Protein AF-0000000084512140 (afdb_homodimer)

Secondary structure (DSSP, 8-state):
---------------HHHHHTS--PPPEEEEETTTEEEEE-HHHHHHHTSHHHHGGGGSBTTGGGGGTSTT---BHHHHHHHHHHHHHHHHHHHHHHHHHH---TT-THHHH--HHHHHHHHHHHHHHHHHTTTT--TTTHHHHHHHHHT--TT-HHHHT--HHHHHHHHHHHHHHHTHHHHHHTT--HHHHHHHHHHHH---TTSPPPTTSSS-GGGGGGHHHHS-TTT---HHHHHHHHHHHHHHHSS-S-S-HHHHHHH-EEEE-TTS-EEEEEEGGGHHHHHHHHHHHHHHIIIIIT-HHHHHHHHHHHHHHHHHTTT-EEE-TTS-EEEGGGGGG-HHHHTT-STHHHHHHHT---GGGHHHHHHHHHHHTT-PPEEEEEEEE-HHHHHHHHHHTT--S-HHHHHHHHHHHHHHHHHHHH-HHHHHHHHHHHHHTTT--SEEEEEEEE--STTTTTSS--TTTTSEEE-TTS-TTSPPP----S------SSSS--EEEEEEEESS---HHHHHHHHHHHHHHHHHHT---------S--------------------------------------------------------------------------------/---------------HHHHHTS--PPPEEEEETTTEEEEE-HHHHHHHTSHHHHGGGGSBTTGGGGGTSTT---BHHHHHHHHHHHHHHHHHHHHHHHHHH---TT-THHHH--HHHHHHHHHHHHHHHHHTTTT--TTTHHHHHHHHHT--TT-HHHHT--HHHHHHHHHHHHHHHTHHHHHHTT--HHHHHHHHHHHH---TTSPPPTTSSS-GGGGGGHHHHS-TTT---HHHHHHHHHHHHHHHSS-S-S-HHHHHHH-EEEE-TTS-EEEEEEGGGHHHHHHHHHHHHHHIIIIIT-HHHHHHHHHHHHHHHHHTTT-EEE-TTS-EEEGGGGGG-HHHHTT-STHHHHHHHT---GGGHHHHHHHHHHHTT-PPEEEEEEEE-HHHHHHHHHHTT--S-HHHHHHHHHHHHHHHHHHHH-HHHHHHHHHHHHHTTT--SEEEEEEEE--STTTTTSSS-TTTTSEEE-TTS-TTS-------S------SSSS--EEEEEEEESS---HHHHHHHHHHHHHHHHHH-B--------S--------------------------------------------------------------------------------

Sequence (1246 aa):
MPPLLHTKAGSVERTEEDMNLLEPKRSVSIQDMIYGQVEFPPVIRLLTDSPIVQRLRDLKQLGTSVYVYPSATHSRFEHSLGVCYLAMELYRCIIDSHREDGRDFGVPEILTVSREAVQKDMYCIGIAGLCHDLGHGPLSHMFESFVRSSAGEEDDFLRLWSHEQSSILLLRQLWTDNTVALAEFGFNETDRRYVELLINGLKPGKPWPNDVGRESWARFTTEIIANKRNGLDVDKIDYIQRDSVSCFGTRTFTSMRRLFQGARVVMDAEKETSIGFPDKLDGIIEEIFLARAHLHRIVYQHRVSKIINLMTLDALRAAGNAFMVTNSNGEQLPLRACPSRTDFYVHVSDWIIQAILHSHNEELAEARSILQRIQSRQLYTTLGTYRYNEATLIEAAHTRSVFGSSQQKKRKVMLDDLEDEIQVTERQLADKLRKWSEAHDNLRGIEFLQAEITQSAADMDKMMNPVEATYFFNARQSAKYRVEPHFTCNTTTSLASQQGPVSSIVLVCRMPLTPGEKEALRRSFNVVADRLGTTDMNTFSSSPPATQGRDAKLSQHDSATQDAQAPPQAVISDWPSSPAAKRLRFEPEGCLPGATLNDVADRSGLLVDESAAAEKNEEGEIVMPPLLHTKAGSVERTEEDMNLLEPKRSVSIQDMIYGQVEFPPVIRLLTDSPIVQRLRDLKQLGTSVYVYPSATHSRFEHSLGVCYLAMELYRCIIDSHREDGRDFGVPEILTVSREAVQKDMYCIGIAGLCHDLGHGPLSHMFESFVRSSAGEEDDFLRLWSHEQSSILLLRQLWTDNTVALAEFGFNETDRRYVELLINGLKPGKPWPNDVGRESWARFTTEIIANKRNGLDVDKIDYIQRDSVSCFGTRTFTSMRRLFQGARVVMDAEKETSIGFPDKLDGIIEEIFLARAHLHRIVYQHRVSKIINLMTLDALRAAGNAFMVTNSNGEQLPLRACPSRTDFYVHVSDWIIQAILHSHNEELAEARSILQRIQSRQLYTTLGTYRYNEATLIEAAHTRSVFGSSQQKKRKVMLDDLEDEIQVTERQLADKLRKWSEAHDNLRGIEFLQAEITQSAADMDKMMNPVEATYFFNARQSAKYRVEPHFTCNTTTSLASQQGPVSSIVLVCRMPLTPGEKEALRRSFNVVADRLGTTDMNTFSSSPPATQGRDAKLSQHDSATQDAQAPPQAVISDWPSSPAAKRLRFEPEGCLPGATLNDVADRSGLLVDESAAAEKNEEGEIV

Organism: Leptomonas pyrrhocoris (NCBI:txid157538)

InterPro domains:
  IPR003607 HD/PDEase domain [SM00471] (72-249)
  IPR003607 HD/PDEase domain [cd00077] (74-260)
  IPR050135 Deoxyguanosinetriphosphate triphosphohydrolase-like [PTHR11373] (30-478)

Foldseek 3Di:
DDPPLPQPLDLVLCPPVNVVVDPQFQWDWDQAPQPGIAIDGSVLVVLCPDLLLVLQQQAQPQFLLCLVFVLSRGTVSSLLQQQLRQLLLLLVLQLVLCCVVVFAQANVCSNVPDPVVSVLVSVLSSLLSSQLQSQAFASGPLVLVLQLVLDDPPRVCSVPPDSRVSSLVSLVVSCVSCVPVVVVVVDDPLSSVLSNCLSVADAPPDDDDPSNPDDQQCNQSSCADANNQQRDHSSLVRCLQVVCCSRPVDGQDDCVVVQSNQWYWHQAPVRGTHIAGALVCLVVVQSSLQSVLVCLQPRNLDPLSLQVSVLLSLLCNLQQQPDWFAFSSGDIDGNNCQSVPSRRRSRGYNVVLVVLLPDDDPSSVVSNVSSVCVVVVVTFDWLDKFWADLVLQVVQLVVVVPDDDSVRSSFVSLVVQLLVLCVVQPVPLNVVQQVVCVVSVNDGQKGKDKRFNQQHSQQPPVHGNSSQSHFHDHPPDDSNHGTDRDPSPCPPPVVRPDPHGRIMMIMTGNDDDDPVSSVSSSVSSVVSCVVSPTDDRPCPVVPDPDPPPPPPDPDDDDDDPPDPDDDDDDDDDDDDDDDDDDPDDDDDDDDDDDDDDDDDDDDDDDDDDDDDDDDDDDDDDDD/DDPPLPQPLDLVLCPPVNVVVDPQFQWDWDQAPQPGIAIDGSVLVVLCPDLLLVLQQQAQPQFLLCLVFVLSRGTVSSLLQQQLRQLLLLLVLQLVLCCVVVFAQANCCSNVPDPVVSVLVSVLSSVLSSQLQSQAFASGPLVLVLQLVLDDPPRVCSVPDDSRVSSLVSLVVSCVSCVVVVVVVVDDPLSSVLSNCLSVADAPPDDDDPSNPDDQQCNQSSCADANNQQRDHSSLVRCLQVVCCSRPVDGQDDCVVVQSNQWYWHQAPVRGTHIAGALVCLVVVQSSLQSVLVCLQPRNLDPLSLQVSVLLSLLCNLQQQPDWFAFSSGDIDGNNCQSVPSRRRSRGYNVVLVVLLPDDDPSSVVSNVSSVCVVVVVTFDWLDKFWADLVLQVVQLVVVVPDDDSVRSSFVSLVVQLLVLCVVQPVPLNVVQQVVCVVSVNDGQKGKDKRFNQQHSQQPVVHGNSSQSHFHDHPPDDSHHGTDRDPNPCPPPPVRPDPHGRIMMIMTGNDDDDPVSSVSSSVSSVVSCVVSPTDDRPCPVVPDPDPDDDPDDPDDPDDDDDDPPPDDDDPPDDPDDDDDPDPDDDPDDDDDDDDDPPDDDDDDDDPVPPPDDDDDYDDDDDD

Solvent-accessible surface area (backbone atoms only — not comparable to full-atom values): 70293 Å² total; per-residue (Å²): 131,78,83,79,78,77,58,57,52,60,64,78,63,67,42,74,65,52,50,68,64,49,68,82,66,59,65,45,76,38,43,34,37,86,76,34,79,40,77,38,55,33,68,56,48,59,53,53,34,29,52,72,50,43,43,26,63,47,18,36,60,56,29,57,37,29,80,67,22,59,44,30,42,48,25,40,36,45,50,20,52,48,17,14,49,46,33,31,48,40,53,50,31,27,50,50,42,32,58,72,68,67,45,36,18,68,38,65,61,72,70,67,59,51,70,66,57,50,51,50,50,36,49,38,45,22,50,21,26,49,39,44,65,57,25,50,39,36,41,31,73,54,36,45,56,46,44,34,69,56,31,53,98,82,33,60,64,37,57,65,52,45,42,59,60,41,7,51,54,50,47,52,50,53,46,60,77,37,43,68,64,38,43,75,73,70,49,54,69,36,50,51,47,35,26,51,42,27,46,68,26,59,51,81,89,59,80,74,65,86,68,34,82,58,62,64,76,58,46,31,59,21,32,41,53,25,22,62,70,38,58,73,19,32,49,53,56,40,51,48,35,52,51,32,27,29,40,57,44,38,72,75,72,87,56,58,65,60,54,32,58,46,31,35,63,30,24,39,94,84,72,41,37,34,69,23,31,37,54,85,49,50,64,58,58,50,50,51,37,47,49,44,30,48,42,37,44,64,55,75,36,24,64,69,35,52,49,51,44,50,48,51,42,54,20,47,61,51,22,20,76,60,40,70,43,41,29,76,39,62,49,72,42,33,50,62,58,23,83,82,32,68,73,40,34,68,70,52,36,39,50,54,58,53,51,46,51,50,51,74,56,72,70,32,44,68,19,21,52,46,48,48,26,56,44,43,63,56,63,68,45,76,60,46,76,42,49,55,48,68,66,49,38,50,50,50,14,58,76,65,67,51,74,72,52,73,68,50,19,38,48,48,49,53,51,51,49,37,53,51,42,28,51,71,76,34,50,68,56,39,51,50,42,50,55,52,11,62,74,48,83,63,39,72,36,60,47,76,41,81,25,65,32,34,71,21,57,36,52,66,67,88,37,74,42,35,70,66,51,36,38,25,37,62,83,84,49,77,41,70,50,64,49,56,66,40,74,71,76,81,74,65,85,61,75,31,62,75,64,61,67,53,33,33,35,35,36,34,29,67,56,90,64,53,75,68,53,45,52,50,50,34,51,40,43,49,54,45,42,55,71,57,46,43,58,86,72,75,76,76,66,77,65,76,76,82,80,73,81,73,79,72,74,79,78,76,80,83,81,79,86,73,84,77,89,78,87,87,87,83,78,93,85,76,89,89,81,90,91,76,88,76,88,78,77,89,77,94,88,89,79,84,90,79,90,77,92,86,79,92,92,76,98,82,84,93,98,82,98,90,94,97,98,99,87,87,90,94,81,95,78,91,133,130,79,83,81,78,74,63,57,56,61,63,77,62,67,42,72,65,53,49,69,63,49,70,82,66,59,64,44,75,38,44,32,37,87,78,33,78,42,78,39,55,32,71,54,49,58,52,53,33,30,51,70,48,43,42,27,63,49,18,36,59,54,29,58,37,28,80,65,23,58,44,31,42,47,26,40,36,46,49,20,52,47,16,15,51,45,32,30,48,40,52,49,31,26,50,51,42,33,60,71,69,68,44,37,19,68,40,63,62,72,70,66,58,52,70,66,58,51,52,53,50,38,49,38,44,22,49,20,26,49,38,46,65,58,25,52,39,35,41,30,72,55,35,49,55,48,43,33,69,56,32,53,98,83,34,61,63,37,55,65,52,44,41,60,59,40,6,51,54,50,48,53,50,52,47,62,77,37,43,68,66,38,41,74,74,69,48,52,71,35,50,51,47,35,25,50,42,26,46,68,25,60,50,80,89,59,80,74,66,86,68,34,82,58,62,63,75,57,46,32,59,22,32,41,54,25,22,61,70,39,58,72,19,32,49,54,55,39,50,49,36,53,51,32,28,30,41,59,44,38,72,75,74,88,59,58,64,60,54,31,58,44,30,35,62,30,22,39,95,85,72,44,37,34,69,24,31,37,53,85,50,51,65,58,56,51,50,53,38,47,50,45,30,48,44,37,43,65,55,75,36,25,64,68,36,52,50,50,44,51,49,50,41,53,20,47,62,52,21,21,76,62,42,70,43,40,29,78,42,61,49,73,43,32,50,60,57,23,84,83,32,67,74,40,34,68,69,51,37,38,52,54,59,54,50,47,52,50,52,76,57,72,69,33,44,68,19,21,51,46,47,49,26,56,44,43,63,56,64,67,44,77,61,47,75,44,50,55,48,68,66,51,39,50,51,50,14,57,76,65,68,50,76,72,53,75,68,50,20,39,48,49,48,52,50,50,49,38,51,52,42,28,50,72,77,34,52,68,57,38,50,52,41,50,54,51,12,60,74,49,85,62,40,71,35,60,46,78,42,81,26,65,32,34,69,21,57,34,51,66,67,86,37,73,41,35,70,66,50,35,37,25,37,62,85,83,50,77,41,70,51,66,50,56,63,40,73,71,78,82,72,65,87,62,76,32,61,77,63,61,66,52,33,34,34,34,36,33,29,68,56,90,65,52,75,67,54,45,51,52,51,36,51,39,43,49,53,44,41,56,71,58,45,44,58,86,75,74,78,76,68,78,66,74,79,79,81,77,80,75,75,76,78,79,84,80,85,80,85,90,85,88,78,84,73,80,83,88,76,92,75,87,81,80,87,83,80,86,84,81,86,77,84,76,77,87,72,86,85,85,75,86,80,90,81,74,87,74,72,90,84,75,93,81,74,94,64,91,70,95,76,75,91,88,76,87,88,97,84,93,86,90,131

Radius of gyration: 37.86 Å; Cα contacts (8 Å, |Δi|>4): 1821; chains: 2; bounding box: 99×150×139 Å

pLDDT: mean 73.3, std 28.34, range [14.55, 98.81]

Nearest PDB structures (foldseek):
  8gb1-assembly2_D  TM=8.460E-01  e=2.345E-30  Homo sapiens
  6txa-assembly4_O  TM=8.769E-01  e=3.478E-28  Homo sapiens
  8tdw-assembly1_A  TM=8.714E-01  e=5.974E-27  Homo sapiens
  8gb1-assembly1_B  TM=8.431E-01  e=6.254E-27  Homo sapiens
  8gb1-assembly2_C  TM=8.287E-01  e=3.002E-27  Homo sapiens

Structure (mmCIF, N/CA/C/O backbone):
data_AF-0000000084512140-model_v1
#
loop_
_entity.id
_entity.type
_entity.pdbx_description
1 polymer 'HD/PDEase domain-containing protein'
#
loop_
_atom_site.group_PDB
_atom_site.id
_atom_site.type_symbol
_atom_site.label_atom_id
_atom_site.label_alt_id
_atom_site.label_comp_id
_atom_site.label_asym_id
_atom_site.label_entity_id
_atom_site.label_seq_id
_atom_site.pdbx_PDB_ins_code
_atom_site.Cartn_x
_atom_site.Cartn_y
_atom_site.Cartn_z
_atom_site.occupancy
_atom_site.B_iso_or_equiv
_atom_site.auth_seq_id
_atom_site.auth_comp_id
_atom_site.auth_asym_id
_atom_site.auth_atom_id
_atom_site.pdbx_PDB_model_num
ATOM 1 N N . MET A 1 1 ? 14.484 6.68 -48.281 1 19.42 1 MET A N 1
ATOM 2 C CA . MET A 1 1 ? 13.984 5.441 -47.688 1 19.42 1 MET A CA 1
ATOM 3 C C . MET A 1 1 ? 14.203 5.43 -46.156 1 19.42 1 MET A C 1
ATOM 5 O O . MET A 1 1 ? 15.328 5.617 -45.688 1 19.42 1 MET A O 1
ATOM 9 N N . PRO A 1 2 ? 13.336 5.668 -45.312 1 20.02 2 PRO A N 1
ATOM 10 C CA . PRO A 1 2 ? 13.695 6.293 -44.031 1 20.02 2 PRO A CA 1
ATOM 11 C C . PRO A 1 2 ? 14.297 5.297 -43.062 1 20.02 2 PRO A C 1
ATOM 13 O O . PRO A 1 2 ? 14.016 4.098 -43.125 1 20.02 2 PRO A O 1
ATOM 16 N N . PRO A 1 3 ? 15.359 5.562 -42.375 1 21.56 3 PRO A N 1
ATOM 17 C CA . PRO A 1 3 ? 16.172 4.488 -41.781 1 21.56 3 PRO A CA 1
ATOM 18 C C . PRO A 1 3 ? 15.406 3.652 -40.781 1 21.56 3 PRO A C 1
ATOM 20 O O . PRO A 1 3 ? 14.445 4.137 -40.156 1 21.56 3 PRO A O 1
ATOM 23 N N . LEU A 1 4 ? 15.18 2.389 -40.875 1 19.38 4 LEU A N 1
ATOM 24 C CA . LEU A 1 4 ? 14.516 1.223 -40.312 1 19.38 4 LEU A CA 1
ATOM 25 C C . LEU A 1 4 ? 14.805 1.115 -38.812 1 19.38 4 LEU A C 1
ATOM 27 O O . LEU A 1 4 ? 15.953 0.886 -38.406 1 19.38 4 LEU A O 1
ATOM 31 N N . LEU A 1 5 ? 14.273 2 -38.062 1 19.62 5 LEU A N 1
ATOM 32 C CA . LEU A 1 5 ? 14.602 2.195 -36.656 1 19.62 5 LEU A CA 1
ATOM 33 C C . LEU A 1 5 ? 14.227 0.968 -35.844 1 19.62 5 LEU A C 1
ATOM 35 O O . LEU A 1 5 ? 13.039 0.684 -35.656 1 19.62 5 LEU A O 1
ATOM 39 N N . HIS A 1 6 ? 14.742 -0.173 -35.938 1 21.17 6 HIS A N 1
ATOM 40 C CA . HIS A 1 6 ? 14.664 -1.5 -35.344 1 21.17 6 HIS A CA 1
ATOM 41 C C . HIS A 1 6 ? 14.789 -1.429 -33.844 1 21.17 6 HIS A C 1
ATOM 43 O O . HIS A 1 6 ? 15.406 -2.305 -33.219 1 21.17 6 HIS A O 1
ATOM 49 N N . THR A 1 7 ? 14.391 -0.37 -33.219 1 21.5 7 THR A N 1
ATOM 50 C CA . THR A 1 7 ? 14.852 -0.205 -31.828 1 21.5 7 THR A CA 1
ATOM 51 C C . THR A 1 7 ? 14.047 -1.089 -30.891 1 21.5 7 THR A C 1
ATOM 53 O O . THR A 1 7 ? 12.828 -0.942 -30.781 1 21.5 7 THR A O 1
ATOM 56 N N . LYS A 1 8 ? 14.281 -2.391 -30.656 1 23.5 8 LYS A N 1
ATOM 57 C CA . LYS A 1 8 ? 13.852 -3.51 -29.812 1 23.5 8 LYS A CA 1
ATOM 58 C C . LYS A 1 8 ? 13.523 -3.045 -28.406 1 23.5 8 LYS A C 1
ATOM 60 O O . LYS A 1 8 ? 14.125 -2.094 -27.906 1 23.5 8 LYS A O 1
ATOM 65 N N . ALA A 1 9 ? 12.516 -3.07 -27.969 1 26.91 9 ALA A N 1
ATOM 66 C CA . ALA A 1 9 ? 12.125 -3.051 -26.562 1 26.91 9 ALA A CA 1
ATOM 67 C C . ALA A 1 9 ? 13.242 -3.576 -25.672 1 26.91 9 ALA A C 1
ATOM 69 O O . ALA A 1 9 ? 13.445 -4.789 -25.562 1 26.91 9 ALA A O 1
ATOM 70 N N . GLY A 1 10 ? 14.555 -3.246 -25.703 1 26.67 10 GLY A N 1
ATOM 71 C CA . GLY A 1 10 ? 15.852 -3.848 -25.453 1 26.67 10 GLY A CA 1
ATOM 72 C C . GLY A 1 10 ? 16.047 -4.27 -24.016 1 26.67 10 GLY A C 1
ATOM 73 O O . GLY A 1 10 ? 15.602 -3.58 -23.094 1 26.67 10 GLY A O 1
ATOM 74 N N . SER A 1 11 ? 15.898 -5.551 -23.703 1 27.61 11 SER A N 1
ATOM 75 C CA . SER A 1 11 ? 16.625 -6.148 -22.594 1 27.61 11 SER A CA 1
ATOM 76 C C . SER A 1 11 ? 17.828 -5.293 -22.203 1 27.61 11 SER A C 1
ATOM 78 O O . SER A 1 11 ? 18.578 -4.828 -23.062 1 27.61 11 SER A O 1
ATOM 80 N N . VAL A 1 12 ? 17.578 -4.344 -21.453 1 32.16 12 VAL A N 1
ATOM 81 C CA . VAL A 1 12 ? 18.922 -3.877 -21.125 1 32.16 12 VAL A CA 1
ATOM 82 C C . VAL A 1 12 ? 19.906 -5.051 -21.141 1 32.16 12 VAL A C 1
ATOM 84 O O . VAL A 1 12 ? 19.875 -5.906 -20.25 1 32.16 12 VAL A O 1
ATOM 87 N N . GLU A 1 13 ? 20.047 -5.645 -22.234 1 32.16 13 GLU A N 1
ATOM 88 C CA . GLU A 1 13 ? 21.141 -6.598 -22.344 1 32.16 13 GLU A CA 1
ATOM 89 C C . GLU A 1 13 ? 22.328 -6.168 -21.484 1 32.16 13 GLU A C 1
ATOM 91 O O . GLU A 1 13 ? 22.875 -5.074 -21.672 1 32.16 13 GLU A O 1
ATOM 96 N N . ARG A 1 14 ? 22.156 -6.598 -20.266 1 37.78 14 ARG A N 1
ATOM 97 C CA . ARG A 1 14 ? 23.406 -6.344 -19.547 1 37.78 14 ARG A CA 1
ATOM 98 C C . ARG A 1 14 ? 24.625 -6.699 -20.391 1 37.78 14 ARG A C 1
ATOM 100 O O . ARG A 1 14 ? 24.766 -7.844 -20.828 1 37.78 14 ARG A O 1
ATOM 107 N N . THR A 1 15 ? 25.078 -5.781 -21.125 1 37.03 15 THR A N 1
ATOM 108 C CA . THR A 1 15 ? 26.312 -6.07 -21.844 1 37.03 15 THR A CA 1
ATOM 109 C C . THR A 1 15 ? 27.344 -6.715 -20.922 1 37.03 15 THR A C 1
ATOM 111 O O . THR A 1 15 ? 27.219 -6.645 -19.703 1 37.03 15 THR A O 1
ATOM 114 N N . GLU A 1 16 ? 28.172 -7.523 -21.469 1 36.53 16 GLU A N 1
ATOM 115 C CA . GLU A 1 16 ? 29.328 -8.047 -20.75 1 36.53 16 GLU A CA 1
ATOM 116 C C . GLU A 1 16 ? 29.953 -6.984 -19.859 1 36.53 16 GLU A C 1
ATOM 118 O O . GLU A 1 16 ? 30.422 -7.289 -18.766 1 36.53 16 GLU A O 1
ATOM 123 N N . GLU A 1 17 ? 29.906 -5.848 -20.344 1 41.06 17 GLU A N 1
ATOM 124 C CA . GLU A 1 17 ? 30.5 -4.738 -19.609 1 41.06 17 GLU A CA 1
ATOM 125 C C . GLU A 1 17 ? 29.656 -4.363 -18.406 1 41.06 17 GLU A C 1
ATOM 127 O O . GLU A 1 17 ? 30.188 -4.059 -17.328 1 41.06 17 GLU A O 1
ATOM 132 N N . ASP A 1 18 ? 28.406 -4.402 -18.609 1 43.38 18 ASP A N 1
ATOM 133 C CA . ASP A 1 18 ? 27.516 -4.078 -17.484 1 43.38 18 ASP A CA 1
ATOM 134 C C . ASP A 1 18 ? 27.625 -5.133 -16.391 1 43.38 18 ASP A C 1
ATOM 136 O O . ASP A 1 18 ? 27.594 -4.809 -15.195 1 43.38 18 ASP A O 1
ATOM 140 N N . MET A 1 19 ? 27.703 -6.309 -16.891 1 42.72 19 MET A N 1
ATOM 141 C CA . MET A 1 19 ? 27.859 -7.445 -15.984 1 42.72 19 MET A CA 1
ATOM 142 C C . MET A 1 19 ? 29.172 -7.355 -15.227 1 42.72 19 MET A C 1
ATOM 144 O O . MET A 1 19 ? 29.281 -7.84 -14.094 1 42.72 19 MET A O 1
ATOM 148 N N . ASN A 1 20 ? 30.156 -6.949 -15.977 1 41.91 20 ASN A N 1
ATOM 149 C CA . ASN A 1 20 ? 31.453 -6.797 -15.328 1 41.91 20 ASN A CA 1
ATOM 150 C C . ASN A 1 20 ? 31.406 -5.758 -14.211 1 41.91 20 ASN A C 1
ATOM 152 O O . ASN A 1 20 ? 32.344 -5.648 -13.414 1 41.91 20 ASN A O 1
ATOM 156 N N . LEU A 1 21 ? 30.484 -5.016 -14.344 1 43.09 21 LEU A N 1
ATOM 157 C CA . LEU A 1 21 ? 30.406 -3.975 -13.32 1 43.09 21 LEU A CA 1
ATOM 158 C C . LEU A 1 21 ? 29.625 -4.469 -12.109 1 43.09 21 LEU A C 1
ATOM 160 O O . LEU A 1 21 ? 29.609 -3.803 -11.07 1 43.09 21 LEU A O 1
ATOM 164 N N . LEU A 1 22 ? 28.891 -5.574 -12.367 1 46.78 22 LEU A N 1
ATOM 165 C CA . LEU A 1 22 ? 28.031 -5.922 -11.242 1 46.78 22 LEU A CA 1
ATOM 166 C C . LEU A 1 22 ? 28.719 -6.922 -10.32 1 46.78 22 LEU A C 1
ATOM 168 O O . LEU A 1 22 ? 29.281 -7.91 -10.789 1 46.78 22 LEU A O 1
ATOM 172 N N . GLU A 1 23 ? 29.141 -6.613 -9.234 1 49.03 23 GLU A N 1
ATOM 173 C CA . GLU A 1 23 ? 29.609 -7.484 -8.164 1 49.03 23 GLU A CA 1
ATOM 174 C C . GLU A 1 23 ? 28.641 -8.633 -7.91 1 49.03 23 GLU A C 1
ATOM 176 O O . GLU A 1 23 ? 27.438 -8.484 -8.102 1 49.03 23 GLU A O 1
ATOM 181 N N . PRO A 1 24 ? 29.266 -9.797 -7.898 1 51.81 24 PRO A N 1
ATOM 182 C CA . PRO A 1 24 ? 28.422 -10.938 -7.523 1 51.81 24 PRO A CA 1
ATOM 183 C C . PRO A 1 24 ? 27.453 -10.609 -6.383 1 51.81 24 PRO A C 1
ATOM 185 O O . PRO A 1 24 ? 27.859 -9.984 -5.395 1 51.81 24 PRO A O 1
ATOM 188 N N . LYS A 1 25 ? 26.25 -10.883 -6.723 1 63.69 25 LYS A N 1
ATOM 189 C CA . LYS A 1 25 ? 25.25 -10.492 -5.734 1 63.69 25 LYS A CA 1
ATOM 190 C C . LYS A 1 25 ? 25.312 -11.398 -4.508 1 63.69 25 LYS A C 1
ATOM 192 O O . LYS A 1 25 ? 25.484 -12.609 -4.637 1 63.69 25 LYS A O 1
ATOM 197 N N . ARG A 1 26 ? 25.375 -10.828 -3.389 1 73.56 26 ARG A N 1
ATOM 198 C CA . ARG A 1 26 ? 25.312 -11.469 -2.08 1 73.56 26 ARG A CA 1
ATOM 199 C C . ARG A 1 26 ? 23.875 -11.688 -1.639 1 73.56 26 ARG A C 1
ATOM 201 O O . ARG A 1 26 ? 22.938 -11.25 -2.314 1 73.56 26 ARG A O 1
ATOM 208 N N . SER A 1 27 ? 23.703 -12.562 -0.715 1 80.62 27 SER A N 1
ATOM 209 C CA . SER A 1 27 ? 22.391 -12.758 -0.096 1 80.62 27 SER A CA 1
ATOM 210 C C . SER A 1 27 ? 21.812 -11.438 0.382 1 80.62 27 SER A C 1
ATOM 212 O O . SER A 1 27 ? 22.531 -10.453 0.564 1 80.62 27 SER A O 1
ATOM 214 N N . VAL A 1 28 ? 20.547 -11.375 0.33 1 85.12 28 VAL A N 1
ATOM 215 C CA . VAL A 1 28 ? 19.875 -10.141 0.732 1 85.12 28 VAL A CA 1
ATOM 216 C C . VAL A 1 28 ? 18.906 -10.438 1.871 1 85.12 28 VAL A C 1
ATOM 218 O O . VAL A 1 28 ? 18.25 -11.477 1.884 1 85.12 28 VAL A O 1
ATOM 221 N N . SER A 1 29 ? 18.922 -9.547 2.75 1 89.19 29 SER A N 1
ATOM 222 C CA . SER A 1 29 ? 17.984 -9.609 3.873 1 89.19 29 SER A CA 1
ATOM 223 C C . SER A 1 29 ? 16.875 -8.578 3.734 1 89.19 29 SER A C 1
ATOM 225 O O . SER A 1 29 ? 17.141 -7.422 3.391 1 89.19 29 SER A O 1
ATOM 227 N N . ILE A 1 30 ? 15.672 -9.016 3.891 1 91.81 30 ILE A N 1
ATOM 228 C CA . ILE A 1 30 ? 14.516 -8.133 3.779 1 91.81 30 ILE A CA 1
ATOM 229 C C . ILE A 1 30 ? 13.648 -8.258 5.031 1 91.81 30 ILE A C 1
ATOM 231 O O . ILE A 1 30 ? 13.453 -9.359 5.551 1 91.81 30 ILE A O 1
ATOM 235 N N . GLN A 1 31 ? 13.195 -7.133 5.477 1 91.12 31 GLN A N 1
ATOM 236 C CA . GLN A 1 31 ? 12.258 -7.141 6.59 1 91.12 31 GLN A CA 1
ATOM 237 C C . GLN A 1 31 ? 10.82 -7.289 6.098 1 91.12 31 GLN A C 1
ATOM 239 O O . GLN A 1 31 ? 10.297 -6.402 5.426 1 91.12 31 GLN A O 1
ATOM 244 N N . ASP A 1 32 ? 10.211 -8.391 6.445 1 91.94 32 ASP A N 1
ATOM 245 C CA . ASP A 1 32 ? 8.828 -8.664 6.078 1 91.94 32 ASP A CA 1
ATOM 246 C C . ASP A 1 32 ? 7.883 -8.414 7.254 1 91.94 32 ASP A C 1
ATOM 248 O O . ASP A 1 32 ? 8.203 -8.758 8.391 1 91.94 32 ASP A O 1
ATOM 252 N N . MET A 1 33 ? 6.777 -7.84 6.977 1 91.56 33 MET A N 1
ATOM 253 C CA . MET A 1 33 ? 5.82 -7.453 8.008 1 91.56 33 MET A CA 1
ATOM 254 C C . MET A 1 33 ? 5.297 -8.672 8.758 1 91.56 33 MET A C 1
ATOM 256 O O . MET A 1 33 ? 4.977 -8.586 9.938 1 91.56 33 MET A O 1
ATOM 260 N N . ILE A 1 34 ? 5.199 -9.789 8.141 1 91.75 34 ILE A N 1
ATOM 261 C CA . ILE A 1 34 ? 4.59 -10.977 8.719 1 91.75 34 ILE A CA 1
ATOM 262 C C . ILE A 1 34 ? 5.676 -11.898 9.266 1 91.75 34 ILE A C 1
ATOM 264 O O . ILE A 1 34 ? 5.547 -12.438 10.367 1 91.75 34 ILE A O 1
ATOM 268 N N . TYR A 1 35 ? 6.801 -12.062 8.523 1 92.19 35 TYR A N 1
ATOM 269 C CA . TYR A 1 35 ? 7.742 -13.141 8.82 1 92.19 35 TYR A CA 1
ATOM 270 C C . TYR A 1 35 ? 9.031 -12.594 9.414 1 92.19 35 TYR A C 1
ATOM 272 O O . TYR A 1 35 ? 9.938 -13.352 9.75 1 92.19 35 TYR A O 1
ATOM 280 N N . GLY A 1 36 ? 9.133 -11.305 9.531 1 90.44 36 GLY A N 1
ATOM 281 C CA . GLY A 1 36 ? 10.336 -10.727 10.094 1 90.44 36 GLY A CA 1
ATOM 282 C C . GLY A 1 36 ? 11.477 -10.633 9.102 1 90.44 36 GLY A C 1
ATOM 283 O O . GLY A 1 36 ? 11.258 -10.352 7.922 1 90.44 36 GLY A O 1
ATOM 284 N N . GLN A 1 37 ? 12.664 -10.797 9.617 1 89.94 37 GLN A N 1
ATOM 285 C CA . GLN A 1 37 ? 13.82 -10.734 8.734 1 89.94 37 GLN A CA 1
ATOM 286 C C . GLN A 1 37 ? 13.977 -12.023 7.93 1 89.94 37 GLN A C 1
ATOM 288 O O . GLN A 1 37 ? 14.148 -13.102 8.508 1 89.94 37 GLN A O 1
ATOM 293 N N . VAL A 1 38 ? 13.891 -11.859 6.703 1 93.19 38 VAL A N 1
ATOM 294 C CA . VAL A 1 38 ? 13.992 -13.008 5.801 1 93.19 38 VAL A CA 1
ATOM 295 C C . VAL A 1 38 ? 15.234 -12.867 4.926 1 93.19 38 VAL A C 1
ATOM 297 O O . VAL A 1 38 ? 15.555 -11.773 4.457 1 93.19 38 VAL A O 1
ATOM 300 N N . GLU A 1 39 ? 15.883 -14.008 4.734 1 91.19 39 GLU A N 1
ATOM 301 C CA . GLU A 1 39 ? 17.094 -14.023 3.91 1 91.19 39 GLU A CA 1
ATOM 302 C C . GLU A 1 39 ? 16.844 -14.742 2.586 1 91.19 39 GLU A C 1
ATOM 304 O O . GLU A 1 39 ? 16.234 -15.82 2.561 1 91.19 39 GLU A O 1
ATOM 309 N N . PHE A 1 40 ? 17.281 -14.125 1.528 1 95.38 40 PHE A N 1
ATOM 310 C CA . PHE A 1 40 ? 17.141 -14.719 0.202 1 95.38 40 PHE A CA 1
ATOM 311 C C . PHE A 1 40 ? 18.5 -14.953 -0.432 1 95.38 40 PHE A C 1
ATOM 313 O O . PHE A 1 40 ? 19.406 -14.117 -0.308 1 95.38 40 PHE A O 1
ATOM 320 N N . PRO A 1 41 ? 18.688 -16.109 -1.082 1 94.5 41 PRO A N 1
ATOM 321 C CA . PRO A 1 41 ? 19.953 -16.391 -1.77 1 94.5 41 PRO A CA 1
ATOM 322 C C . PRO A 1 41 ? 20.188 -15.484 -2.973 1 94.5 41 PRO A C 1
ATOM 324 O O . PRO A 1 41 ? 19.25 -14.828 -3.447 1 94.5 41 PRO A O 1
ATOM 327 N N . PRO A 1 42 ? 21.359 -15.461 -3.5 1 93.56 42 PRO A N 1
ATOM 328 C CA . PRO A 1 42 ? 21.734 -14.531 -4.566 1 93.56 42 PRO A CA 1
ATOM 329 C C . PRO A 1 42 ? 20.906 -14.711 -5.832 1 93.56 42 PRO A C 1
ATOM 331 O O . PRO A 1 42 ? 20.578 -13.734 -6.508 1 93.56 42 PRO A O 1
ATOM 334 N N . VAL A 1 43 ? 20.562 -15.93 -6.129 1 95.38 43 VAL A N 1
ATOM 335 C CA . VAL A 1 43 ? 19.812 -16.172 -7.359 1 95.38 43 VAL A CA 1
ATOM 336 C C . VAL A 1 43 ? 18.438 -15.516 -7.25 1 95.38 43 VAL A C 1
ATOM 338 O O . VAL A 1 43 ? 17.922 -14.961 -8.227 1 95.38 43 VAL A O 1
ATOM 341 N N . ILE A 1 44 ? 17.812 -15.586 -6.031 1 96.88 44 ILE A N 1
ATOM 342 C CA . ILE A 1 44 ? 16.516 -14.953 -5.816 1 96.88 44 ILE A CA 1
ATOM 343 C C . ILE A 1 44 ? 16.656 -13.438 -5.898 1 96.88 44 ILE A C 1
ATOM 345 O O . ILE A 1 44 ? 15.805 -12.75 -6.465 1 96.88 44 ILE A O 1
ATOM 349 N N . ARG A 1 45 ? 17.703 -12.891 -5.355 1 94.31 45 ARG A N 1
ATOM 350 C CA . ARG A 1 45 ? 17.984 -11.461 -5.438 1 94.31 45 ARG A CA 1
ATOM 351 C C . ARG A 1 45 ? 18.094 -11.008 -6.891 1 94.31 45 ARG A C 1
ATOM 353 O O . ARG A 1 45 ? 17.547 -9.977 -7.27 1 94.31 45 ARG A O 1
ATOM 360 N N . LEU A 1 46 ? 18.828 -11.781 -7.645 1 94.5 46 LEU A N 1
ATOM 361 C CA . LEU A 1 46 ? 19.016 -11.477 -9.062 1 94.5 46 LEU A CA 1
ATOM 362 C C . LEU A 1 46 ? 17.672 -11.312 -9.758 1 94.5 46 LEU A C 1
ATOM 364 O O . LEU A 1 46 ? 17.453 -10.336 -10.477 1 94.5 46 LEU A O 1
ATOM 368 N N . LEU A 1 47 ? 16.797 -12.219 -9.539 1 96.75 47 LEU A N 1
ATOM 369 C CA . LEU A 1 47 ? 15.516 -12.227 -10.227 1 96.75 47 LEU A CA 1
ATOM 370 C C . LEU A 1 47 ? 14.586 -11.156 -9.656 1 96.75 47 LEU A C 1
ATOM 372 O O . LEU A 1 47 ? 13.82 -10.531 -10.391 1 96.75 47 LEU A O 1
ATOM 376 N N . THR A 1 48 ? 14.656 -10.914 -8.344 1 96.12 48 THR A N 1
ATOM 377 C CA . THR A 1 48 ? 13.836 -9.906 -7.688 1 96.12 48 THR A CA 1
ATOM 378 C C . THR A 1 48 ? 14.156 -8.516 -8.234 1 96.12 48 THR A C 1
ATOM 380 O O . THR A 1 48 ? 13.273 -7.656 -8.312 1 96.12 48 THR A O 1
ATOM 383 N N . ASP A 1 49 ? 15.375 -8.305 -8.656 1 93.81 49 ASP A N 1
ATOM 384 C CA . ASP A 1 49 ? 15.836 -6.992 -9.102 1 93.81 49 ASP A CA 1
ATOM 385 C C . ASP A 1 49 ? 15.453 -6.746 -10.562 1 93.81 49 ASP A C 1
ATOM 387 O O . ASP A 1 49 ? 15.711 -5.664 -11.102 1 93.81 49 ASP A O 1
ATOM 391 N N . SER A 1 50 ? 14.758 -7.691 -11.18 1 95 50 SER A N 1
ATOM 392 C CA . SER A 1 50 ? 14.312 -7.52 -12.555 1 95 50 SER A CA 1
ATOM 393 C C . SER A 1 50 ? 13.055 -6.656 -12.625 1 95 50 SER A C 1
ATOM 395 O O . SER A 1 50 ? 12.195 -6.73 -11.742 1 95 50 SER A O 1
ATOM 397 N N . PRO A 1 51 ? 12.938 -5.848 -13.711 1 94 51 PRO A N 1
ATOM 398 C CA . PRO A 1 51 ? 11.734 -5.027 -13.883 1 94 51 PRO A CA 1
ATOM 399 C C . PRO A 1 51 ? 10.453 -5.859 -13.922 1 94 51 PRO A C 1
ATOM 401 O O . PRO A 1 51 ? 9.398 -5.395 -13.484 1 94 51 PRO A O 1
ATOM 404 N N . ILE A 1 52 ? 10.586 -7.117 -14.414 1 96.5 52 ILE A N 1
ATOM 405 C CA . ILE A 1 52 ? 9.414 -7.984 -14.516 1 96.5 52 ILE A CA 1
ATOM 406 C C . ILE A 1 52 ? 8.867 -8.273 -13.117 1 96.5 52 ILE A C 1
ATOM 408 O O . ILE A 1 52 ? 7.668 -8.164 -12.875 1 96.5 52 ILE A O 1
ATOM 412 N N . VAL A 1 53 ? 9.781 -8.586 -12.18 1 97.69 53 VAL A N 1
ATOM 413 C CA . VAL A 1 53 ? 9.359 -8.891 -10.812 1 97.69 53 VAL A CA 1
ATOM 414 C C . VAL A 1 53 ? 9.016 -7.598 -10.078 1 97.69 53 VAL A C 1
ATOM 416 O O . VAL A 1 53 ? 8.031 -7.543 -9.328 1 97.69 53 VAL A O 1
ATOM 419 N N . GLN A 1 54 ? 9.766 -6.496 -10.344 1 96.62 54 GLN A N 1
ATOM 420 C CA . GLN A 1 54 ? 9.547 -5.219 -9.672 1 96.62 54 GLN A CA 1
ATOM 421 C C . GLN A 1 54 ? 8.195 -4.621 -10.055 1 96.62 54 GLN A C 1
ATOM 423 O O . GLN A 1 54 ? 7.613 -3.852 -9.289 1 96.62 54 GLN A O 1
ATOM 428 N N . ARG A 1 55 ? 7.637 -5.008 -11.188 1 96.19 55 ARG A N 1
ATOM 429 C CA . ARG A 1 55 ? 6.312 -4.574 -11.625 1 96.19 55 ARG A CA 1
ATOM 430 C C . ARG A 1 55 ? 5.25 -4.934 -10.594 1 96.19 55 ARG A C 1
ATOM 432 O O . ARG A 1 55 ? 4.262 -4.211 -10.438 1 96.19 55 ARG A O 1
ATOM 439 N N . LEU A 1 56 ? 5.488 -5.984 -9.859 1 97.12 56 LEU A N 1
ATOM 440 C CA . LEU A 1 56 ? 4.52 -6.492 -8.898 1 97.12 56 LEU A CA 1
ATOM 441 C C . LEU A 1 56 ? 4.312 -5.492 -7.762 1 97.12 56 LEU A C 1
ATOM 443 O O . LEU A 1 56 ? 3.316 -5.566 -7.039 1 97.12 56 LEU A O 1
ATOM 447 N N . ARG A 1 57 ? 5.223 -4.508 -7.594 1 96.38 57 ARG A N 1
ATOM 448 C CA . ARG A 1 57 ? 5.09 -3.48 -6.562 1 96.38 57 ARG A CA 1
ATOM 449 C C . ARG A 1 57 ? 3.887 -2.584 -6.84 1 96.38 57 ARG A C 1
ATOM 451 O O . ARG A 1 57 ? 3.311 -2.008 -5.914 1 96.38 57 ARG A O 1
ATOM 458 N N . ASP A 1 58 ? 3.562 -2.51 -8.086 1 95.94 58 ASP A N 1
ATOM 459 C CA . ASP A 1 58 ? 2.488 -1.607 -8.492 1 95.94 58 ASP A CA 1
ATOM 460 C C . ASP A 1 58 ? 1.184 -2.369 -8.711 1 95.94 58 ASP A C 1
ATOM 462 O O . ASP A 1 58 ? 0.252 -1.849 -9.328 1 95.94 58 ASP A O 1
ATOM 466 N N . LEU A 1 59 ? 1.151 -3.588 -8.281 1 96.38 59 LEU A N 1
ATOM 467 C CA . LEU A 1 59 ? -0.068 -4.391 -8.336 1 96.38 59 LEU A CA 1
ATOM 468 C C . LEU A 1 59 ? -0.589 -4.676 -6.93 1 96.38 59 LEU A C 1
ATOM 470 O O . LEU A 1 59 ? 0.029 -5.43 -6.176 1 96.38 59 LEU A O 1
ATOM 474 N N . LYS A 1 60 ? -1.724 -4.047 -6.637 1 95.75 60 LYS A N 1
ATOM 475 C CA . LYS A 1 60 ? -2.332 -4.309 -5.336 1 95.75 60 LYS A CA 1
ATOM 476 C C . LYS A 1 60 ? -2.838 -5.742 -5.242 1 95.75 60 LYS A C 1
ATOM 478 O O . LYS A 1 60 ? -3.459 -6.25 -6.18 1 95.75 60 LYS A O 1
ATOM 483 N N . GLN A 1 61 ? -2.615 -6.395 -4.082 1 95.62 61 GLN A N 1
ATOM 484 C CA . GLN A 1 61 ? -2.99 -7.789 -3.877 1 95.62 61 GLN A CA 1
ATOM 485 C C . GLN A 1 61 ? -4.508 -7.957 -3.865 1 95.62 61 GLN A C 1
ATOM 487 O O . GLN A 1 61 ? -5.035 -8.922 -4.422 1 95.62 61 GLN A O 1
ATOM 492 N N . LEU A 1 62 ? -5.172 -6.992 -3.285 1 94.44 62 LEU A N 1
ATOM 493 C CA . LEU A 1 62 ? -6.613 -7.137 -3.104 1 94.44 62 LEU A CA 1
ATOM 494 C C . LEU A 1 62 ? -7.375 -6.164 -3.998 1 94.44 62 LEU A C 1
ATOM 496 O O . LEU A 1 62 ? -8.547 -5.871 -3.75 1 94.44 62 LEU A O 1
ATOM 500 N N . GLY A 1 63 ? -6.699 -5.613 -4.902 1 92.69 63 GLY A N 1
ATOM 501 C CA . GLY A 1 63 ? -7.324 -4.781 -5.918 1 92.69 63 GLY A CA 1
ATOM 502 C C . GLY A 1 63 ? -8.156 -3.654 -5.336 1 92.69 63 GLY A C 1
ATOM 503 O O . GLY A 1 63 ? -7.652 -2.836 -4.562 1 92.69 63 GLY A O 1
ATOM 504 N N . THR A 1 64 ? -9.5 -3.717 -5.57 1 93.06 64 THR A N 1
ATOM 505 C CA . THR A 1 64 ? -10.383 -2.604 -5.242 1 93.06 64 THR A CA 1
ATOM 506 C C . THR A 1 64 ? -10.852 -2.691 -3.793 1 93.06 64 THR A C 1
ATOM 508 O O . THR A 1 64 ? -11.516 -1.781 -3.295 1 93.06 64 THR A O 1
ATOM 511 N N . SER A 1 65 ? -10.461 -3.732 -3.084 1 93.62 65 SER A N 1
ATOM 512 C CA . SER A 1 65 ? -10.852 -3.865 -1.687 1 93.62 65 SER A CA 1
ATOM 513 C C . SER A 1 65 ? -10.281 -2.73 -0.841 1 93.62 65 SER A C 1
ATOM 515 O O . SER A 1 65 ? -10.742 -2.494 0.279 1 93.62 65 SER A O 1
ATOM 517 N N . VAL A 1 66 ? -9.32 -2.01 -1.405 1 93.81 66 VAL A N 1
ATOM 518 C CA . VAL A 1 66 ? -8.695 -0.894 -0.708 1 93.81 66 VAL A CA 1
ATOM 519 C C . VAL A 1 66 ? -9.719 0.209 -0.462 1 93.81 66 VAL A C 1
ATOM 521 O O . VAL A 1 66 ? -9.578 1.001 0.472 1 93.81 66 VAL A O 1
ATOM 524 N N . TYR A 1 67 ? -10.781 0.248 -1.232 1 94 67 TYR A N 1
ATOM 525 C CA . TYR A 1 67 ? -11.805 1.271 -1.081 1 94 67 TYR A CA 1
ATOM 526 C C . TYR A 1 67 ? -12.727 0.952 0.094 1 94 67 TYR A C 1
ATOM 528 O O . TYR A 1 67 ? -13.469 1.817 0.56 1 94 67 TYR A O 1
ATOM 536 N N . VAL A 1 68 ? -12.734 -0.312 0.559 1 93.38 68 VAL A N 1
ATOM 537 C CA . VAL A 1 68 ? -13.523 -0.742 1.71 1 93.38 68 VAL A CA 1
ATOM 538 C C . VAL A 1 68 ? -12.625 -0.852 2.939 1 93.38 68 VAL A C 1
ATOM 540 O O . VAL A 1 68 ? -13 -0.424 4.031 1 93.38 68 VAL A O 1
ATOM 543 N N . TYR A 1 69 ? -11.508 -1.479 2.721 1 94.44 69 TYR A N 1
ATOM 544 C CA . TYR A 1 69 ? -10.461 -1.585 3.734 1 94.44 69 TYR A CA 1
ATOM 545 C C . TYR A 1 69 ? -9.273 -0.701 3.385 1 94.44 69 TYR A C 1
ATOM 547 O O . TYR A 1 69 ? -8.344 -1.142 2.703 1 94.44 69 TYR A O 1
ATOM 555 N N . PRO A 1 70 ? -9.18 0.44 3.902 1 94.69 70 PRO A N 1
ATOM 556 C CA . PRO A 1 70 ? -8.164 1.411 3.477 1 94.69 70 PRO A CA 1
ATOM 557 C C . PRO A 1 70 ? -6.742 0.896 3.658 1 94.69 70 PRO A C 1
ATOM 559 O O . PRO A 1 70 ? -5.832 1.32 2.939 1 94.69 70 PRO A O 1
ATOM 562 N N . SER A 1 71 ? -6.527 -0.039 4.551 1 94.12 71 SER A N 1
ATOM 563 C CA . SER A 1 71 ? -5.184 -0.526 4.836 1 94.12 71 SER A CA 1
ATOM 564 C C . SER A 1 71 ? -4.816 -1.698 3.934 1 94.12 71 SER A C 1
ATOM 566 O O . SER A 1 71 ? -3.691 -2.197 3.982 1 94.12 71 SER A O 1
ATOM 568 N N . ALA A 1 72 ? -5.715 -2.199 3.123 1 94.75 72 ALA A N 1
ATOM 569 C CA . ALA A 1 72 ? -5.438 -3.301 2.205 1 94.75 72 ALA A CA 1
ATOM 570 C C . ALA A 1 72 ? -4.625 -2.826 1.006 1 94.75 72 ALA A C 1
ATOM 572 O O . ALA A 1 72 ? -5.004 -3.064 -0.144 1 94.75 72 ALA A O 1
ATOM 573 N N . THR A 1 73 ? -3.482 -2.217 1.269 1 95.62 73 THR A N 1
ATOM 574 C CA . THR A 1 73 ? -2.668 -1.574 0.243 1 95.62 73 THR A CA 1
ATOM 575 C C . THR A 1 73 ? -1.485 -2.459 -0.142 1 95.62 73 THR A C 1
ATOM 577 O O . THR A 1 73 ? -0.712 -2.113 -1.038 1 95.62 73 THR A O 1
ATOM 580 N N . HIS A 1 74 ? -1.345 -3.617 0.519 1 95.75 74 HIS A N 1
ATOM 581 C CA . HIS A 1 74 ? -0.2 -4.48 0.251 1 95.75 74 HIS A CA 1
ATOM 582 C C . HIS A 1 74 ? -0.191 -4.953 -1.199 1 95.75 74 HIS A C 1
ATOM 584 O O . HIS A 1 74 ? -1.24 -5.008 -1.845 1 95.75 74 HIS A O 1
ATOM 590 N N . SER A 1 75 ? 0.986 -5.285 -1.697 1 96.5 75 SER A N 1
ATOM 591 C CA . SER A 1 75 ? 1.176 -5.543 -3.121 1 96.5 75 SER A CA 1
ATOM 592 C C . SER A 1 75 ? 1.455 -7.02 -3.383 1 96.5 75 SER A C 1
ATOM 594 O O . SER A 1 75 ? 1.725 -7.781 -2.449 1 96.5 75 SER A O 1
ATOM 596 N N . ARG A 1 76 ? 1.408 -7.348 -4.664 1 97 76 ARG A N 1
ATOM 597 C CA . ARG A 1 76 ? 1.751 -8.711 -5.07 1 97 76 ARG A CA 1
ATOM 598 C C . ARG A 1 76 ? 3.248 -8.961 -4.918 1 97 76 ARG A C 1
ATOM 600 O O . ARG A 1 76 ? 3.68 -10.117 -4.828 1 97 76 ARG A O 1
ATOM 607 N N . PHE A 1 77 ? 4.062 -7.938 -4.852 1 97.88 77 PHE A N 1
ATOM 608 C CA . PHE A 1 77 ? 5.496 -8.094 -4.617 1 97.88 77 PHE A CA 1
ATOM 609 C C . PHE A 1 77 ? 5.758 -8.672 -3.234 1 97.88 77 PHE A C 1
ATOM 611 O O . PHE A 1 77 ? 6.512 -9.633 -3.09 1 97.88 77 PHE A O 1
ATOM 618 N N . GLU A 1 78 ? 5.062 -8.117 -2.252 1 96.12 78 GLU A N 1
ATOM 619 C CA . GLU A 1 78 ? 5.164 -8.625 -0.887 1 96.12 78 GLU A CA 1
ATOM 620 C C . GLU A 1 78 ? 4.715 -10.078 -0.805 1 96.12 78 GLU A C 1
ATOM 622 O O . GLU A 1 78 ? 5.371 -10.898 -0.161 1 96.12 78 GLU A O 1
ATOM 627 N N . HIS A 1 79 ? 3.641 -10.25 -1.396 1 97.75 79 HIS A N 1
ATOM 628 C CA . HIS A 1 79 ? 3.074 -11.594 -1.395 1 97.75 79 HIS A CA 1
ATOM 629 C C . HIS A 1 79 ? 4.035 -12.602 -2.021 1 97.75 79 HIS A C 1
ATOM 631 O O . HIS A 1 79 ? 4.277 -13.672 -1.455 1 97.75 79 HIS A O 1
ATOM 637 N N . SER A 1 80 ? 4.555 -12.242 -3.174 1 98.31 80 SER A N 1
ATOM 638 C CA . SER A 1 80 ? 5.465 -13.141 -3.881 1 98.31 80 SER A CA 1
ATOM 639 C C . SER A 1 80 ? 6.719 -13.414 -3.061 1 98.31 80 SER A C 1
ATOM 641 O O . SER A 1 80 ? 7.219 -14.539 -3.033 1 98.31 80 SER A O 1
ATOM 643 N N . LEU A 1 81 ? 7.262 -12.406 -2.379 1 98 81 LEU A N 1
ATOM 644 C CA . LEU A 1 81 ? 8.414 -12.602 -1.504 1 98 81 LEU A CA 1
ATOM 645 C C . LEU A 1 81 ? 8.07 -13.539 -0.354 1 98 81 LEU A C 1
ATOM 647 O O . LEU A 1 81 ? 8.875 -14.406 0.002 1 98 81 LEU A O 1
ATOM 651 N N . GLY A 1 82 ? 6.906 -13.305 0.215 1 97.75 82 GLY A N 1
ATOM 652 C CA . GLY A 1 82 ? 6.465 -14.18 1.288 1 97.75 82 GLY A CA 1
ATOM 653 C C . GLY A 1 82 ? 6.32 -15.625 0.855 1 97.75 82 GLY A C 1
ATOM 654 O O . GLY A 1 82 ? 6.762 -16.531 1.56 1 97.75 82 GLY A O 1
ATOM 655 N N . VAL A 1 83 ? 5.754 -15.828 -0.306 1 98.5 83 VAL A N 1
ATOM 656 C CA . VAL A 1 83 ? 5.574 -17.188 -0.824 1 98.5 83 VAL A CA 1
ATOM 657 C C . VAL A 1 83 ? 6.934 -17.812 -1.114 1 98.5 83 VAL A C 1
ATOM 659 O O . VAL A 1 83 ? 7.156 -18.984 -0.82 1 98.5 83 VAL A O 1
ATOM 662 N N . CYS A 1 84 ? 7.836 -17.047 -1.729 1 98.62 84 CYS A N 1
ATOM 663 C CA . CYS A 1 84 ? 9.195 -17.5 -1.983 1 98.62 84 CYS A CA 1
ATOM 664 C C . CYS A 1 84 ? 9.859 -18 -0.7 1 98.62 84 CYS A C 1
ATOM 666 O O . CYS A 1 84 ? 10.406 -19.094 -0.659 1 98.62 84 CYS A O 1
ATOM 668 N N . TYR A 1 85 ? 9.758 -17.281 0.311 1 97.62 85 TYR A N 1
ATOM 669 C CA . TYR A 1 85 ? 10.359 -17.609 1.597 1 97.62 85 TYR A CA 1
ATOM 670 C C . TYR A 1 85 ? 9.734 -18.859 2.193 1 97.62 85 TYR A C 1
ATOM 672 O O . TYR A 1 85 ? 10.445 -19.781 2.6 1 97.62 85 TYR A O 1
ATOM 680 N N . LEU A 1 86 ? 8.391 -18.875 2.262 1 97.88 86 LEU A N 1
ATOM 681 C CA . LEU A 1 86 ? 7.68 -20 2.863 1 97.88 86 LEU A CA 1
ATOM 682 C C . LEU A 1 86 ? 7.945 -21.281 2.088 1 97.88 86 LEU A C 1
ATOM 684 O O . LEU A 1 86 ? 8.039 -22.359 2.682 1 97.88 86 LEU A O 1
ATOM 688 N N . ALA A 1 87 ? 7.992 -21.141 0.795 1 98.69 87 ALA A N 1
ATOM 689 C CA . ALA A 1 87 ? 8.242 -22.328 -0.034 1 98.69 87 ALA A CA 1
ATOM 690 C C . ALA A 1 87 ? 9.602 -22.938 0.287 1 98.69 87 ALA A C 1
ATOM 692 O O . ALA A 1 87 ? 9.703 -24.156 0.487 1 98.69 87 ALA A O 1
ATOM 693 N N . MET A 1 88 ? 10.609 -22.109 0.327 1 98 88 MET A N 1
ATOM 694 C CA . MET A 1 88 ? 11.945 -22.594 0.657 1 98 88 MET A CA 1
ATOM 695 C C . MET A 1 88 ? 11.984 -23.156 2.074 1 98 88 MET A C 1
ATOM 697 O O . MET A 1 88 ? 12.594 -24.203 2.314 1 98 88 MET A O 1
ATOM 701 N N . GLU A 1 89 ? 11.289 -22.5 2.943 1 96.62 89 GLU A N 1
ATOM 702 C CA . GLU A 1 89 ? 11.281 -22.938 4.34 1 96.62 89 GLU A CA 1
ATOM 703 C C . GLU A 1 89 ? 10.57 -24.266 4.504 1 96.62 89 GLU A C 1
ATOM 705 O O . GLU A 1 89 ? 11.023 -25.141 5.254 1 96.62 89 GLU A O 1
ATOM 710 N N . LEU A 1 90 ? 9.422 -24.453 3.902 1 97.62 90 LEU A N 1
ATOM 711 C CA . LEU A 1 90 ? 8.688 -25.703 3.99 1 97.62 90 LEU A CA 1
ATOM 712 C C . LEU A 1 90 ? 9.531 -26.859 3.455 1 97.62 90 LEU A C 1
ATOM 714 O O . LEU A 1 90 ? 9.633 -27.906 4.098 1 97.62 90 LEU A O 1
ATOM 718 N N . TYR A 1 91 ? 10.125 -26.688 2.301 1 98.25 91 TYR A N 1
ATOM 719 C CA . TYR A 1 91 ? 10.977 -27.719 1.712 1 98.25 91 TYR A CA 1
ATOM 720 C C . TYR A 1 91 ? 12.133 -28.078 2.641 1 98.25 91 TYR A C 1
ATOM 722 O O . TYR A 1 91 ? 12.422 -29.25 2.863 1 98.25 91 TYR A O 1
ATOM 730 N N . ARG A 1 92 ? 12.797 -27.031 3.131 1 96.31 92 ARG A N 1
ATOM 731 C CA . ARG A 1 92 ? 13.906 -27.234 4.059 1 96.31 92 ARG A CA 1
ATOM 732 C C . ARG A 1 92 ? 13.461 -28.031 5.277 1 96.31 92 ARG A C 1
ATOM 734 O O . ARG A 1 92 ? 14.141 -28.969 5.695 1 96.31 92 ARG A O 1
ATOM 741 N N . CYS A 1 93 ? 12.359 -27.688 5.84 1 95.12 93 CYS A N 1
ATOM 742 C CA . CYS A 1 93 ? 11.836 -28.359 7.02 1 95.12 93 CYS A CA 1
ATOM 743 C C . CYS A 1 93 ? 11.539 -29.828 6.719 1 95.12 93 CYS A C 1
ATOM 745 O O . CYS A 1 93 ? 11.82 -30.703 7.543 1 95.12 93 CYS A O 1
ATOM 747 N N . ILE A 1 94 ? 10.984 -30.109 5.586 1 96.06 94 ILE A N 1
ATOM 748 C CA . ILE A 1 94 ? 10.664 -31.484 5.199 1 96.06 94 ILE A CA 1
ATOM 749 C C . ILE A 1 94 ? 11.945 -32.312 5.125 1 96.06 94 ILE A C 1
ATOM 751 O O . ILE A 1 94 ? 12.039 -33.375 5.723 1 96.06 94 ILE A O 1
ATOM 755 N N . ILE A 1 95 ? 12.922 -31.781 4.41 1 95.5 95 ILE A N 1
ATOM 756 C CA . ILE A 1 95 ? 14.188 -32.5 4.234 1 95.5 95 ILE A CA 1
ATOM 757 C C . ILE A 1 95 ? 14.852 -32.688 5.594 1 95.5 95 ILE A C 1
ATOM 759 O O . ILE A 1 95 ? 15.258 -33.812 5.922 1 95.5 95 ILE A O 1
ATOM 763 N N . ASP A 1 96 ? 14.914 -31.625 6.34 1 93.31 96 ASP A N 1
ATOM 764 C CA . ASP A 1 96 ? 15.578 -31.688 7.641 1 93.31 96 ASP A CA 1
ATOM 765 C C . ASP A 1 96 ? 14.867 -32.656 8.578 1 93.31 96 ASP A C 1
ATOM 767 O O . ASP A 1 96 ? 15.508 -33.406 9.32 1 93.31 96 ASP A O 1
ATOM 771 N N . SER A 1 97 ? 13.594 -32.656 8.562 1 89.94 97 SER A N 1
ATOM 772 C CA . SER A 1 97 ? 12.82 -33.531 9.438 1 89.94 97 SER A CA 1
ATOM 773 C C . SER A 1 97 ? 13.031 -34.969 9.078 1 89.94 97 SER A C 1
ATOM 775 O O . SER A 1 97 ? 13.156 -35.844 9.969 1 89.94 97 SER A O 1
ATOM 777 N N . HIS A 1 98 ? 13.062 -35.344 7.824 1 91.94 98 HIS A N 1
ATOM 778 C CA . HIS A 1 98 ? 13.336 -36.719 7.395 1 91.94 98 HIS A CA 1
ATOM 779 C C . HIS A 1 98 ? 14.742 -37.156 7.793 1 91.94 98 HIS A C 1
ATOM 781 O O . HIS A 1 98 ? 14.945 -38.281 8.25 1 91.94 98 HIS A O 1
ATOM 787 N N . ARG A 1 99 ? 15.633 -36.312 7.648 1 90.06 99 ARG A N 1
ATOM 788 C CA . ARG A 1 99 ? 17.016 -36.656 7.977 1 90.06 99 ARG A CA 1
ATOM 789 C C . ARG A 1 99 ? 17.203 -36.812 9.484 1 90.06 99 ARG A C 1
ATOM 791 O O . ARG A 1 99 ? 17.938 -37.656 9.938 1 90.06 99 ARG A O 1
ATOM 798 N N . GLU A 1 100 ? 16.547 -35.938 10.18 1 88.81 100 GLU A N 1
ATOM 799 C CA . GLU A 1 100 ? 16.656 -35.969 11.633 1 88.81 100 GLU A CA 1
ATOM 800 C C . GLU A 1 100 ? 16.016 -37.25 12.203 1 88.81 100 GLU A C 1
ATOM 802 O O . GLU A 1 100 ? 16.578 -37.906 13.086 1 88.81 100 GLU A O 1
ATOM 807 N N . ASP A 1 101 ? 14.844 -37.625 11.727 1 84.44 101 ASP A N 1
ATOM 808 C CA . ASP A 1 101 ? 14.125 -38.75 12.305 1 84.44 101 ASP A CA 1
ATOM 809 C C . ASP A 1 101 ? 14.516 -40.062 11.625 1 84.44 101 ASP A C 1
ATOM 811 O O . ASP A 1 101 ? 14.258 -41.125 12.156 1 84.44 101 ASP A O 1
ATOM 815 N N . GLY A 1 102 ? 15.086 -40 10.484 1 84.81 102 GLY A N 1
ATOM 816 C CA . GLY A 1 102 ? 15.539 -41.188 9.773 1 84.81 102 GLY A CA 1
ATOM 817 C C . GLY A 1 102 ? 14.398 -42 9.188 1 84.81 102 GLY A C 1
ATOM 818 O O . GLY A 1 102 ? 14.578 -43.156 8.844 1 84.81 102 GLY A O 1
ATOM 819 N N . ARG A 1 103 ? 13.227 -41.469 9.164 1 84.31 103 ARG A N 1
ATOM 820 C CA . ARG A 1 103 ? 12.047 -42.156 8.625 1 84.31 103 ARG A CA 1
ATOM 821 C C . ARG A 1 103 ? 11.758 -41.719 7.203 1 84.31 103 ARG A C 1
ATOM 823 O O . ARG A 1 103 ? 11.734 -40.5 6.922 1 84.31 103 ARG A O 1
ATOM 830 N N . ASP A 1 104 ? 11.531 -42.625 6.246 1 83.81 104 ASP A N 1
ATOM 831 C CA . ASP A 1 104 ? 11.383 -42.25 4.848 1 83.81 104 ASP A CA 1
ATOM 832 C C . ASP A 1 104 ? 9.945 -42.438 4.375 1 83.81 104 ASP A C 1
ATOM 834 O O . ASP A 1 104 ? 9.578 -41.969 3.299 1 83.81 104 ASP A O 1
ATOM 838 N N . PHE A 1 105 ? 9.094 -43.094 5.191 1 81.19 105 PHE A N 1
ATOM 839 C CA . PHE A 1 105 ? 7.672 -43.281 4.906 1 81.19 105 PHE A CA 1
ATOM 840 C C . PHE A 1 105 ? 7.473 -43.812 3.494 1 81.19 105 PHE A C 1
ATOM 842 O O . PHE A 1 105 ? 6.582 -43.375 2.771 1 81.19 105 PHE A O 1
ATOM 849 N N . GLY A 1 106 ? 8.367 -44.625 2.988 1 83.94 106 GLY A N 1
ATOM 850 C CA . GLY A 1 106 ? 8.258 -45.312 1.704 1 83.94 106 GLY A CA 1
ATOM 851 C C . GLY A 1 106 ? 8.969 -44.562 0.583 1 83.94 106 GLY A C 1
ATOM 852 O O . GLY A 1 106 ? 8.844 -44.938 -0.586 1 83.94 106 GLY A O 1
ATOM 853 N N . VAL A 1 107 ? 9.641 -43.531 0.864 1 91.12 107 VAL A N 1
ATOM 854 C CA . VAL A 1 107 ? 10.383 -42.75 -0.124 1 91.12 107 VAL A CA 1
ATOM 855 C C . VAL A 1 107 ? 11.852 -42.688 0.266 1 91.12 107 VAL A C 1
ATOM 857 O O . VAL A 1 107 ? 12.344 -41.625 0.702 1 91.12 107 VAL A O 1
ATOM 860 N N . PRO A 1 108 ? 12.602 -43.688 0.013 1 91.31 108 PRO A N 1
ATOM 861 C CA . PRO A 1 108 ? 13.992 -43.781 0.481 1 91.31 108 PRO A CA 1
ATOM 862 C C . PRO A 1 108 ? 14.875 -42.688 -0.14 1 91.31 108 PRO A C 1
ATOM 864 O O . PRO A 1 108 ? 15.867 -42.281 0.467 1 91.31 108 PRO A O 1
ATOM 867 N N . GLU A 1 109 ? 14.508 -42.219 -1.279 1 92.5 109 GLU A N 1
ATOM 868 C CA . GLU A 1 109 ? 15.289 -41.219 -2.002 1 92.5 109 GLU A CA 1
ATOM 869 C C . GLU A 1 109 ? 15.445 -39.938 -1.182 1 92.5 109 GLU A C 1
ATOM 871 O O . GLU A 1 109 ? 16.453 -39.219 -1.315 1 92.5 109 GLU A O 1
ATOM 876 N N . ILE A 1 110 ? 14.508 -39.656 -0.297 1 92.19 110 ILE A N 1
ATOM 877 C CA . ILE A 1 110 ? 14.484 -38.438 0.468 1 92.19 110 ILE A CA 1
ATOM 878 C C . ILE A 1 110 ? 15.672 -38.406 1.433 1 92.19 110 ILE A C 1
ATOM 880 O O . ILE A 1 110 ? 16.188 -37.312 1.768 1 92.19 110 ILE A O 1
ATOM 884 N N . LEU A 1 111 ? 16.156 -39.562 1.854 1 90.81 111 LEU A N 1
ATOM 885 C CA . LEU A 1 111 ? 17.266 -39.656 2.797 1 90.81 111 LEU A CA 1
ATOM 886 C C . LEU A 1 111 ? 18.594 -39.688 2.064 1 90.81 111 LEU A C 1
ATOM 888 O O . LEU A 1 111 ? 19.641 -39.375 2.648 1 90.81 111 LEU A O 1
ATOM 892 N N . THR A 1 112 ? 18.578 -40.062 0.771 1 91.94 112 THR A N 1
ATOM 893 C CA . THR A 1 112 ? 19.828 -40.281 0.057 1 91.94 112 THR A CA 1
ATOM 894 C C . THR A 1 112 ? 20.125 -39.125 -0.885 1 91.94 112 THR A C 1
ATOM 896 O O . THR A 1 112 ? 21.234 -39.031 -1.431 1 91.94 112 THR A O 1
ATOM 899 N N . VAL A 1 113 ? 19.25 -38.25 -1.049 1 93.12 113 VAL A N 1
ATOM 900 C CA . VAL A 1 113 ? 19.438 -37.125 -1.963 1 93.12 113 VAL A CA 1
ATOM 901 C C . VAL A 1 113 ? 20.609 -36.25 -1.499 1 93.12 113 VAL A C 1
ATOM 903 O O . VAL A 1 113 ? 20.781 -36.031 -0.3 1 93.12 113 VAL A O 1
ATOM 906 N N . SER A 1 114 ? 21.469 -35.75 -2.455 1 93.75 114 SER A N 1
ATOM 907 C CA . SER A 1 114 ? 22.672 -35 -2.137 1 93.75 114 SER A CA 1
ATOM 908 C C . SER A 1 114 ? 22.328 -33.594 -1.652 1 93.75 114 SER A C 1
ATOM 910 O O . SER A 1 114 ? 21.266 -33.062 -1.965 1 93.75 114 SER A O 1
ATOM 912 N N . ARG A 1 115 ? 23.234 -33 -0.965 1 92.25 115 ARG A N 1
ATOM 913 C CA . ARG A 1 115 ? 23.062 -31.625 -0.459 1 92.25 115 ARG A CA 1
ATOM 914 C C . ARG A 1 115 ? 22.969 -30.625 -1.604 1 92.25 115 ARG A C 1
ATOM 916 O O . ARG A 1 115 ? 22.219 -29.656 -1.522 1 92.25 115 ARG A O 1
ATOM 923 N N . GLU A 1 116 ? 23.703 -30.891 -2.588 1 92.81 116 GLU A N 1
ATOM 924 C CA . GLU A 1 116 ? 23.703 -30 -3.754 1 92.81 116 GLU A CA 1
ATOM 925 C C . GLU A 1 116 ? 22.359 -30.047 -4.473 1 92.81 116 GLU A C 1
ATOM 927 O O . GLU A 1 116 ? 21.844 -29 -4.883 1 92.81 116 GLU A O 1
ATOM 932 N N . ALA A 1 117 ? 21.859 -31.219 -4.59 1 94.25 117 ALA A N 1
ATOM 933 C CA . ALA A 1 117 ? 20.562 -31.375 -5.238 1 94.25 117 ALA A CA 1
ATOM 934 C C . ALA A 1 117 ? 19.453 -30.719 -4.414 1 94.25 117 ALA A C 1
ATOM 936 O O . ALA A 1 117 ? 18.562 -30.078 -4.965 1 94.25 117 ALA A O 1
ATOM 937 N N . VAL A 1 118 ? 19.562 -30.875 -3.117 1 95.31 118 VAL A N 1
ATOM 938 C CA . VAL A 1 118 ? 18.578 -30.281 -2.211 1 95.31 118 VAL A CA 1
ATOM 939 C C . VAL A 1 118 ? 18.641 -28.75 -2.326 1 95.31 118 VAL A C 1
ATOM 941 O O . VAL A 1 118 ? 17.594 -28.094 -2.389 1 95.31 118 VAL A O 1
ATOM 944 N N . GLN A 1 119 ? 19.812 -28.219 -2.373 1 95.31 119 GLN A N 1
ATOM 945 C CA . GLN A 1 119 ? 19.969 -26.766 -2.457 1 95.31 119 GLN A CA 1
ATOM 946 C C . GLN A 1 119 ? 19.438 -26.234 -3.777 1 95.31 119 GLN A C 1
ATOM 948 O O . GLN A 1 119 ? 18.766 -25.188 -3.801 1 95.31 119 GLN A O 1
ATOM 953 N N . LYS A 1 120 ? 19.75 -26.891 -4.809 1 96.25 120 LYS A N 1
ATOM 954 C CA . LYS A 1 120 ? 19.266 -26.469 -6.121 1 96.25 120 LYS A CA 1
ATOM 955 C C . LYS A 1 120 ? 17.734 -26.531 -6.188 1 96.25 120 LYS A C 1
ATOM 957 O O . LYS A 1 120 ? 17.109 -25.609 -6.703 1 96.25 120 LYS A O 1
ATOM 962 N N . ASP A 1 121 ? 17.188 -27.625 -5.695 1 97.75 121 ASP A N 1
ATOM 963 C CA . ASP A 1 121 ? 15.734 -27.75 -5.688 1 97.75 121 ASP A CA 1
ATOM 964 C C . ASP A 1 121 ? 15.094 -26.672 -4.809 1 97.75 121 ASP A C 1
ATOM 966 O O . ASP A 1 121 ? 14.031 -26.141 -5.141 1 97.75 121 ASP A O 1
ATOM 970 N N . MET A 1 122 ? 15.734 -26.406 -3.709 1 97.69 122 MET A N 1
ATOM 971 C CA . MET A 1 122 ? 15.25 -25.344 -2.83 1 97.69 122 MET A CA 1
ATOM 972 C C . MET A 1 122 ? 15.188 -24 -3.57 1 97.69 122 MET A C 1
ATOM 974 O O . MET A 1 122 ? 14.203 -23.281 -3.453 1 97.69 122 MET A O 1
ATOM 978 N N . TYR A 1 123 ? 16.203 -23.719 -4.359 1 97.81 123 TYR A N 1
ATOM 979 C CA . TYR A 1 123 ? 16.234 -22.484 -5.121 1 97.81 123 TYR A CA 1
ATOM 980 C C . TYR A 1 123 ? 15.188 -22.484 -6.223 1 97.81 123 TYR A C 1
ATOM 982 O O . TYR A 1 123 ? 14.523 -21.469 -6.461 1 97.81 123 TYR A O 1
ATOM 990 N N . CYS A 1 124 ? 15.023 -23.625 -6.855 1 98.56 124 CYS A N 1
ATOM 991 C CA . CYS A 1 124 ? 13.992 -23.734 -7.875 1 98.56 124 CYS A CA 1
ATOM 992 C C . CYS A 1 124 ? 12.609 -23.5 -7.277 1 98.56 124 CYS A C 1
ATOM 994 O O . CYS A 1 124 ? 11.781 -22.812 -7.867 1 98.56 124 CYS A O 1
ATOM 996 N N . ILE A 1 125 ? 12.383 -24.094 -6.129 1 98.75 125 ILE A N 1
ATOM 997 C CA . ILE A 1 125 ? 11.117 -23.922 -5.422 1 98.75 125 ILE A CA 1
ATOM 998 C C . ILE A 1 125 ? 10.938 -22.469 -5.016 1 98.75 125 ILE A C 1
ATOM 1000 O O . ILE A 1 125 ? 9.844 -21.906 -5.141 1 98.75 125 ILE A O 1
ATOM 1004 N N . GLY A 1 126 ? 12.016 -21.828 -4.566 1 98.62 126 GLY A N 1
ATOM 1005 C CA . GLY A 1 126 ? 11.992 -20.406 -4.262 1 98.62 126 GLY A CA 1
ATOM 1006 C C . GLY A 1 126 ? 11.656 -19.547 -5.469 1 98.62 126 GLY A C 1
ATOM 1007 O O . GLY A 1 126 ? 10.859 -18.625 -5.371 1 98.62 126 GLY A O 1
ATOM 1008 N N . ILE A 1 127 ? 12.258 -19.875 -6.586 1 98.75 127 ILE A N 1
ATOM 1009 C CA . ILE A 1 127 ? 12 -19.141 -7.824 1 98.75 127 ILE A CA 1
ATOM 1010 C C . ILE A 1 127 ? 10.531 -19.297 -8.219 1 98.75 127 ILE A C 1
ATOM 1012 O O . ILE A 1 127 ? 9.891 -18.328 -8.625 1 98.75 127 ILE A O 1
ATOM 1016 N N . ALA A 1 128 ? 10.008 -20.484 -8.039 1 98.81 128 ALA A N 1
ATOM 1017 C CA . ALA A 1 128 ? 8.602 -20.719 -8.344 1 98.81 128 ALA A CA 1
ATOM 1018 C C . ALA A 1 128 ? 7.699 -19.859 -7.465 1 98.81 128 ALA A C 1
ATOM 1020 O O . ALA A 1 128 ? 6.715 -19.281 -7.941 1 98.81 128 ALA A O 1
ATOM 1021 N N . GLY A 1 129 ? 8.008 -19.812 -6.227 1 98.69 129 GLY A N 1
ATOM 1022 C CA . GLY A 1 129 ? 7.25 -18.969 -5.32 1 98.69 129 GLY A CA 1
ATOM 1023 C C . GLY A 1 129 ? 7.32 -17.5 -5.684 1 98.69 129 GLY A C 1
ATOM 1024 O O . GLY A 1 129 ? 6.305 -16.797 -5.656 1 98.69 129 GLY A O 1
ATOM 1025 N N . LEU A 1 130 ? 8.469 -16.969 -6.07 1 98.56 130 LEU A N 1
ATOM 1026 C CA . LEU A 1 130 ? 8.688 -15.586 -6.441 1 98.56 130 LEU A CA 1
ATOM 1027 C C . LEU A 1 130 ? 7.922 -15.227 -7.711 1 98.56 130 LEU A C 1
ATOM 1029 O O . LEU A 1 130 ? 7.418 -14.109 -7.848 1 98.56 130 LEU A O 1
ATOM 1033 N N . CYS A 1 131 ? 7.734 -16.25 -8.602 1 98.56 131 CYS A N 1
ATOM 1034 C CA . CYS A 1 131 ? 7.32 -15.922 -9.961 1 98.56 131 CYS A CA 1
ATOM 1035 C C . CYS A 1 131 ? 5.898 -16.391 -10.227 1 98.56 131 CYS A C 1
ATOM 1037 O O . CYS A 1 131 ? 5.344 -16.125 -11.297 1 98.56 131 CYS A O 1
ATOM 1039 N N . HIS A 1 132 ? 5.258 -17.062 -9.305 1 98.25 132 HIS A N 1
ATOM 1040 C CA . HIS A 1 132 ? 3.982 -17.719 -9.562 1 98.25 132 HIS A CA 1
ATOM 1041 C C . HIS A 1 132 ? 2.9 -16.703 -9.922 1 98.25 132 HIS A C 1
ATOM 1043 O O . HIS A 1 132 ? 1.947 -17.031 -10.633 1 98.25 132 HIS A O 1
ATOM 1049 N N . ASP A 1 133 ? 3.074 -15.445 -9.484 1 96.38 133 ASP A N 1
ATOM 1050 C CA . ASP A 1 133 ? 2.033 -14.438 -9.656 1 96.38 133 ASP A CA 1
ATOM 1051 C C . ASP A 1 133 ? 2.473 -13.352 -10.633 1 96.38 133 ASP A C 1
ATOM 1053 O O . ASP A 1 133 ? 1.875 -12.273 -10.688 1 96.38 133 ASP A O 1
ATOM 1057 N N . LEU A 1 134 ? 3.467 -13.562 -11.484 1 97.19 134 LEU A N 1
ATOM 1058 C CA . LEU A 1 134 ? 4.004 -12.555 -12.398 1 97.19 134 LEU A CA 1
ATOM 1059 C C . LEU A 1 134 ? 2.938 -12.094 -13.383 1 97.19 134 LEU A C 1
ATOM 1061 O O . LEU A 1 134 ? 2.959 -10.945 -13.828 1 97.19 134 LEU A O 1
ATOM 1065 N N . GLY A 1 135 ? 2.027 -12.969 -13.664 1 95.75 135 GLY A N 1
ATOM 1066 C CA . GLY A 1 135 ? 1.114 -12.734 -14.773 1 95.75 135 GLY A CA 1
ATOM 1067 C C . GLY A 1 135 ? -0.103 -11.922 -14.391 1 95.75 135 GLY A C 1
ATOM 1068 O O . GLY A 1 135 ? -0.901 -11.539 -15.25 1 95.75 135 GLY A O 1
ATOM 1069 N N . HIS A 1 136 ? -0.246 -11.586 -13.148 1 94.88 136 HIS A N 1
ATOM 1070 C CA . HIS A 1 136 ? -1.391 -10.781 -12.734 1 94.88 136 HIS A CA 1
ATOM 1071 C C . HIS A 1 136 ? -1.349 -9.391 -13.375 1 94.88 136 HIS A C 1
ATOM 1073 O O . HIS A 1 136 ? -0.279 -8.789 -13.484 1 94.88 136 HIS A O 1
ATOM 1079 N N . GLY A 1 137 ? -2.49 -8.938 -13.836 1 93.56 137 GLY A N 1
ATOM 1080 C CA . GLY A 1 137 ? -2.625 -7.582 -14.344 1 93.56 137 GLY A CA 1
ATOM 1081 C C . GLY A 1 137 ? -3.158 -6.609 -13.312 1 93.56 137 GLY A C 1
ATOM 1082 O O . GLY A 1 137 ? -3.213 -6.926 -12.125 1 93.56 137 GLY A O 1
ATOM 1083 N N . PRO A 1 138 ? -3.514 -5.391 -13.836 1 92.44 138 PRO A N 1
ATOM 1084 C CA . PRO A 1 138 ? -4.031 -4.375 -12.914 1 92.44 138 PRO A CA 1
ATOM 1085 C C . PRO A 1 138 ? -5.254 -4.852 -12.133 1 92.44 138 PRO A C 1
ATOM 1087 O O . PRO A 1 138 ? -6.164 -5.453 -12.719 1 92.44 138 PRO A O 1
ATOM 1090 N N . LEU A 1 139 ? -5.219 -4.594 -10.867 1 85.75 139 LEU A N 1
ATOM 1091 C CA . LEU A 1 139 ? -6.301 -4.855 -9.922 1 85.75 139 LEU A CA 1
ATOM 1092 C C . LEU A 1 139 ? -6.707 -6.324 -9.961 1 85.75 139 LEU A C 1
ATOM 1094 O O . LEU A 1 139 ? -7.883 -6.652 -9.781 1 85.75 139 LEU A O 1
ATOM 1098 N N . SER A 1 140 ? -5.824 -7.203 -10.336 1 78.19 140 SER A N 1
ATOM 1099 C CA . SER A 1 140 ? -5.793 -8.648 -10.125 1 78.19 140 SER A CA 1
ATOM 1100 C C . SER A 1 140 ? -6.863 -9.352 -10.953 1 78.19 140 SER A C 1
ATOM 1102 O O . SER A 1 140 ? -6.91 -9.203 -12.18 1 78.19 140 SER A O 1
ATOM 1104 N N . HIS A 1 141 ? -7.871 -10 -10.289 1 76.31 141 HIS A N 1
ATOM 1105 C CA . HIS A 1 141 ? -8.797 -10.914 -10.945 1 76.31 141 HIS A CA 1
ATOM 1106 C C . HIS A 1 141 ? -9.773 -10.156 -11.844 1 76.31 141 HIS A C 1
ATOM 1108 O O . HIS A 1 141 ? -10.219 -10.688 -12.867 1 76.31 141 HIS A O 1
ATOM 1114 N N . MET A 1 142 ? -9.938 -8.984 -11.547 1 79.44 142 MET A N 1
ATOM 1115 C CA . MET A 1 142 ? -10.82 -8.156 -12.367 1 79.44 142 MET A CA 1
ATOM 1116 C C . MET A 1 142 ? -10.242 -7.977 -13.773 1 79.44 142 MET A C 1
ATOM 1118 O O . MET A 1 142 ? -10.984 -7.973 -14.758 1 79.44 142 MET A O 1
ATOM 1122 N N . PHE A 1 143 ? -9 -7.918 -13.922 1 87 143 PHE A N 1
ATOM 1123 C CA . PHE A 1 143 ? -8.352 -7.707 -15.211 1 87 143 PHE A CA 1
ATOM 1124 C C . PHE A 1 143 ? -8.547 -8.914 -16.125 1 87 143 PHE A C 1
ATOM 1126 O O . PHE A 1 143 ? -8.641 -8.773 -17.344 1 87 143 PHE A O 1
ATOM 1133 N N . GLU A 1 144 ? -8.594 -10.117 -15.445 1 83.69 144 GLU A N 1
ATOM 1134 C CA . GLU A 1 144 ? -8.859 -11.32 -16.219 1 83.69 144 GLU A CA 1
ATOM 1135 C C . GLU A 1 144 ? -10.195 -11.234 -16.953 1 83.69 144 GLU A C 1
ATOM 1137 O O . GLU A 1 144 ? -10.305 -11.641 -18.109 1 83.69 144 GLU A O 1
ATOM 1142 N N . SER A 1 145 ? -11.148 -10.711 -16.281 1 82.5 145 SER A N 1
ATOM 1143 C CA . SER A 1 145 ? -12.461 -10.516 -16.891 1 82.5 145 SER A CA 1
ATOM 1144 C C . SER A 1 145 ? -12.391 -9.516 -18.031 1 82.5 145 SER A C 1
ATOM 1146 O O . SER A 1 145 ? -13.055 -9.695 -19.062 1 82.5 145 SER A O 1
ATOM 1148 N N . PHE A 1 146 ? -11.625 -8.531 -17.953 1 89.69 146 PHE A N 1
ATOM 1149 C CA . PHE A 1 146 ? -11.422 -7.547 -19 1 89.69 146 PHE A CA 1
ATOM 1150 C C . PHE A 1 146 ? -10.773 -8.188 -20.219 1 89.69 146 PHE A C 1
ATOM 1152 O O . PHE A 1 146 ? -11.234 -7.992 -21.344 1 89.69 146 PHE A O 1
ATOM 1159 N N . VAL A 1 147 ? -9.734 -8.992 -19.938 1 85.62 147 VAL A N 1
ATOM 1160 C CA . VAL A 1 147 ? -9.008 -9.625 -21.031 1 85.62 147 VAL A CA 1
ATOM 1161 C C . VAL A 1 147 ? -9.93 -10.578 -21.781 1 85.62 147 VAL A C 1
ATOM 1163 O O . VAL A 1 147 ? -9.992 -10.547 -23.016 1 85.62 147 VAL A O 1
ATOM 1166 N N . ARG A 1 148 ? -10.688 -11.297 -21.062 1 81 148 ARG A N 1
ATOM 1167 C CA . ARG A 1 148 ? -11.594 -12.258 -21.688 1 81 148 ARG A CA 1
ATOM 1168 C C . ARG A 1 148 ? -12.68 -11.547 -22.5 1 81 148 ARG A C 1
ATOM 1170 O O . ARG A 1 148 ? -13.086 -12.023 -23.547 1 81 148 ARG A O 1
ATOM 1177 N N . SER A 1 149 ? -13.094 -10.445 -21.984 1 79.06 149 SER A N 1
ATOM 1178 C CA . SER A 1 149 ? -14.117 -9.664 -22.688 1 79.06 149 SER A CA 1
ATOM 1179 C C . SER A 1 149 ? -13.562 -9.023 -23.953 1 79.06 149 SER A C 1
ATOM 1181 O O . SER A 1 149 ? -14.32 -8.609 -24.828 1 79.06 149 SER A O 1
ATOM 1183 N N . SER A 1 150 ? -12.25 -8.977 -23.984 1 77.62 150 SER A N 1
ATOM 1184 C CA . SER A 1 150 ? -11.578 -8.352 -25.125 1 77.62 150 SER A CA 1
ATOM 1185 C C . SER A 1 150 ? -11.367 -9.359 -26.25 1 77.62 150 SER A C 1
ATOM 1187 O O . SER A 1 150 ? -10.953 -8.992 -27.359 1 77.62 150 SER A O 1
ATOM 1189 N N . ALA A 1 151 ? -11.719 -10.594 -25.906 1 76.44 151 ALA A N 1
ATOM 1190 C CA . ALA A 1 151 ? -11.484 -11.641 -26.906 1 76.44 151 ALA A CA 1
ATOM 1191 C C . ALA A 1 151 ? -12.492 -11.555 -28.047 1 76.44 151 ALA A C 1
ATOM 1193 O O . ALA A 1 151 ? -13.695 -11.438 -27.812 1 76.44 151 ALA A O 1
ATOM 1194 N N . GLY A 1 152 ? -11.906 -11.383 -29.203 1 70.12 152 GLY A N 1
ATOM 1195 C CA . GLY A 1 152 ? -12.773 -11.547 -30.359 1 70.12 152 GLY A CA 1
ATOM 1196 C C . GLY A 1 152 ? -13.289 -12.961 -30.531 1 70.12 152 GLY A C 1
ATOM 1197 O O . GLY A 1 152 ? -12.883 -13.867 -29.797 1 70.12 152 GLY A O 1
ATOM 1198 N N . GLU A 1 153 ? -14.227 -13.172 -31.453 1 66 153 GLU A N 1
ATOM 1199 C CA . GLU A 1 153 ? -14.852 -14.469 -31.672 1 66 153 GLU A CA 1
ATOM 1200 C C . GLU A 1 153 ? -13.812 -15.539 -31.984 1 66 153 GLU A C 1
ATOM 1202 O O . GLU A 1 153 ? -13.953 -16.688 -31.562 1 66 153 GLU A O 1
ATOM 1207 N N . GLU A 1 154 ? -12.742 -15.133 -32.531 1 70.06 154 GLU A N 1
ATOM 1208 C CA . GLU A 1 154 ? -11.781 -16.141 -32.969 1 70.06 154 GLU A CA 1
ATOM 1209 C C . GLU A 1 154 ? -10.508 -16.094 -32.156 1 70.06 154 GLU A C 1
ATOM 1211 O O . GLU A 1 154 ? -9.516 -16.75 -32.469 1 70.06 154 GLU A O 1
ATOM 1216 N N . ASP A 1 155 ? -10.555 -15.445 -31.094 1 79.75 155 ASP A N 1
ATOM 1217 C CA . ASP A 1 155 ? -9.336 -15.289 -30.312 1 79.75 155 ASP A CA 1
ATOM 1218 C C . ASP A 1 155 ? -9.352 -16.188 -29.078 1 79.75 155 ASP A C 1
ATOM 1220 O O . ASP A 1 155 ? -9.727 -15.75 -27.984 1 79.75 155 ASP A O 1
ATOM 1224 N N . ASP A 1 156 ? -8.852 -17.391 -29.219 1 74.5 156 ASP A N 1
ATOM 1225 C CA . ASP A 1 156 ? -8.867 -18.375 -28.156 1 74.5 156 ASP A CA 1
ATOM 1226 C C . ASP A 1 156 ? -7.875 -18.016 -27.047 1 74.5 156 ASP A C 1
ATOM 1228 O O . ASP A 1 156 ? -8.117 -18.297 -25.875 1 74.5 156 ASP A O 1
ATOM 1232 N N . PHE A 1 157 ? -6.93 -17.406 -27.5 1 76.19 157 PHE A N 1
ATOM 1233 C CA . PHE A 1 157 ? -5.906 -17.078 -26.516 1 76.19 157 PHE A CA 1
ATOM 1234 C C . PHE A 1 157 ? -6.461 -16.141 -25.453 1 76.19 157 PHE A C 1
ATOM 1236 O O . PHE A 1 157 ? -6.332 -16.406 -24.25 1 76.19 157 PHE A O 1
ATOM 1243 N N . LEU A 1 158 ? -7.066 -15.18 -25.906 1 79.31 158 LEU A N 1
ATOM 1244 C CA . LEU A 1 158 ? -7.609 -14.211 -24.969 1 79.31 158 LEU A CA 1
ATOM 1245 C C . LEU A 1 158 ? -8.797 -14.789 -24.203 1 79.31 158 LEU A C 1
ATOM 1247 O O . LEU A 1 158 ? -9.008 -14.461 -23.031 1 79.31 158 LEU A O 1
ATOM 1251 N N . ARG A 1 159 ? -9.492 -15.633 -24.797 1 77.12 159 ARG A N 1
ATOM 1252 C CA . ARG A 1 159 ? -10.672 -16.219 -24.172 1 77.12 159 ARG A CA 1
ATOM 1253 C C . ARG A 1 159 ? -10.273 -17.109 -23 1 77.12 159 ARG A C 1
ATOM 1255 O O . ARG A 1 159 ? -11 -17.219 -22 1 77.12 159 ARG A O 1
ATOM 1262 N N . LEU A 1 160 ? -9.125 -17.703 -23.172 1 77.88 160 LEU A N 1
ATOM 1263 C CA . LEU A 1 160 ? -8.68 -18.641 -22.156 1 77.88 160 LEU A CA 1
ATOM 1264 C C . LEU A 1 160 ? -7.551 -18.031 -21.312 1 77.88 160 LEU A C 1
ATOM 1266 O O . LEU A 1 160 ? -6.855 -18.75 -20.594 1 77.88 160 LEU A O 1
ATOM 1270 N N . TRP A 1 161 ? -7.41 -16.844 -21.5 1 80.06 161 TRP A N 1
ATOM 1271 C CA . TRP A 1 161 ? -6.309 -16.156 -20.828 1 80.06 161 TRP A CA 1
ATOM 1272 C C . TRP A 1 161 ? -6.434 -16.297 -19.312 1 80.06 161 TRP A C 1
ATOM 1274 O O . TRP A 1 161 ? -7.531 -16.188 -18.766 1 80.06 161 TRP A O 1
ATOM 1284 N N . SER A 1 162 ? -5.379 -16.594 -18.656 1 84.94 162 SER A N 1
ATOM 1285 C CA . SER A 1 162 ? -5.301 -16.641 -17.203 1 84.94 162 SER A CA 1
ATOM 1286 C C . SER A 1 162 ? -3.986 -16.047 -16.703 1 84.94 162 SER A C 1
ATOM 1288 O O . SER A 1 162 ? -2.982 -16.062 -17.422 1 84.94 162 SER A O 1
ATOM 1290 N N . HIS A 1 163 ? -4.023 -15.445 -15.516 1 87.06 163 HIS A N 1
ATOM 1291 C CA . HIS A 1 163 ? -2.803 -14.891 -14.938 1 87.06 163 HIS A CA 1
ATOM 1292 C C . HIS A 1 163 ? -1.745 -15.969 -14.75 1 87.06 163 HIS A C 1
ATOM 1294 O O . HIS A 1 163 ? -0.546 -15.695 -14.805 1 87.06 163 HIS A O 1
ATOM 1300 N N . GLU A 1 164 ? -2.154 -17.234 -14.57 1 86.75 164 GLU A N 1
ATOM 1301 C CA . GLU A 1 164 ? -1.207 -18.328 -14.406 1 86.75 164 GLU A CA 1
ATOM 1302 C C . GLU A 1 164 ? -0.4 -18.562 -15.688 1 86.75 164 GLU A C 1
ATOM 1304 O O . GLU A 1 164 ? 0.825 -18.688 -15.633 1 86.75 164 GLU A O 1
ATOM 1309 N N . GLN A 1 165 ? -1.116 -18.625 -16.781 1 89.19 165 GLN A N 1
ATOM 1310 C CA . GLN A 1 165 ? -0.431 -18.781 -18.062 1 89.19 165 GLN A CA 1
ATOM 1311 C C . GLN A 1 165 ? 0.487 -17.594 -18.344 1 89.19 165 GLN A C 1
ATOM 1313 O O . GLN A 1 165 ? 1.597 -17.781 -18.859 1 89.19 165 GLN A O 1
ATOM 1318 N N . SER A 1 166 ? -0.012 -16.438 -18.094 1 92.62 166 SER A N 1
ATOM 1319 C CA . SER A 1 166 ? 0.797 -15.25 -18.297 1 92.62 166 SER A CA 1
ATOM 1320 C C . SER A 1 166 ? 2.023 -15.25 -17.391 1 92.62 166 SER A C 1
ATOM 1322 O O . SER A 1 166 ? 3.078 -14.727 -17.766 1 92.62 166 SER A O 1
ATOM 1324 N N . SER A 1 167 ? 1.868 -15.797 -16.172 1 96 167 SER A N 1
ATOM 1325 C CA . SER A 1 167 ? 3.008 -15.914 -15.266 1 96 167 SER A CA 1
ATOM 1326 C C . SER A 1 167 ? 4.109 -16.781 -15.867 1 96 167 SER A C 1
ATOM 1328 O O . SER A 1 167 ? 5.293 -16.469 -15.742 1 96 167 SER A O 1
ATOM 1330 N N . ILE A 1 168 ? 3.738 -17.844 -16.547 1 96.56 168 ILE A N 1
ATOM 1331 C CA . ILE A 1 168 ? 4.695 -18.75 -17.172 1 96.56 168 ILE A CA 1
ATOM 1332 C C . ILE A 1 168 ? 5.41 -18.031 -18.312 1 96.56 168 ILE A C 1
ATOM 1334 O O . ILE A 1 168 ? 6.629 -18.141 -18.469 1 96.56 168 ILE A O 1
ATOM 1338 N N . LEU A 1 169 ? 4.672 -17.297 -19.094 1 95.5 169 LEU A N 1
ATOM 1339 C CA . LEU A 1 169 ? 5.262 -16.562 -20.203 1 95.5 169 LEU A CA 1
ATOM 1340 C C . LEU A 1 169 ? 6.266 -15.531 -19.688 1 95.5 169 LEU A C 1
ATOM 1342 O O . LEU A 1 169 ? 7.352 -15.383 -20.25 1 95.5 169 LEU A O 1
ATOM 1346 N N . LEU A 1 170 ? 5.922 -14.844 -18.688 1 96.94 170 LEU A N 1
ATOM 1347 C CA . LEU A 1 170 ? 6.812 -13.836 -18.125 1 96.94 170 LEU A CA 1
ATOM 1348 C C . LEU A 1 170 ? 8.023 -14.484 -17.469 1 96.94 170 LEU A C 1
ATOM 1350 O O . LEU A 1 170 ? 9.125 -13.922 -17.5 1 96.94 170 LEU A O 1
ATOM 1354 N N . LEU A 1 171 ? 7.824 -15.648 -16.828 1 97.88 171 LEU A N 1
ATOM 1355 C CA . LEU A 1 171 ? 8.953 -16.406 -16.297 1 97.88 171 LEU A CA 1
ATOM 1356 C C . LEU A 1 171 ? 9.953 -16.75 -17.391 1 97.88 171 LEU A C 1
ATOM 1358 O O . LEU A 1 171 ? 11.164 -16.625 -17.203 1 97.88 171 LEU A O 1
ATOM 1362 N N . ARG A 1 172 ? 9.453 -17.219 -18.531 1 97.12 172 ARG A N 1
ATOM 1363 C CA . ARG A 1 172 ? 10.312 -17.562 -19.656 1 97.12 172 ARG A CA 1
ATOM 1364 C C . ARG A 1 172 ? 11.117 -16.344 -20.125 1 97.12 172 ARG A C 1
ATOM 1366 O O . ARG A 1 172 ? 12.312 -16.453 -20.406 1 97.12 172 ARG A O 1
ATOM 1373 N N . GLN A 1 173 ? 10.406 -15.266 -20.172 1 95.56 173 GLN A N 1
ATOM 1374 C CA . GLN A 1 173 ? 11.102 -14.039 -20.531 1 95.56 173 GLN A CA 1
ATOM 1375 C C . GLN A 1 173 ? 12.148 -13.664 -19.484 1 95.56 173 GLN A C 1
ATOM 1377 O O . GLN A 1 173 ? 13.273 -13.281 -19.844 1 95.56 173 GLN A O 1
ATOM 1382 N N . LEU A 1 174 ? 11.766 -13.758 -18.266 1 96.62 174 LEU A N 1
ATOM 1383 C CA . LEU A 1 174 ? 12.68 -13.477 -17.156 1 96.62 174 LEU A CA 1
ATOM 1384 C C . LEU A 1 174 ? 13.914 -14.367 -17.234 1 96.62 174 LEU A C 1
ATOM 1386 O O . LEU A 1 174 ? 15.031 -13.898 -17.016 1 96.62 174 LEU A O 1
ATOM 1390 N N . TRP A 1 175 ? 13.68 -15.641 -17.484 1 96.75 175 TRP A N 1
ATOM 1391 C CA . TRP A 1 175 ? 14.766 -16.609 -17.594 1 96.75 175 TRP A CA 1
ATOM 1392 C C . TRP A 1 175 ? 15.688 -16.266 -18.75 1 96.75 175 TRP A C 1
ATOM 1394 O O . TRP A 1 175 ? 16.906 -16.312 -18.625 1 96.75 175 TRP A O 1
ATOM 1404 N N . THR A 1 176 ? 15.109 -15.875 -19.859 1 95.38 176 THR A N 1
ATOM 1405 C CA . THR A 1 176 ? 15.875 -15.523 -21.062 1 95.38 176 THR A CA 1
ATOM 1406 C C . THR A 1 176 ? 16.719 -14.281 -20.797 1 95.38 176 THR A C 1
ATOM 1408 O O . THR A 1 176 ? 17.891 -14.242 -21.172 1 95.38 176 THR A O 1
ATOM 1411 N N . ASP A 1 177 ? 16.141 -13.312 -20.172 1 92.31 177 ASP A N 1
ATOM 1412 C CA . ASP A 1 177 ? 16.828 -12.062 -19.875 1 92.31 177 ASP A CA 1
ATOM 1413 C C . ASP A 1 177 ? 18.016 -12.281 -18.938 1 92.31 177 ASP A C 1
ATOM 1415 O O . ASP A 1 177 ? 18.938 -11.469 -18.891 1 92.31 177 ASP A O 1
ATOM 1419 N N . ASN A 1 178 ? 17.984 -13.383 -18.188 1 94.5 178 ASN A N 1
ATOM 1420 C CA . ASN A 1 178 ? 19.016 -13.617 -17.172 1 94.5 178 ASN A CA 1
ATOM 1421 C C . ASN A 1 178 ? 19.734 -14.938 -17.422 1 94.5 178 ASN A C 1
ATOM 1423 O O . ASN A 1 178 ? 20.266 -15.547 -16.484 1 94.5 178 ASN A O 1
ATOM 1427 N N . THR A 1 179 ? 19.75 -15.398 -18.594 1 94.25 179 THR A N 1
ATOM 1428 C CA . THR A 1 179 ? 20.266 -16.719 -18.953 1 94.25 179 THR A CA 1
ATOM 1429 C C . THR A 1 179 ? 21.719 -16.859 -18.516 1 94.25 179 THR A C 1
ATOM 1431 O O . THR A 1 179 ? 22.094 -17.875 -17.922 1 94.25 179 THR A O 1
ATOM 1434 N N . VAL A 1 180 ? 22.547 -15.883 -18.766 1 93.38 180 VAL A N 1
ATOM 1435 C CA . VAL A 1 180 ? 23.984 -15.945 -18.469 1 93.38 180 VAL A CA 1
ATOM 1436 C C . VAL A 1 180 ? 24.188 -16.016 -16.969 1 93.38 180 VAL A C 1
ATOM 1438 O O . VAL A 1 180 ? 24.922 -16.875 -16.469 1 93.38 180 VAL A O 1
ATOM 1441 N N . ALA A 1 181 ? 23.578 -15.133 -16.281 1 92.25 181 ALA A N 1
ATOM 1442 C CA . ALA A 1 181 ? 23.719 -15.086 -14.828 1 92.25 181 ALA A CA 1
ATOM 1443 C C . ALA A 1 181 ? 23.188 -16.375 -14.188 1 92.25 181 ALA A C 1
ATOM 1445 O O . ALA A 1 181 ? 23.781 -16.891 -13.242 1 92.25 181 ALA A O 1
ATOM 1446 N N . LEU A 1 182 ? 22.109 -16.906 -14.664 1 95.44 182 LEU A N 1
ATOM 1447 C CA . LEU A 1 182 ? 21.516 -18.125 -14.125 1 95.44 182 LEU A CA 1
ATOM 1448 C C . LEU A 1 182 ? 22.422 -19.328 -14.383 1 95.44 182 LEU A C 1
ATOM 1450 O O . LEU A 1 182 ? 22.531 -20.219 -13.531 1 95.44 182 LEU A O 1
ATOM 1454 N N . ALA A 1 183 ? 23.016 -19.312 -15.531 1 94.31 183 ALA A N 1
ATOM 1455 C CA . ALA A 1 183 ? 23.969 -20.391 -15.836 1 94.31 183 ALA A CA 1
ATOM 1456 C C . ALA A 1 183 ? 25.141 -20.375 -14.867 1 94.31 183 ALA A C 1
ATOM 1458 O O . ALA A 1 183 ? 25.656 -21.438 -14.492 1 94.31 183 ALA A O 1
ATOM 1459 N N . GLU A 1 184 ? 25.562 -19.203 -14.516 1 92.31 184 GLU A N 1
ATOM 1460 C CA . GLU A 1 184 ? 26.641 -19.078 -13.547 1 92.31 184 GLU A CA 1
ATOM 1461 C C . GLU A 1 184 ? 26.25 -19.641 -12.188 1 92.31 184 GLU A C 1
ATOM 1463 O O . GLU A 1 184 ? 27.094 -20.141 -11.445 1 92.31 184 GLU A O 1
ATOM 1468 N N . PHE A 1 185 ? 24.953 -19.594 -11.914 1 91.94 185 PHE A N 1
ATOM 1469 C CA . PHE A 1 185 ? 24.453 -20.141 -10.664 1 91.94 185 PHE A CA 1
ATOM 1470 C C . PHE A 1 185 ? 24.156 -21.625 -10.797 1 91.94 185 PHE A C 1
ATOM 1472 O O . PHE A 1 185 ? 23.734 -22.281 -9.836 1 91.94 185 PHE A O 1
ATOM 1479 N N . GLY A 1 186 ? 24.312 -22.172 -12.008 1 93.69 186 GLY A N 1
ATOM 1480 C CA . GLY A 1 186 ? 24.172 -23.609 -12.211 1 93.69 186 GLY A CA 1
ATOM 1481 C C . GLY A 1 186 ? 22.781 -24 -12.68 1 93.69 186 GLY A C 1
ATOM 1482 O O . GLY A 1 186 ? 22.406 -25.172 -12.617 1 93.69 186 GLY A O 1
ATOM 1483 N N . PHE A 1 187 ? 22.062 -23.078 -13.188 1 96.5 187 PHE A N 1
ATOM 1484 C CA . PHE A 1 187 ? 20.703 -23.375 -13.641 1 96.5 187 PHE A CA 1
ATOM 1485 C C . PHE A 1 187 ? 20.672 -23.562 -15.156 1 96.5 187 PHE A C 1
ATOM 1487 O O . PHE A 1 187 ? 21.422 -22.891 -15.883 1 96.5 187 PHE A O 1
ATOM 1494 N N . ASN A 1 188 ? 19.844 -24.438 -15.594 1 95.94 188 ASN A N 1
ATOM 1495 C CA . ASN A 1 188 ? 19.703 -24.734 -17.016 1 95.94 188 ASN A CA 1
ATOM 1496 C C . ASN A 1 188 ? 18.234 -24.797 -17.438 1 95.94 188 ASN A C 1
ATOM 1498 O O . ASN A 1 188 ? 17.344 -24.453 -16.656 1 95.94 188 ASN A O 1
ATOM 1502 N N . GLU A 1 189 ? 17.984 -25.25 -18.625 1 96.19 189 GLU A N 1
ATOM 1503 C CA . GLU A 1 189 ? 16.641 -25.266 -19.188 1 96.19 189 GLU A CA 1
ATOM 1504 C C . GLU A 1 189 ? 15.758 -26.297 -18.484 1 96.19 189 GLU A C 1
ATOM 1506 O O . GLU A 1 189 ? 14.547 -26.094 -18.344 1 96.19 189 GLU A O 1
ATOM 1511 N N . THR A 1 190 ? 16.344 -27.328 -18.125 1 96.94 190 THR A N 1
ATOM 1512 C CA . THR A 1 190 ? 15.602 -28.344 -17.391 1 96.94 190 THR A CA 1
ATOM 1513 C C . THR A 1 190 ? 15.086 -27.781 -16.062 1 96.94 190 THR A C 1
ATOM 1515 O O . THR A 1 190 ? 13.984 -28.109 -15.633 1 96.94 190 THR A O 1
ATOM 1518 N N . ASP A 1 191 ? 15.922 -26.953 -15.453 1 97.81 191 ASP A N 1
ATOM 1519 C CA . ASP A 1 191 ? 15.508 -26.312 -14.211 1 97.81 191 ASP A CA 1
ATOM 1520 C C . ASP A 1 191 ? 14.344 -25.344 -14.453 1 97.81 191 ASP A C 1
ATOM 1522 O O . ASP A 1 191 ? 13.43 -25.25 -13.633 1 97.81 191 ASP A O 1
ATOM 1526 N N . ARG A 1 192 ? 14.391 -24.656 -15.539 1 98 192 ARG A N 1
ATOM 1527 C CA . ARG A 1 192 ? 13.289 -23.75 -15.883 1 98 192 ARG A CA 1
ATOM 1528 C C . ARG A 1 192 ? 11.977 -24.516 -16 1 98 192 ARG A C 1
ATOM 1530 O O . ARG A 1 192 ? 10.945 -24.078 -15.492 1 98 192 ARG A O 1
ATOM 1537 N N . ARG A 1 193 ? 12.016 -25.625 -16.719 1 98.25 193 ARG A N 1
ATOM 1538 C CA . ARG A 1 193 ? 10.82 -26.438 -16.891 1 98.25 193 ARG A CA 1
ATOM 1539 C C . ARG A 1 193 ? 10.32 -26.984 -15.555 1 98.25 193 ARG A C 1
ATOM 1541 O O . ARG A 1 193 ? 9.117 -27.125 -15.352 1 98.25 193 ARG A O 1
ATOM 1548 N N . TYR A 1 194 ? 11.266 -27.344 -14.719 1 98.44 194 TYR A N 1
ATOM 1549 C CA . TYR A 1 194 ? 10.898 -27.781 -13.375 1 98.44 194 TYR A CA 1
ATOM 1550 C C . TYR A 1 194 ? 10.18 -26.672 -12.617 1 98.44 194 TYR A C 1
ATOM 1552 O O . TYR A 1 194 ? 9.156 -26.922 -11.977 1 98.44 194 TYR A O 1
ATOM 1560 N N . VAL A 1 195 ? 10.703 -25.438 -12.688 1 98.69 195 VAL A N 1
ATOM 1561 C CA . VAL A 1 195 ? 10.086 -24.281 -12.039 1 98.69 195 VAL A CA 1
ATOM 1562 C C . VAL A 1 195 ? 8.672 -24.078 -12.586 1 98.69 195 VAL A C 1
ATOM 1564 O O . VAL A 1 195 ? 7.738 -23.797 -11.828 1 98.69 195 VAL A O 1
ATOM 1567 N N . GLU A 1 196 ? 8.5 -24.219 -13.914 1 98.31 196 GLU A N 1
ATOM 1568 C CA . GLU A 1 196 ? 7.18 -24.094 -14.523 1 98.31 196 GLU A CA 1
ATOM 1569 C C . GLU A 1 196 ? 6.215 -25.141 -13.961 1 98.31 196 GLU A C 1
ATOM 1571 O O . GLU A 1 196 ? 5.051 -24.828 -13.703 1 98.31 196 GLU A O 1
ATOM 1576 N N . LEU A 1 197 ? 6.691 -26.328 -13.805 1 98.06 197 LEU A N 1
ATOM 1577 C CA . LEU A 1 197 ? 5.895 -27.406 -13.25 1 98.06 197 LEU A CA 1
ATOM 1578 C C . LEU A 1 197 ? 5.441 -27.078 -11.828 1 98.06 197 LEU A C 1
ATOM 1580 O O . LEU A 1 197 ? 4.289 -27.328 -11.469 1 98.06 197 LEU A O 1
ATOM 1584 N N . LEU A 1 198 ? 6.352 -26.562 -11.055 1 98.38 198 LEU A N 1
ATOM 1585 C CA . LEU A 1 198 ? 6.059 -26.203 -9.664 1 98.38 198 LEU A CA 1
ATOM 1586 C C . LEU A 1 198 ? 4.984 -25.125 -9.594 1 98.38 198 LEU A C 1
ATOM 1588 O O . LEU A 1 198 ? 4.148 -25.141 -8.688 1 98.38 198 LEU A O 1
ATOM 1592 N N . ILE A 1 199 ? 4.992 -24.141 -10.516 1 97.94 199 ILE A N 1
ATOM 1593 C CA . ILE A 1 199 ? 4.016 -23.047 -10.547 1 97.94 199 ILE A CA 1
ATOM 1594 C C . ILE A 1 199 ? 2.645 -23.609 -10.93 1 97.94 199 ILE A C 1
ATOM 1596 O O . ILE A 1 199 ? 1.633 -23.25 -10.32 1 97.94 199 ILE A O 1
ATOM 1600 N N . ASN A 1 200 ? 2.645 -24.5 -11.82 1 96.25 200 ASN A N 1
ATOM 1601 C CA . ASN A 1 200 ? 1.392 -25.031 -12.344 1 96.25 200 ASN A CA 1
ATOM 1602 C C . ASN A 1 200 ? 0.792 -26.078 -11.406 1 96.25 200 ASN A C 1
ATOM 1604 O O . ASN A 1 200 ? -0.428 -26.25 -11.359 1 96.25 200 ASN A O 1
ATOM 1608 N N . GLY A 1 201 ? 1.595 -26.703 -10.68 1 95.62 201 GLY A N 1
ATOM 1609 C CA . GLY A 1 201 ? 1.139 -27.875 -9.938 1 95.62 201 GLY A CA 1
ATOM 1610 C C . GLY A 1 201 ? 0.877 -29.078 -10.82 1 95.62 201 GLY A C 1
ATOM 1611 O O . GLY A 1 201 ? 1.024 -29 -12.047 1 95.62 201 GLY A O 1
ATOM 1612 N N . LEU A 1 202 ? 0.601 -30.203 -10.195 1 95.5 202 LEU A N 1
ATOM 1613 C CA . LEU A 1 202 ? 0.313 -31.438 -10.906 1 95.5 202 LEU A CA 1
ATOM 1614 C C . LEU A 1 202 ? -0.837 -32.188 -10.234 1 95.5 202 LEU A C 1
ATOM 1616 O O . LEU A 1 202 ? -0.743 -32.562 -9.07 1 95.5 202 LEU A O 1
ATOM 1620 N N . LYS A 1 203 ? -1.85 -32.406 -10.969 1 93.12 203 LYS A N 1
ATOM 1621 C CA . LYS A 1 203 ? -3.012 -33.094 -10.43 1 93.12 203 LYS A CA 1
ATOM 1622 C C . LYS A 1 203 ? -2.678 -34.562 -10.109 1 93.12 203 LYS A C 1
ATOM 1624 O O . LYS A 1 203 ? -1.884 -35.188 -10.812 1 93.12 203 LYS A O 1
ATOM 1629 N N . PRO A 1 204 ? -3.373 -35.094 -9.039 1 90 204 PRO A N 1
ATOM 1630 C CA . PRO A 1 204 ? -3.176 -36.5 -8.773 1 90 204 PRO A CA 1
ATOM 1631 C C . PRO A 1 204 ? -3.512 -37.406 -9.977 1 90 204 PRO A C 1
ATOM 1633 O O . PRO A 1 204 ? -4.484 -37.125 -10.688 1 90 204 PRO A O 1
ATOM 1636 N N . GLY A 1 205 ? -2.719 -38.375 -10.172 1 91.12 205 GLY A N 1
ATOM 1637 C CA . GLY A 1 205 ? -2.971 -39.281 -11.266 1 91.12 205 GLY A CA 1
ATOM 1638 C C . GLY A 1 205 ? -2.277 -38.906 -12.555 1 91.12 205 GLY A C 1
ATOM 1639 O O . GLY A 1 205 ? -2.057 -39.75 -13.43 1 91.12 205 GLY A O 1
ATOM 1640 N N . LYS A 1 206 ? -1.972 -37.656 -12.75 1 94.75 206 LYS A N 1
ATOM 1641 C CA . LYS A 1 206 ? -1.248 -37.219 -13.945 1 94.75 206 LYS A CA 1
ATOM 1642 C C . LYS A 1 206 ? 0.191 -37.719 -13.922 1 94.75 206 LYS A C 1
ATOM 1644 O O . LYS A 1 206 ? 0.844 -37.719 -12.875 1 94.75 206 LYS A O 1
ATOM 1649 N N . PRO A 1 207 ? 0.675 -38.125 -15.07 1 95.5 207 PRO A N 1
ATOM 1650 C CA . PRO A 1 207 ? 2.033 -38.656 -15.094 1 95.5 207 PRO A CA 1
ATOM 1651 C C . PRO A 1 207 ? 3.102 -37.594 -14.836 1 95.5 207 PRO A C 1
ATOM 1653 O O . PRO A 1 207 ? 2.959 -36.469 -15.273 1 95.5 207 PRO A O 1
ATOM 1656 N N . TRP A 1 208 ? 4.191 -38 -14.148 1 96.12 208 TRP A N 1
ATOM 1657 C CA . TRP A 1 208 ? 5.34 -37.125 -13.906 1 96.12 208 TRP A CA 1
ATOM 1658 C C . TRP A 1 208 ? 6.082 -36.812 -15.203 1 96.12 208 TRP A C 1
ATOM 1660 O O . TRP A 1 208 ? 6.371 -37.75 -15.984 1 96.12 208 TRP A O 1
ATOM 1670 N N . PRO A 1 209 ? 6.414 -35.594 -15.492 1 96.19 209 PRO A N 1
ATOM 1671 C CA . PRO A 1 209 ? 7.094 -35.281 -16.75 1 96.19 209 PRO A CA 1
ATOM 1672 C C . PRO A 1 209 ? 8.531 -35.781 -16.781 1 96.19 209 PRO A C 1
ATOM 1674 O O . PRO A 1 209 ? 9.227 -35.781 -15.766 1 96.19 209 PRO A O 1
ATOM 1677 N N . ASN A 1 210 ? 9.062 -36.125 -17.938 1 93.12 210 ASN A N 1
ATOM 1678 C CA . ASN A 1 210 ? 10.398 -36.688 -18.094 1 93.12 210 ASN A CA 1
ATOM 1679 C C . ASN A 1 210 ? 11.43 -35.625 -18.438 1 93.12 210 ASN A C 1
ATOM 1681 O O . ASN A 1 210 ? 12.633 -35.906 -18.484 1 93.12 210 ASN A O 1
ATOM 1685 N N . ASP A 1 211 ? 11.039 -34.406 -18.594 1 95.38 211 ASP A N 1
ATOM 1686 C CA . ASP A 1 211 ? 11.953 -33.375 -19.109 1 95.38 211 ASP A CA 1
ATOM 1687 C C . ASP A 1 211 ? 12.234 -32.312 -18.031 1 95.38 211 ASP A C 1
ATOM 1689 O O . ASP A 1 211 ? 12.641 -31.203 -18.359 1 95.38 211 ASP A O 1
ATOM 1693 N N . VAL A 1 212 ? 11.984 -32.656 -16.75 1 96.75 212 VAL A N 1
ATOM 1694 C CA . VAL A 1 212 ? 12.156 -31.656 -15.719 1 96.75 212 VAL A CA 1
ATOM 1695 C C . VAL A 1 212 ? 13.422 -31.938 -14.922 1 96.75 212 VAL A C 1
ATOM 1697 O O . VAL A 1 212 ? 13.75 -31.203 -13.984 1 96.75 212 VAL A O 1
ATOM 1700 N N . GLY A 1 213 ? 14.195 -32.938 -15.195 1 94.56 213 GLY A N 1
ATOM 1701 C CA . GLY A 1 213 ? 15.5 -33.219 -14.602 1 94.56 213 GLY A CA 1
ATOM 1702 C C . GLY A 1 213 ? 15.406 -33.812 -13.203 1 94.56 213 GLY A C 1
ATOM 1703 O O . GLY A 1 213 ? 16.359 -33.719 -12.43 1 94.56 213 GLY A O 1
ATOM 1704 N N . ARG A 1 214 ? 14.25 -34.25 -12.766 1 96.25 214 ARG A N 1
ATOM 1705 C CA . ARG A 1 214 ? 14.008 -34.906 -11.484 1 96.25 214 ARG A CA 1
ATOM 1706 C C . ARG A 1 214 ? 13.188 -36.156 -11.656 1 96.25 214 ARG A C 1
ATOM 1708 O O . ARG A 1 214 ? 12.383 -36.281 -12.586 1 96.25 214 ARG A O 1
ATOM 1715 N N . GLU A 1 215 ? 13.406 -37.062 -10.773 1 95.06 215 GLU A N 1
ATOM 1716 C CA . GLU A 1 215 ? 12.648 -38.312 -10.812 1 95.06 215 GLU A CA 1
ATOM 1717 C C . GLU A 1 215 ? 11.273 -38.156 -10.164 1 95.06 215 GLU A C 1
ATOM 1719 O O . GLU A 1 215 ? 11.008 -37.156 -9.516 1 95.06 215 GLU A O 1
ATOM 1724 N N . SER A 1 216 ? 10.438 -39.156 -10.32 1 94.75 216 SER A N 1
ATOM 1725 C CA . SER A 1 216 ? 9.031 -39.062 -9.945 1 94.75 216 SER A CA 1
ATOM 1726 C C . SER A 1 216 ? 8.867 -38.969 -8.43 1 94.75 216 SER A C 1
ATOM 1728 O O . SER A 1 216 ? 7.844 -38.5 -7.941 1 94.75 216 SER A O 1
ATOM 1730 N N . TRP A 1 217 ? 9.852 -39.406 -7.695 1 94.5 217 TRP A N 1
ATOM 1731 C CA . TRP A 1 217 ? 9.742 -39.312 -6.242 1 94.5 217 TRP A CA 1
ATOM 1732 C C . TRP A 1 217 ? 9.664 -37.844 -5.801 1 94.5 217 TRP A C 1
ATOM 1734 O O . TRP A 1 217 ? 9.195 -37.562 -4.699 1 94.5 217 TRP A O 1
ATOM 1744 N N . ALA A 1 218 ? 10.117 -36.906 -6.688 1 96.56 218 ALA A N 1
ATOM 1745 C CA . ALA A 1 218 ? 10.117 -35.5 -6.367 1 96.56 218 ALA A CA 1
ATOM 1746 C C . ALA A 1 218 ? 8.727 -34.875 -6.582 1 96.56 218 ALA A C 1
ATOM 1748 O O . ALA A 1 218 ? 8.555 -33.656 -6.461 1 96.56 218 ALA A O 1
ATOM 1749 N N . ARG A 1 219 ? 7.727 -35.656 -6.801 1 96.88 219 ARG A N 1
ATOM 1750 C CA . ARG A 1 219 ? 6.379 -35.219 -7.145 1 96.88 219 ARG A CA 1
ATOM 1751 C C . ARG A 1 219 ? 5.781 -34.375 -6.031 1 96.88 219 ARG A C 1
ATOM 1753 O O . ARG A 1 219 ? 5.039 -33.438 -6.301 1 96.88 219 ARG A O 1
ATOM 1760 N N . PHE A 1 220 ? 6.125 -34.656 -4.762 1 96.44 220 PHE A N 1
ATOM 1761 C CA . PHE A 1 220 ? 5.555 -33.938 -3.629 1 96.44 220 PHE A CA 1
ATOM 1762 C C . PHE A 1 220 ? 5.863 -32.438 -3.719 1 96.44 220 PHE A C 1
ATOM 1764 O O . PHE A 1 220 ? 5.129 -31.609 -3.172 1 96.44 220 PHE A O 1
ATOM 1771 N N . THR A 1 221 ? 6.953 -32.062 -4.41 1 98.38 221 THR A N 1
ATOM 1772 C CA . THR A 1 221 ? 7.359 -30.672 -4.48 1 98.38 221 THR A CA 1
ATOM 1773 C C . THR A 1 221 ? 6.328 -29.844 -5.242 1 98.38 221 THR A C 1
ATOM 1775 O O . THR A 1 221 ? 6.23 -28.625 -5.051 1 98.38 221 THR A O 1
ATOM 1778 N N . THR A 1 222 ? 5.516 -30.438 -6.125 1 98.06 222 THR A N 1
ATOM 1779 C CA . THR A 1 222 ? 4.496 -29.734 -6.895 1 98.06 222 THR A CA 1
ATOM 1780 C C . THR A 1 222 ? 3.342 -29.297 -5.992 1 98.06 222 THR A C 1
ATOM 1782 O O . THR A 1 222 ? 2.504 -28.484 -6.395 1 98.06 222 THR A O 1
ATOM 1785 N N . GLU A 1 223 ? 3.311 -29.781 -4.789 1 96.94 223 GLU A N 1
ATOM 1786 C CA . GLU A 1 223 ? 2.236 -29.469 -3.854 1 96.94 223 GLU A CA 1
ATOM 1787 C C . GLU A 1 223 ? 2.615 -28.297 -2.955 1 96.94 223 GLU A C 1
ATOM 1789 O O . GLU A 1 223 ? 1.795 -27.812 -2.168 1 96.94 223 GLU A O 1
ATOM 1794 N N . ILE A 1 224 ? 3.824 -27.797 -3.104 1 98.31 224 ILE A N 1
ATOM 1795 C CA . ILE A 1 224 ? 4.328 -26.781 -2.193 1 98.31 224 ILE A CA 1
ATOM 1796 C C . ILE A 1 224 ? 3.738 -25.422 -2.564 1 98.31 224 ILE A C 1
ATOM 1798 O O . ILE A 1 224 ? 3.246 -24.688 -1.7 1 98.31 224 ILE A O 1
ATOM 1802 N N . ILE A 1 225 ? 3.725 -25.094 -3.879 1 98.12 225 ILE A N 1
ATOM 1803 C CA . ILE A 1 225 ? 3.254 -23.781 -4.332 1 98.12 225 ILE A CA 1
ATOM 1804 C C . ILE A 1 225 ? 1.796 -23.891 -4.773 1 98.12 225 ILE A C 1
ATOM 1806 O O . ILE A 1 225 ? 0.987 -23 -4.477 1 98.12 225 ILE A O 1
ATOM 1810 N N . ALA A 1 226 ? 1.51 -24.922 -5.492 1 96.75 226 ALA A N 1
ATOM 1811 C CA . ALA A 1 226 ? 0.174 -25.156 -6.035 1 96.75 226 ALA A CA 1
ATOM 1812 C C . ALA A 1 226 ? -0.278 -26.578 -5.789 1 96.75 226 ALA A C 1
ATOM 1814 O O . ALA A 1 226 ? -0.166 -27.438 -6.668 1 96.75 226 ALA A O 1
ATOM 1815 N N . ASN A 1 227 ? -0.919 -26.781 -4.68 1 95.25 227 ASN A N 1
ATOM 1816 C CA . ASN A 1 227 ? -1.368 -28.109 -4.312 1 95.25 227 ASN A CA 1
ATOM 1817 C C . ASN A 1 227 ? -2.715 -28.453 -4.945 1 95.25 227 ASN A C 1
ATOM 1819 O O . ASN A 1 227 ? -3.758 -27.984 -4.473 1 95.25 227 ASN A O 1
ATOM 1823 N N . LYS A 1 228 ? -2.68 -29.281 -5.953 1 91.5 228 LYS A N 1
ATOM 1824 C CA . LYS A 1 228 ? -3.893 -29.641 -6.684 1 91.5 228 LYS A CA 1
ATOM 1825 C C . LYS A 1 228 ? -4.633 -30.781 -5.996 1 91.5 228 LYS A C 1
ATOM 1827 O O . LYS A 1 228 ? -5.754 -31.125 -6.379 1 91.5 228 LYS A O 1
ATOM 1832 N N . ARG A 1 229 ? -4.07 -31.312 -4.949 1 85.56 229 ARG A N 1
ATOM 1833 C CA . ARG A 1 229 ? -4.672 -32.438 -4.246 1 85.56 229 ARG A CA 1
ATOM 1834 C C . ARG A 1 229 ? -5.633 -31.969 -3.162 1 85.56 229 ARG A C 1
ATOM 1836 O O . ARG A 1 229 ? -6.781 -32.406 -3.109 1 85.56 229 ARG A O 1
ATOM 1843 N N . ASN A 1 230 ? -5.16 -31.047 -2.27 1 84.19 230 ASN A N 1
ATOM 1844 C CA . ASN A 1 230 ? -5.977 -30.641 -1.135 1 84.19 230 ASN A CA 1
ATOM 1845 C C . ASN A 1 230 ? -6.031 -29.109 -1.002 1 84.19 230 ASN A C 1
ATOM 1847 O O . ASN A 1 230 ? -6.758 -28.594 -0.159 1 84.19 230 ASN A O 1
ATOM 1851 N N . GLY A 1 231 ? -5.27 -28.406 -1.761 1 89.06 231 GLY A N 1
ATOM 1852 C CA . GLY A 1 231 ? -5.34 -26.969 -1.768 1 89.06 231 GLY A CA 1
ATOM 1853 C C . GLY A 1 231 ? -4.484 -26.312 -0.691 1 89.06 231 GLY A C 1
ATOM 1854 O O . GLY A 1 231 ? -4.371 -25.094 -0.632 1 89.06 231 GLY A O 1
ATOM 1855 N N . LEU A 1 232 ? -3.846 -27.094 0.199 1 90.38 232 LEU A N 1
ATOM 1856 C CA . LEU A 1 232 ? -2.986 -26.547 1.238 1 90.38 232 LEU A CA 1
ATOM 1857 C C . LEU A 1 232 ? -1.585 -26.281 0.7 1 90.38 232 LEU A C 1
ATOM 1859 O O . LEU A 1 232 ? -0.761 -27.188 0.625 1 90.38 232 LEU A O 1
ATOM 1863 N N . ASP A 1 233 ? -1.334 -25.125 0.356 1 95.38 233 ASP A N 1
ATOM 1864 C CA . ASP A 1 233 ? -0.033 -24.75 -0.182 1 95.38 233 ASP A CA 1
ATOM 1865 C C . ASP A 1 233 ? 0.424 -23.406 0.391 1 95.38 233 ASP A C 1
ATOM 1867 O O . ASP A 1 233 ? -0.323 -22.75 1.12 1 95.38 233 ASP A O 1
ATOM 1871 N N . VAL A 1 234 ? 1.644 -23.031 0.13 1 97.5 234 VAL A N 1
ATOM 1872 C CA . VAL A 1 234 ? 2.248 -21.875 0.778 1 97.5 234 VAL A CA 1
ATOM 1873 C C . VAL A 1 234 ? 1.683 -20.578 0.176 1 97.5 234 VAL A C 1
ATOM 1875 O O . VAL A 1 234 ? 1.718 -19.531 0.809 1 97.5 234 VAL A O 1
ATOM 1878 N N . ASP A 1 235 ? 1.218 -20.625 -1.089 1 97 235 ASP A N 1
ATOM 1879 C CA . ASP A 1 235 ? 0.512 -19.469 -1.652 1 97 235 ASP A CA 1
ATOM 1880 C C . ASP A 1 235 ? -0.667 -19.062 -0.771 1 97 235 ASP A C 1
ATOM 1882 O O . ASP A 1 235 ? -0.762 -17.906 -0.346 1 97 235 ASP A O 1
ATOM 1886 N N . LYS A 1 236 ? -1.473 -20.031 -0.447 1 94.81 236 LYS A N 1
ATOM 1887 C CA . LYS A 1 236 ? -2.652 -19.781 0.375 1 94.81 236 LYS A CA 1
ATOM 1888 C C . LYS A 1 236 ? -2.262 -19.406 1.801 1 94.81 236 LYS A C 1
ATOM 1890 O O . LYS A 1 236 ? -2.863 -18.516 2.398 1 94.81 236 LYS A O 1
ATOM 1895 N N . ILE A 1 237 ? -1.332 -20.078 2.312 1 94.75 237 ILE A N 1
ATOM 1896 C CA . ILE A 1 237 ? -0.902 -19.797 3.676 1 94.75 237 ILE A CA 1
ATOM 1897 C C . ILE A 1 237 ? -0.459 -18.328 3.787 1 94.75 237 ILE A C 1
ATOM 1899 O O . ILE A 1 237 ? -0.818 -17.641 4.742 1 94.75 237 ILE A O 1
ATOM 1903 N N . ASP A 1 238 ? 0.241 -17.875 2.816 1 96.56 238 ASP A N 1
ATOM 1904 C CA . ASP A 1 238 ? 0.747 -16.5 2.869 1 96.56 238 ASP A CA 1
ATOM 1905 C C . ASP A 1 238 ? -0.388 -15.492 2.723 1 96.56 238 ASP A C 1
ATOM 1907 O O . ASP A 1 238 ? -0.519 -14.57 3.537 1 96.56 238 ASP A O 1
ATOM 1911 N N . TYR A 1 239 ? -1.209 -15.602 1.621 1 95.69 239 TYR A N 1
ATOM 1912 C CA . TYR A 1 239 ? -2.17 -14.523 1.394 1 95.69 239 TYR A CA 1
ATOM 1913 C C . TYR A 1 239 ? -3.232 -14.508 2.486 1 95.69 239 TYR A C 1
ATOM 1915 O O . TYR A 1 239 ? -3.787 -13.445 2.801 1 95.69 239 TYR A O 1
ATOM 1923 N N . ILE A 1 240 ? -3.52 -15.656 3.082 1 94.12 240 ILE A N 1
ATOM 1924 C CA . ILE A 1 240 ? -4.473 -15.672 4.184 1 94.12 240 ILE A CA 1
ATOM 1925 C C . ILE A 1 240 ? -3.934 -14.844 5.348 1 94.12 240 ILE A C 1
ATOM 1927 O O . ILE A 1 240 ? -4.664 -14.047 5.945 1 94.12 240 ILE A O 1
ATOM 1931 N N . GLN A 1 241 ? -2.691 -15 5.633 1 94 241 GLN A N 1
ATOM 1932 C CA . GLN A 1 241 ? -2.078 -14.25 6.723 1 94 241 GLN A CA 1
ATOM 1933 C C . GLN A 1 241 ? -1.952 -12.766 6.367 1 94 241 GLN A C 1
ATOM 1935 O O . GLN A 1 241 ? -2.346 -11.898 7.148 1 94 241 GLN A O 1
ATOM 1940 N N . ARG A 1 242 ? -1.444 -12.5 5.211 1 95.31 242 ARG A N 1
ATOM 1941 C CA . ARG A 1 242 ? -1.169 -11.133 4.781 1 95.31 242 ARG A CA 1
ATOM 1942 C C . ARG A 1 242 ? -2.463 -10.344 4.602 1 95.31 242 ARG A C 1
ATOM 1944 O O . ARG A 1 242 ? -2.553 -9.188 5.023 1 95.31 242 ARG A O 1
ATOM 1951 N N . ASP A 1 243 ? -3.439 -10.945 3.961 1 95.88 243 ASP A N 1
ATOM 1952 C CA . ASP A 1 243 ? -4.73 -10.289 3.766 1 95.88 243 ASP A CA 1
ATOM 1953 C C . ASP A 1 243 ? -5.414 -10.016 5.105 1 95.88 243 ASP A C 1
ATOM 1955 O O . ASP A 1 243 ? -6.031 -8.961 5.289 1 95.88 243 ASP A O 1
ATOM 1959 N N . SER A 1 244 ? -5.293 -10.977 5.992 1 93.81 244 SER A N 1
ATOM 1960 C CA . SER A 1 244 ? -5.918 -10.82 7.305 1 93.81 244 SER A CA 1
ATOM 1961 C C . SER A 1 244 ? -5.285 -9.672 8.086 1 93.81 244 SER A C 1
ATOM 1963 O O . SER A 1 244 ? -5.988 -8.859 8.688 1 93.81 244 SER A O 1
ATOM 1965 N N . VAL A 1 245 ? -4.023 -9.586 8.062 1 92.62 245 VAL A N 1
ATOM 1966 C CA . VAL A 1 245 ? -3.33 -8.523 8.789 1 92.62 245 VAL A CA 1
ATOM 1967 C C . VAL A 1 245 ? -3.656 -7.172 8.164 1 92.62 245 VAL A C 1
ATOM 1969 O O . VAL A 1 245 ? -3.938 -6.203 8.867 1 92.62 245 VAL A O 1
ATOM 1972 N N . SER A 1 246 ? -3.656 -7.105 6.91 1 93.62 246 SER A N 1
ATOM 1973 C CA . SER A 1 246 ? -3.889 -5.84 6.219 1 93.62 246 SER A CA 1
ATOM 1974 C C . SER A 1 246 ? -5.324 -5.359 6.414 1 93.62 246 SER A C 1
ATOM 1976 O O . SER A 1 246 ? -5.57 -4.16 6.539 1 93.62 246 SER A O 1
ATOM 1978 N N . CYS A 1 247 ? -6.23 -6.262 6.465 1 93.19 247 CYS A N 1
ATOM 1979 C CA . CYS A 1 247 ? -7.641 -5.887 6.547 1 93.19 247 CYS A CA 1
ATOM 1980 C C . CYS A 1 247 ? -8.078 -5.75 8 1 93.19 247 CYS A C 1
ATOM 1982 O O . CYS A 1 247 ? -8.859 -4.855 8.336 1 93.19 247 CYS A O 1
ATOM 1984 N N . PHE A 1 248 ? -7.508 -6.652 8.891 1 89.31 248 PHE A N 1
ATOM 1985 C CA . PHE A 1 248 ? -8.062 -6.734 10.234 1 89.31 248 PHE A CA 1
ATOM 1986 C C . PHE A 1 248 ? -7.012 -6.379 11.281 1 89.31 248 PHE A C 1
ATOM 1988 O O . PHE A 1 248 ? -7.332 -6.184 12.453 1 89.31 248 PHE A O 1
ATOM 1995 N N . GLY A 1 249 ? -5.785 -6.367 10.914 1 86.5 249 GLY A N 1
ATOM 1996 C CA . GLY A 1 249 ? -4.715 -6.039 11.844 1 86.5 249 GLY A CA 1
ATOM 1997 C C . GLY A 1 249 ? -4.219 -7.238 12.625 1 86.5 249 GLY A C 1
ATOM 1998 O O . GLY A 1 249 ? -3.35 -7.105 13.492 1 86.5 249 GLY A O 1
ATOM 1999 N N . THR A 1 250 ? -4.766 -8.336 12.344 1 82.62 250 THR A N 1
ATOM 2000 C CA . THR A 1 250 ? -4.395 -9.508 13.125 1 82.62 250 THR A CA 1
ATOM 2001 C C . THR A 1 250 ? -4.078 -10.688 12.219 1 82.62 250 THR A C 1
ATOM 2003 O O . THR A 1 250 ? -4.668 -10.828 11.141 1 82.62 250 THR A O 1
ATOM 2006 N N . ARG A 1 251 ? -3.154 -11.43 12.812 1 80.06 251 ARG A N 1
ATOM 2007 C CA . ARG A 1 251 ? -2.859 -12.68 12.117 1 80.06 251 ARG A CA 1
ATOM 2008 C C . ARG A 1 251 ? -3.928 -13.734 12.406 1 80.06 251 ARG A C 1
ATOM 2010 O O . ARG A 1 251 ? -4.512 -13.75 13.484 1 80.06 251 ARG A O 1
ATOM 2017 N N . THR A 1 252 ? -4.145 -14.516 11.523 1 75.19 252 THR A N 1
ATOM 2018 C CA . THR A 1 252 ? -5.223 -15.492 11.648 1 75.19 252 THR A CA 1
ATOM 2019 C C . THR A 1 252 ? -4.738 -16.734 12.383 1 75.19 252 THR A C 1
ATOM 2021 O O . THR A 1 252 ? -5.504 -17.375 13.117 1 75.19 252 THR A O 1
ATOM 2024 N N . PHE A 1 253 ? -3.533 -17.141 12.086 1 72.75 253 PHE A N 1
ATOM 2025 C CA . PHE A 1 253 ? -3.045 -18.328 12.766 1 72.75 253 PHE A CA 1
ATOM 2026 C C . PHE A 1 253 ? -1.553 -18.219 13.047 1 72.75 253 PHE A C 1
ATOM 2028 O O . PHE A 1 253 ? -0.813 -17.594 12.289 1 72.75 253 PHE A O 1
ATOM 2035 N N . THR A 1 254 ? -1.161 -18.734 14.266 1 66.69 254 THR A N 1
ATOM 2036 C CA . THR A 1 254 ? 0.205 -18.578 14.75 1 66.69 254 THR A CA 1
ATOM 2037 C C . THR A 1 254 ? 0.99 -19.875 14.625 1 66.69 254 THR A C 1
ATOM 2039 O O . THR A 1 254 ? 2.201 -19.906 14.859 1 66.69 254 THR A O 1
ATOM 2042 N N . SER A 1 255 ? 0.417 -20.859 14.047 1 75.88 255 SER A N 1
ATOM 2043 C CA . SER A 1 255 ? 1.039 -22.156 14.203 1 75.88 255 SER A CA 1
ATOM 2044 C C . SER A 1 255 ? 1.661 -22.641 12.898 1 75.88 255 SER A C 1
ATOM 2046 O O . SER A 1 255 ? 1.738 -23.844 12.648 1 75.88 255 SER A O 1
ATOM 2048 N N . MET A 1 256 ? 2.182 -21.812 12.156 1 83.62 256 MET A N 1
ATOM 2049 C CA . MET A 1 256 ? 2.746 -22.188 10.867 1 83.62 256 MET A CA 1
ATOM 2050 C C . MET A 1 256 ? 4.035 -22.984 11.047 1 83.62 256 MET A C 1
ATOM 2052 O O . MET A 1 256 ? 4.285 -23.953 10.328 1 83.62 256 MET A O 1
ATOM 2056 N N . ARG A 1 257 ? 4.742 -22.609 11.969 1 85.5 257 ARG A N 1
ATOM 2057 C CA . ARG A 1 257 ? 6.004 -23.281 12.234 1 85.5 257 ARG A CA 1
ATOM 2058 C C . ARG A 1 257 ? 5.766 -24.75 12.594 1 85.5 257 ARG A C 1
ATOM 2060 O O . ARG A 1 257 ? 6.488 -25.641 12.125 1 85.5 257 ARG A O 1
ATOM 2067 N N . ARG A 1 258 ? 4.773 -24.969 13.406 1 88.75 258 ARG A N 1
ATOM 2068 C CA . ARG A 1 258 ? 4.43 -26.328 13.789 1 88.75 258 ARG A CA 1
ATOM 2069 C C . ARG A 1 258 ? 3.984 -27.156 12.586 1 88.75 258 ARG A C 1
ATOM 2071 O O . ARG A 1 258 ? 4.309 -28.344 12.477 1 88.75 258 ARG A O 1
ATOM 2078 N N . LEU A 1 259 ? 3.26 -26.547 11.781 1 90.81 259 LEU A N 1
ATOM 2079 C CA . LEU A 1 259 ? 2.787 -27.203 10.562 1 90.81 259 LEU A CA 1
ATOM 2080 C C . LEU A 1 259 ? 3.959 -27.609 9.68 1 90.81 259 LEU A C 1
ATOM 2082 O O . LEU A 1 259 ? 4.012 -28.734 9.188 1 90.81 259 LEU A O 1
ATOM 2086 N N . PHE A 1 260 ? 4.957 -26.719 9.5 1 95.25 260 PHE A N 1
ATOM 2087 C CA . PHE A 1 260 ? 6.105 -26.984 8.641 1 95.25 260 PHE A CA 1
ATOM 2088 C C . PHE A 1 260 ? 7.008 -28.047 9.25 1 95.25 260 PHE A C 1
ATOM 2090 O O . PHE A 1 260 ? 7.488 -28.938 8.539 1 95.25 260 PHE A O 1
ATOM 2097 N N . GLN A 1 261 ? 7.102 -28.016 10.531 1 91.12 261 GLN A N 1
ATOM 2098 C CA . GLN A 1 261 ? 7.961 -28.984 11.219 1 91.12 261 GLN A CA 1
ATOM 2099 C C . GLN A 1 261 ? 7.348 -30.375 11.18 1 91.12 261 GLN A C 1
ATOM 2101 O O . GLN A 1 261 ? 8.07 -31.375 11.227 1 91.12 261 GLN A O 1
ATOM 2106 N N . GLY A 1 262 ? 6.094 -30.422 11.086 1 90.5 262 GLY A N 1
ATOM 2107 C CA . GLY A 1 262 ? 5.398 -31.703 11.062 1 90.5 262 GLY A CA 1
ATOM 2108 C C . GLY A 1 262 ? 5.277 -32.312 9.672 1 90.5 262 GLY A C 1
ATOM 2109 O O . GLY A 1 262 ? 4.996 -33.5 9.523 1 90.5 262 GLY A O 1
ATOM 2110 N N . ALA A 1 263 ? 5.586 -31.594 8.656 1 93.5 263 ALA A N 1
ATOM 2111 C CA . ALA A 1 263 ? 5.398 -32.031 7.273 1 93.5 263 ALA A CA 1
ATOM 2112 C C . ALA A 1 263 ? 6.395 -33.125 6.902 1 93.5 263 ALA A C 1
ATOM 2114 O O . ALA A 1 263 ? 7.566 -33.062 7.285 1 93.5 263 ALA A O 1
ATOM 2115 N N . ARG A 1 264 ? 5.871 -34.25 6.25 1 92.06 264 ARG A N 1
ATOM 2116 C CA . ARG A 1 264 ? 6.68 -35.344 5.742 1 92.06 264 ARG A CA 1
ATOM 2117 C C . ARG A 1 264 ? 6.27 -35.719 4.324 1 92.06 264 ARG A C 1
ATOM 2119 O O . ARG A 1 264 ? 5.164 -35.375 3.887 1 92.06 264 ARG A O 1
ATOM 2126 N N . VAL A 1 265 ? 7.223 -36.281 3.615 1 94.25 265 VAL A N 1
ATOM 2127 C CA . VAL A 1 265 ? 6.871 -36.875 2.336 1 94.25 265 VAL A CA 1
ATOM 2128 C C . VAL A 1 265 ? 6.375 -38.312 2.562 1 94.25 265 VAL A C 1
ATOM 2130 O O . VAL A 1 265 ? 7.031 -39.094 3.248 1 94.25 265 VAL A O 1
ATOM 2133 N N . VAL A 1 266 ? 5.23 -38.562 2.031 1 89.81 266 VAL A N 1
ATOM 2134 C CA . VAL A 1 266 ? 4.645 -39.906 2.199 1 89.81 266 VAL A CA 1
ATOM 2135 C C . VAL A 1 266 ? 4.32 -40.5 0.832 1 89.81 266 VAL A C 1
ATOM 2137 O O . VAL A 1 266 ? 4.133 -39.75 -0.143 1 89.81 266 VAL A O 1
ATOM 2140 N N . MET A 1 267 ? 4.355 -41.75 0.783 1 89.19 267 MET A N 1
ATOM 2141 C CA . MET A 1 267 ? 3.959 -42.469 -0.42 1 89.19 267 MET A CA 1
ATOM 2142 C C . MET A 1 267 ? 2.506 -42.906 -0.329 1 89.19 267 MET A C 1
ATOM 2144 O O . MET A 1 267 ? 2.111 -43.562 0.647 1 89.19 267 MET A O 1
ATOM 2148 N N . ASP A 1 268 ? 1.783 -42.469 -1.306 1 79.31 268 ASP A N 1
ATOM 2149 C CA . ASP A 1 268 ? 0.375 -42.875 -1.271 1 79.31 268 ASP A CA 1
ATOM 2150 C C . ASP A 1 268 ? 0.161 -44.219 -1.916 1 79.31 268 ASP A C 1
ATOM 2152 O O . ASP A 1 268 ? 1.121 -44.875 -2.328 1 79.31 268 ASP A O 1
ATOM 2156 N N . ALA A 1 269 ? -1.104 -44.688 -1.959 1 75.25 269 ALA A N 1
ATOM 2157 C CA . ALA A 1 269 ? -1.459 -46 -2.447 1 75.25 269 ALA A CA 1
ATOM 2158 C C . ALA A 1 269 ? -1.155 -46.156 -3.936 1 75.25 269 ALA A C 1
ATOM 2160 O O . ALA A 1 269 ? -0.858 -47.25 -4.414 1 75.25 269 ALA A O 1
ATOM 2161 N N . GLU A 1 270 ? -1.164 -45.094 -4.656 1 80.75 270 GLU A N 1
ATOM 2162 C CA . GLU A 1 270 ? -0.903 -45.094 -6.09 1 80.75 270 GLU A CA 1
ATOM 2163 C C . GLU A 1 270 ? 0.579 -44.875 -6.383 1 80.75 270 GLU A C 1
ATOM 2165 O O . GLU A 1 270 ? 0.96 -44.625 -7.527 1 80.75 270 GLU A O 1
ATOM 2170 N N . LYS A 1 271 ? 1.422 -44.938 -5.395 1 86 271 LYS A N 1
ATOM 2171 C CA . LYS A 1 271 ? 2.873 -44.812 -5.469 1 86 271 LYS A CA 1
ATOM 2172 C C . LYS A 1 271 ? 3.271 -43.406 -5.883 1 86 271 LYS A C 1
ATOM 2174 O O . LYS A 1 271 ? 4.184 -43.219 -6.691 1 86 271 LYS A O 1
ATOM 2179 N N . GLU A 1 272 ? 2.488 -42.5 -5.566 1 91.5 272 GLU A N 1
ATOM 2180 C CA . GLU A 1 272 ? 2.812 -41.094 -5.727 1 91.5 272 GLU A CA 1
ATOM 2181 C C . GLU A 1 272 ? 3.217 -40.469 -4.398 1 91.5 272 GLU A C 1
ATOM 2183 O O . GLU A 1 272 ? 2.648 -40.781 -3.354 1 91.5 272 GLU A O 1
ATOM 2188 N N . THR A 1 273 ? 4.238 -39.625 -4.465 1 94.31 273 THR A N 1
ATOM 2189 C CA . THR A 1 273 ? 4.664 -38.969 -3.244 1 94.31 273 THR A CA 1
ATOM 2190 C C . THR A 1 273 ? 3.801 -37.719 -2.98 1 94.31 273 THR A C 1
ATOM 2192 O O . THR A 1 273 ? 3.381 -37.062 -3.916 1 94.31 273 THR A O 1
ATOM 2195 N N . SER A 1 274 ? 3.488 -37.5 -1.731 1 92.88 274 SER A N 1
ATOM 2196 C CA . SER A 1 274 ? 2.691 -36.344 -1.293 1 92.88 274 SER A CA 1
ATOM 2197 C C . SER A 1 274 ? 3.166 -35.844 0.059 1 92.88 274 SER A C 1
ATOM 2199 O O . SER A 1 274 ? 3.93 -36.5 0.755 1 92.88 274 SER A O 1
ATOM 2201 N N . ILE A 1 275 ? 2.797 -34.625 0.338 1 93.56 275 ILE A N 1
ATOM 2202 C CA . ILE A 1 275 ? 3.107 -34.062 1.651 1 93.56 275 ILE A CA 1
ATOM 2203 C C . ILE A 1 275 ? 2.066 -34.531 2.666 1 93.56 275 ILE A C 1
ATOM 2205 O O . ILE A 1 275 ? 0.863 -34.406 2.438 1 93.56 275 ILE A O 1
ATOM 2209 N N . GLY A 1 276 ? 2.512 -35.125 3.695 1 89.38 276 GLY A N 1
ATOM 2210 C CA . GLY A 1 276 ? 1.65 -35.562 4.777 1 89.38 276 GLY A CA 1
ATOM 2211 C C . GLY A 1 276 ? 1.984 -34.938 6.109 1 89.38 276 GLY A C 1
ATOM 2212 O O . GLY A 1 276 ? 3.037 -34.312 6.258 1 89.38 276 GLY A O 1
ATOM 2213 N N . PHE A 1 277 ? 1.009 -35 7.055 1 88 277 PHE A N 1
ATOM 2214 C CA . PHE A 1 277 ? 1.163 -34.406 8.367 1 88 277 PHE A CA 1
ATOM 2215 C C . PHE A 1 277 ? 0.756 -35.375 9.469 1 88 277 PHE A C 1
ATOM 2217 O O . PHE A 1 277 ? -0.042 -36.281 9.234 1 88 277 PHE A O 1
ATOM 2224 N N . PRO A 1 278 ? 1.305 -35.188 10.641 1 84.44 278 PRO A N 1
ATOM 2225 C CA . PRO A 1 278 ? 0.798 -35.938 11.781 1 84.44 278 PRO A CA 1
ATOM 2226 C C . PRO A 1 278 ? -0.675 -35.656 12.078 1 84.44 278 PRO A C 1
ATOM 2228 O O . PRO A 1 278 ? -1.127 -34.531 11.945 1 84.44 278 PRO A O 1
ATOM 2231 N N . ASP A 1 279 ? -1.373 -36.594 12.609 1 80.12 279 ASP A N 1
ATOM 2232 C CA . ASP A 1 279 ? -2.811 -36.5 12.852 1 80.12 279 ASP A CA 1
ATOM 2233 C C . ASP A 1 279 ? -3.135 -35.375 13.836 1 80.12 279 ASP A C 1
ATOM 2235 O O . ASP A 1 279 ? -4.199 -34.781 13.758 1 80.12 279 ASP A O 1
ATOM 2239 N N . LYS A 1 280 ? -2.283 -35.062 14.703 1 79.19 280 LYS A N 1
ATOM 2240 C CA . LYS A 1 280 ? -2.514 -34.062 15.727 1 79.19 280 LYS A CA 1
ATOM 2241 C C . LYS A 1 280 ? -2.578 -32.656 15.117 1 79.19 280 LYS A C 1
ATOM 2243 O O . LYS A 1 280 ? -3.006 -31.703 15.773 1 79.19 280 LYS A O 1
ATOM 2248 N N . LEU A 1 281 ? -2.115 -32.531 13.883 1 82.81 281 LEU A N 1
ATOM 2249 C CA . LEU A 1 281 ? -2.072 -31.203 13.258 1 82.81 281 LEU A CA 1
ATOM 2250 C C . LEU A 1 281 ? -3.34 -30.938 12.453 1 82.81 281 LEU A C 1
ATOM 2252 O O . LEU A 1 281 ? -3.445 -29.922 11.766 1 82.81 281 LEU A O 1
ATOM 2256 N N . ASP A 1 282 ? -4.289 -31.812 12.508 1 80.81 282 ASP A N 1
ATOM 2257 C CA . ASP A 1 282 ? -5.543 -31.688 11.773 1 80.81 282 ASP A CA 1
ATOM 2258 C C . ASP A 1 282 ? -6.27 -30.391 12.148 1 80.81 282 ASP A C 1
ATOM 2260 O O . ASP A 1 282 ? -6.828 -29.719 11.289 1 80.81 282 ASP A O 1
ATOM 2264 N N . GLY A 1 283 ? -6.211 -30.031 13.438 1 78.38 283 GLY A N 1
ATOM 2265 C CA . GLY A 1 283 ? -6.844 -28.812 13.891 1 78.38 283 GLY A CA 1
ATOM 2266 C C . GLY A 1 283 ? -6.254 -27.562 13.266 1 78.38 283 GLY A C 1
ATOM 2267 O O . GLY A 1 283 ? -6.98 -26.625 12.945 1 78.38 283 GLY A O 1
ATOM 2268 N N . ILE A 1 284 ? -4.984 -27.562 13.055 1 82.69 284 ILE A N 1
ATOM 2269 C CA . ILE A 1 284 ? -4.301 -26.406 12.469 1 82.69 284 ILE A CA 1
ATOM 2270 C C . ILE A 1 284 ? -4.73 -26.234 11.016 1 82.69 284 ILE A C 1
ATOM 2272 O O . ILE A 1 284 ? -4.98 -25.125 10.555 1 82.69 284 ILE A O 1
ATOM 2276 N N . ILE A 1 285 ? -4.82 -27.328 10.273 1 83.81 285 ILE A N 1
ATOM 2277 C CA . ILE A 1 285 ? -5.223 -27.297 8.875 1 83.81 285 ILE A CA 1
ATOM 2278 C C . ILE A 1 285 ? -6.664 -26.797 8.766 1 83.81 285 ILE A C 1
ATOM 2280 O O . ILE A 1 285 ? -6.977 -25.969 7.902 1 83.81 285 ILE A O 1
ATOM 2284 N N . GLU A 1 286 ? -7.477 -27.219 9.625 1 81 286 GLU A N 1
ATOM 2285 C CA . GLU A 1 286 ? -8.859 -26.75 9.656 1 81 286 GLU A CA 1
ATOM 2286 C C . GLU A 1 286 ? -8.93 -25.25 9.906 1 81 286 GLU A C 1
ATOM 2288 O O . GLU A 1 286 ? -9.727 -24.547 9.281 1 81 286 GLU A O 1
ATOM 2293 N N . GLU A 1 287 ? -8.109 -24.797 10.82 1 82.12 287 GLU A N 1
ATOM 2294 C CA . GLU A 1 287 ? -8.07 -23.375 11.148 1 82.12 287 GLU A CA 1
ATOM 2295 C C . GLU A 1 287 ? -7.699 -22.547 9.922 1 82.12 287 GLU A C 1
ATOM 2297 O O . GLU A 1 287 ? -8.234 -21.453 9.727 1 82.12 287 GLU A O 1
ATOM 2302 N N . ILE A 1 288 ? -6.832 -23.031 9.156 1 86.25 288 ILE A N 1
ATOM 2303 C CA . ILE A 1 288 ? -6.375 -22.328 7.969 1 86.25 288 ILE A CA 1
ATOM 2304 C C . ILE A 1 288 ? -7.527 -22.188 6.977 1 86.25 288 ILE A C 1
ATOM 2306 O O . ILE A 1 288 ? -7.77 -21.094 6.449 1 86.25 288 ILE A O 1
ATOM 2310 N N . PHE A 1 289 ? -8.219 -23.188 6.734 1 82.94 289 PHE A N 1
ATOM 2311 C CA . PHE A 1 289 ? -9.281 -23.141 5.742 1 82.94 289 PHE A CA 1
ATOM 2312 C C . PHE A 1 289 ? -10.484 -22.375 6.273 1 82.94 289 PHE A C 1
ATOM 2314 O O . PHE A 1 289 ? -11.211 -21.734 5.5 1 82.94 289 PHE A O 1
ATOM 2321 N N . LEU A 1 290 ? -10.703 -22.391 7.586 1 81.5 290 LEU A N 1
ATOM 2322 C CA . LEU A 1 290 ? -11.734 -21.531 8.172 1 81.5 290 LEU A CA 1
ATOM 2323 C C . LEU A 1 290 ? -11.391 -20.062 7.992 1 81.5 290 LEU A C 1
ATOM 2325 O O . LEU A 1 290 ? -12.266 -19.25 7.719 1 81.5 290 LEU A O 1
ATOM 2329 N N . ALA A 1 291 ? -10.102 -19.781 8.188 1 86.12 291 ALA A N 1
ATOM 2330 C CA . ALA A 1 291 ? -9.648 -18.422 7.973 1 86.12 291 ALA A CA 1
ATOM 2331 C C . ALA A 1 291 ? -9.867 -17.984 6.523 1 86.12 291 ALA A C 1
ATOM 2333 O O . ALA A 1 291 ? -10.258 -16.844 6.262 1 86.12 291 ALA A O 1
ATOM 2334 N N . ARG A 1 292 ? -9.609 -18.859 5.609 1 88.12 292 ARG A N 1
ATOM 2335 C CA . ARG A 1 292 ? -9.836 -18.578 4.195 1 88.12 292 ARG A CA 1
ATOM 2336 C C . ARG A 1 292 ? -11.312 -18.297 3.922 1 88.12 292 ARG A C 1
ATOM 2338 O O . ARG A 1 292 ? -11.656 -17.375 3.189 1 88.12 292 ARG A O 1
ATOM 2345 N N . ALA A 1 293 ? -12.125 -19.109 4.492 1 81.94 293 ALA A N 1
ATOM 2346 C CA . ALA A 1 293 ? -13.57 -18.953 4.316 1 81.94 293 ALA A CA 1
ATOM 2347 C C . ALA A 1 293 ? -14.039 -17.609 4.859 1 81.94 293 ALA A C 1
ATOM 2349 O O . ALA A 1 293 ? -14.891 -16.953 4.262 1 81.94 293 ALA A O 1
ATOM 2350 N N . HIS A 1 294 ? -13.453 -17.25 5.926 1 83.44 294 HIS A N 1
ATOM 2351 C CA . HIS A 1 294 ? -13.789 -15.977 6.539 1 83.44 294 HIS A CA 1
ATOM 2352 C C . HIS A 1 294 ? -13.414 -14.812 5.629 1 83.44 294 HIS A C 1
ATOM 2354 O O . HIS A 1 294 ? -14.203 -13.883 5.438 1 83.44 294 HIS A O 1
ATOM 2360 N N . LEU A 1 295 ? -12.25 -14.859 5.105 1 89.5 295 LEU A N 1
ATOM 2361 C CA . LEU A 1 295 ? -11.797 -13.82 4.191 1 89.5 295 LEU A CA 1
ATOM 2362 C C . LEU A 1 295 ? -12.688 -13.75 2.955 1 89.5 295 LEU A C 1
ATOM 2364 O O . LEU A 1 295 ? -13.016 -12.664 2.482 1 89.5 295 LEU A O 1
ATOM 2368 N N . HIS A 1 296 ? -13.016 -14.867 2.443 1 86.25 296 HIS A N 1
ATOM 2369 C CA . HIS A 1 296 ? -13.875 -14.898 1.265 1 86.25 296 HIS A CA 1
ATOM 2370 C C . HIS A 1 296 ? -15.219 -14.242 1.541 1 86.25 296 HIS A C 1
ATOM 2372 O O . HIS A 1 296 ? -15.727 -13.484 0.71 1 86.25 296 HIS A O 1
ATOM 2378 N N . ARG A 1 297 ? -15.695 -14.461 2.686 1 78.5 297 ARG A N 1
ATOM 2379 C CA . ARG A 1 297 ? -17.016 -13.961 3.047 1 78.5 297 ARG A CA 1
ATOM 2380 C C . ARG A 1 297 ? -16.984 -12.453 3.297 1 78.5 297 ARG A C 1
ATOM 2382 O O . ARG A 1 297 ? -17.828 -11.719 2.799 1 78.5 297 ARG A O 1
ATOM 2389 N N . ILE A 1 298 ? -16.016 -12.023 3.977 1 84.75 298 ILE A N 1
ATOM 2390 C CA . ILE A 1 298 ? -16.062 -10.672 4.523 1 84.75 298 ILE A CA 1
ATOM 2391 C C . ILE A 1 298 ? -15.281 -9.719 3.629 1 84.75 298 ILE A C 1
ATOM 2393 O O . ILE A 1 298 ? -15.625 -8.539 3.512 1 84.75 298 ILE A O 1
ATOM 2397 N N . VAL A 1 299 ? -14.258 -10.227 2.93 1 91.56 299 VAL A N 1
ATOM 2398 C CA . VAL A 1 299 ? -13.375 -9.328 2.197 1 91.56 299 VAL A CA 1
ATOM 2399 C C . VAL A 1 299 ? -13.586 -9.508 0.695 1 91.56 299 VAL A C 1
ATOM 2401 O O . VAL A 1 299 ? -14.008 -8.57 0.007 1 91.56 299 VAL A O 1
ATOM 2404 N N . TYR A 1 300 ? -13.445 -10.727 0.203 1 88.19 300 TYR A N 1
ATOM 2405 C CA . TYR A 1 300 ? -13.383 -10.961 -1.236 1 88.19 300 TYR A CA 1
ATOM 2406 C C . TYR A 1 300 ? -14.758 -10.766 -1.874 1 88.19 300 TYR A C 1
ATOM 2408 O O . TYR A 1 300 ? -14.852 -10.352 -3.033 1 88.19 300 TYR A O 1
ATOM 2416 N N . GLN A 1 301 ? -15.812 -11 -1.121 1 83.12 301 GLN A N 1
ATOM 2417 C CA . GLN A 1 301 ? -17.172 -10.938 -1.663 1 83.12 301 GLN A CA 1
ATOM 2418 C C . GLN A 1 301 ? -17.922 -9.711 -1.14 1 83.12 301 GLN A C 1
ATOM 2420 O O . GLN A 1 301 ? -19.141 -9.625 -1.269 1 83.12 301 GLN A O 1
ATOM 2425 N N . HIS A 1 302 ? -17.188 -8.828 -0.547 1 86.88 302 HIS A N 1
ATOM 2426 C CA . HIS A 1 302 ? -17.828 -7.621 -0.037 1 86.88 302 HIS A CA 1
ATOM 2427 C C . HIS A 1 302 ? -18.562 -6.875 -1.148 1 86.88 302 HIS A C 1
ATOM 2429 O O . HIS A 1 302 ? -18 -6.648 -2.223 1 86.88 302 HIS A O 1
ATOM 2435 N N . ARG A 1 303 ? -19.734 -6.508 -0.923 1 83.44 303 ARG A N 1
ATOM 2436 C CA . ARG A 1 303 ? -20.625 -5.941 -1.927 1 83.44 303 ARG A CA 1
ATOM 2437 C C . ARG A 1 303 ? -20.016 -4.699 -2.566 1 83.44 303 ARG A C 1
ATOM 2439 O O . ARG A 1 303 ? -20.031 -4.547 -3.789 1 83.44 303 ARG A O 1
ATOM 2446 N N . VAL A 1 304 ? -19.5 -3.785 -1.75 1 89.5 304 VAL A N 1
ATOM 2447 C CA . VAL A 1 304 ? -18.969 -2.52 -2.248 1 89.5 304 VAL A CA 1
ATOM 2448 C C . VAL A 1 304 ? -17.75 -2.783 -3.133 1 89.5 304 VAL A C 1
ATOM 2450 O O . VAL A 1 304 ? -17.578 -2.141 -4.172 1 89.5 304 VAL A O 1
ATOM 2453 N N . SER A 1 305 ? -16.922 -3.721 -2.736 1 90.5 305 SER A N 1
ATOM 2454 C CA . SER A 1 305 ? -15.766 -4.094 -3.553 1 90.5 305 SER A CA 1
ATOM 2455 C C . SER A 1 305 ? -16.203 -4.652 -4.902 1 90.5 305 SER A C 1
ATOM 2457 O O . SER A 1 305 ? -15.602 -4.348 -5.934 1 90.5 305 SER A O 1
ATOM 2459 N N . LYS A 1 306 ? -17.219 -5.461 -4.891 1 89.19 306 LYS A N 1
ATOM 2460 C CA . LYS A 1 306 ? -17.734 -6.043 -6.129 1 89.19 306 LYS A CA 1
ATOM 2461 C C . LYS A 1 306 ? -18.266 -4.965 -7.062 1 89.19 306 LYS A C 1
ATOM 2463 O O . LYS A 1 306 ? -18.109 -5.047 -8.281 1 89.19 306 LYS A O 1
ATOM 2468 N N . ILE A 1 307 ? -18.938 -4.008 -6.477 1 91.56 307 ILE A N 1
ATOM 2469 C CA . ILE A 1 307 ? -19.5 -2.914 -7.266 1 91.56 307 ILE A CA 1
ATOM 2470 C C . ILE A 1 307 ? -18.359 -2.102 -7.891 1 91.56 307 ILE A C 1
ATOM 2472 O O . ILE A 1 307 ? -18.406 -1.788 -9.086 1 91.56 307 ILE A O 1
ATOM 2476 N N . ILE A 1 308 ? -17.391 -1.778 -7.105 1 94.56 308 ILE A N 1
ATOM 2477 C CA . ILE A 1 308 ? -16.266 -0.991 -7.617 1 94.56 308 ILE A CA 1
ATOM 2478 C C . ILE A 1 308 ? -15.508 -1.797 -8.664 1 94.56 308 ILE A C 1
ATOM 2480 O O . ILE A 1 308 ? -15.016 -1.241 -9.648 1 94.56 308 ILE A O 1
ATOM 2484 N N . ASN A 1 309 ? -15.406 -3.119 -8.469 1 93.38 309 ASN A N 1
ATOM 2485 C CA . ASN A 1 309 ? -14.82 -3.984 -9.484 1 93.38 309 ASN A CA 1
ATOM 2486 C C . ASN A 1 309 ? -15.578 -3.881 -10.812 1 93.38 309 ASN A C 1
ATOM 2488 O O . ASN A 1 309 ? -14.961 -3.781 -11.875 1 93.38 309 ASN A O 1
ATOM 2492 N N . LEU A 1 310 ? -16.859 -3.924 -10.719 1 92.12 310 LEU A N 1
ATOM 2493 C CA . LEU A 1 310 ? -17.672 -3.812 -11.922 1 92.12 310 LEU A CA 1
ATOM 2494 C C . LEU A 1 310 ? -17.453 -2.461 -12.602 1 92.12 310 LEU A C 1
ATOM 2496 O O . LEU A 1 310 ? -17.312 -2.391 -13.82 1 92.12 310 LEU A O 1
ATOM 2500 N N . MET A 1 311 ? -17.469 -1.425 -11.812 1 94.81 311 MET A N 1
ATOM 2501 C CA . MET A 1 311 ? -17.266 -0.081 -12.344 1 94.81 311 MET A CA 1
ATOM 2502 C C . MET A 1 311 ? -15.898 0.034 -13.016 1 94.81 311 MET A C 1
ATOM 2504 O O . MET A 1 311 ? -15.781 0.591 -14.109 1 94.81 311 MET A O 1
ATOM 2508 N N . THR A 1 312 ? -14.898 -0.499 -12.375 1 96 312 THR A N 1
ATOM 2509 C CA . THR A 1 312 ? -13.555 -0.46 -12.93 1 96 312 THR A CA 1
ATOM 2510 C C . THR A 1 312 ? -13.477 -1.281 -14.219 1 96 312 THR A C 1
ATOM 2512 O O . THR A 1 312 ? -12.805 -0.886 -15.172 1 96 312 THR A O 1
ATOM 2515 N N . LEU A 1 313 ? -14.125 -2.445 -14.195 1 93.56 313 LEU A N 1
ATOM 2516 C CA . LEU A 1 313 ? -14.188 -3.266 -15.398 1 93.56 313 LEU A CA 1
ATOM 2517 C C . LEU A 1 313 ? -14.82 -2.49 -16.547 1 93.56 313 LEU A C 1
ATOM 2519 O O . LEU A 1 313 ? -14.312 -2.516 -17.672 1 93.56 313 LEU A O 1
ATOM 2523 N N . ASP A 1 314 ? -15.945 -1.82 -16.281 1 93.81 314 ASP A N 1
ATOM 2524 C CA . ASP A 1 314 ? -16.609 -1.014 -17.297 1 93.81 314 ASP A CA 1
ATOM 2525 C C . ASP A 1 314 ? -15.695 0.1 -17.797 1 93.81 314 ASP A C 1
ATOM 2527 O O . ASP A 1 314 ? -15.68 0.396 -19 1 93.81 314 ASP A O 1
ATOM 2531 N N . ALA A 1 315 ? -14.938 0.691 -16.906 1 95.75 315 ALA A N 1
ATOM 2532 C CA . ALA A 1 315 ? -14 1.745 -17.281 1 95.75 315 ALA A CA 1
ATOM 2533 C C . ALA A 1 315 ? -12.906 1.199 -18.203 1 95.75 315 ALA A C 1
ATOM 2535 O O . ALA A 1 315 ? -12.57 1.818 -19.219 1 95.75 315 ALA A O 1
ATOM 2536 N N . LEU A 1 316 ? -12.352 0.047 -17.891 1 95.19 316 LEU A N 1
ATOM 2537 C CA . LEU A 1 316 ? -11.289 -0.55 -18.703 1 95.19 316 LEU A CA 1
ATOM 2538 C C . LEU A 1 316 ? -11.812 -0.963 -20.062 1 95.19 316 LEU A C 1
ATOM 2540 O O . LEU A 1 316 ? -11.102 -0.833 -21.062 1 95.19 316 LEU A O 1
ATOM 2544 N N . ARG A 1 317 ? -13.031 -1.465 -20.078 1 93.25 317 ARG A N 1
ATOM 2545 C CA . ARG A 1 317 ? -13.633 -1.82 -21.359 1 93.25 317 ARG A CA 1
ATOM 2546 C C . ARG A 1 317 ? -13.781 -0.594 -22.25 1 93.25 317 ARG A C 1
ATOM 2548 O O . ARG A 1 317 ? -13.508 -0.657 -23.453 1 93.25 317 ARG A O 1
ATOM 2555 N N . ALA A 1 318 ? -14.211 0.468 -21.641 1 93.38 318 ALA A N 1
ATOM 2556 C CA . ALA A 1 318 ? -14.375 1.713 -22.391 1 93.38 318 ALA A CA 1
ATOM 2557 C C . ALA A 1 318 ? -13.031 2.256 -22.859 1 93.38 318 ALA A C 1
ATOM 2559 O O . ALA A 1 318 ? -12.938 2.871 -23.922 1 93.38 318 ALA A O 1
ATOM 2560 N N . ALA A 1 319 ? -11.945 1.954 -22.109 1 95.38 319 ALA A N 1
ATOM 2561 C CA . ALA A 1 319 ? -10.633 2.516 -22.406 1 95.38 319 ALA A CA 1
ATOM 2562 C C . ALA A 1 319 ? -9.805 1.565 -23.266 1 95.38 319 ALA A C 1
ATOM 2564 O O . ALA A 1 319 ? -8.773 1.953 -23.812 1 95.38 319 ALA A O 1
ATOM 2565 N N . GLY A 1 320 ? -10.227 0.368 -23.438 1 94 320 GLY A N 1
ATOM 2566 C CA . GLY A 1 320 ? -9.43 -0.729 -23.969 1 94 320 GLY A CA 1
ATOM 2567 C C . GLY A 1 320 ? -8.805 -0.42 -25.312 1 94 320 GLY A C 1
ATOM 2568 O O . GLY A 1 320 ? -7.656 -0.774 -25.578 1 94 320 GLY A O 1
ATOM 2569 N N . ASN A 1 321 ? -9.508 0.278 -26.172 1 93.44 321 ASN A N 1
ATOM 2570 C CA . ASN A 1 321 ? -9.023 0.554 -27.516 1 93.44 321 ASN A CA 1
ATOM 2571 C C . ASN A 1 321 ? -8.312 1.903 -27.594 1 93.44 321 ASN A C 1
ATOM 2573 O O . ASN A 1 321 ? -7.52 2.141 -28.5 1 93.44 321 ASN A O 1
ATOM 2577 N N . ALA A 1 322 ? -8.609 2.73 -26.672 1 95 322 ALA A N 1
ATOM 2578 C CA . ALA A 1 322 ? -8.148 4.113 -26.766 1 95 322 ALA A CA 1
ATOM 2579 C C . ALA A 1 322 ? -6.871 4.32 -25.953 1 95 322 ALA A C 1
ATOM 2581 O O . ALA A 1 322 ? -6.027 5.145 -26.312 1 95 322 ALA A O 1
ATOM 2582 N N . PHE A 1 323 ? -6.723 3.604 -24.875 1 95.81 323 PHE A N 1
ATOM 2583 C CA . PHE A 1 323 ? -5.539 3.777 -24.031 1 95.81 323 PHE A CA 1
ATOM 2584 C C . PHE A 1 323 ? -4.348 3.031 -24.625 1 95.81 323 PHE A C 1
ATOM 2586 O O . PHE A 1 323 ? -4.387 1.807 -24.766 1 95.81 323 PHE A O 1
ATOM 2593 N N . MET A 1 324 ? -3.328 3.736 -24.844 1 95.19 324 MET A N 1
ATOM 2594 C CA . MET A 1 324 ? -2.162 3.16 -25.5 1 95.19 324 MET A CA 1
ATOM 2595 C C . MET A 1 324 ? -1.051 2.873 -24.5 1 95.19 324 MET A C 1
ATOM 2597 O O . MET A 1 324 ? -0.792 3.682 -23.609 1 95.19 324 MET A O 1
ATOM 2601 N N . VAL A 1 325 ? -0.455 1.731 -24.672 1 95.31 325 VAL A N 1
ATOM 2602 C CA . VAL A 1 325 ? 0.695 1.328 -23.859 1 95.31 325 VAL A CA 1
ATOM 2603 C C . VAL A 1 325 ? 1.949 1.299 -24.734 1 95.31 325 VAL A C 1
ATOM 2605 O O . VAL A 1 325 ? 1.909 0.834 -25.875 1 95.31 325 VAL A O 1
ATOM 2608 N N . THR A 1 326 ? 2.998 1.849 -24.219 1 93.5 326 THR A N 1
ATOM 2609 C CA . THR A 1 326 ? 4.258 1.916 -24.953 1 93.5 326 THR A CA 1
ATOM 2610 C C . THR A 1 326 ? 5.266 0.919 -24.391 1 93.5 326 THR A C 1
ATOM 2612 O O . THR A 1 326 ? 5.453 0.838 -23.172 1 93.5 326 THR A O 1
ATOM 2615 N N . ASN A 1 327 ? 5.871 0.176 -25.266 1 92.19 327 ASN A N 1
ATOM 2616 C CA . ASN A 1 327 ? 6.895 -0.753 -24.797 1 92.19 327 ASN A CA 1
ATOM 2617 C C . ASN A 1 327 ? 8.273 -0.098 -24.766 1 92.19 327 ASN A C 1
ATOM 2619 O O . ASN A 1 327 ? 8.391 1.115 -24.953 1 92.19 327 ASN A O 1
ATOM 2623 N N . SER A 1 328 ? 9.312 -0.806 -24.453 1 84.75 328 SER A N 1
ATOM 2624 C CA . SER A 1 328 ? 10.664 -0.285 -24.281 1 84.75 328 SER A CA 1
ATOM 2625 C C . SER A 1 328 ? 11.234 0.23 -25.594 1 84.75 328 SER A C 1
ATOM 2627 O O . SER A 1 328 ? 12.117 1.091 -25.594 1 84.75 328 SER A O 1
ATOM 2629 N N . ASN A 1 329 ? 10.695 -0.248 -26.734 1 86.56 329 ASN A N 1
ATOM 2630 C CA . ASN A 1 329 ? 11.18 0.16 -28.047 1 86.56 329 ASN A CA 1
ATOM 2631 C C . ASN A 1 329 ? 10.422 1.377 -28.562 1 86.56 329 ASN A C 1
ATOM 2633 O O . ASN A 1 329 ? 10.656 1.831 -29.688 1 86.56 329 ASN A O 1
ATOM 2637 N N . GLY A 1 330 ? 9.453 1.808 -27.844 1 87.62 330 GLY A N 1
ATOM 2638 C CA . GLY A 1 330 ? 8.695 2.984 -28.25 1 87.62 330 GLY A CA 1
ATOM 2639 C C . GLY A 1 330 ? 7.453 2.652 -29.062 1 87.62 330 GLY A C 1
ATOM 2640 O O . GLY A 1 330 ? 6.742 3.551 -29.5 1 87.62 330 GLY A O 1
ATOM 2641 N N . GLU A 1 331 ? 7.246 1.403 -29.266 1 93.12 331 GLU A N 1
ATOM 2642 C CA . GLU A 1 331 ? 6.035 0.985 -29.969 1 93.12 331 GLU A CA 1
ATOM 2643 C C . GLU A 1 331 ? 4.809 1.108 -29.078 1 93.12 331 GLU A C 1
ATOM 2645 O O . GLU A 1 331 ? 4.922 1.06 -27.844 1 93.12 331 GLU A O 1
ATOM 2650 N N . GLN A 1 332 ? 3.674 1.303 -29.734 1 94.62 332 GLN A N 1
ATOM 2651 C CA . GLN A 1 332 ? 2.447 1.48 -28.969 1 94.62 332 GLN A CA 1
ATOM 2652 C C . GLN A 1 332 ? 1.396 0.445 -29.359 1 94.62 332 GLN A C 1
ATOM 2654 O O . GLN A 1 332 ? 1.293 0.073 -30.531 1 94.62 332 GLN A O 1
ATOM 2659 N N . LEU A 1 333 ? 0.703 -0.048 -28.422 1 95.56 333 LEU A N 1
ATOM 2660 C CA . LEU A 1 333 ? -0.416 -0.969 -28.594 1 95.56 333 LEU A CA 1
ATOM 2661 C C . LEU A 1 333 ? -1.571 -0.592 -27.672 1 95.56 333 LEU A C 1
ATOM 2663 O O . LEU A 1 333 ? -1.351 -0.145 -26.531 1 95.56 333 LEU A O 1
ATOM 2667 N N . PRO A 1 334 ? -2.814 -0.779 -28.172 1 95.5 334 PRO A N 1
ATOM 2668 C CA . PRO A 1 334 ? -3.939 -0.543 -27.266 1 95.5 334 PRO A CA 1
ATOM 2669 C C . PRO A 1 334 ? -3.951 -1.505 -26.078 1 95.5 334 PRO A C 1
ATOM 2671 O O . PRO A 1 334 ? -3.486 -2.641 -26.188 1 95.5 334 PRO A O 1
ATOM 2674 N N . LEU A 1 335 ? -4.484 -1.064 -25.031 1 95.19 335 LEU A N 1
ATOM 2675 C CA . LEU A 1 335 ? -4.516 -1.83 -23.781 1 95.19 335 LEU A CA 1
ATOM 2676 C C . LEU A 1 335 ? -5.109 -3.215 -24.016 1 95.19 335 LEU A C 1
ATOM 2678 O O . LEU A 1 335 ? -4.613 -4.207 -23.469 1 95.19 335 LEU A O 1
ATOM 2682 N N . ARG A 1 336 ? -6.121 -3.375 -24.828 1 92.44 336 ARG A N 1
ATOM 2683 C CA . ARG A 1 336 ? -6.832 -4.625 -25.062 1 92.44 336 ARG A CA 1
ATOM 2684 C C . ARG A 1 336 ? -5.914 -5.664 -25.703 1 92.44 336 ARG A C 1
ATOM 2686 O O . ARG A 1 336 ? -6.109 -6.867 -25.516 1 92.44 336 ARG A O 1
ATOM 2693 N N . ALA A 1 337 ? -4.895 -5.258 -26.328 1 91.94 337 ALA A N 1
ATOM 2694 C CA . ALA A 1 337 ? -4.016 -6.156 -27.078 1 91.94 337 ALA A CA 1
ATOM 2695 C C . ALA A 1 337 ? -2.77 -6.5 -26.266 1 91.94 337 ALA A C 1
ATOM 2697 O O . ALA A 1 337 ? -2.045 -7.438 -26.609 1 91.94 337 ALA A O 1
ATOM 2698 N N . CYS A 1 338 ? -2.553 -5.871 -25.203 1 92.44 338 CYS A N 1
ATOM 2699 C CA . CYS A 1 338 ? -1.301 -5.953 -24.453 1 92.44 338 CYS A CA 1
ATOM 2700 C C . CYS A 1 338 ? -1.116 -7.344 -23.859 1 92.44 338 CYS A C 1
ATOM 2702 O O . CYS A 1 338 ? -0.001 -7.867 -23.828 1 92.44 338 CYS A O 1
ATOM 2704 N N . PRO A 1 339 ? -2.186 -8.023 -23.406 1 90.56 339 PRO A N 1
ATOM 2705 C CA . PRO A 1 339 ? -2.002 -9.328 -22.766 1 90.56 339 PRO A CA 1
ATOM 2706 C C . PRO A 1 339 ? -1.406 -10.367 -23.703 1 90.56 339 PRO A C 1
ATOM 2708 O O . PRO A 1 339 ? -0.829 -11.359 -23.25 1 90.56 339 PRO A O 1
ATOM 2711 N N . SER A 1 340 ? -1.48 -10.18 -24.953 1 88.81 340 SER A N 1
ATOM 2712 C CA . SER A 1 340 ? -0.974 -11.141 -25.922 1 88.81 340 SER A CA 1
ATOM 2713 C C . SER A 1 340 ? 0.504 -10.898 -26.219 1 88.81 340 SER A C 1
ATOM 2715 O O . SER A 1 340 ? 1.155 -11.727 -26.859 1 88.81 340 SER A O 1
ATOM 2717 N N . ARG A 1 341 ? 0.984 -9.852 -25.766 1 91.62 341 ARG A N 1
ATOM 2718 C CA . ARG A 1 341 ? 2.371 -9.469 -26 1 91.62 341 ARG A CA 1
ATOM 2719 C C . ARG A 1 341 ? 3.084 -9.133 -24.703 1 91.62 341 ARG A C 1
ATOM 2721 O O . ARG A 1 341 ? 2.902 -8.047 -24.141 1 91.62 341 ARG A O 1
ATOM 2728 N N . THR A 1 342 ? 4.047 -9.953 -24.406 1 91.62 342 THR A N 1
ATOM 2729 C CA . THR A 1 342 ? 4.719 -9.828 -23.125 1 91.62 342 THR A CA 1
ATOM 2730 C C . THR A 1 342 ? 5.504 -8.523 -23.031 1 91.62 342 THR A C 1
ATOM 2732 O O . THR A 1 342 ? 5.613 -7.926 -21.969 1 91.62 342 THR A O 1
ATOM 2735 N N . ASP A 1 343 ? 6.09 -8.07 -24.172 1 93.06 343 ASP A N 1
ATOM 2736 C CA . ASP A 1 343 ? 6.914 -6.867 -24.188 1 93.06 343 ASP A CA 1
ATOM 2737 C C . ASP A 1 343 ? 6.078 -5.621 -23.906 1 93.06 343 ASP A C 1
ATOM 2739 O O . ASP A 1 343 ? 6.613 -4.57 -23.547 1 93.06 343 ASP A O 1
ATOM 2743 N N . PHE A 1 344 ? 4.742 -5.715 -24.047 1 94.56 344 PHE A N 1
ATOM 2744 C CA . PHE A 1 344 ? 3.822 -4.641 -23.688 1 94.56 344 PHE A CA 1
ATOM 2745 C C . PHE A 1 344 ? 3.227 -4.875 -22.312 1 94.56 344 PHE A C 1
ATOM 2747 O O . PHE A 1 344 ? 3.117 -3.941 -21.5 1 94.56 344 PHE A O 1
ATOM 2754 N N . TYR A 1 345 ? 2.922 -6.133 -22.062 1 94.56 345 TYR A N 1
ATOM 2755 C CA . TYR A 1 345 ? 2.199 -6.492 -20.844 1 94.56 345 TYR A CA 1
ATOM 2756 C C . TYR A 1 345 ? 3.008 -6.133 -19.609 1 94.56 345 TYR A C 1
ATOM 2758 O O . TYR A 1 345 ? 2.439 -5.766 -18.578 1 94.56 345 TYR A O 1
ATOM 2766 N N . VAL A 1 346 ? 4.32 -6.137 -19.688 1 94.19 346 VAL A N 1
ATOM 2767 C CA . VAL A 1 346 ? 5.203 -5.859 -18.562 1 94.19 346 VAL A CA 1
ATOM 2768 C C . VAL A 1 346 ? 5.09 -4.387 -18.156 1 94.19 346 VAL A C 1
ATOM 2770 O O . VAL A 1 346 ? 5.512 -3.996 -17.078 1 94.19 346 VAL A O 1
ATOM 2773 N N . HIS A 1 347 ? 4.441 -3.586 -18.984 1 94.88 347 HIS A N 1
ATOM 2774 C CA . HIS A 1 347 ? 4.289 -2.162 -18.703 1 94.88 347 HIS A CA 1
ATOM 2775 C C . HIS A 1 347 ? 2.889 -1.844 -18.203 1 94.88 347 HIS A C 1
ATOM 2777 O O . HIS A 1 347 ? 2.535 -0.674 -18.031 1 94.88 347 HIS A O 1
ATOM 2783 N N . VAL A 1 348 ? 2.137 -2.857 -18 1 95.75 348 VAL A N 1
ATOM 2784 C CA . VAL A 1 348 ? 0.754 -2.666 -17.578 1 95.75 348 VAL A CA 1
ATOM 2785 C C . VAL A 1 348 ? 0.611 -3.047 -16.109 1 95.75 348 VAL A C 1
ATOM 2787 O O . VAL A 1 348 ? 0.833 -4.203 -15.734 1 95.75 348 VAL A O 1
ATOM 2790 N N . SER A 1 349 ? 0.37 -2.135 -15.289 1 95.75 349 SER A N 1
ATOM 2791 C CA . SER A 1 349 ? 0.094 -2.34 -13.875 1 95.75 349 SER A CA 1
ATOM 2792 C C . SER A 1 349 ? -0.993 -1.391 -13.375 1 95.75 349 SER A C 1
ATOM 2794 O O . SER A 1 349 ? -1.71 -0.788 -14.18 1 95.75 349 SER A O 1
ATOM 2796 N N . ASP A 1 350 ? -1.221 -1.186 -12.125 1 96.12 350 ASP A N 1
ATOM 2797 C CA . ASP A 1 350 ? -2.338 -0.43 -11.562 1 96.12 350 ASP A CA 1
ATOM 2798 C C . ASP A 1 350 ? -2.271 1.037 -11.984 1 96.12 350 ASP A C 1
ATOM 2800 O O . ASP A 1 350 ? -3.283 1.741 -11.961 1 96.12 350 ASP A O 1
ATOM 2804 N N . TRP A 1 351 ? -1.118 1.501 -12.406 1 95.12 351 TRP A N 1
ATOM 2805 C CA . TRP A 1 351 ? -0.935 2.912 -12.727 1 95.12 351 TRP A CA 1
ATOM 2806 C C . TRP A 1 351 ? -1.858 3.338 -13.867 1 95.12 351 TRP A C 1
ATOM 2808 O O . TRP A 1 351 ? -2.203 4.516 -13.984 1 95.12 351 TRP A O 1
ATOM 2818 N N . ILE A 1 352 ? -2.32 2.449 -14.672 1 96.12 352 ILE A N 1
ATOM 2819 C CA . ILE A 1 352 ? -3.117 2.799 -15.844 1 96.12 352 ILE A CA 1
ATOM 2820 C C . ILE A 1 352 ? -4.453 3.395 -15.398 1 96.12 352 ILE A C 1
ATOM 2822 O O . ILE A 1 352 ? -5.043 4.207 -16.109 1 96.12 352 ILE A O 1
ATOM 2826 N N . ILE A 1 353 ? -4.91 2.979 -14.195 1 96.38 353 ILE A N 1
ATOM 2827 C CA . ILE A 1 353 ? -6.176 3.496 -13.68 1 96.38 353 ILE A CA 1
ATOM 2828 C C . ILE A 1 353 ? -6.066 5.004 -13.461 1 96.38 353 ILE A C 1
ATOM 2830 O O . ILE A 1 353 ? -6.93 5.766 -13.898 1 96.38 353 ILE A O 1
ATOM 2834 N N . GLN A 1 354 ? -4.98 5.398 -12.828 1 95.19 354 GLN A N 1
ATOM 2835 C CA . GLN A 1 354 ? -4.766 6.82 -12.586 1 95.19 354 GLN A CA 1
ATOM 2836 C C . GLN A 1 354 ? -4.449 7.562 -13.883 1 95.19 354 GLN A C 1
ATOM 2838 O O . GLN A 1 354 ? -4.863 8.711 -14.062 1 95.19 354 GLN A O 1
ATOM 2843 N N . ALA A 1 355 ? -3.725 6.898 -14.734 1 95.19 355 ALA A N 1
ATOM 2844 C CA . ALA A 1 355 ? -3.402 7.52 -16.016 1 95.19 355 ALA A CA 1
ATOM 2845 C C . ALA A 1 355 ? -4.668 7.82 -16.812 1 95.19 355 ALA A C 1
ATOM 2847 O O . ALA A 1 355 ? -4.781 8.875 -17.438 1 95.19 355 ALA A O 1
ATOM 2848 N N . ILE A 1 356 ? -5.586 6.898 -16.781 1 95.94 356 ILE A N 1
ATOM 2849 C CA . ILE A 1 356 ? -6.859 7.098 -17.469 1 95.94 356 ILE A CA 1
ATOM 2850 C C . ILE A 1 356 ? -7.66 8.195 -16.781 1 95.94 356 ILE A C 1
ATOM 2852 O O . ILE A 1 356 ? -8.188 9.094 -17.422 1 95.94 356 ILE A O 1
ATOM 2856 N N . LEU A 1 357 ? -7.715 8.109 -15.461 1 95.44 357 LEU A N 1
ATOM 2857 C CA . LEU A 1 357 ? -8.469 9.062 -14.648 1 95.44 357 LEU A CA 1
ATOM 2858 C C . LEU A 1 357 ? -8.023 10.492 -14.938 1 95.44 357 LEU A C 1
ATOM 2860 O O . LEU A 1 357 ? -8.852 11.398 -14.992 1 95.44 357 LEU A O 1
ATOM 2864 N N . HIS A 1 358 ? -6.723 10.688 -15.156 1 93.38 358 HIS A N 1
ATOM 2865 C CA . HIS A 1 358 ? -6.188 12.039 -15.273 1 93.38 358 HIS A CA 1
ATOM 2866 C C . HIS A 1 358 ? -5.848 12.367 -16.719 1 93.38 358 HIS A C 1
ATOM 2868 O O . HIS A 1 358 ? -5.148 13.344 -17 1 93.38 358 HIS A O 1
ATOM 2874 N N . SER A 1 359 ? -6.367 11.57 -17.609 1 91.69 359 SER A N 1
ATOM 2875 C CA . SER A 1 359 ? -6.133 11.797 -19.031 1 91.69 359 SER A CA 1
ATOM 2876 C C . SER A 1 359 ? -7.023 12.906 -19.562 1 91.69 359 SER A C 1
ATOM 2878 O O . SER A 1 359 ? -7.984 13.312 -18.922 1 91.69 359 SER A O 1
ATOM 2880 N N . HIS A 1 360 ? -6.66 13.406 -20.781 1 88.75 360 HIS A N 1
ATOM 2881 C CA . HIS A 1 360 ? -7.461 14.43 -21.438 1 88.75 360 HIS A CA 1
ATOM 2882 C C . HIS A 1 360 ? -7.945 13.961 -22.812 1 88.75 360 HIS A C 1
ATOM 2884 O O . HIS A 1 360 ? -8.688 14.672 -23.484 1 88.75 360 HIS A O 1
ATOM 2890 N N . ASN A 1 361 ? -7.598 12.781 -23.203 1 90.06 361 ASN A N 1
ATOM 2891 C CA . ASN A 1 361 ? -8.047 12.211 -24.453 1 90.06 361 ASN A CA 1
ATOM 2892 C C . ASN A 1 361 ? -9.555 12 -24.469 1 90.06 361 ASN A C 1
ATOM 2894 O O . ASN A 1 361 ? -10.102 11.305 -23.609 1 90.06 361 ASN A O 1
ATOM 2898 N N . GLU A 1 362 ? -10.227 12.523 -25.438 1 92.12 362 GLU A N 1
ATOM 2899 C CA . GLU A 1 362 ? -11.688 12.469 -25.516 1 92.12 362 GLU A CA 1
ATOM 2900 C C . GLU A 1 362 ? -12.172 11.023 -25.672 1 92.12 362 GLU A C 1
ATOM 2902 O O . GLU A 1 362 ? -13.258 10.68 -25.203 1 92.12 362 GLU A O 1
ATOM 2907 N N . GLU A 1 363 ? -11.375 10.242 -26.25 1 94.06 363 GLU A N 1
ATOM 2908 C CA . GLU 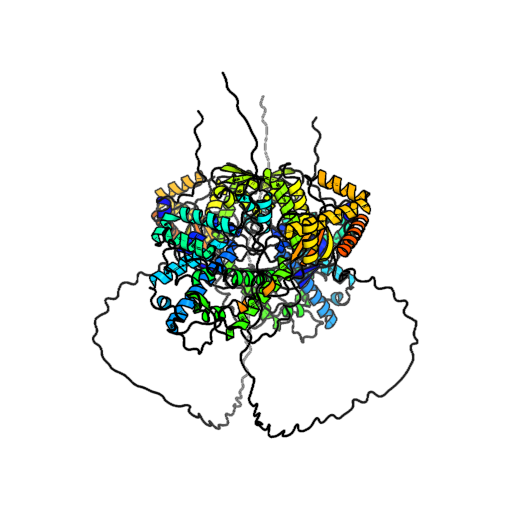A 1 363 ? -11.75 8.844 -26.438 1 94.06 363 GLU A CA 1
ATOM 2909 C C . GLU A 1 363 ? -11.789 8.102 -25.094 1 94.06 363 GLU A C 1
ATOM 2911 O O . GLU A 1 363 ? -12.352 7.016 -25 1 94.06 363 GLU A O 1
ATOM 2916 N N . LEU A 1 364 ? -11.242 8.703 -24.094 1 95 364 LEU A N 1
ATOM 2917 C CA . LEU A 1 364 ? -11.203 8.078 -22.781 1 95 364 LEU A CA 1
ATOM 2918 C C . LEU A 1 364 ? -12.219 8.727 -21.844 1 95 364 LEU A C 1
ATOM 2920 O O . LEU A 1 364 ? -12.219 8.453 -20.641 1 95 364 LEU A O 1
ATOM 2924 N N . ALA A 1 365 ? -13.086 9.562 -22.375 1 93.81 365 ALA A N 1
ATOM 2925 C CA . ALA A 1 365 ? -14.008 10.359 -21.562 1 93.81 365 ALA A CA 1
ATOM 2926 C C . ALA A 1 365 ? -14.945 9.461 -20.766 1 93.81 365 ALA A C 1
ATOM 2928 O O . ALA A 1 365 ? -15.203 9.719 -19.578 1 93.81 365 ALA A O 1
ATOM 2929 N N . GLU A 1 366 ? -15.469 8.492 -21.406 1 93.31 366 GLU A N 1
ATOM 2930 C CA . GLU A 1 366 ? -16.391 7.594 -20.719 1 93.31 366 GLU A CA 1
ATOM 2931 C C . GLU A 1 366 ? -15.695 6.871 -19.562 1 93.31 366 GLU A C 1
ATOM 2933 O O . GLU A 1 366 ? -16.234 6.801 -18.453 1 93.31 366 GLU A O 1
ATOM 2938 N N . ALA A 1 367 ? -14.547 6.273 -19.859 1 95.75 367 ALA A N 1
ATOM 2939 C CA . ALA A 1 367 ? -13.766 5.602 -18.812 1 95.75 367 ALA A CA 1
ATOM 2940 C C . ALA A 1 367 ? -13.422 6.555 -17.688 1 95.75 367 ALA A C 1
ATOM 2942 O O . ALA A 1 367 ? -13.57 6.207 -16.5 1 95.75 367 ALA A O 1
ATOM 2943 N N . ARG A 1 368 ? -13.016 7.727 -18 1 95.44 368 ARG A N 1
ATOM 2944 C CA . ARG A 1 368 ? -12.664 8.75 -17.031 1 95.44 368 ARG A CA 1
ATOM 2945 C C . ARG A 1 368 ? -13.859 9.094 -16.141 1 95.44 368 ARG A C 1
ATOM 2947 O O . ARG A 1 368 ? -13.711 9.242 -14.93 1 95.44 368 ARG A O 1
ATOM 2954 N N . SER A 1 369 ? -15.016 9.211 -16.734 1 93.56 369 SER A N 1
ATOM 2955 C CA . SER A 1 369 ? -16.234 9.547 -15.992 1 93.56 369 SER A CA 1
ATOM 2956 C C . SER A 1 369 ? -16.547 8.492 -14.938 1 93.56 369 SER A C 1
ATOM 2958 O O . SER A 1 369 ? -16.906 8.82 -13.805 1 93.56 369 SER A O 1
ATOM 2960 N N . ILE A 1 370 ? -16.422 7.262 -15.289 1 94.81 370 ILE A N 1
ATOM 2961 C CA . ILE A 1 370 ? -16.688 6.172 -14.367 1 94.81 370 ILE A CA 1
ATOM 2962 C C . ILE A 1 370 ? -15.695 6.199 -13.219 1 94.81 370 ILE A C 1
ATOM 2964 O O . ILE A 1 370 ? -16.078 6.066 -12.047 1 94.81 370 ILE A O 1
ATOM 2968 N N . LEU A 1 371 ? -14.422 6.379 -13.547 1 96.19 371 LEU A N 1
ATOM 2969 C CA . LEU A 1 371 ? -13.383 6.402 -12.523 1 96.19 371 LEU A CA 1
ATOM 2970 C C . LEU A 1 371 ? -13.555 7.605 -11.602 1 96.19 371 LEU A C 1
ATOM 2972 O O . LEU A 1 371 ? -13.273 7.52 -10.406 1 96.19 371 LEU A O 1
ATOM 2976 N N . GLN A 1 372 ? -14.008 8.703 -12.133 1 94.25 372 GLN A N 1
ATOM 2977 C CA . GLN A 1 372 ? -14.297 9.883 -11.32 1 94.25 372 GLN A CA 1
ATOM 2978 C C . GLN A 1 372 ? -15.43 9.602 -10.336 1 94.25 372 GLN A C 1
ATOM 2980 O O . GLN A 1 372 ? -15.406 10.086 -9.203 1 94.25 372 GLN A O 1
ATOM 2985 N N . ARG A 1 373 ? -16.391 8.852 -10.789 1 94.38 373 ARG A N 1
ATOM 2986 C CA . ARG A 1 373 ? -17.484 8.453 -9.891 1 94.38 373 ARG A CA 1
ATOM 2987 C C . ARG A 1 373 ? -16.953 7.625 -8.727 1 94.38 373 ARG A C 1
ATOM 2989 O O . ARG A 1 373 ? -17.375 7.816 -7.586 1 94.38 373 ARG A O 1
ATOM 2996 N N . ILE A 1 374 ? -16.062 6.727 -9.031 1 95.06 374 ILE A N 1
ATOM 2997 C CA . ILE A 1 374 ? -15.469 5.918 -7.977 1 95.06 374 ILE A CA 1
ATOM 2998 C C . ILE A 1 374 ? -14.734 6.816 -6.988 1 95.06 374 ILE A C 1
ATOM 3000 O O . ILE A 1 374 ? -14.891 6.672 -5.773 1 95.06 374 ILE A O 1
ATOM 3004 N N . GLN A 1 375 ? -13.961 7.762 -7.492 1 92.69 375 GLN A N 1
ATOM 3005 C CA . GLN A 1 375 ? -13.172 8.664 -6.66 1 92.69 375 GLN A CA 1
ATOM 3006 C C . GLN A 1 375 ? -14.07 9.516 -5.77 1 92.69 375 GLN A C 1
ATOM 3008 O O . GLN A 1 375 ? -13.672 9.922 -4.68 1 92.69 375 GLN A O 1
ATOM 3013 N N . SER A 1 376 ? -15.258 9.773 -6.23 1 91.19 376 SER A N 1
ATOM 3014 C CA . SER A 1 376 ? -16.203 10.594 -5.477 1 91.19 376 SER A CA 1
ATOM 3015 C C . SER A 1 376 ? -17.203 9.742 -4.711 1 91.19 376 SER A C 1
ATOM 3017 O O . SER A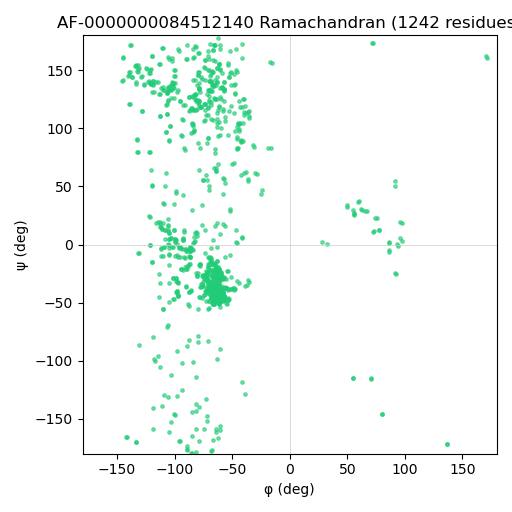 1 376 ? -18.188 10.25 -4.191 1 91.19 376 SER A O 1
ATOM 3019 N N . ARG A 1 377 ? -17.031 8.469 -4.773 1 90.56 377 ARG A N 1
ATOM 3020 C CA . ARG A 1 377 ? -17.859 7.484 -4.086 1 90.56 377 ARG A CA 1
ATOM 3021 C C . ARG A 1 377 ? -19.297 7.543 -4.578 1 90.56 377 ARG A C 1
ATOM 3023 O O . ARG A 1 377 ? -20.234 7.414 -3.787 1 90.56 377 ARG A O 1
ATOM 3030 N N . GLN A 1 378 ? -19.438 7.918 -5.797 1 90.94 378 GLN A N 1
ATOM 3031 C CA . GLN A 1 378 ? -20.719 7.789 -6.477 1 90.94 378 GLN A CA 1
ATOM 3032 C C . GLN A 1 378 ? -20.828 6.449 -7.207 1 90.94 378 GLN A C 1
ATOM 3034 O O . GLN A 1 378 ? -20.703 6.395 -8.43 1 90.94 378 GLN A O 1
ATOM 3039 N N . LEU A 1 379 ? -21.172 5.469 -6.402 1 92.62 379 LEU A N 1
ATOM 3040 C CA . LEU A 1 379 ? -21.094 4.094 -6.887 1 92.62 379 LEU A CA 1
ATOM 3041 C C . LEU A 1 379 ? -22.406 3.678 -7.551 1 92.62 379 LEU A C 1
ATOM 3043 O O . LEU A 1 379 ? -23.422 4.352 -7.395 1 92.62 379 LEU A O 1
ATOM 3047 N N . TYR A 1 380 ? -22.266 2.605 -8.391 1 92.69 380 TYR A N 1
ATOM 3048 C CA . TYR A 1 380 ? -23.484 2.018 -8.938 1 92.69 380 TYR A CA 1
ATOM 3049 C C . TYR A 1 380 ? -24.469 1.684 -7.828 1 92.69 380 TYR A C 1
ATOM 3051 O O . TYR A 1 380 ? -24.078 1.247 -6.746 1 92.69 380 TYR A O 1
ATOM 3059 N N . THR A 1 381 ? -25.703 1.834 -8.062 1 88.12 381 THR A N 1
ATOM 3060 C CA . THR A 1 381 ? -26.719 1.711 -7.031 1 88.12 381 THR A CA 1
ATOM 3061 C C . THR A 1 381 ? -27.078 0.245 -6.793 1 88.12 381 THR A C 1
ATOM 3063 O O . THR A 1 381 ? -27.359 -0.492 -7.738 1 88.12 381 THR A O 1
ATOM 3066 N N . THR A 1 382 ? -27.031 -0.103 -5.492 1 84.94 382 THR A N 1
ATOM 3067 C CA . THR A 1 382 ? -27.484 -1.436 -5.102 1 84.94 382 THR A CA 1
ATOM 3068 C C . THR A 1 382 ? -29 -1.476 -4.961 1 84.94 382 THR A C 1
ATOM 3070 O O . THR A 1 382 ? -29.594 -0.661 -4.242 1 84.94 382 THR A O 1
ATOM 3073 N N . LEU A 1 383 ? -29.609 -2.363 -5.562 1 77.75 383 LEU A N 1
ATOM 3074 C CA . LEU A 1 383 ? -31.078 -2.455 -5.547 1 77.75 383 LEU A CA 1
ATOM 3075 C C . LEU A 1 383 ? -31.531 -3.531 -4.57 1 77.75 383 LEU A C 1
ATOM 3077 O O . LEU A 1 383 ? -32.625 -3.432 -4.008 1 77.75 383 LEU A O 1
ATOM 3081 N N . GLY A 1 384 ? -30.719 -4.512 -4.387 1 72.56 384 GLY A N 1
ATOM 3082 C CA . GLY A 1 384 ? -31.094 -5.566 -3.455 1 72.56 384 GLY A CA 1
ATOM 3083 C C . GLY A 1 384 ? -30.156 -6.754 -3.494 1 72.56 384 GLY A C 1
ATOM 3084 O O . GLY A 1 384 ? -29.266 -6.824 -4.355 1 72.56 384 GLY A O 1
ATOM 3085 N N . THR A 1 385 ? -30.281 -7.43 -2.414 1 71.19 385 THR A N 1
ATOM 3086 C CA . THR A 1 385 ? -29.562 -8.688 -2.312 1 71.19 385 THR A CA 1
ATOM 3087 C C . THR A 1 385 ? -30.516 -9.859 -2.15 1 71.19 385 THR A C 1
ATOM 3089 O O . THR A 1 385 ? -31.531 -9.75 -1.467 1 71.19 385 THR A O 1
ATOM 3092 N N . TYR A 1 386 ? -30.25 -10.852 -2.99 1 67.25 386 TYR A N 1
ATOM 3093 C CA . TYR A 1 386 ? -31.141 -12 -2.904 1 67.25 386 TYR A CA 1
ATOM 3094 C C . TYR A 1 386 ? -30.344 -13.305 -2.883 1 67.25 386 TYR A C 1
ATOM 3096 O O . TYR A 1 386 ? -29.312 -13.422 -3.543 1 67.25 386 TYR A O 1
ATOM 3104 N N . ARG A 1 387 ? -30.844 -14.164 -2.049 1 65.12 387 ARG A N 1
ATOM 3105 C CA . ARG A 1 387 ? -30.297 -15.516 -2.016 1 65.12 387 ARG A CA 1
ATOM 3106 C C . ARG A 1 387 ? -31.078 -16.438 -2.945 1 65.12 387 ARG A C 1
ATOM 3108 O O . ARG A 1 387 ? -32.312 -16.406 -2.982 1 65.12 387 ARG A O 1
ATOM 3115 N N . TYR A 1 388 ? -30.344 -17 -3.92 1 65 388 TYR A N 1
ATOM 3116 C CA . TYR A 1 388 ? -31.047 -17.828 -4.887 1 65 388 TYR A CA 1
ATOM 3117 C C . TYR A 1 388 ? -30.641 -19.297 -4.762 1 65 388 TYR A C 1
ATOM 3119 O O . TYR A 1 388 ? -29.594 -19.609 -4.188 1 65 388 TYR A O 1
ATOM 3127 N N . ASN A 1 389 ? -31.594 -20.109 -5.215 1 62.41 389 ASN A N 1
ATOM 3128 C CA . ASN A 1 389 ? -31.297 -21.531 -5.391 1 62.41 389 ASN A CA 1
ATOM 3129 C C . ASN A 1 389 ? -30.641 -21.812 -6.738 1 62.41 389 ASN A C 1
ATOM 3131 O O . ASN A 1 389 ? -31.234 -21.562 -7.789 1 62.41 389 ASN A O 1
ATOM 3135 N N . GLU A 1 390 ? -29.469 -22.281 -6.789 1 68.44 390 GLU A N 1
ATOM 3136 C CA . GLU A 1 390 ? -28.688 -22.5 -8 1 68.44 390 GLU A CA 1
ATOM 3137 C C . GLU A 1 390 ? -29.391 -23.469 -8.945 1 68.44 390 GLU A C 1
ATOM 3139 O O . GLU A 1 390 ? -29.359 -23.281 -10.164 1 68.44 390 GLU A O 1
ATOM 3144 N N . ALA A 1 391 ? -30.062 -24.438 -8.422 1 68.94 391 ALA A N 1
ATOM 3145 C CA . ALA A 1 391 ? -30.688 -25.469 -9.234 1 68.94 391 ALA A CA 1
ATOM 3146 C C . ALA A 1 391 ? -31.828 -24.891 -10.07 1 68.94 391 ALA A C 1
ATOM 3148 O O . ALA A 1 391 ? -32 -25.25 -11.234 1 68.94 391 ALA A O 1
ATOM 3149 N N . THR A 1 392 ? -32.531 -24 -9.5 1 71.69 392 THR A N 1
ATOM 3150 C CA . THR A 1 392 ? -33.688 -23.391 -10.195 1 71.69 392 THR A CA 1
ATOM 3151 C C . THR A 1 392 ? -33.219 -22.547 -11.367 1 71.69 392 THR A C 1
ATOM 3153 O O . THR A 1 392 ? -33.812 -22.562 -12.445 1 71.69 392 THR A O 1
ATOM 3156 N N . LEU A 1 393 ? -32.219 -21.844 -11.172 1 75.81 393 LEU A N 1
ATOM 3157 C CA . LEU A 1 393 ? -31.688 -20.969 -12.211 1 75.81 393 LEU A CA 1
ATOM 3158 C C . LEU A 1 393 ? -31.062 -21.766 -13.344 1 75.81 393 LEU A C 1
ATOM 3160 O O . LEU A 1 393 ? -31.188 -21.391 -14.516 1 75.81 393 LEU A O 1
ATOM 3164 N N . ILE A 1 394 ? -30.422 -22.828 -12.977 1 79.06 394 ILE A N 1
ATOM 3165 C CA . ILE A 1 394 ? -29.781 -23.672 -13.984 1 79.06 394 ILE A CA 1
ATOM 3166 C C . ILE A 1 394 ? -30.859 -24.375 -14.82 1 79.06 394 ILE A C 1
ATOM 3168 O O . ILE A 1 394 ? -30.719 -24.516 -16.031 1 79.06 394 ILE A O 1
ATOM 3172 N N . GLU A 1 395 ? -31.859 -24.766 -14.18 1 79.19 395 GLU A N 1
ATOM 3173 C CA . GLU A 1 395 ? -32.969 -25.391 -14.891 1 79.19 395 GLU A CA 1
ATOM 3174 C C . GLU A 1 395 ? -33.656 -24.406 -15.844 1 79.19 395 GLU A C 1
ATOM 3176 O O . GLU A 1 395 ? -34 -24.766 -16.969 1 79.19 395 GLU A O 1
ATOM 3181 N N . ALA A 1 396 ? -33.781 -23.25 -15.352 1 77.94 396 ALA A N 1
ATOM 3182 C CA . ALA A 1 396 ? -34.344 -22.203 -16.203 1 77.94 396 ALA A CA 1
ATOM 3183 C C . ALA A 1 396 ? -33.469 -21.938 -17.422 1 77.94 396 ALA A C 1
ATOM 3185 O O . ALA A 1 396 ? -33.969 -21.703 -18.516 1 77.94 396 ALA A O 1
ATOM 3186 N N . ALA A 1 397 ? -32.219 -21.922 -17.234 1 79.69 397 ALA A N 1
ATOM 3187 C CA . ALA A 1 397 ? -31.281 -21.719 -18.312 1 79.69 397 ALA A CA 1
ATOM 3188 C C . ALA A 1 397 ? -31.359 -22.828 -19.344 1 79.69 397 ALA A C 1
ATOM 3190 O O . ALA A 1 397 ? -31.266 -22.594 -20.547 1 79.69 397 ALA A O 1
ATOM 3191 N N . HIS A 1 398 ? -31.531 -24 -18.859 1 81.19 398 HIS A N 1
ATOM 3192 C CA . HIS A 1 398 ? -31.672 -25.141 -19.75 1 81.19 398 HIS A CA 1
ATOM 3193 C C . HIS A 1 398 ? -32.938 -25.047 -20.609 1 81.19 398 HIS A C 1
ATOM 3195 O O . HIS A 1 398 ? -32.906 -25.312 -21.812 1 81.19 398 HIS A O 1
ATOM 3201 N N . THR A 1 399 ? -33.938 -24.688 -19.938 1 79.94 399 THR A N 1
ATOM 3202 C CA . THR A 1 399 ? -35.219 -24.578 -20.625 1 79.94 399 THR A CA 1
ATOM 3203 C C . THR A 1 399 ? -35.156 -23.5 -21.703 1 79.94 399 THR A C 1
ATOM 3205 O O . THR A 1 399 ? -35.812 -23.641 -22.75 1 79.94 399 THR A O 1
ATOM 3208 N N . ARG A 1 400 ? -34.312 -22.547 -21.438 1 81.81 400 ARG A N 1
ATOM 3209 C CA . ARG A 1 400 ? -34.25 -21.422 -22.344 1 81.81 400 ARG A CA 1
ATOM 3210 C C . ARG A 1 400 ? -33.062 -21.562 -23.297 1 81.81 400 ARG A C 1
ATOM 3212 O O . ARG A 1 400 ? -32.75 -20.641 -24.062 1 81.81 400 ARG A O 1
ATOM 3219 N N . SER A 1 401 ? -32.312 -22.641 -23.234 1 80.56 401 SER A N 1
ATOM 3220 C CA . SER A 1 401 ? -31.172 -22.969 -24.109 1 80.56 401 SER A CA 1
ATOM 3221 C C . SER A 1 401 ? -30.094 -21.906 -24 1 80.56 401 SER A C 1
ATOM 3223 O O . SER A 1 401 ? -29.578 -21.438 -25.016 1 80.56 401 SER A O 1
ATOM 3225 N N . VAL A 1 402 ? -29.922 -21.422 -22.844 1 76.69 402 VAL A N 1
ATOM 3226 C CA . VAL A 1 402 ? -28.844 -20.484 -22.609 1 76.69 402 VAL A CA 1
ATOM 3227 C C . VAL A 1 402 ? -27.516 -21.234 -22.469 1 76.69 402 VAL A C 1
ATOM 3229 O O . VAL A 1 402 ? -27.438 -22.203 -21.688 1 76.69 402 VAL A O 1
ATOM 3232 N N . PHE A 1 403 ? -26.547 -20.891 -23.297 1 71.19 403 PHE A N 1
ATOM 3233 C CA . PHE A 1 403 ? -25.25 -21.562 -23.297 1 71.19 403 PHE A CA 1
ATOM 3234 C C . PHE A 1 403 ? -24.219 -20.734 -22.531 1 71.19 403 PHE A C 1
ATOM 3236 O O . PHE A 1 403 ? -24.375 -19.531 -22.375 1 71.19 403 PHE A O 1
ATOM 3243 N N . GLY A 1 404 ? -23.219 -21.375 -21.906 1 67.5 404 GLY A N 1
ATOM 3244 C CA . GLY A 1 404 ? -22.125 -20.719 -21.203 1 67.5 404 GLY A CA 1
ATOM 3245 C C . GLY A 1 404 ? -21.812 -21.375 -19.859 1 67.5 404 GLY A C 1
ATOM 3246 O O . GLY A 1 404 ? -22.281 -22.484 -19.578 1 67.5 404 GLY A O 1
ATOM 3247 N N . SER A 1 405 ? -20.984 -20.719 -19.156 1 67.94 405 SER A N 1
ATOM 3248 C CA . SER A 1 405 ? -20.672 -21.188 -17.812 1 67.94 405 SER A CA 1
ATOM 3249 C C . SER A 1 405 ? -21.891 -21.062 -16.906 1 67.94 405 SER A C 1
ATOM 3251 O O . SER A 1 405 ? -22.859 -20.375 -17.234 1 67.94 405 SER A O 1
ATOM 3253 N N . SER A 1 406 ? -21.828 -21.812 -15.906 1 70.31 406 SER A N 1
ATOM 3254 C CA . SER A 1 406 ? -22.922 -21.766 -14.945 1 70.31 406 SER A CA 1
ATOM 3255 C C . SER A 1 406 ? -23.219 -20.328 -14.516 1 70.31 406 SER A C 1
ATOM 3257 O O . SER A 1 406 ? -24.391 -19.938 -14.414 1 70.31 406 SER A O 1
ATOM 3259 N N . GLN A 1 407 ? -22.188 -19.578 -14.367 1 70.25 407 GLN A N 1
ATOM 3260 C CA . GLN A 1 407 ? -22.359 -18.188 -13.922 1 70.25 407 GLN A CA 1
ATOM 3261 C C . GLN A 1 407 ? -22.984 -17.344 -15.016 1 70.25 407 GLN A C 1
ATOM 3263 O O . GLN A 1 407 ? -23.844 -16.5 -14.734 1 70.25 407 GLN A O 1
ATOM 3268 N N . GLN A 1 408 ? -22.672 -17.641 -16.156 1 73.69 408 GLN A N 1
ATOM 3269 C CA . GLN A 1 408 ? -23.203 -16.891 -17.297 1 73.69 408 GLN A CA 1
ATOM 3270 C C . GLN A 1 408 ? -24.672 -17.203 -17.531 1 73.69 408 GLN A C 1
ATOM 3272 O O . GLN A 1 408 ? -25.453 -16.297 -17.844 1 73.69 408 GLN A O 1
ATOM 3277 N N . LYS A 1 409 ? -24.953 -18.469 -17.391 1 75.88 409 LYS A N 1
ATOM 3278 C CA . LYS A 1 409 ? -26.328 -18.906 -17.594 1 75.88 409 LYS A CA 1
ATOM 3279 C C . LYS A 1 409 ? -27.266 -18.266 -16.578 1 75.88 409 LYS A C 1
ATOM 3281 O O . LYS A 1 409 ? -28.312 -17.734 -16.938 1 75.88 409 LYS A O 1
ATOM 3286 N N . LYS A 1 410 ? -26.812 -18.312 -15.391 1 74.81 410 LYS A N 1
ATOM 3287 C CA . LYS A 1 410 ? -27.625 -17.75 -14.312 1 74.81 410 LYS A CA 1
ATOM 3288 C C . LYS A 1 410 ? -27.828 -16.25 -14.5 1 74.81 410 LYS A C 1
ATOM 3290 O O . LYS A 1 410 ? -28.953 -15.75 -14.367 1 74.81 410 LYS A O 1
ATOM 3295 N N . ARG A 1 411 ? -26.812 -15.633 -14.805 1 78.75 411 ARG A N 1
ATOM 3296 C CA . ARG A 1 411 ? -26.828 -14.195 -15.016 1 78.75 411 ARG A CA 1
ATOM 3297 C C . ARG A 1 411 ? -27.766 -13.82 -16.156 1 78.75 411 ARG A C 1
ATOM 3299 O O . ARG A 1 411 ? -28.578 -12.906 -16.031 1 78.75 411 ARG A O 1
ATOM 3306 N N . LYS A 1 412 ? -27.672 -14.547 -17.203 1 81.69 412 LYS A N 1
ATOM 3307 C CA . LYS A 1 412 ? -28.469 -14.227 -18.375 1 81.69 412 LYS A CA 1
ATOM 3308 C C . LYS A 1 412 ? -29.953 -14.438 -18.094 1 81.69 412 LYS A C 1
ATOM 3310 O O . LYS A 1 412 ? -30.781 -13.617 -18.484 1 81.69 412 LYS A O 1
ATOM 3315 N N . VAL A 1 413 ? -30.234 -15.484 -17.453 1 81.44 413 VAL A N 1
ATOM 3316 C CA . VAL A 1 413 ? -31.641 -15.789 -17.156 1 81.44 413 VAL A CA 1
ATOM 3317 C C . VAL A 1 413 ? -32.219 -14.695 -16.266 1 81.44 413 VAL A C 1
ATOM 3319 O O . VAL A 1 413 ? -33.312 -14.211 -16.516 1 81.44 413 VAL A O 1
ATOM 3322 N N . MET A 1 414 ? -31.484 -14.32 -15.328 1 80.38 414 MET A N 1
ATOM 3323 C CA . MET A 1 414 ? -31.953 -13.328 -14.367 1 80.38 414 MET A CA 1
ATOM 3324 C C . MET A 1 414 ? -32.125 -11.969 -15.031 1 80.38 414 MET A C 1
ATOM 3326 O O . MET A 1 414 ? -33.094 -11.273 -14.797 1 80.38 414 MET A O 1
ATOM 3330 N N . LEU A 1 415 ? -31.203 -11.648 -15.789 1 85.06 415 LEU A N 1
ATOM 3331 C CA . LEU A 1 415 ? -31.234 -10.352 -16.453 1 85.06 415 LEU A CA 1
ATOM 3332 C C . LEU A 1 415 ? -32.375 -10.281 -17.453 1 85.06 415 LEU A C 1
ATOM 3334 O O . LEU A 1 415 ? -33.062 -9.266 -17.547 1 85.06 415 LEU A O 1
ATOM 3338 N N . ASP A 1 416 ? -32.531 -11.375 -18.125 1 85.31 416 ASP A N 1
ATOM 3339 C CA . ASP A 1 416 ? -33.625 -11.414 -19.125 1 85.31 416 ASP A CA 1
ATOM 3340 C C . ASP A 1 416 ? -34.969 -11.328 -18.453 1 85.31 416 ASP A C 1
ATOM 3342 O O . ASP A 1 416 ? -35.844 -10.586 -18.906 1 85.31 416 ASP A O 1
ATOM 3346 N N . ASP A 1 417 ? -35.125 -12 -17.422 1 85.56 417 ASP A N 1
ATOM 3347 C CA . ASP A 1 417 ? -36.375 -11.992 -16.703 1 85.56 417 ASP A CA 1
ATOM 3348 C C . ASP A 1 417 ? -36.656 -10.617 -16.109 1 85.56 417 ASP A C 1
ATOM 3350 O O . ASP A 1 417 ? -37.812 -10.156 -16.109 1 85.56 417 ASP A O 1
ATOM 3354 N N . LEU A 1 418 ? -35.688 -10.047 -15.625 1 86.56 418 LEU A N 1
ATOM 3355 C CA . LEU A 1 418 ? -35.844 -8.734 -15.016 1 86.56 418 LEU A CA 1
ATOM 3356 C C . LEU A 1 418 ? -36.188 -7.684 -16.062 1 86.56 418 LEU A C 1
ATOM 3358 O O . LEU A 1 418 ? -37.062 -6.832 -15.852 1 86.56 418 LEU A O 1
ATOM 3362 N N . GLU A 1 419 ? -35.5 -7.758 -17.125 1 87.31 419 GLU A N 1
ATOM 3363 C CA . GLU A 1 419 ? -35.781 -6.812 -18.203 1 87.31 419 GLU A CA 1
ATOM 3364 C C . GLU A 1 419 ? -37.188 -6.984 -18.75 1 87.31 419 GLU A C 1
ATOM 3366 O O . GLU A 1 419 ? -37.875 -6.004 -19.062 1 87.31 419 GLU A O 1
ATOM 3371 N N . ASP A 1 420 ? -37.594 -8.203 -18.844 1 88.25 420 ASP A N 1
ATOM 3372 C CA . ASP A 1 420 ? -38.938 -8.484 -19.281 1 88.25 420 ASP A CA 1
ATOM 3373 C C . ASP A 1 420 ? -39.969 -7.93 -18.297 1 88.25 420 ASP A C 1
ATOM 3375 O O . ASP A 1 420 ? -40.969 -7.352 -18.719 1 88.25 420 ASP A O 1
ATOM 3379 N N . GLU A 1 421 ? -39.688 -8.172 -17.109 1 89.44 421 GLU A N 1
ATOM 3380 C CA . GLU A 1 421 ? -40.562 -7.691 -16.062 1 89.44 421 GLU A CA 1
ATOM 3381 C C . GLU A 1 421 ? -40.656 -6.168 -16.062 1 89.44 421 GLU A C 1
ATOM 3383 O O . GLU A 1 421 ? -41.75 -5.609 -15.938 1 89.44 421 GLU A O 1
ATOM 3388 N N . ILE A 1 422 ? -39.594 -5.484 -16.234 1 90.56 422 ILE A N 1
ATOM 3389 C CA . ILE A 1 422 ? -39.562 -4.023 -16.234 1 90.56 422 ILE A CA 1
ATOM 3390 C C . ILE A 1 422 ? -40.312 -3.49 -17.453 1 90.56 422 ILE A C 1
ATOM 3392 O O . ILE A 1 422 ? -41 -2.461 -17.375 1 90.56 422 ILE A O 1
ATOM 3396 N N . GLN A 1 423 ? -40.188 -4.195 -18.531 1 90.31 423 GLN A N 1
ATOM 3397 C CA . GLN A 1 423 ? -40.844 -3.791 -19.766 1 90.31 423 GLN A CA 1
ATOM 3398 C C . GLN A 1 423 ? -42.375 -3.85 -19.609 1 90.31 423 GLN A C 1
ATOM 3400 O O . GLN A 1 423 ? -43.094 -3.035 -20.188 1 90.31 423 GLN A O 1
ATOM 3405 N N . VAL A 1 424 ? -42.781 -4.754 -18.797 1 89.88 424 VAL A N 1
ATOM 3406 C CA . VAL A 1 424 ? -44.219 -4.965 -18.609 1 89.88 424 VAL A CA 1
ATOM 3407 C C . VAL A 1 424 ? -44.75 -4.043 -17.516 1 89.88 424 VAL A C 1
ATOM 3409 O O . VAL A 1 424 ? -45.812 -3.455 -17.656 1 89.88 424 VAL A O 1
ATOM 3412 N N . THR A 1 425 ? -44 -3.869 -16.438 1 89.75 425 THR A N 1
ATOM 3413 C CA . THR A 1 425 ? -44.531 -3.199 -15.25 1 89.75 425 THR A CA 1
ATOM 3414 C C . THR A 1 425 ? -44.125 -1.728 -15.242 1 89.75 425 THR A C 1
ATOM 3416 O O . THR A 1 425 ? -44.812 -0.89 -14.656 1 89.75 425 THR A O 1
ATOM 3419 N N . GLU A 1 426 ? -42.938 -1.415 -15.773 1 90.69 426 GLU A N 1
ATOM 3420 C CA . GLU A 1 426 ? -42.375 -0.068 -15.727 1 90.69 426 GLU A CA 1
ATOM 3421 C C . GLU A 1 426 ? -41.875 0.372 -17.094 1 90.69 426 GLU A C 1
ATOM 3423 O O . GLU A 1 426 ? -40.688 0.574 -17.281 1 90.69 426 GLU A O 1
ATOM 3428 N N . ARG A 1 427 ? -42.781 0.805 -17.953 1 90.25 427 ARG A N 1
ATOM 3429 C CA . ARG A 1 427 ? -42.469 1.065 -19.344 1 90.25 427 ARG A CA 1
ATOM 3430 C C . ARG A 1 427 ? -41.562 2.285 -19.484 1 90.25 427 ARG A C 1
ATOM 3432 O O . ARG A 1 427 ? -40.625 2.293 -20.312 1 90.25 427 ARG A O 1
ATOM 3439 N N . GLN A 1 428 ? -41.844 3.242 -18.703 1 91.12 428 GLN A N 1
ATOM 3440 C CA . GLN A 1 428 ? -41.031 4.457 -18.781 1 91.12 428 GLN A CA 1
ATOM 3441 C C . GLN A 1 428 ? -39.594 4.191 -18.344 1 91.12 428 GLN A C 1
ATOM 3443 O O . GLN A 1 428 ? -38.656 4.707 -18.953 1 91.12 428 GLN A O 1
ATOM 3448 N N . LEU A 1 429 ? -39.5 3.455 -17.328 1 91.12 429 LEU A N 1
ATOM 3449 C CA . LEU A 1 429 ? -38.188 3.102 -16.844 1 91.12 429 LEU A CA 1
ATOM 3450 C C . LEU A 1 429 ? -37.438 2.211 -17.844 1 91.12 429 LEU A C 1
ATOM 3452 O O . LEU A 1 429 ? -36.25 2.342 -18.031 1 91.12 429 LEU A O 1
ATOM 3456 N N . ALA A 1 430 ? -38.125 1.369 -18.453 1 92.12 430 ALA A N 1
ATOM 3457 C CA . ALA A 1 430 ? -37.531 0.497 -19.469 1 92.12 430 ALA A CA 1
ATOM 3458 C C . ALA A 1 430 ? -36.969 1.311 -20.641 1 92.12 430 ALA A C 1
ATOM 3460 O O . ALA A 1 430 ? -35.906 1.005 -21.156 1 92.12 430 ALA A O 1
ATOM 3461 N N . ASP A 1 431 ? -37.719 2.295 -20.984 1 92.81 431 ASP A N 1
ATOM 3462 C CA . ASP A 1 431 ? -37.281 3.16 -22.078 1 92.81 431 ASP A CA 1
ATOM 3463 C C . ASP A 1 431 ? -36.031 3.947 -21.672 1 92.81 431 ASP A C 1
ATOM 3465 O O . ASP A 1 431 ? -35.125 4.137 -22.484 1 92.81 431 ASP A O 1
ATOM 3469 N N . LYS A 1 432 ? -36.062 4.387 -20.531 1 92.12 432 LYS A N 1
ATOM 3470 C CA . LYS A 1 432 ? -34.906 5.121 -20.016 1 92.12 432 LYS A CA 1
ATOM 3471 C C . LYS A 1 432 ? -33.688 4.238 -19.984 1 92.12 432 LYS A C 1
ATOM 3473 O O . LYS A 1 432 ? -32.594 4.684 -20.344 1 92.12 432 LYS A O 1
ATOM 3478 N N . LEU A 1 433 ? -33.844 3.074 -19.547 1 91.12 433 LEU A N 1
ATOM 3479 C CA . LEU A 1 433 ? -32.75 2.121 -19.484 1 91.12 433 LEU A CA 1
ATOM 3480 C C . LEU A 1 433 ? -32.219 1.804 -20.875 1 91.12 433 LEU A C 1
ATOM 3482 O O . LEU A 1 433 ? -31.016 1.685 -21.078 1 91.12 433 LEU A O 1
ATOM 3486 N N . ARG A 1 434 ? -33.062 1.707 -21.797 1 90.81 434 ARG A N 1
ATOM 3487 C CA . ARG A 1 434 ? -32.688 1.425 -23.172 1 90.81 434 ARG A CA 1
ATOM 3488 C C . ARG A 1 434 ? -31.891 2.584 -23.766 1 90.81 434 ARG A C 1
ATOM 3490 O O . ARG A 1 434 ? -30.859 2.375 -24.406 1 90.81 434 ARG A O 1
ATOM 3497 N N . LYS A 1 435 ? -32.375 3.711 -23.578 1 91.94 435 LYS A N 1
ATOM 3498 C CA . LYS A 1 435 ? -31.703 4.895 -24.078 1 91.94 435 LYS A CA 1
ATOM 3499 C C . LYS A 1 435 ? -30.312 5.035 -23.453 1 91.94 435 LYS A C 1
ATOM 3501 O O . LYS A 1 435 ? -29.359 5.414 -24.125 1 91.94 435 LYS A O 1
ATOM 3506 N N . TRP A 1 436 ? -30.266 4.766 -22.188 1 90.56 436 TRP A N 1
ATOM 3507 C CA . TRP A 1 436 ? -28.984 4.816 -21.484 1 90.56 436 TRP A CA 1
ATOM 3508 C C . TRP A 1 436 ? -28.016 3.797 -22.062 1 90.56 436 TRP A C 1
ATOM 3510 O O . TRP A 1 436 ? -26.844 4.105 -22.266 1 90.56 436 TRP A O 1
ATOM 3520 N N . SER A 1 437 ? -28.484 2.617 -22.312 1 89.75 437 SER A N 1
ATOM 3521 C CA . SER A 1 437 ? -27.672 1.547 -22.859 1 89.75 437 SER A CA 1
ATOM 3522 C C . SER A 1 437 ? -27.125 1.924 -24.234 1 89.75 437 SER A C 1
ATOM 3524 O O . SER A 1 437 ? -25.953 1.684 -24.547 1 89.75 437 SER A O 1
ATOM 3526 N N . GLU A 1 438 ? -27.938 2.518 -25.031 1 89.44 438 GLU A N 1
ATOM 3527 C CA . GLU A 1 438 ? -27.531 2.943 -26.375 1 89.44 438 GLU A CA 1
ATOM 3528 C C . GLU A 1 438 ? -26.453 4.016 -26.312 1 89.44 438 GLU A C 1
ATOM 3530 O O . GLU A 1 438 ? -25.531 4.023 -27.141 1 89.44 438 GLU A O 1
ATOM 3535 N N . ALA A 1 439 ? -26.562 4.777 -25.359 1 86.75 439 ALA A N 1
ATOM 3536 C CA . ALA A 1 439 ? -25.609 5.879 -25.203 1 86.75 439 ALA A CA 1
ATOM 3537 C C . ALA A 1 439 ? -24.281 5.379 -24.641 1 86.75 439 ALA A C 1
ATOM 3539 O O . ALA A 1 439 ? -23.266 6.07 -24.734 1 86.75 439 ALA A O 1
ATOM 3540 N N . HIS A 1 440 ? -24.344 4.215 -24.109 1 86.19 440 HIS A N 1
ATOM 3541 C CA . HIS A 1 440 ? -23.141 3.676 -23.469 1 86.19 440 HIS A CA 1
ATOM 3542 C C . HIS A 1 440 ? -22.703 2.381 -24.141 1 86.19 440 HIS A C 1
ATOM 3544 O O . HIS A 1 440 ? -22.484 1.373 -23.469 1 86.19 440 HIS A O 1
ATOM 3550 N N . ASP A 1 441 ? -22.578 2.367 -25.406 1 80.5 441 ASP A N 1
ATOM 3551 C CA . ASP A 1 441 ? -22.062 1.291 -26.25 1 80.5 441 ASP A CA 1
ATOM 3552 C C . ASP A 1 441 ? -22.812 -0.012 -26 1 80.5 441 ASP A C 1
ATOM 3554 O O . ASP A 1 441 ? -22.219 -1.085 -25.938 1 80.5 441 ASP A O 1
ATOM 3558 N N . ASN A 1 442 ? -24.109 0.112 -25.609 1 81 442 ASN A N 1
ATOM 3559 C CA . ASN A 1 442 ? -25.031 -1.009 -25.453 1 81 442 ASN A CA 1
ATOM 3560 C C . ASN A 1 442 ? -24.734 -1.826 -24.203 1 81 442 ASN A C 1
ATOM 3562 O O . ASN A 1 442 ? -24.984 -3.033 -24.172 1 81 442 ASN A O 1
ATOM 3566 N N . LEU A 1 443 ? -24.109 -1.182 -23.328 1 84.81 443 LEU A N 1
ATOM 3567 C CA . LEU A 1 443 ? -23.938 -1.787 -22.016 1 84.81 443 LEU A CA 1
ATOM 3568 C C . LEU A 1 443 ? -25.266 -1.865 -21.266 1 84.81 443 LEU A C 1
ATOM 3570 O O . LEU A 1 443 ? -26.016 -0.889 -21.219 1 84.81 443 LEU A O 1
ATOM 3574 N N . ARG A 1 444 ? -25.562 -2.979 -20.719 1 85.69 444 ARG A N 1
ATOM 3575 C CA . ARG A 1 444 ? -26.797 -3.121 -19.984 1 85.69 444 ARG A CA 1
ATOM 3576 C C . ARG A 1 444 ? -26.797 -2.25 -18.734 1 85.69 444 ARG A C 1
ATOM 3578 O O . ARG A 1 444 ? -25.797 -2.182 -18.016 1 85.69 444 ARG A O 1
ATOM 3585 N N . GLY A 1 445 ? -27.844 -1.625 -18.469 1 86.75 445 GLY A N 1
ATOM 3586 C CA . GLY A 1 445 ? -27.969 -0.718 -17.344 1 86.75 445 GLY A CA 1
ATOM 3587 C C . GLY A 1 445 ? -28.016 -1.434 -16 1 86.75 445 GLY A C 1
ATOM 3588 O O . GLY A 1 445 ? -27.719 -0.845 -14.969 1 86.75 445 GLY A O 1
ATOM 3589 N N . ILE A 1 446 ? -28.422 -2.658 -16.094 1 86.06 446 ILE A N 1
ATOM 3590 C CA . ILE A 1 446 ? -28.562 -3.443 -14.875 1 86.06 446 ILE A CA 1
ATOM 3591 C C . ILE A 1 446 ? -27.625 -4.648 -14.922 1 86.06 446 ILE A C 1
ATOM 3593 O O . ILE A 1 446 ? -27.359 -5.195 -16 1 86.06 446 ILE A O 1
ATOM 3597 N N . GLU A 1 447 ? -27.062 -4.91 -13.75 1 85.25 447 GLU A N 1
ATOM 3598 C CA . GLU A 1 447 ? -26.141 -6.043 -13.672 1 85.25 447 GLU A CA 1
ATOM 3599 C C . GLU A 1 447 ? -26.344 -6.816 -12.367 1 85.25 447 GLU A C 1
ATOM 3601 O O . GLU A 1 447 ? -26.781 -6.258 -11.367 1 85.25 447 GLU A O 1
ATOM 3606 N N . PHE A 1 448 ? -26.141 -8.117 -12.484 1 77.88 448 PHE A N 1
ATOM 3607 C CA . PHE A 1 448 ? -26.156 -8.984 -11.312 1 77.88 448 PHE A CA 1
ATOM 3608 C C . PHE A 1 448 ? -24.734 -9.352 -10.906 1 77.88 448 PHE A C 1
ATOM 3610 O O . PHE A 1 448 ? -23.938 -9.789 -11.734 1 77.88 448 PHE A O 1
ATOM 3617 N N . LEU A 1 449 ? -24.469 -9.078 -9.664 1 76.25 449 LEU A N 1
ATOM 3618 C CA . LEU A 1 449 ? -23.172 -9.469 -9.102 1 76.25 449 LEU A CA 1
ATOM 3619 C C . LEU A 1 449 ? -23.328 -10.68 -8.18 1 76.25 449 LEU A C 1
ATOM 3621 O O . LEU A 1 449 ? -24.156 -10.672 -7.281 1 76.25 449 LEU A O 1
ATOM 3625 N N . GLN A 1 450 ? -22.594 -11.695 -8.484 1 71.12 450 GLN A N 1
ATOM 3626 C CA . GLN A 1 450 ? -22.641 -12.898 -7.656 1 71.12 450 GLN A CA 1
ATOM 3627 C C . GLN A 1 450 ? -21.672 -12.789 -6.48 1 71.12 450 GLN A C 1
ATOM 3629 O O . GLN A 1 450 ? -20.516 -12.422 -6.652 1 71.12 450 GLN A O 1
ATOM 3634 N N . ALA A 1 451 ? -22.234 -12.82 -5.316 1 64.06 451 ALA A N 1
ATOM 3635 C CA . ALA A 1 451 ? -21.438 -12.953 -4.105 1 64.06 451 ALA A CA 1
ATOM 3636 C C . ALA A 1 451 ? -21.531 -14.367 -3.533 1 64.06 451 ALA A C 1
ATOM 3638 O O . ALA A 1 451 ? -22.609 -14.797 -3.104 1 64.06 451 ALA A O 1
ATOM 3639 N N . GLU A 1 452 ? -20.438 -15.18 -3.793 1 59.88 452 GLU A N 1
ATOM 3640 C CA . GLU A 1 452 ? -20.406 -16.547 -3.301 1 59.88 452 GLU A CA 1
ATOM 3641 C C . GLU A 1 452 ? -19.922 -16.609 -1.856 1 59.88 452 GLU A C 1
ATOM 3643 O O . GLU A 1 452 ? -18.812 -16.203 -1.555 1 59.88 452 GLU A O 1
ATOM 3648 N N . ILE A 1 453 ? -20.859 -16.797 -0.977 1 49.22 453 ILE A N 1
ATOM 3649 C CA . ILE A 1 453 ? -20.484 -16.938 0.424 1 49.22 453 ILE A CA 1
ATOM 3650 C C . ILE A 1 453 ? -20.328 -18.406 0.776 1 49.22 453 ILE A C 1
ATOM 3652 O O . ILE A 1 453 ? -21.281 -19.188 0.663 1 49.22 453 ILE A O 1
ATOM 3656 N N . THR A 1 454 ? -19.062 -18.875 0.674 1 48.47 454 THR A N 1
ATOM 3657 C CA . THR A 1 454 ? -18.812 -20.266 1.037 1 48.47 454 THR A CA 1
ATOM 3658 C C . THR A 1 454 ? -18.844 -20.438 2.553 1 48.47 454 THR A C 1
ATOM 3660 O O . THR A 1 454 ? -18.266 -19.656 3.289 1 48.47 454 THR A O 1
ATOM 3663 N N . GLN A 1 455 ? -19.844 -21.016 3.154 1 42.59 455 GLN A N 1
ATOM 3664 C CA . GLN A 1 455 ? -19.984 -21.188 4.598 1 42.59 455 GLN A CA 1
ATOM 3665 C C . GLN A 1 455 ? -18.938 -22.172 5.137 1 42.59 455 GLN A C 1
ATOM 3667 O O . GLN A 1 455 ? -18.594 -22.125 6.316 1 42.59 455 GLN A O 1
ATOM 3672 N N . SER A 1 456 ? -18.609 -23.141 4.238 1 42.59 456 SER A N 1
ATOM 3673 C CA . SER A 1 456 ? -17.703 -24.125 4.824 1 42.59 456 SER A CA 1
ATOM 3674 C C . SER A 1 456 ? -16.391 -24.219 4.051 1 42.59 456 SER A C 1
ATOM 3676 O O . SER A 1 456 ? -16.328 -23.781 2.896 1 42.59 456 SER A O 1
ATOM 3678 N N . ALA A 1 457 ? -15.273 -24.562 4.754 1 42.38 457 ALA A N 1
ATOM 3679 C CA . ALA A 1 457 ? -13.969 -24.828 4.156 1 42.38 457 ALA A CA 1
ATOM 3680 C C . ALA A 1 457 ? -14.102 -25.703 2.91 1 42.38 457 ALA A C 1
ATOM 3682 O O . ALA A 1 457 ? -13.312 -25.562 1.968 1 42.38 457 ALA A O 1
ATOM 3683 N N . ALA A 1 458 ? -15.039 -26.547 2.932 1 37.66 458 ALA A N 1
ATOM 3684 C CA . ALA A 1 458 ? -15.203 -27.547 1.875 1 37.66 458 ALA A CA 1
ATOM 3685 C C . ALA A 1 458 ? -15.789 -26.906 0.615 1 37.66 458 ALA A C 1
ATOM 3687 O O . ALA A 1 458 ? -15.523 -27.375 -0.498 1 37.66 458 ALA A O 1
ATOM 3688 N N . ASP A 1 459 ? -16.516 -25.844 0.778 1 40.56 459 ASP A N 1
ATOM 3689 C CA . ASP A 1 459 ? -17.297 -25.297 -0.327 1 40.56 459 ASP A CA 1
ATOM 3690 C C . ASP A 1 459 ? -16.422 -24.438 -1.238 1 40.56 459 ASP A C 1
ATOM 3692 O O . ASP A 1 459 ? -16.812 -24.109 -2.361 1 40.56 459 ASP A O 1
ATOM 3696 N N . MET A 1 460 ? -15.398 -23.922 -0.778 1 42.62 460 MET A N 1
ATOM 3697 C CA . MET A 1 460 ? -14.68 -22.891 -1.519 1 42.62 460 MET A CA 1
ATOM 3698 C C . MET A 1 460 ? -14.07 -23.453 -2.797 1 42.62 460 MET A C 1
ATOM 3700 O O . MET A 1 460 ? -13.984 -22.766 -3.811 1 42.62 460 MET A O 1
ATOM 3704 N N . ASP A 1 461 ? -13.297 -24.594 -2.768 1 42.03 461 ASP A N 1
ATOM 3705 C CA . ASP A 1 461 ? -12.602 -25.109 -3.943 1 42.03 461 ASP A CA 1
ATOM 3706 C C . ASP A 1 461 ? -13.391 -26.234 -4.602 1 42.03 461 ASP A C 1
ATOM 3708 O O . ASP A 1 461 ? -12.828 -27.047 -5.355 1 42.03 461 ASP A O 1
ATOM 3712 N N . LYS A 1 462 ? -14.789 -26.031 -4.797 1 45.88 462 LYS A N 1
ATOM 3713 C CA . LYS A 1 462 ? -15.578 -27.109 -5.418 1 45.88 462 LYS A CA 1
ATOM 3714 C C . LYS A 1 462 ? -14.969 -28.469 -5.137 1 45.88 462 LYS A C 1
ATOM 3716 O O . LYS A 1 462 ? -15.258 -29.453 -5.832 1 45.88 462 LYS A O 1
ATOM 3721 N N . MET A 1 463 ? -13.867 -28.406 -4.352 1 46.56 463 MET A N 1
ATOM 3722 C CA . MET A 1 463 ? -13.102 -29.625 -4.105 1 46.56 463 MET A CA 1
ATOM 3723 C C . MET A 1 463 ? -13.5 -30.266 -2.779 1 46.56 463 MET A C 1
ATOM 3725 O O . MET A 1 463 ? -14.203 -29.656 -1.978 1 46.56 463 MET A O 1
ATOM 3729 N N . MET A 1 464 ? -13.031 -31.484 -2.604 1 47.03 464 MET A N 1
ATOM 3730 C CA . MET A 1 464 ? -13.07 -32.312 -1.405 1 47.03 464 MET A CA 1
ATOM 3731 C C . MET A 1 464 ? -12.609 -31.547 -0.18 1 47.03 464 MET A C 1
ATOM 3733 O O . MET A 1 464 ? -11.852 -30.578 -0.301 1 47.03 464 MET A O 1
ATOM 3737 N N . ASN A 1 465 ? -13.258 -31.672 0.953 1 51.09 465 ASN A N 1
ATOM 3738 C CA . ASN A 1 465 ? -12.805 -31.156 2.246 1 51.09 465 ASN A CA 1
ATOM 3739 C C . ASN A 1 465 ? -11.289 -31.25 2.387 1 51.09 465 ASN A C 1
ATOM 3741 O O . ASN A 1 465 ? -10.727 -32.344 2.34 1 51.09 465 ASN A O 1
ATOM 3745 N N . PRO A 1 466 ? -10.586 -30.203 2.391 1 56.12 466 PRO A N 1
ATOM 3746 C CA . PRO A 1 466 ? -9.125 -30.234 2.432 1 56.12 466 PRO A CA 1
ATOM 3747 C C . PRO A 1 466 ? -8.586 -31.172 3.521 1 56.12 466 PRO A C 1
ATOM 3749 O O . PRO A 1 466 ? -7.559 -31.828 3.33 1 56.12 466 PRO A O 1
ATOM 3752 N N . VAL A 1 467 ? -9.203 -31.188 4.621 1 54.84 467 VAL A N 1
ATOM 3753 C CA . VAL A 1 467 ? -8.758 -32.062 5.703 1 54.84 467 VAL A CA 1
ATOM 3754 C C . VAL A 1 467 ? -8.852 -33.531 5.266 1 54.84 467 VAL A C 1
ATOM 3756 O O . VAL A 1 467 ? -7.941 -34.312 5.512 1 54.84 467 VAL A O 1
ATOM 3759 N N . GLU A 1 468 ? -9.906 -33.75 4.551 1 56.94 468 GLU A N 1
ATOM 3760 C CA . GLU A 1 468 ? -10.102 -35.125 4.078 1 56.94 468 GLU A CA 1
ATOM 3761 C C . GLU A 1 468 ? -9.117 -35.469 2.971 1 56.94 468 GLU A C 1
ATOM 3763 O O . GLU A 1 468 ? -8.742 -36.625 2.812 1 56.94 468 GLU A O 1
ATOM 3768 N N . ALA A 1 469 ? -8.664 -34.469 2.359 1 57.41 469 ALA A N 1
ATOM 3769 C CA . ALA A 1 469 ? -7.758 -34.688 1.233 1 57.41 469 ALA A CA 1
ATOM 3770 C C . ALA A 1 469 ? -6.301 -34.656 1.687 1 57.41 469 ALA A C 1
ATOM 3772 O O . ALA A 1 469 ? -5.387 -34.719 0.863 1 57.41 469 ALA A O 1
ATOM 3773 N N . THR A 1 470 ? -6.051 -34.531 2.938 1 54.25 470 THR A N 1
ATOM 3774 C CA . THR A 1 470 ? -4.707 -34.469 3.496 1 54.25 470 THR A CA 1
ATOM 3775 C C . THR A 1 470 ? -4.32 -35.781 4.141 1 54.25 470 THR A C 1
ATOM 3777 O O . THR A 1 470 ? -5.145 -36.406 4.801 1 54.25 470 THR A O 1
ATOM 3780 N N . TYR A 1 471 ? -3.135 -36.312 3.887 1 61 471 TYR A N 1
ATOM 3781 C CA . TYR A 1 471 ? -2.645 -37.5 4.535 1 61 471 TYR A CA 1
ATOM 3782 C C . TYR A 1 471 ? -2.152 -37.219 5.945 1 61 471 TYR A C 1
ATOM 3784 O O . TYR A 1 471 ? -1.317 -36.344 6.145 1 61 471 TYR A O 1
ATOM 3792 N N . PHE A 1 472 ? -2.822 -37.875 6.867 1 58.91 472 PHE A N 1
ATOM 3793 C CA . PHE A 1 472 ? -2.396 -37.781 8.258 1 58.91 472 PHE A CA 1
ATOM 3794 C C . PHE A 1 472 ? -1.702 -39.062 8.695 1 58.91 472 PHE A C 1
ATOM 3796 O O . PHE A 1 472 ? -2.043 -40.156 8.234 1 58.91 472 PHE A O 1
ATOM 3803 N N . PHE A 1 473 ? -0.605 -39.031 9.352 1 59.97 473 PHE A N 1
ATOM 3804 C CA . PHE A 1 473 ? 0.051 -40.219 9.906 1 59.97 473 PHE A CA 1
ATOM 3805 C C . PHE A 1 473 ? 0.225 -40.094 11.414 1 59.97 473 PHE A C 1
ATOM 3807 O O . PHE A 1 473 ? 0.189 -38.969 11.945 1 59.97 473 PHE A O 1
ATOM 3814 N N . ASN A 1 474 ? 0.167 -41.25 12.227 1 51.25 474 ASN A N 1
ATOM 3815 C CA . ASN A 1 474 ? 0.472 -41.281 13.656 1 51.25 474 ASN A CA 1
ATOM 3816 C C . ASN A 1 474 ? 1.967 -41.094 13.914 1 51.25 474 ASN A C 1
ATOM 3818 O O . ASN A 1 474 ? 2.779 -41.875 13.391 1 51.25 474 ASN A O 1
ATOM 3822 N N . ALA A 1 475 ? 2.285 -40.125 14.539 1 58.69 475 ALA A N 1
ATOM 3823 C CA . ALA A 1 475 ? 3.684 -39.781 14.781 1 58.69 475 ALA A CA 1
ATOM 3824 C C . ALA A 1 475 ? 4.434 -40.938 15.414 1 58.69 475 ALA A C 1
ATOM 3826 O O . ALA A 1 475 ? 5.66 -41.031 15.305 1 58.69 475 ALA A O 1
ATOM 3827 N N . ARG A 1 476 ? 3.678 -41.844 16.078 1 53.25 476 ARG A N 1
ATOM 3828 C CA . ARG A 1 476 ? 4.293 -42.969 16.766 1 53.25 476 ARG A CA 1
ATOM 3829 C C . ARG A 1 476 ? 4.301 -44.219 15.883 1 53.25 476 ARG A C 1
ATOM 3831 O O . ARG A 1 476 ? 4.809 -45.281 16.297 1 53.25 476 ARG A O 1
ATOM 3838 N N . GLN A 1 477 ? 3.727 -44.062 14.727 1 51.34 477 GLN A N 1
ATOM 3839 C CA . GLN A 1 477 ? 3.623 -45.25 13.867 1 51.34 477 GLN A CA 1
ATOM 3840 C C . GLN A 1 477 ? 4.961 -45.562 13.203 1 51.34 477 GLN A C 1
ATOM 3842 O O . GLN A 1 477 ? 5.785 -44.656 13 1 51.34 477 GLN A O 1
ATOM 3847 N N . SER A 1 478 ? 5.18 -46.844 13.086 1 49.28 478 SER A N 1
ATOM 3848 C CA . SER A 1 478 ? 6.395 -47.344 12.438 1 49.28 478 SER A CA 1
ATOM 3849 C C . SER A 1 478 ? 6.512 -46.781 11.016 1 49.28 478 SER A C 1
ATOM 3851 O O . SER A 1 478 ? 5.527 -46.75 10.273 1 49.28 478 SER A O 1
ATOM 3853 N N . ALA A 1 479 ? 7.309 -45.906 10.68 1 56.38 479 ALA A N 1
ATOM 3854 C CA . ALA A 1 479 ? 7.59 -44.938 9.633 1 56.38 479 ALA A CA 1
ATOM 3855 C C . ALA A 1 479 ? 7.953 -45.656 8.32 1 56.38 479 ALA A C 1
ATOM 3857 O O . ALA A 1 479 ? 8.633 -45.062 7.473 1 56.38 479 ALA A O 1
ATOM 3858 N N . LYS A 1 480 ? 7.898 -47 8.266 1 51.62 480 LYS A N 1
ATOM 3859 C CA . LYS A 1 480 ? 8.305 -47.625 7.008 1 51.62 480 LYS A CA 1
ATOM 3860 C C . LYS A 1 480 ? 7.117 -47.812 6.07 1 51.62 480 LYS A C 1
ATOM 3862 O O . LYS A 1 480 ? 7.289 -48.125 4.895 1 51.62 480 LYS A O 1
ATOM 3867 N N . TYR A 1 481 ? 5.836 -47.594 6.711 1 48.84 481 TYR A N 1
ATOM 3868 C CA . TYR A 1 481 ? 4.688 -48.031 5.906 1 48.84 481 TYR A CA 1
ATOM 3869 C C . TYR A 1 481 ? 3.963 -46.812 5.328 1 48.84 481 TYR A C 1
ATOM 3871 O O . TYR A 1 481 ? 4.105 -45.688 5.828 1 48.84 481 TYR A O 1
ATOM 3879 N N . ARG A 1 482 ? 3.166 -47.062 4.293 1 49 482 ARG A N 1
ATOM 3880 C CA . ARG A 1 482 ? 2.316 -46.156 3.551 1 49 482 ARG A CA 1
ATOM 3881 C C . ARG A 1 482 ? 1.262 -45.531 4.457 1 49 482 ARG A C 1
ATOM 3883 O O . ARG A 1 482 ? 0.756 -46.188 5.371 1 49 482 ARG A O 1
ATOM 3890 N N . VAL A 1 483 ? 1.219 -44.281 4.414 1 51.16 483 VAL A N 1
ATOM 3891 C CA . VAL A 1 483 ? 0.213 -43.562 5.207 1 51.16 483 VAL A CA 1
ATOM 3892 C C . VAL A 1 483 ? -1.124 -43.594 4.469 1 51.16 483 VAL A C 1
ATOM 3894 O O . VAL A 1 483 ? -1.174 -43.344 3.26 1 51.16 483 VAL A O 1
ATOM 3897 N N . GLU A 1 484 ? -2.166 -44.25 5.082 1 45 484 GLU A N 1
ATOM 3898 C CA . GLU A 1 484 ? -3.516 -44.188 4.535 1 45 484 GLU A CA 1
ATOM 3899 C C . GLU A 1 484 ? -4.203 -42.875 4.938 1 45 484 GLU A C 1
ATOM 3901 O O . GLU A 1 484 ? -3.908 -42.312 5.996 1 45 484 GLU A O 1
ATOM 3906 N N . PRO A 1 485 ? -4.801 -42.375 4.062 1 46.41 485 PRO A N 1
ATOM 3907 C CA . PRO A 1 485 ? -5.543 -41.156 4.391 1 46.41 485 PRO A CA 1
ATOM 3908 C C . PRO A 1 485 ? -6.383 -41.281 5.656 1 46.41 485 PRO A C 1
ATOM 3910 O O . PRO A 1 485 ? -7.012 -42.312 5.875 1 46.41 485 PRO A O 1
ATOM 3913 N N . HIS A 1 486 ? -5.945 -40.844 6.742 1 41.59 486 HIS A N 1
ATOM 3914 C CA . HIS A 1 486 ? -6.707 -40.906 7.984 1 41.59 486 HIS A CA 1
ATOM 3915 C C . HIS A 1 486 ? -7.926 -39.969 7.922 1 41.59 486 HIS A C 1
ATOM 3917 O O . HIS A 1 486 ? -7.812 -38.812 7.531 1 41.59 486 HIS A O 1
ATOM 3923 N N . PHE A 1 487 ? -9.094 -40.625 7.82 1 35.84 487 PHE A N 1
ATOM 3924 C CA . PHE A 1 487 ? -10.328 -39.875 8.086 1 35.84 487 PHE A CA 1
ATOM 3925 C C . PHE A 1 487 ? -10.383 -39.438 9.539 1 35.84 487 PHE A C 1
ATOM 3927 O O . PHE A 1 487 ? -10.305 -40.25 10.453 1 35.84 487 PHE A O 1
ATOM 3934 N N . THR A 1 488 ? -9.758 -38.406 9.828 1 35.34 488 THR A N 1
ATOM 3935 C CA . THR A 1 488 ? -9.836 -37.906 11.203 1 35.34 488 THR A CA 1
ATOM 3936 C C . THR A 1 488 ? -11.25 -38.062 11.75 1 35.34 488 THR A C 1
ATOM 3938 O O . THR A 1 488 ? -12.227 -37.812 11.039 1 35.34 488 THR A O 1
ATOM 3941 N N . CYS A 1 489 ? -11.539 -38.906 12.703 1 30.03 489 CYS A N 1
ATOM 3942 C CA . CYS A 1 489 ? -12.758 -39.125 13.469 1 30.03 489 CYS A CA 1
ATOM 3943 C C . CYS A 1 489 ? -13.312 -37.812 14.016 1 30.03 489 CYS A C 1
ATOM 3945 O O . CYS A 1 489 ? -14.375 -37.812 14.633 1 30.03 489 CYS A O 1
ATOM 3947 N N . ASN A 1 490 ? -12.508 -36.906 14.438 1 28.83 490 ASN A N 1
ATOM 3948 C CA . ASN A 1 490 ? -13.18 -35.781 15.039 1 28.83 490 ASN A CA 1
ATOM 3949 C C . ASN A 1 490 ? -14.07 -35.062 14.039 1 28.83 490 ASN A C 1
ATOM 3951 O O . ASN A 1 490 ? -13.578 -34.344 13.156 1 28.83 490 ASN A O 1
ATOM 3955 N N . THR A 1 491 ? -15.164 -35.625 13.586 1 30.25 491 THR A N 1
ATOM 3956 C CA . THR A 1 491 ? -16.312 -35.062 12.891 1 30.25 491 THR A CA 1
ATOM 3957 C C . THR A 1 491 ? -16.719 -33.719 13.516 1 30.25 491 THR A C 1
ATOM 3959 O O . THR A 1 491 ? -17.703 -33.656 14.266 1 30.25 491 THR A O 1
ATOM 3962 N N . THR A 1 492 ? -16.062 -33.156 14.406 1 29.38 492 THR A N 1
ATOM 3963 C CA . THR A 1 492 ? -16.719 -32 15.008 1 29.38 492 THR A CA 1
ATOM 3964 C C . THR A 1 492 ? -17.469 -31.188 13.945 1 29.38 492 THR A C 1
ATOM 3966 O O . THR A 1 492 ? -18.672 -30.969 14.055 1 29.38 492 THR A O 1
ATOM 3969 N N . THR A 1 493 ? -17.188 -29.719 13.891 1 29.72 493 THR A N 1
ATOM 3970 C CA . THR A 1 493 ? -18.047 -28.594 13.523 1 29.72 493 THR A CA 1
ATOM 3971 C C . THR A 1 493 ? -18.344 -28.609 12.023 1 29.72 493 THR A C 1
ATOM 3973 O O . THR A 1 493 ? -17.531 -28.141 11.227 1 29.72 493 THR A O 1
ATOM 3976 N N . SER A 1 494 ? -18.766 -29.719 11.539 1 31 494 SER A N 1
ATOM 3977 C CA . SER A 1 494 ? -19.516 -29.734 10.289 1 31 494 SER A CA 1
ATOM 3978 C C . SER A 1 494 ? -20.594 -28.656 10.273 1 31 494 SER A C 1
ATOM 3980 O O . SER A 1 494 ? -21.781 -28.953 10.25 1 31 494 SER A O 1
ATOM 3982 N N . LEU A 1 495 ? -20.688 -27.922 11.234 1 32 495 LEU A N 1
ATOM 3983 C CA . LEU A 1 495 ? -21.719 -26.906 11.055 1 32 495 LEU A CA 1
ATOM 3984 C C . LEU A 1 495 ? -21.766 -26.438 9.602 1 32 495 LEU A C 1
ATOM 3986 O O . LEU A 1 495 ? -22.688 -25.719 9.211 1 32 495 LEU A O 1
ATOM 3990 N N . ALA A 1 496 ? -20.672 -26.484 9.039 1 35.75 496 ALA A N 1
ATOM 3991 C CA . ALA A 1 496 ? -20.578 -25.781 7.77 1 35.75 496 ALA A CA 1
ATOM 3992 C C . ALA A 1 496 ? -21.312 -26.516 6.66 1 35.75 496 ALA A C 1
ATOM 3994 O O . ALA A 1 496 ? -21.578 -25.953 5.598 1 35.75 496 ALA A O 1
ATOM 3995 N N . SER A 1 497 ? -21.469 -27.875 6.754 1 34.84 497 SER A N 1
ATOM 3996 C CA . SER A 1 497 ? -21.656 -28.641 5.523 1 34.84 497 SER A CA 1
ATOM 3997 C C . SER A 1 497 ? -23.078 -28.469 4.984 1 34.84 497 SER A C 1
ATOM 3999 O O . SER A 1 497 ? -23.344 -28.781 3.822 1 34.84 497 SER A O 1
ATOM 4001 N N . GLN A 1 498 ? -23.938 -28.578 5.852 1 35.09 498 GLN A N 1
ATOM 4002 C CA . GLN A 1 498 ? -25.172 -28.969 5.188 1 35.09 498 GLN A CA 1
ATOM 4003 C C . GLN A 1 498 ? -25.688 -27.859 4.27 1 35.09 498 GLN A C 1
ATOM 4005 O O . GLN A 1 498 ? -26.594 -28.078 3.463 1 35.09 498 GLN A O 1
ATOM 4010 N N . GLN A 1 499 ? -25.609 -26.625 4.711 1 38.16 499 GLN A N 1
ATOM 4011 C CA . GLN A 1 499 ? -26.312 -25.719 3.816 1 38.16 499 GLN A CA 1
ATOM 4012 C C . GLN A 1 499 ? -25.422 -25.266 2.658 1 38.16 499 GLN A C 1
ATOM 4014 O O . GLN A 1 499 ? -24.266 -24.891 2.863 1 38.16 499 GLN A O 1
ATOM 4019 N N . GLY A 1 500 ? -25.453 -25.859 1.477 1 42.81 500 GLY A N 1
ATOM 4020 C CA . GLY A 1 500 ? -24.844 -25.5 0.206 1 42.81 500 GLY A CA 1
ATOM 4021 C C . GLY A 1 500 ? -24.359 -24.062 0.159 1 42.81 500 GLY A C 1
ATOM 4022 O O . GLY A 1 500 ? -24.641 -23.281 1.074 1 42.81 500 GLY A O 1
ATOM 4023 N N . PRO A 1 501 ? -23.422 -23.812 -0.683 1 49.56 501 PRO A N 1
ATOM 4024 C CA . PRO A 1 501 ? -23.016 -22.406 -0.857 1 49.56 501 PRO A CA 1
ATOM 4025 C C . PRO A 1 501 ? -24.188 -21.453 -0.941 1 49.56 501 PRO A C 1
ATOM 4027 O O . PRO A 1 501 ? -25.172 -21.719 -1.64 1 49.56 501 PRO A O 1
ATOM 4030 N N . VAL A 1 502 ? -24.469 -20.719 0.08 1 52.59 502 VAL A N 1
ATOM 4031 C CA . VAL A 1 502 ? -25.469 -19.656 -0.028 1 52.59 502 VAL A CA 1
ATOM 4032 C C . VAL A 1 502 ? -24.906 -18.516 -0.877 1 52.59 502 VAL A C 1
ATOM 4034 O O . VAL A 1 502 ? -23.859 -17.953 -0.557 1 52.59 502 VAL A O 1
ATOM 4037 N N . SER A 1 503 ? -25.219 -18.656 -2.178 1 62.25 503 SER A N 1
ATOM 4038 C CA . SER A 1 503 ? -24.828 -17.562 -3.064 1 62.25 503 SER A CA 1
ATOM 4039 C C . SER A 1 503 ? -25.828 -16.422 -3 1 62.25 503 SER A C 1
ATOM 4041 O O . SER A 1 503 ? -27.031 -16.641 -2.828 1 62.25 503 SER A O 1
ATOM 4043 N N . SER A 1 504 ? -25.234 -15.32 -2.67 1 68.5 504 SER A N 1
ATOM 4044 C CA . SER A 1 504 ? -26.062 -14.117 -2.732 1 68.5 504 SER A CA 1
ATOM 4045 C C . SER A 1 504 ? -25.781 -13.32 -4.004 1 68.5 504 SER A C 1
ATOM 4047 O O . SER A 1 504 ? -24.672 -13.383 -4.547 1 68.5 504 SER A O 1
ATOM 4049 N N . ILE A 1 505 ? -26.891 -12.922 -4.57 1 72.69 505 ILE A N 1
ATOM 4050 C CA . ILE A 1 505 ? -26.781 -12.078 -5.758 1 72.69 505 ILE A CA 1
ATOM 4051 C C . ILE A 1 505 ? -27.109 -10.633 -5.398 1 72.69 505 ILE A C 1
ATOM 4053 O O . ILE A 1 505 ? -28.031 -10.375 -4.613 1 72.69 505 ILE A O 1
ATOM 4057 N N . VAL A 1 506 ? -26.234 -9.82 -5.891 1 76.88 506 VAL A N 1
ATOM 4058 C CA . VAL A 1 506 ? -26.453 -8.391 -5.695 1 76.88 506 VAL A CA 1
ATOM 4059 C C . VAL A 1 506 ? -26.875 -7.754 -7.016 1 76.88 506 VAL A C 1
ATOM 4061 O O . VAL A 1 506 ? -26.188 -7.891 -8.031 1 76.88 506 VAL A O 1
ATOM 4064 N N . LEU A 1 507 ? -28.047 -7.176 -6.988 1 81.75 507 LEU A N 1
ATOM 4065 C CA . LEU A 1 507 ? -28.516 -6.43 -8.156 1 81.75 507 LEU A CA 1
ATOM 4066 C C . LEU A 1 507 ? -28.031 -4.984 -8.102 1 81.75 507 LEU A C 1
ATOM 4068 O O . LEU A 1 507 ? -28.203 -4.305 -7.086 1 81.75 507 LEU A O 1
ATOM 4072 N N . VAL A 1 508 ? -27.375 -4.621 -9.242 1 88.12 508 VAL A N 1
ATOM 4073 C CA . VAL A 1 508 ? -26.844 -3.266 -9.289 1 88.12 508 VAL A CA 1
ATOM 4074 C C . VAL A 1 508 ? -27.297 -2.566 -10.562 1 88.12 508 VAL A C 1
ATOM 4076 O O . VAL A 1 508 ? -27.516 -3.215 -11.586 1 88.12 508 VAL A O 1
ATOM 4079 N N . CYS A 1 509 ? -27.516 -1.333 -10.445 1 90.06 509 CYS A N 1
ATOM 4080 C CA . CYS A 1 509 ? -27.875 -0.528 -11.609 1 90.06 509 CYS A CA 1
ATOM 4081 C C . CYS A 1 509 ? -26.781 0.487 -11.93 1 90.06 509 CYS A C 1
ATOM 4083 O O . CYS A 1 509 ? -26.359 1.246 -11.055 1 90.06 509 CYS A O 1
ATOM 4085 N N . ARG A 1 510 ? -26.375 0.518 -13.18 1 91.31 510 ARG A N 1
ATOM 4086 C CA . ARG A 1 510 ? -25.344 1.418 -13.664 1 91.31 510 ARG A CA 1
ATOM 4087 C C . ARG A 1 510 ? -25.875 2.836 -13.828 1 91.31 510 ARG A C 1
ATOM 4089 O O . ARG A 1 510 ? -25.156 3.809 -13.609 1 91.31 510 ARG A O 1
ATOM 4096 N N . MET A 1 511 ? -27.094 2.871 -14.188 1 88.5 511 MET A N 1
ATOM 4097 C CA . MET A 1 511 ? -27.75 4.145 -14.492 1 88.5 511 MET A CA 1
ATOM 4098 C C . MET A 1 511 ? -28.156 4.867 -13.211 1 88.5 511 MET A C 1
ATOM 4100 O O . MET A 1 511 ? -28.656 4.242 -12.281 1 88.5 511 MET A O 1
ATOM 4104 N N . PRO A 1 512 ? -27.844 6.168 -13.164 1 85.19 512 PRO A N 1
ATOM 4105 C CA . PRO A 1 512 ? -28.375 6.914 -12.023 1 85.19 512 PRO A CA 1
ATOM 4106 C C . PRO A 1 512 ? -29.906 6.875 -11.938 1 85.19 512 PRO A C 1
ATOM 4108 O O . PRO A 1 512 ? -30.578 7 -12.961 1 85.19 512 PRO A O 1
ATOM 4111 N N . LEU A 1 513 ? -30.438 6.641 -10.711 1 86.81 513 LEU A N 1
ATOM 4112 C CA . LEU A 1 513 ? -31.859 6.469 -10.5 1 86.81 513 LEU A CA 1
ATOM 4113 C C . LEU A 1 513 ? -32.406 7.516 -9.539 1 86.81 513 LEU A C 1
ATOM 4115 O O . LEU A 1 513 ? -31.734 7.879 -8.57 1 86.81 513 LEU A O 1
ATOM 4119 N N . THR A 1 514 ? -33.531 7.98 -9.906 1 84.44 514 THR A N 1
ATOM 4120 C CA . THR A 1 514 ? -34.281 8.719 -8.898 1 84.44 514 THR A CA 1
ATOM 4121 C C . THR A 1 514 ? -34.812 7.777 -7.832 1 84.44 514 THR A C 1
ATOM 4123 O O . THR A 1 514 ? -34.875 6.562 -8.039 1 84.44 514 THR A O 1
ATOM 4126 N N . PRO A 1 515 ? -35.188 8.344 -6.703 1 82.69 515 PRO A N 1
ATOM 4127 C CA . PRO A 1 515 ? -35.719 7.473 -5.656 1 82.69 515 PRO A CA 1
ATOM 4128 C C . PRO A 1 515 ? -36.938 6.676 -6.129 1 82.69 515 PRO A C 1
ATOM 4130 O O . PRO A 1 515 ? -37.094 5.508 -5.758 1 82.69 515 PRO A O 1
ATOM 4133 N N . GLY A 1 516 ? -37.719 7.32 -6.906 1 85.06 516 GLY A N 1
ATOM 4134 C CA . GLY A 1 516 ? -38.875 6.625 -7.438 1 85.06 516 GLY A CA 1
ATOM 4135 C C . GLY A 1 516 ? -38.531 5.488 -8.375 1 85.06 516 GLY A C 1
ATOM 4136 O O . GLY A 1 516 ? -39.125 4.414 -8.312 1 85.06 516 GLY A O 1
ATOM 4137 N N . GLU A 1 517 ? -37.594 5.727 -9.195 1 87.94 517 GLU A N 1
ATOM 4138 C CA . GLU A 1 517 ? -37.125 4.703 -10.125 1 87.94 517 GLU A CA 1
ATOM 4139 C C . GLU A 1 517 ? -36.469 3.543 -9.391 1 87.94 517 GLU A C 1
ATOM 4141 O O . GLU A 1 517 ? -36.594 2.385 -9.789 1 87.94 517 GLU A O 1
ATOM 4146 N N . LYS A 1 518 ? -35.75 3.818 -8.344 1 86.5 518 LYS A N 1
ATOM 4147 C CA . LYS A 1 518 ? -35.094 2.799 -7.52 1 86.5 518 LYS A CA 1
ATOM 4148 C C . LYS A 1 518 ? -36.125 1.849 -6.91 1 86.5 518 LYS A C 1
ATOM 4150 O O . LYS A 1 518 ? -35.938 0.629 -6.941 1 86.5 518 LYS A O 1
ATOM 4155 N N . GLU A 1 519 ? -37.156 2.459 -6.453 1 86.19 519 GLU A N 1
ATOM 4156 C CA . GLU A 1 519 ? -38.188 1.648 -5.848 1 86.19 519 GLU A CA 1
ATOM 4157 C C . GLU A 1 519 ? -38.906 0.803 -6.891 1 86.19 519 GLU A C 1
ATOM 4159 O O . GLU A 1 519 ? -39.312 -0.335 -6.621 1 86.19 519 GLU A O 1
ATOM 4164 N N . ALA A 1 520 ? -39.094 1.383 -8.008 1 88.12 520 ALA A N 1
ATOM 4165 C CA . ALA A 1 520 ? -39.719 0.65 -9.094 1 88.12 520 ALA A CA 1
ATOM 4166 C C . ALA A 1 520 ? -38.906 -0.562 -9.508 1 88.12 520 ALA A C 1
ATOM 4168 O O . ALA A 1 520 ? -39.438 -1.649 -9.727 1 88.12 520 ALA A O 1
ATOM 4169 N N . LEU A 1 521 ? -37.688 -0.404 -9.625 1 86.69 521 LEU A N 1
ATOM 4170 C CA . LEU A 1 521 ? -36.781 -1.486 -10.008 1 86.69 521 LEU A CA 1
ATOM 4171 C C . LEU A 1 521 ? -36.719 -2.557 -8.922 1 86.69 521 LEU A C 1
ATOM 4173 O O . LEU A 1 521 ? -36.625 -3.748 -9.227 1 86.69 521 LEU A O 1
ATOM 4177 N N . ARG A 1 522 ? -36.719 -2.121 -7.715 1 85.12 522 ARG A N 1
ATOM 4178 C CA . ARG A 1 522 ? -36.719 -3.062 -6.598 1 85.12 522 ARG A CA 1
ATOM 4179 C C . ARG A 1 522 ? -37.969 -3.939 -6.621 1 85.12 522 ARG A C 1
ATOM 4181 O O . ARG A 1 522 ? -37.906 -5.137 -6.34 1 85.12 522 ARG A O 1
ATOM 4188 N N . ARG A 1 523 ? -39.031 -3.281 -6.914 1 84.94 523 ARG A N 1
ATOM 4189 C CA . ARG A 1 523 ? -40.281 -4.027 -6.996 1 84.94 523 ARG A CA 1
ATOM 4190 C C . ARG A 1 523 ? -40.219 -5.074 -8.102 1 84.94 523 ARG A C 1
ATOM 4192 O O . ARG A 1 523 ? -40.625 -6.227 -7.895 1 84.94 523 ARG A O 1
ATOM 4199 N N . SER A 1 524 ? -39.781 -4.617 -9.227 1 85.62 524 SER A N 1
ATOM 4200 C CA . SER A 1 524 ? -39.656 -5.547 -10.352 1 85.62 524 SER A CA 1
ATOM 4201 C C . SER A 1 524 ? -38.688 -6.691 -10.016 1 85.62 524 SER A C 1
ATOM 4203 O O . SER A 1 524 ? -38.938 -7.836 -10.406 1 85.62 524 SER A O 1
ATOM 4205 N N . PHE A 1 525 ? -37.656 -6.387 -9.352 1 83.19 525 PHE A N 1
ATOM 4206 C CA . PHE A 1 525 ? -36.688 -7.383 -8.961 1 83.19 525 PHE A CA 1
ATOM 4207 C C . PHE A 1 525 ? -37.281 -8.391 -7.992 1 83.19 525 PHE A C 1
ATOM 4209 O O . PHE A 1 525 ? -37.031 -9.594 -8.102 1 83.19 525 PHE A O 1
ATOM 4216 N N . ASN A 1 526 ? -38 -7.855 -7.125 1 78.62 526 ASN A N 1
ATOM 4217 C CA . ASN A 1 526 ? -38.625 -8.734 -6.145 1 78.62 526 ASN A CA 1
ATOM 4218 C C . ASN A 1 526 ? -39.562 -9.727 -6.809 1 78.62 526 ASN A C 1
ATOM 4220 O O . ASN A 1 526 ? -39.656 -10.883 -6.395 1 78.62 526 ASN A O 1
ATOM 4224 N N . VAL A 1 527 ? -40.25 -9.273 -7.746 1 82.38 527 VAL A N 1
ATOM 4225 C CA . VAL A 1 527 ? -41.188 -10.125 -8.477 1 82.38 527 VAL A CA 1
ATOM 4226 C C . VAL A 1 527 ? -40.438 -11.25 -9.172 1 82.38 527 VAL A C 1
ATOM 4228 O O . VAL A 1 527 ? -40.844 -12.406 -9.125 1 82.38 527 VAL A O 1
ATOM 4231 N N . VAL A 1 528 ? -39.375 -10.922 -9.797 1 81.56 528 VAL A N 1
ATOM 4232 C CA . VAL A 1 528 ? -38.562 -11.891 -10.523 1 81.56 528 VAL A CA 1
ATOM 4233 C C . VAL A 1 528 ? -37.906 -12.867 -9.539 1 81.56 528 VAL A C 1
ATOM 4235 O O . VAL A 1 528 ? -37.844 -14.062 -9.805 1 81.56 528 VAL A O 1
ATOM 4238 N N . ALA A 1 529 ? -37.406 -12.328 -8.461 1 75.12 529 ALA A N 1
ATOM 4239 C CA . ALA A 1 529 ? -36.781 -13.156 -7.441 1 75.12 529 ALA A CA 1
ATOM 4240 C C . ALA A 1 529 ? -37.75 -14.18 -6.879 1 75.12 529 ALA A C 1
ATOM 4242 O O . ALA A 1 529 ? -37.375 -15.328 -6.617 1 75.12 529 ALA A O 1
ATOM 4243 N N . ASP A 1 530 ? -38.938 -13.742 -6.715 1 73.38 530 ASP A N 1
ATOM 4244 C CA . ASP A 1 530 ? -39.969 -14.641 -6.203 1 73.38 530 ASP A CA 1
ATOM 4245 C C . ASP A 1 530 ? -40.281 -15.758 -7.203 1 73.38 530 ASP A C 1
ATOM 4247 O O . ASP A 1 530 ? -40.531 -16.891 -6.809 1 73.38 530 ASP A O 1
ATOM 4251 N N . ARG A 1 531 ? -40.344 -15.406 -8.398 1 74.12 531 ARG A N 1
ATOM 4252 C CA . ARG A 1 531 ? -40.656 -16.375 -9.453 1 74.12 531 ARG A CA 1
ATOM 4253 C C . ARG A 1 531 ? -39.531 -17.406 -9.57 1 74.12 531 ARG A C 1
ATOM 4255 O O . ARG A 1 531 ? -39.812 -18.578 -9.852 1 74.12 531 ARG A O 1
ATOM 4262 N N . LEU A 1 532 ? -38.375 -16.953 -9.5 1 70.19 532 LEU A N 1
ATOM 4263 C CA . LEU A 1 532 ? -37.219 -17.844 -9.68 1 70.19 532 LEU A CA 1
ATOM 4264 C C . LEU A 1 532 ? -36.938 -18.609 -8.398 1 70.19 532 LEU A C 1
ATOM 4266 O O . LEU A 1 532 ? -36.125 -19.547 -8.406 1 70.19 532 LEU A O 1
ATOM 4270 N N . GLY A 1 533 ? -37.688 -18.625 -7.289 1 58.69 533 GLY A N 1
ATOM 4271 C CA . GLY A 1 533 ? -37.656 -19.453 -6.09 1 58.69 533 GLY A CA 1
ATOM 4272 C C . GLY A 1 533 ? -36.781 -18.844 -4.992 1 58.69 533 GLY A C 1
ATOM 4273 O O . GLY A 1 533 ? -35.781 -19.422 -4.613 1 58.69 533 GLY A O 1
ATOM 4274 N N . THR A 1 534 ? -36.906 -17.641 -4.617 1 52.28 534 THR A N 1
ATOM 4275 C CA . THR A 1 534 ? -36.125 -17.031 -3.543 1 52.28 534 THR A CA 1
ATOM 4276 C C . THR A 1 534 ? -36.406 -17.719 -2.211 1 52.28 534 THR A C 1
ATOM 4278 O O . THR A 1 534 ? -37.531 -18.109 -1.937 1 52.28 534 THR A O 1
ATOM 4281 N N . THR A 1 535 ? -35.594 -18.531 -1.66 1 44.31 535 THR A N 1
ATOM 4282 C CA . THR A 1 535 ? -35.781 -18.688 -0.223 1 44.31 535 THR A CA 1
ATOM 4283 C C . THR A 1 535 ? -36.062 -17.344 0.437 1 44.31 535 THR A C 1
ATOM 4285 O O . THR A 1 535 ? -35.75 -16.297 -0.135 1 44.31 535 THR A O 1
ATOM 4288 N N . ASP A 1 536 ? -36.438 -17.312 1.874 1 34.78 536 ASP A N 1
ATOM 4289 C CA . ASP A 1 536 ? -36.875 -16.219 2.748 1 34.78 536 ASP A CA 1
ATOM 4290 C C . ASP A 1 536 ? -36.031 -14.969 2.531 1 34.78 536 ASP A C 1
ATOM 4292 O O . ASP A 1 536 ? -34.812 -15.039 2.551 1 34.78 536 ASP A O 1
ATOM 4296 N N . MET A 1 537 ? -36.531 -13.984 1.852 1 36.62 537 MET A N 1
ATOM 4297 C CA . MET A 1 537 ? -36.062 -12.602 1.774 1 36.62 537 MET A CA 1
ATOM 4298 C C . MET A 1 537 ? -35.594 -12.109 3.139 1 36.62 537 MET A C 1
ATOM 4300 O O . MET A 1 537 ? -36.406 -11.93 4.051 1 36.62 537 MET A O 1
ATOM 4304 N N . ASN A 1 538 ? -34.719 -12.531 3.797 1 32.53 538 ASN A N 1
ATOM 4305 C CA . ASN A 1 538 ? -34.406 -11.727 4.973 1 32.53 538 ASN A CA 1
ATOM 4306 C C . ASN A 1 538 ? -34.406 -10.234 4.645 1 32.53 538 ASN A C 1
ATOM 4308 O O . ASN A 1 538 ? -33.688 -9.789 3.752 1 32.53 538 ASN A O 1
ATOM 4312 N N . THR A 1 539 ? -35.625 -9.562 4.762 1 31 539 THR A N 1
ATOM 4313 C CA . THR A 1 539 ? -35.781 -8.117 4.816 1 31 539 THR A CA 1
ATOM 4314 C C . THR A 1 539 ? -34.625 -7.473 5.582 1 31 539 THR A C 1
ATOM 4316 O O . THR A 1 539 ? -34.625 -7.469 6.816 1 31 539 THR A O 1
ATOM 4319 N N . PHE A 1 540 ? -33.531 -7.625 5.34 1 28.86 540 PHE A N 1
ATOM 4320 C CA . PHE A 1 540 ? -32.625 -6.727 6.031 1 28.86 540 PHE A CA 1
ATOM 4321 C C . PHE A 1 540 ? -32.969 -5.27 5.758 1 28.86 540 PHE A C 1
ATOM 4323 O O . PHE A 1 540 ? -32.594 -4.723 4.715 1 28.86 540 PHE A O 1
ATOM 4330 N N . SER A 1 541 ? -34.25 -4.859 6.055 1 28.23 541 SER A N 1
ATOM 4331 C CA . SER A 1 541 ? -34.625 -3.449 6.184 1 28.23 541 SER A CA 1
ATOM 4332 C C . SER A 1 541 ? -33.594 -2.701 7.027 1 28.23 541 SER A C 1
ATOM 4334 O O . SER A 1 541 ? -33.406 -2.988 8.211 1 28.23 541 SER A O 1
ATOM 4336 N N . SER A 1 542 ? -32.625 -2.303 6.562 1 27.48 542 SER A N 1
ATOM 4337 C CA . SER A 1 542 ? -31.766 -1.413 7.32 1 27.48 542 SER A CA 1
ATOM 4338 C C . SER A 1 542 ? -32.531 -0.228 7.887 1 27.48 542 SER A C 1
ATOM 4340 O O . SER A 1 542 ? -31.938 0.756 8.328 1 27.48 542 SER A O 1
ATOM 4342 N N . SER A 1 543 ? -33.844 -0.021 7.477 1 25.77 543 SER A N 1
ATOM 4343 C CA . SER A 1 543 ? -34.281 1.232 8.062 1 25.77 543 SER A CA 1
ATOM 4344 C C . SER A 1 543 ? -34.531 1.086 9.562 1 25.77 543 SER A C 1
ATOM 4346 O O . SER A 1 543 ? -35.219 0.168 10.008 1 25.77 543 SER A O 1
ATOM 4348 N N . PRO A 1 544 ? -33.844 1.703 10.438 1 25.77 544 PRO A N 1
ATOM 4349 C CA . PRO A 1 544 ? -34.281 1.653 11.828 1 25.77 544 PRO A CA 1
ATOM 4350 C C . PRO A 1 544 ? -35.75 2.068 11.992 1 25.77 544 PRO A C 1
ATOM 4352 O O . PRO A 1 544 ? -36.25 2.895 11.227 1 25.77 544 PRO A O 1
ATOM 4355 N N . PRO A 1 545 ? -36.688 1.254 12.406 1 24.09 545 PRO A N 1
ATOM 4356 C CA . PRO A 1 545 ? -38.062 1.635 12.688 1 24.09 545 PRO A CA 1
ATOM 4357 C C . PRO A 1 545 ? -38.188 2.963 13.43 1 24.09 545 PRO A C 1
ATOM 4359 O O . PRO A 1 545 ? -37.312 3.299 14.234 1 24.09 545 PRO A O 1
ATOM 4362 N N . ALA A 1 546 ? -38.844 4.047 12.883 1 24.3 546 ALA A N 1
ATOM 4363 C CA . ALA A 1 546 ? -39.281 5.23 13.617 1 24.3 546 ALA A CA 1
ATOM 4364 C C . ALA A 1 546 ? -39.969 4.844 14.922 1 24.3 546 ALA A C 1
ATOM 4366 O O . ALA A 1 546 ? -40.906 4.039 14.93 1 24.3 546 ALA A O 1
ATOM 4367 N N . THR A 1 547 ? -39.312 4.926 16.078 1 22.41 547 THR A N 1
ATOM 4368 C CA . THR A 1 547 ? -39.844 4.797 17.422 1 22.41 547 THR A CA 1
ATOM 4369 C C . THR A 1 547 ? -41.125 5.625 17.562 1 22.41 547 THR A C 1
ATOM 4371 O O . THR A 1 547 ? -41.094 6.848 17.406 1 22.41 547 THR A O 1
ATOM 4374 N N . GLN A 1 548 ? -42.312 5.223 17.172 1 21.45 548 GLN A N 1
ATOM 4375 C CA . GLN A 1 548 ? -43.562 5.746 17.672 1 21.45 548 GLN A CA 1
ATOM 4376 C C . GLN A 1 548 ? -43.5 5.992 19.172 1 21.45 548 GLN A C 1
ATOM 4378 O O . GLN A 1 548 ? -43 5.152 19.922 1 21.45 548 GLN A O 1
ATOM 4383 N N . GLY A 1 549 ? -43.594 7.352 19.547 1 20.23 549 GLY A N 1
ATOM 4384 C CA . GLY A 1 549 ? -43.781 7.887 20.875 1 20.23 549 GLY A CA 1
ATOM 4385 C C . GLY A 1 549 ? -44.844 7.188 21.672 1 20.23 549 GLY A C 1
ATOM 4386 O O . GLY A 1 549 ? -46 7.094 21.203 1 20.23 549 GLY A O 1
ATOM 4387 N N . ARG A 1 550 ? -44.469 6.152 22.438 1 20.72 550 ARG A N 1
ATOM 4388 C CA . ARG A 1 550 ? -45.312 5.582 23.484 1 20.72 550 ARG A CA 1
ATOM 4389 C C . ARG A 1 550 ? -45.938 6.672 24.328 1 20.72 550 ARG A C 1
ATOM 4391 O O . ARG A 1 550 ? -45.25 7.594 24.781 1 20.72 550 ARG A O 1
ATOM 4398 N N . ASP A 1 551 ? -47.156 6.988 24.188 1 18.98 551 ASP A N 1
ATOM 4399 C CA . ASP A 1 551 ? -48.062 7.574 25.156 1 18.98 551 ASP A CA 1
ATOM 4400 C C . ASP A 1 551 ? -47.906 6.93 26.531 1 18.98 551 ASP A C 1
ATOM 4402 O O . ASP A 1 551 ? -48.344 5.785 26.734 1 18.98 551 ASP A O 1
ATOM 4406 N N . ALA A 1 552 ? -46.656 7.078 27 1 19.78 552 ALA A N 1
ATOM 4407 C CA . ALA A 1 552 ? -46.594 6.574 28.375 1 19.78 552 ALA A CA 1
ATOM 4408 C C . ALA A 1 552 ? -47.75 7.125 29.219 1 19.78 552 ALA A C 1
ATOM 4410 O O . ALA A 1 552 ? -47.969 8.336 29.266 1 19.78 552 ALA A O 1
ATOM 4411 N N . LYS A 1 553 ? -48.656 6.246 29.625 1 20.3 553 LYS A N 1
ATOM 4412 C CA . LYS A 1 553 ? -49.562 6.309 30.75 1 20.3 553 LYS A CA 1
ATOM 4413 C C . LYS A 1 553 ? -48.875 6.801 32 1 20.3 553 LYS A C 1
ATOM 4415 O O . LYS A 1 553 ? -47.719 6.426 32.281 1 20.3 553 LYS A O 1
ATOM 4420 N N . LEU A 1 554 ? -49.281 7.875 32.719 1 18.81 554 LEU A N 1
ATOM 4421 C CA . LEU A 1 554 ? -49.062 8.625 33.969 1 18.81 554 LEU A CA 1
ATOM 4422 C C . LEU A 1 554 ? -49 7.684 35.156 1 18.81 554 LEU A C 1
ATOM 4424 O O . LEU A 1 554 ? -49.062 8.133 36.312 1 18.81 554 LEU A O 1
ATOM 4428 N N . SER A 1 555 ? -48.875 6.266 34.938 1 17.14 555 SER A N 1
ATOM 4429 C CA . SER A 1 555 ? -49.312 5.715 36.219 1 17.14 555 SER A CA 1
ATOM 4430 C C . SER A 1 555 ? -48.438 6.223 37.375 1 17.14 555 SER A C 1
ATOM 4432 O O . SER A 1 555 ? -47.281 6.555 37.188 1 17.14 555 SER A O 1
ATOM 4434 N N . GLN A 1 556 ? -48.969 6.418 38.625 1 18.25 556 GLN A N 1
ATOM 4435 C CA . GLN A 1 556 ? -48.906 6.938 39.969 1 18.25 556 GLN A CA 1
ATOM 4436 C C . GLN A 1 556 ? -47.938 6.121 40.844 1 18.25 556 GLN A C 1
ATOM 4438 O O . GLN A 1 556 ? -47.688 6.449 42 1 18.25 556 GLN A O 1
ATOM 4443 N N . HIS A 1 557 ? -47.406 4.867 40.156 1 16.86 557 HIS A N 1
ATOM 4444 C CA . HIS A 1 557 ? -47.188 4.152 41.406 1 16.86 557 HIS A CA 1
ATOM 4445 C C . HIS A 1 557 ? -46.188 4.898 42.281 1 16.86 557 HIS A C 1
ATOM 4447 O O . HIS A 1 557 ? -45.438 5.754 41.812 1 16.86 557 HIS A O 1
ATOM 4453 N N . ASP A 1 558 ? -45.656 4.008 43.219 1 16.41 558 ASP A N 1
ATOM 4454 C CA . ASP A 1 558 ? -45.5 3.738 44.656 1 16.41 558 ASP A CA 1
ATOM 4455 C C . ASP A 1 558 ? -44.094 4.086 45.156 1 16.41 558 ASP A C 1
ATOM 4457 O O . ASP A 1 558 ? -43.25 4.555 44.375 1 16.41 558 ASP A O 1
ATOM 4461 N N . SER A 1 559 ? -43.375 2.969 45.531 1 16.52 559 SER A N 1
ATOM 4462 C CA . SER A 1 559 ? -42.844 2.621 46.844 1 16.52 559 SER A CA 1
ATOM 4463 C C . SER A 1 559 ? -41.375 2.939 46.969 1 16.52 559 SER A C 1
ATOM 4465 O O . SER A 1 559 ? -40.625 2.9 45.969 1 16.52 559 SER A O 1
ATOM 4467 N N . ALA A 1 560 ? -40.938 3.447 48.062 1 18.03 560 ALA A N 1
ATOM 4468 C CA . ALA A 1 560 ? -39.875 4.039 48.875 1 18.03 560 ALA A CA 1
ATOM 4469 C C . ALA A 1 560 ? -38.719 3.078 49.031 1 18.03 560 ALA A C 1
ATOM 4471 O O . ALA A 1 560 ? -37.719 3.385 49.719 1 18.03 560 ALA A O 1
ATOM 4472 N N . THR A 1 561 ? -38.688 1.817 48.219 1 16.56 561 THR A N 1
ATOM 4473 C CA . THR A 1 561 ? -37.969 0.922 49.094 1 16.56 561 THR A CA 1
ATOM 4474 C C . THR A 1 561 ? -36.469 1.271 49.156 1 16.56 561 THR A C 1
ATOM 4476 O O . THR A 1 561 ? -35.812 1.369 48.125 1 16.56 561 THR A O 1
ATOM 4479 N N . GLN A 1 562 ? -35.906 1.756 50.25 1 16.67 562 GLN A N 1
ATOM 4480 C CA . GLN A 1 562 ? -34.625 2.211 50.781 1 16.67 562 GLN A CA 1
ATOM 4481 C C . GLN A 1 562 ? -33.625 1.073 50.844 1 16.67 562 GLN A C 1
ATOM 4483 O O . GLN A 1 562 ? -32.406 1.312 50.906 1 16.67 562 GLN A O 1
ATOM 4488 N N . ASP A 1 563 ? -33.906 -0.297 50.781 1 16.02 563 ASP A N 1
ATOM 4489 C CA . ASP A 1 563 ? -33.156 -1.021 51.812 1 16.02 563 ASP A CA 1
ATOM 4490 C C . ASP A 1 563 ? -31.703 -1.215 51.375 1 16.02 563 ASP A C 1
ATOM 4492 O O . ASP A 1 563 ? -31.422 -1.436 50.188 1 16.02 563 ASP A O 1
ATOM 4496 N N . ALA A 1 564 ? -30.641 -1.048 52.312 1 17.84 564 ALA A N 1
ATOM 4497 C CA . ALA A 1 564 ? -29.25 -0.878 52.75 1 17.84 564 ALA A CA 1
ATOM 4498 C C . ALA A 1 564 ? -28.469 -2.188 52.625 1 17.84 564 ALA A C 1
ATOM 4500 O O . ALA A 1 564 ? -27.297 -2.258 53 1 17.84 564 ALA A O 1
ATOM 4501 N N . GLN A 1 565 ? -28.984 -3.398 51.875 1 15.72 565 GLN A N 1
ATOM 4502 C CA . GLN A 1 565 ? -28.438 -4.59 52.531 1 15.72 565 GLN A CA 1
ATOM 4503 C C . GLN A 1 565 ? -26.953 -4.754 52.188 1 15.72 565 GLN A C 1
ATOM 4505 O O . GLN A 1 565 ? -26.562 -4.766 51.031 1 15.72 565 GLN A O 1
ATOM 4510 N N . ALA A 1 566 ? -25.953 -4.77 53.219 1 17.89 566 ALA A N 1
ATOM 4511 C CA . ALA A 1 566 ? -24.516 -4.805 53.469 1 17.89 566 ALA A CA 1
ATOM 4512 C C . ALA A 1 566 ? -23.953 -6.195 53.219 1 17.89 566 ALA A C 1
ATOM 4514 O O . ALA A 1 566 ? -22.844 -6.328 52.688 1 17.89 566 ALA A O 1
ATOM 4515 N N . PRO A 1 567 ? -24.656 -7.508 53.438 1 16.55 567 PRO A N 1
ATOM 4516 C CA . PRO A 1 567 ? -23.953 -8.398 54.344 1 16.55 567 PRO A CA 1
ATOM 4517 C C . PRO A 1 567 ? -22.781 -9.117 53.688 1 16.55 567 PRO A C 1
ATOM 4519 O O . PRO A 1 567 ? -22.688 -9.18 52.469 1 16.55 567 PRO A O 1
ATOM 4522 N N . PRO A 1 568 ? -22.109 -10.234 54.375 1 18.12 568 PRO A N 1
ATOM 4523 C CA . PRO A 1 568 ? -20.891 -10.867 54.906 1 18.12 568 PRO A CA 1
ATOM 4524 C C . PRO A 1 568 ? -20.359 -11.969 54 1 18.12 568 PRO A C 1
ATOM 4526 O O . PRO A 1 568 ? -21.078 -12.477 53.125 1 18.12 568 PRO A O 1
ATOM 4529 N N . GLN A 1 569 ? -19.031 -12.406 54.094 1 17.61 569 GLN A N 1
ATOM 4530 C CA . GLN A 1 569 ? -17.812 -13.094 53.625 1 17.61 569 GLN A CA 1
ATOM 4531 C C . GLN A 1 569 ? -17.953 -14.602 53.781 1 17.61 569 GLN A C 1
ATOM 4533 O O . GLN A 1 569 ? -17 -15.344 53.531 1 17.61 569 GLN A O 1
ATOM 4538 N N . ALA A 1 570 ? -19.125 -15.328 53.969 1 15.38 570 ALA A N 1
ATOM 4539 C CA . ALA A 1 570 ? -19.062 -16.562 54.75 1 15.38 570 ALA A CA 1
ATOM 4540 C C . ALA A 1 570 ? -18.219 -17.609 54.062 1 15.38 570 ALA A C 1
ATOM 4542 O O . ALA A 1 570 ? -18.047 -17.594 52.844 1 15.38 570 ALA A O 1
ATOM 4543 N N . VAL A 1 571 ? -17.891 -18.875 54.812 1 16.98 571 VAL A N 1
ATOM 4544 C CA . VAL A 1 571 ? -17.094 -19.984 55.344 1 16.98 571 VAL A CA 1
ATOM 4545 C C . VAL A 1 571 ? -17.422 -21.266 54.562 1 16.98 571 VAL A C 1
ATOM 4547 O O . VAL A 1 571 ? -16.859 -22.328 54.812 1 16.98 571 VAL A O 1
ATOM 4550 N N . ILE A 1 572 ? -17.953 -21.516 53.312 1 15.87 572 ILE A N 1
ATOM 4551 C CA . ILE A 1 572 ? -18.672 -22.781 53.25 1 15.87 572 ILE A CA 1
ATOM 4552 C C . ILE A 1 572 ? -17.688 -23.938 53.344 1 15.87 572 ILE A C 1
ATOM 4554 O O . ILE A 1 572 ? -16.641 -23.922 52.656 1 15.87 572 ILE A O 1
ATOM 4558 N N . SER A 1 573 ? -18.078 -25.109 54.125 1 16.03 573 SER A N 1
ATOM 4559 C CA . SER A 1 573 ? -17.859 -26.344 54.906 1 16.03 573 SER A CA 1
ATOM 4560 C C . SER A 1 573 ? -17.469 -27.5 53.969 1 16.03 573 SER A C 1
ATOM 4562 O O . SER A 1 573 ? -17.656 -27.422 52.75 1 16.03 573 SER A O 1
ATOM 4564 N N . ASP A 1 574 ? -17.688 -28.875 54.469 1 16.19 574 ASP A N 1
ATOM 4565 C CA . ASP A 1 574 ? -17.125 -30.188 54.781 1 16.19 574 ASP A CA 1
ATOM 4566 C C . ASP A 1 574 ? -17.531 -31.219 53.719 1 16.19 574 ASP A C 1
ATOM 4568 O O . ASP A 1 574 ? -17.156 -32.375 53.812 1 16.19 574 ASP A O 1
ATOM 4572 N N . TRP A 1 575 ? -18.344 -31.172 52.594 1 15.87 575 TRP A N 1
ATOM 4573 C CA . TRP A 1 575 ? -19.188 -32.344 52.562 1 15.87 575 TRP A CA 1
ATOM 4574 C C . TRP A 1 575 ? -18.359 -33.625 52.312 1 15.87 575 TRP A C 1
ATOM 4576 O O . TRP A 1 575 ? -17.375 -33.594 51.562 1 15.87 575 TRP A O 1
ATOM 4586 N N . PRO A 1 576 ? -18.844 -34.812 52.875 1 16.7 576 PRO A N 1
ATOM 4587 C CA . PRO A 1 576 ? -18.531 -36.156 53.375 1 16.7 576 PRO A CA 1
ATOM 4588 C C . PRO A 1 576 ? -18.203 -37.125 52.25 1 16.7 576 PRO A C 1
ATOM 4590 O O . PRO A 1 576 ? -18.344 -36.812 51.062 1 16.7 576 PRO A O 1
ATOM 4593 N N . SER A 1 577 ? -18.859 -38.406 52.312 1 15.76 577 SER A N 1
ATOM 4594 C CA . SER A 1 577 ? -18.625 -39.812 52.562 1 15.76 577 SER A CA 1
ATOM 4595 C C . SER A 1 577 ? -18.672 -40.625 51.281 1 15.76 577 SER A C 1
ATOM 4597 O O . SER A 1 577 ? -17.766 -41.438 51.031 1 15.76 577 SER A O 1
ATOM 4599 N N . SER A 1 578 ? -19.906 -40.906 50.5 1 15.47 578 SER A N 1
ATOM 4600 C CA . SER A 1 578 ? -20.469 -42.25 50.625 1 15.47 578 SER A CA 1
ATOM 4601 C C . SER A 1 578 ? -19.797 -43.219 49.656 1 15.47 578 SER A C 1
ATOM 4603 O O . SER A 1 578 ? -19.188 -42.781 48.656 1 15.47 578 SER A O 1
ATOM 4605 N N . PRO A 1 579 ? -20.484 -44.531 49.406 1 16.42 579 PRO A N 1
ATOM 4606 C CA . PRO A 1 579 ? -20.328 -46 49.406 1 16.42 579 PRO A CA 1
ATOM 4607 C C . PRO A 1 579 ? -20.047 -46.562 48.031 1 16.42 579 PRO A C 1
ATOM 4609 O O . PRO A 1 579 ? -20.125 -45.844 47.031 1 16.42 579 PRO A O 1
ATOM 4612 N N . ALA A 1 580 ? -20.875 -47.719 47.562 1 15.8 580 ALA A N 1
ATOM 4613 C CA . ALA A 1 580 ? -20.797 -49.156 47.312 1 15.8 580 ALA A CA 1
ATOM 4614 C C . ALA A 1 580 ? -20.938 -49.469 45.812 1 15.8 580 ALA A C 1
ATOM 4616 O O . ALA A 1 580 ? -20.406 -50.438 45.344 1 15.8 580 ALA A O 1
ATOM 4617 N N . ALA A 1 581 ? -21.625 -48.656 44.781 1 15.12 581 ALA A N 1
ATOM 4618 C CA . ALA A 1 581 ? -22.531 -49.562 44.094 1 15.12 581 ALA A CA 1
ATOM 4619 C C . ALA A 1 581 ? -21.766 -50.594 43.281 1 15.12 581 ALA A C 1
ATOM 4621 O O . ALA A 1 581 ? -20.766 -50.25 42.625 1 15.12 581 ALA A O 1
ATOM 4622 N N . LYS A 1 582 ? -22.234 -51.906 43.25 1 15.41 582 LYS A N 1
ATOM 4623 C CA . LYS A 1 582 ? -22.078 -53.312 42.969 1 15.41 582 LYS A CA 1
ATOM 4624 C C . LYS A 1 582 ? -22.25 -53.594 41.469 1 15.41 582 LYS A C 1
ATOM 4626 O O . LYS A 1 582 ? -23.344 -53.438 40.938 1 15.41 582 LYS A O 1
ATOM 4631 N N . ARG A 1 583 ? -21.391 -53.094 40.562 1 15.59 583 ARG A N 1
ATOM 4632 C CA . ARG A 1 583 ? -21.672 -53.312 39.156 1 15.59 583 ARG A CA 1
ATOM 4633 C C . ARG A 1 583 ? -21.875 -54.812 38.875 1 15.59 583 ARG A C 1
ATOM 4635 O O . ARG A 1 583 ? -20.969 -55.625 39.094 1 15.59 583 ARG A O 1
ATOM 4642 N N . LEU A 1 584 ? -23.172 -55.219 38.906 1 15.66 584 LEU A N 1
ATOM 4643 C CA . LEU A 1 584 ? -23.766 -56.531 38.75 1 15.66 584 LEU A CA 1
ATOM 4644 C C . LEU A 1 584 ? -23.328 -57.219 37.469 1 15.66 584 LEU A C 1
ATOM 4646 O O . LEU A 1 584 ? -23.016 -56.531 36.469 1 15.66 584 LEU A O 1
ATOM 4650 N N . ARG A 1 585 ? -23.406 -58.656 37.438 1 16.72 585 ARG A N 1
ATOM 4651 C CA . ARG A 1 585 ? -22.938 -59.875 36.812 1 16.72 585 ARG A CA 1
ATOM 4652 C C . ARG A 1 585 ? -23.703 -60.156 35.531 1 16.72 585 ARG A C 1
ATOM 4654 O O . ARG A 1 585 ? -23.344 -61.062 34.75 1 16.72 585 ARG A O 1
ATOM 4661 N N . PHE A 1 586 ? -24.688 -59.375 34.938 1 16.33 586 PHE A N 1
ATOM 4662 C CA . PHE A 1 586 ? -25.688 -60.312 34.438 1 16.33 586 PHE A CA 1
ATOM 4663 C C . PHE A 1 586 ? -25.078 -61.25 33.375 1 16.33 586 PHE A C 1
ATOM 4665 O O . PHE A 1 586 ? -24.141 -60.875 32.688 1 16.33 586 PHE A O 1
ATOM 4672 N N . GLU A 1 587 ? -25.703 -62.5 33.188 1 16.31 587 GLU A N 1
ATOM 4673 C CA . GLU A 1 587 ? -25.594 -63.875 32.75 1 16.31 587 GLU A CA 1
ATOM 4674 C C . GLU A 1 587 ? -25.688 -64 31.25 1 16.31 587 GLU A C 1
ATOM 4676 O O . GLU A 1 587 ? -24.844 -64.625 30.609 1 16.31 587 GLU A O 1
ATOM 4681 N N . PRO A 1 588 ? -26.969 -64.062 30.562 1 16.53 588 PRO A N 1
ATOM 4682 C CA . PRO A 1 588 ? -27.375 -65.375 30.062 1 16.53 588 PRO A CA 1
ATOM 4683 C C . PRO A 1 588 ? -26.734 -65.75 28.734 1 16.53 588 PRO A C 1
ATOM 4685 O O . PRO A 1 588 ? -26.125 -64.875 28.094 1 16.53 588 PRO A O 1
ATOM 4688 N N . GLU A 1 589 ? -27.641 -66.562 27.719 1 16 589 GLU A N 1
ATOM 4689 C CA . GLU A 1 589 ? -27.906 -67.875 27.094 1 16 589 GLU A CA 1
ATOM 4690 C C . GLU A 1 589 ? -27.688 -67.812 25.578 1 16 589 GLU A C 1
ATOM 4692 O O . GLU A 1 589 ? -26.938 -68.625 25.031 1 16 589 GLU A O 1
ATOM 4697 N N . GLY A 1 590 ? -28.891 -67.688 24.703 1 15.64 590 GLY A N 1
ATOM 4698 C CA . GLY A 1 590 ? -29.391 -68.688 23.766 1 15.64 590 GLY A CA 1
ATOM 4699 C C . GLY A 1 590 ? -28.797 -68.562 22.375 1 15.64 590 GLY A C 1
ATOM 4700 O O . GLY A 1 590 ? -28.219 -67.562 22.047 1 15.64 590 GLY A O 1
ATOM 4701 N N . CYS A 1 591 ? -29.031 -69.562 21.375 1 16.14 591 CYS A N 1
ATOM 4702 C CA . CYS A 1 591 ? -28.656 -70.438 20.25 1 16.14 591 CYS A CA 1
ATOM 4703 C C . CYS A 1 591 ? -28.984 -69.75 18.922 1 16.14 591 CYS A C 1
ATOM 4705 O O . CYS A 1 591 ? -28.484 -70.188 17.875 1 16.14 591 CYS A O 1
ATOM 4707 N N . LEU A 1 592 ? -29.891 -68.75 18.734 1 15.47 592 LEU A N 1
ATOM 4708 C CA . LEU A 1 592 ? -30.797 -69.25 17.703 1 15.47 592 LEU A CA 1
ATOM 4709 C C . LEU A 1 592 ? -30.094 -69.375 16.359 1 15.47 592 LEU A C 1
ATOM 4711 O O . LEU A 1 592 ? -29.062 -68.75 16.125 1 15.47 592 LEU A O 1
ATOM 4715 N N . PRO A 1 593 ? -30.938 -69.812 15.195 1 16.41 593 PRO A N 1
ATOM 4716 C CA . PRO A 1 593 ? -31.078 -70.688 14.047 1 16.41 593 PRO A CA 1
ATOM 4717 C C . PRO A 1 593 ? -30.516 -70.125 12.758 1 16.41 593 PRO A C 1
ATOM 4719 O O . PRO A 1 593 ? -30.234 -68.938 12.695 1 16.41 593 PRO A O 1
ATOM 4722 N N . GLY A 1 594 ? -30.734 -70.875 11.508 1 15.91 594 GLY A N 1
ATOM 4723 C CA . GLY A 1 594 ? -30.266 -71.375 10.227 1 15.91 594 GLY A CA 1
ATOM 4724 C C . GLY A 1 594 ? -30.531 -70.438 9.078 1 15.91 594 GLY A C 1
ATOM 4725 O O . GLY A 1 594 ? -30.047 -70.688 7.961 1 15.91 594 GLY A O 1
ATOM 4726 N N . ALA A 1 595 ? -31.422 -69.438 9.047 1 15.38 595 ALA A N 1
ATOM 4727 C CA . ALA A 1 595 ? -32.281 -69.438 7.871 1 15.38 595 ALA A CA 1
ATOM 4728 C C . ALA A 1 595 ? -31.516 -69.125 6.598 1 15.38 595 ALA A C 1
ATOM 4730 O O . ALA A 1 595 ? -30.656 -68.25 6.598 1 15.38 595 ALA A O 1
ATOM 4731 N N . THR A 1 596 ? -31.766 -69.938 5.398 1 15.14 596 THR A N 1
ATOM 4732 C CA . THR A 1 596 ? -31.469 -70.5 4.074 1 15.14 596 THR A CA 1
ATOM 4733 C C . THR A 1 596 ? -31.656 -69.438 3 1 15.14 596 THR A C 1
ATOM 4735 O O . THR A 1 596 ? -31.141 -69.562 1.89 1 15.14 596 THR A O 1
ATOM 4738 N N . LEU A 1 597 ? -32.5 -68.375 3.059 1 14.63 597 LEU A N 1
ATOM 4739 C CA . LEU A 1 597 ? -33.375 -68.25 1.908 1 14.63 597 LEU A CA 1
ATOM 4740 C C . LEU A 1 597 ? -32.594 -68 0.628 1 14.63 597 LEU A C 1
ATOM 4742 O O . LEU A 1 597 ? -31.594 -67.25 0.644 1 14.63 597 LEU A O 1
ATOM 4746 N N . ASN A 1 598 ? -33.094 -68.625 -0.664 1 15.23 598 ASN A N 1
ATOM 4747 C CA . ASN A 1 598 ? -33.062 -69.062 -2.035 1 15.23 598 ASN A CA 1
ATOM 4748 C C . ASN A 1 598 ? -32.844 -67.938 -3.039 1 15.23 598 ASN A C 1
ATOM 4750 O O . ASN A 1 598 ? -31.984 -68.062 -3.916 1 15.23 598 ASN A O 1
ATOM 4754 N N . ASP A 1 599 ? -33.969 -67.25 -3.588 1 14.61 599 ASP A N 1
ATOM 4755 C CA . ASP A 1 599 ? -34.625 -67.375 -4.887 1 14.61 599 ASP A CA 1
ATOM 4756 C C . ASP A 1 599 ? -34 -66.5 -5.934 1 14.61 599 ASP A C 1
ATOM 4758 O O . ASP A 1 599 ? -33.688 -66.938 -7.047 1 14.61 599 ASP A O 1
ATOM 4762 N N . VAL A 1 600 ? -34.312 -65.125 -6.066 1 14.88 600 VAL A N 1
ATOM 4763 C CA . VAL A 1 600 ? -35.125 -64.75 -7.227 1 14.88 600 VAL A CA 1
ATOM 4764 C C . VAL A 1 600 ? -34.219 -64.562 -8.438 1 14.88 600 VAL A C 1
ATOM 4766 O O . VAL A 1 600 ? -33.062 -64.188 -8.297 1 14.88 600 VAL A O 1
ATOM 4769 N N . ALA A 1 601 ? -34.812 -64.438 -9.789 1 15.3 601 ALA A N 1
ATOM 4770 C CA . ALA A 1 601 ? -35 -64.875 -11.18 1 15.3 601 ALA A CA 1
ATOM 4771 C C . ALA A 1 601 ? -34.125 -64 -12.117 1 15.3 601 ALA A C 1
ATOM 4773 O O . ALA A 1 601 ? -33.594 -63 -11.711 1 15.3 601 ALA A O 1
ATOM 4774 N N . ASP A 1 602 ? -34.719 -63.688 -13.531 1 14.55 602 ASP A N 1
ATOM 4775 C CA . ASP A 1 602 ? -34.719 -64 -14.953 1 14.55 602 ASP A CA 1
ATOM 4776 C C . ASP A 1 602 ? -34.188 -62.844 -15.781 1 14.55 602 ASP A C 1
ATOM 4778 O O . ASP A 1 602 ? -33.688 -63.031 -16.875 1 14.55 602 ASP A O 1
ATOM 4782 N N . ARG A 1 603 ? -34.562 -61.5 -15.586 1 14.88 603 ARG A N 1
ATOM 4783 C CA . ARG A 1 603 ? -35.094 -60.844 -16.781 1 14.88 603 ARG A CA 1
ATOM 4784 C C . ARG A 1 603 ? -34 -60.719 -17.844 1 14.88 603 ARG A C 1
ATOM 4786 O O . ARG A 1 603 ? -32.938 -60.188 -17.562 1 14.88 603 ARG A O 1
ATOM 4793 N N . SER A 1 604 ? -34.125 -61.219 -19.266 1 15.12 604 SER A N 1
ATOM 4794 C CA . SER A 1 604 ? -33.75 -61.656 -20.609 1 15.12 604 SER A CA 1
ATOM 4795 C C . SER A 1 604 ? -33.25 -60.469 -21.453 1 15.12 604 SER A C 1
ATOM 4797 O O . SER A 1 604 ? -32.156 -60.562 -22.062 1 15.12 604 SER A O 1
ATOM 4799 N N . GLY A 1 605 ? -34.188 -59.5 -22.203 1 14.78 605 GLY A N 1
ATOM 4800 C CA . GLY A 1 605 ? -34.5 -59.5 -23.609 1 14.78 605 GLY A CA 1
ATOM 4801 C C . GLY A 1 605 ? -33.531 -58.656 -24.438 1 14.78 605 GLY A C 1
ATOM 4802 O O . GLY A 1 605 ? -33.031 -59.125 -25.453 1 14.78 605 GLY A O 1
ATOM 4803 N N . LEU A 1 606 ? -33.688 -57.156 -24.688 1 14.96 606 LEU A N 1
ATOM 4804 C CA . LEU A 1 606 ? -34.156 -56.625 -25.969 1 14.96 606 LEU A CA 1
ATOM 4805 C C . LEU A 1 606 ? -33 -56.562 -26.969 1 14.96 606 LEU A C 1
ATOM 4807 O O . LEU A 1 606 ? -31.828 -56.531 -26.594 1 14.96 606 LEU A O 1
ATOM 4811 N N . LEU A 1 607 ? -33.188 -55.5 -28.266 1 15.05 607 LEU A N 1
ATOM 4812 C CA . LEU A 1 607 ? -33.406 -55.531 -29.703 1 15.05 607 LEU A CA 1
ATOM 4813 C C . LEU A 1 607 ? -32.094 -55.25 -30.453 1 15.05 607 LEU A C 1
ATOM 4815 O O . LEU A 1 607 ? -31.234 -54.531 -29.969 1 15.05 607 LEU A O 1
ATOM 4819 N N . VAL A 1 608 ? -31.875 -55.688 -31.922 1 15.47 608 VAL A N 1
ATOM 4820 C CA . VAL A 1 608 ? -31.141 -56.219 -33.062 1 15.47 608 VAL A CA 1
ATOM 4821 C C . VAL A 1 608 ? -30.906 -55.094 -34.094 1 15.47 608 VAL A C 1
ATOM 4823 O O . VAL A 1 608 ? -29.922 -55.125 -34.844 1 15.47 608 VAL A O 1
ATOM 4826 N N . ASP A 1 609 ? -31.656 -53.938 -34.5 1 14.67 609 ASP A N 1
ATOM 4827 C CA . ASP A 1 609 ? -32.062 -53.875 -35.906 1 14.67 609 ASP A CA 1
ATOM 4828 C C . ASP A 1 609 ? -30.859 -53.656 -36.812 1 14.67 609 ASP A C 1
ATOM 4830 O O . ASP A 1 609 ? -29.844 -53.125 -36.375 1 14.67 609 ASP A O 1
ATOM 4834 N N . GLU A 1 610 ? -31 -53.719 -38.594 1 15.43 610 GLU A N 1
ATOM 4835 C CA . GLU A 1 610 ? -30.844 -54.281 -39.906 1 15.43 610 GLU A CA 1
ATOM 4836 C C . GLU A 1 610 ? -30.234 -53.25 -40.875 1 15.43 610 GLU A C 1
ATOM 4838 O O . GLU A 1 610 ? -29.281 -53.562 -41.594 1 15.43 610 GLU A O 1
ATOM 4843 N N . SER A 1 611 ? -31.016 -52.156 -41.719 1 15.29 611 SER A N 1
ATOM 4844 C CA . SER A 1 611 ? -31.328 -52.219 -43.156 1 15.29 611 SER A CA 1
ATOM 4845 C C . SER A 1 611 ? -30.141 -51.781 -44 1 15.29 611 SER A C 1
ATOM 4847 O O . SER A 1 611 ? -29.188 -51.219 -43.469 1 15.29 611 SER A O 1
ATOM 4849 N N . ALA A 1 612 ? -30.391 -50.656 -45.469 1 15.76 612 ALA A N 1
ATOM 4850 C CA . ALA A 1 612 ? -30.781 -50.75 -46.875 1 15.76 612 ALA A CA 1
ATOM 4851 C C . ALA A 1 612 ? -29.656 -50.25 -47.781 1 15.76 612 ALA A C 1
ATOM 4853 O O . ALA A 1 612 ? -28.781 -49.5 -47.344 1 15.76 612 ALA A O 1
ATOM 4854 N N . ALA A 1 613 ? -29.953 -49.688 -49.469 1 16.47 613 ALA A N 1
ATOM 4855 C CA . ALA A 1 613 ? -29.906 -50.094 -50.875 1 16.47 613 ALA A CA 1
ATOM 4856 C C . ALA A 1 613 ? -28.922 -49.219 -51.656 1 16.47 613 ALA A C 1
ATOM 4858 O O . ALA A 1 613 ? -28.5 -48.188 -51.188 1 16.47 613 ALA A O 1
ATOM 4859 N N . ALA A 1 614 ? -29.391 -48.719 -53.312 1 16.22 614 ALA A N 1
ATOM 4860 C CA . ALA A 1 614 ? -29.141 -49 -54.75 1 16.22 614 ALA A CA 1
ATOM 4861 C C . ALA A 1 614 ? -28.359 -47.844 -55.375 1 16.22 614 ALA A C 1
ATOM 4863 O O . ALA A 1 614 ? -28.203 -46.781 -54.812 1 16.22 614 ALA A O 1
ATOM 4864 N N . GLU A 1 615 ? -28.891 -47.125 -56.812 1 14.97 615 GLU A N 1
ATOM 4865 C CA . GLU A 1 615 ? -28.781 -47.125 -58.281 1 14.97 615 GLU A CA 1
ATOM 4866 C C . GLU A 1 615 ? -28.234 -45.781 -58.781 1 14.97 615 GLU A C 1
ATOM 4868 O O . GLU A 1 615 ? -27.297 -45.75 -59.594 1 14.97 615 GLU A O 1
ATOM 4873 N N . LYS A 1 616 ? -29.156 -44.594 -59.344 1 17.23 616 LYS A N 1
ATOM 4874 C CA . LYS A 1 616 ? -29.344 -44.188 -60.719 1 17.23 616 LYS A CA 1
ATOM 4875 C C . LYS A 1 616 ? -28.203 -43.281 -61.188 1 17.23 616 LYS A C 1
ATOM 4877 O O . LYS A 1 616 ? -27.594 -43.531 -62.219 1 17.23 616 LYS A O 1
ATOM 4882 N N . ASN A 1 617 ? -28.516 -41.844 -61.531 1 15.89 617 ASN A N 1
ATOM 4883 C CA . ASN A 1 617 ? -28.875 -41.25 -62.812 1 15.89 617 ASN A CA 1
ATOM 4884 C C . ASN A 1 617 ? -27.703 -40.469 -63.406 1 15.89 617 ASN A C 1
ATOM 4886 O O . ASN A 1 617 ? -26.766 -40.125 -62.719 1 15.89 617 ASN A O 1
ATOM 4890 N N . GLU A 1 618 ? -28.062 -39.5 -64.438 1 16.92 618 GLU A N 1
ATOM 4891 C CA . GLU A 1 618 ? -28.109 -39.094 -65.875 1 16.92 618 GLU A CA 1
ATOM 4892 C C . GLU A 1 618 ? -27.141 -37.938 -66.125 1 16.92 618 GLU A C 1
ATOM 4894 O O . GLU A 1 618 ? -26.641 -37.312 -65.188 1 16.92 618 GLU A O 1
ATOM 4899 N N . GLU A 1 619 ? -27.625 -36.781 -67.062 1 17.56 619 GLU A N 1
ATOM 4900 C CA . GLU A 1 619 ? -27.625 -36.25 -68.438 1 17.56 619 GLU A CA 1
ATOM 4901 C C . GLU A 1 619 ? -26.953 -34.875 -68.5 1 17.56 619 GLU A C 1
ATOM 4903 O O . GLU A 1 619 ? -26.109 -34.625 -69.375 1 17.56 619 GLU A O 1
ATOM 4908 N N . GLY A 1 620 ? -27.625 -33.688 -68.125 1 18.05 620 GLY A N 1
ATOM 4909 C CA . GLY A 1 620 ? -27.922 -32.688 -69.125 1 18.05 620 GLY A CA 1
ATOM 4910 C C . GLY A 1 620 ? -26.703 -31.938 -69.625 1 18.05 620 GLY A C 1
ATOM 4911 O O . GLY A 1 620 ? -25.672 -31.922 -68.938 1 18.05 620 GLY A O 1
ATOM 4912 N N . GLU A 1 621 ? -26.75 -31.125 -70.812 1 17.8 621 GLU A N 1
ATOM 4913 C CA . GLU A 1 621 ? -26.578 -30.453 -72.125 1 17.8 621 GLU A CA 1
ATOM 4914 C C . GLU A 1 621 ? -25.906 -29.094 -71.938 1 17.8 621 GLU A C 1
ATOM 4916 O O . GLU A 1 621 ? -24.984 -28.766 -72.688 1 17.8 621 GLU A O 1
ATOM 4921 N N . ILE A 1 622 ? -26.625 -28.094 -71.312 1 18.69 622 ILE A N 1
ATOM 4922 C CA . ILE A 1 622 ? -26.844 -26.891 -72.125 1 18.69 622 ILE A CA 1
ATOM 4923 C C . ILE A 1 622 ? -25.516 -26.266 -72.5 1 18.69 622 ILE A C 1
ATOM 4925 O O . ILE A 1 622 ? -24.562 -26.297 -71.688 1 18.69 622 ILE A O 1
ATOM 4929 N N . VAL A 1 623 ? -25.625 -25.312 -73.438 1 19.08 623 VAL A N 1
ATOM 4930 C CA . VAL A 1 623 ? -25.406 -24.281 -74.438 1 19.08 623 VAL A CA 1
ATOM 4931 C C . VAL A 1 623 ? -24.672 -23.094 -73.875 1 19.08 623 VAL A C 1
ATOM 4933 O O . VAL A 1 623 ? -25 -22.656 -72.75 1 19.08 623 VAL A O 1
ATOM 4936 N N . MET B 1 1 ? -15.547 33.875 -35.062 1 19.58 1 MET B N 1
ATOM 4937 C CA . MET B 1 1 ? -15.031 34.156 -33.719 1 19.58 1 MET B CA 1
ATOM 4938 C C . MET B 1 1 ? -15.188 32.938 -32.844 1 19.58 1 MET B C 1
ATOM 4940 O O . MET B 1 1 ? -16.297 32.406 -32.688 1 19.58 1 MET B O 1
ATOM 4944 N N . PRO B 1 2 ? -14.281 32.156 -32.531 1 20.09 2 PRO B N 1
ATOM 4945 C CA . PRO B 1 2 ? -14.539 30.734 -32.219 1 20.09 2 PRO B CA 1
ATOM 4946 C C . PRO B 1 2 ? -15.102 30.531 -30.828 1 20.09 2 PRO B C 1
ATOM 4948 O O . PRO B 1 2 ? -14.867 31.344 -29.938 1 20.09 2 PRO B O 1
ATOM 4951 N N . PRO B 1 3 ? -16.141 29.812 -30.594 1 21.67 3 PRO B N 1
ATOM 4952 C CA . PRO B 1 3 ? -16.922 29.969 -29.359 1 21.67 3 PRO B CA 1
ATOM 4953 C C . PRO B 1 3 ? -16.125 29.656 -28.094 1 21.67 3 PRO B C 1
ATOM 4955 O O . PRO B 1 3 ? -15.156 28.891 -28.156 1 21.67 3 PRO B O 1
ATOM 4958 N N . LEU B 1 4 ? -15.828 30.5 -27.156 1 18.67 4 LEU B N 1
ATOM 4959 C CA . LEU B 1 4 ? -15.094 30.719 -25.922 1 18.67 4 LEU B CA 1
ATOM 4960 C C . LEU B 1 4 ? -15.344 29.594 -24.938 1 18.67 4 LEU B C 1
ATOM 4962 O O . LEU B 1 4 ? -16.453 29.422 -24.438 1 18.67 4 LEU B O 1
ATOM 4966 N N . LEU B 1 5 ? -14.859 28.438 -25.188 1 19.45 5 LEU B N 1
ATOM 4967 C CA . LEU B 1 5 ? -15.164 27.203 -24.469 1 19.45 5 LEU B CA 1
ATOM 4968 C C . LEU B 1 5 ? -14.703 27.297 -23.016 1 19.45 5 LEU B C 1
ATOM 4970 O O . LEU B 1 5 ? -13.5 27.281 -22.75 1 19.45 5 LEU B O 1
ATOM 4974 N N . HIS B 1 6 ? -15.109 28.094 -22.094 1 20.89 6 HIS B N 1
ATOM 4975 C CA . HIS B 1 6 ? -14.93 28.438 -20.688 1 20.89 6 HIS B CA 1
ATOM 4976 C C . HIS B 1 6 ? -15.055 27.219 -19.781 1 20.89 6 HIS B C 1
ATOM 4978 O O . HIS B 1 6 ? -15.375 27.344 -18.609 1 20.89 6 HIS B O 1
ATOM 4984 N N . THR B 1 7 ? -14.711 26.047 -20.188 1 21.44 7 THR B N 1
ATOM 4985 C CA . THR B 1 7 ? -15.219 24.953 -19.375 1 21.44 7 THR B CA 1
ATOM 4986 C C . THR B 1 7 ? -14.367 24.781 -18.109 1 21.44 7 THR B C 1
ATOM 4988 O O . THR B 1 7 ? -13.156 24.547 -18.203 1 21.44 7 THR B O 1
ATOM 4991 N N . LYS B 1 8 ? -14.555 25.438 -16.938 1 25.47 8 LYS B N 1
ATOM 4992 C CA . LYS B 1 8 ? -14.109 25.5 -15.555 1 25.47 8 LYS B CA 1
ATOM 4993 C C . LYS B 1 8 ? -13.781 24.109 -15.023 1 25.47 8 LYS B C 1
ATOM 4995 O O . LYS B 1 8 ? -14.383 23.109 -15.453 1 25.47 8 LYS B O 1
ATOM 5000 N N . ALA B 1 9 ? -12.719 23.797 -14.719 1 26.48 9 ALA B N 1
ATOM 5001 C CA . ALA B 1 9 ? -12.297 22.672 -13.883 1 26.48 9 ALA B CA 1
ATOM 5002 C C . ALA B 1 9 ? -13.398 22.25 -12.922 1 26.48 9 ALA B C 1
ATOM 5004 O O . ALA B 1 9 ? -13.539 22.828 -11.836 1 26.48 9 ALA B O 1
ATOM 5005 N N . GLY B 1 10 ? -14.711 22.125 -13.258 1 26 10 GLY B N 1
ATOM 5006 C CA . GLY B 1 10 ? -16 22.25 -12.602 1 26 10 GLY B CA 1
ATOM 5007 C C . GLY B 1 10 ? -16.188 21.297 -11.438 1 26 10 GLY B C 1
ATOM 5008 O O . GLY B 1 10 ? -15.766 20.141 -11.508 1 26 10 GLY B O 1
ATOM 5009 N N . SER B 1 11 ? -16.016 21.781 -10.195 1 27.25 11 SER B N 1
ATOM 5010 C CA . SER B 1 11 ? -16.719 21.219 -9.047 1 27.25 11 SER B CA 1
ATOM 5011 C C . SER B 1 11 ? -17.891 20.359 -9.492 1 27.25 11 SER B C 1
ATOM 5013 O O . SER B 1 11 ? -18.656 20.75 -10.367 1 27.25 11 SER B O 1
ATOM 5015 N N . VAL B 1 12 ? -17.641 19.188 -9.812 1 31.88 12 VAL B N 1
ATOM 5016 C CA . VAL B 1 12 ? -18.984 18.625 -9.969 1 31.88 12 VAL B CA 1
ATOM 5017 C C . VAL B 1 12 ? -19.953 19.359 -9.055 1 31.88 12 VAL B C 1
ATOM 5019 O O . VAL B 1 12 ? -19.922 19.188 -7.832 1 31.88 12 VAL B O 1
ATOM 5022 N N . GLU B 1 13 ? -20.094 20.594 -9.242 1 31.83 13 GLU B N 1
ATOM 5023 C CA . GLU B 1 13 ? -21.188 21.25 -8.531 1 31.83 13 GLU B CA 1
ATOM 5024 C C . GLU B 1 13 ? -22.359 20.312 -8.328 1 31.83 13 GLU B C 1
ATOM 5026 O O . GLU B 1 13 ? -22.922 19.797 -9.289 1 31.83 13 GLU B O 1
ATOM 5031 N N . ARG B 1 14 ? -22.125 19.578 -7.234 1 37.78 14 ARG B N 1
ATOM 5032 C CA . ARG B 1 14 ? -23.375 18.859 -6.973 1 37.78 14 ARG B CA 1
ATOM 5033 C C . ARG B 1 14 ? -24.578 19.75 -7.195 1 37.78 14 ARG B C 1
ATOM 5035 O O . ARG B 1 14 ? -24.719 20.797 -6.555 1 37.78 14 ARG B O 1
ATOM 5042 N N . THR B 1 15 ? -25.078 19.781 -8.383 1 36.75 15 THR B N 1
ATOM 5043 C CA . THR B 1 15 ? -26.312 20.516 -8.586 1 36.75 15 THR B CA 1
ATOM 5044 C C . THR B 1 15 ? -27.328 20.188 -7.504 1 36.75 15 THR B C 1
ATOM 5046 O O . THR B 1 15 ? -27.188 19.172 -6.809 1 36.75 15 THR B O 1
ATOM 5049 N N . GLU B 1 16 ? -28.125 21.094 -7.172 1 35.88 16 GLU B N 1
ATOM 5050 C CA . GLU B 1 16 ? -29.281 20.844 -6.316 1 35.88 16 GLU B CA 1
ATOM 5051 C C . GLU B 1 16 ? -29.906 19.5 -6.621 1 35.88 16 GLU B C 1
ATOM 5053 O O . GLU B 1 16 ? -30.375 18.797 -5.711 1 35.88 16 GLU B O 1
ATOM 5058 N N . GLU B 1 17 ? -29.859 19.188 -7.82 1 40.28 17 GLU B N 1
ATOM 5059 C CA . GLU B 1 17 ? -30.469 17.922 -8.25 1 40.28 17 GLU B CA 1
ATOM 5060 C C . GLU B 1 17 ? -29.625 16.734 -7.812 1 40.28 17 GLU B C 1
ATOM 5062 O O . GLU B 1 17 ? -30.156 15.695 -7.41 1 40.28 17 GLU B O 1
ATOM 5067 N N . ASP B 1 18 ? -28.391 16.906 -7.914 1 43.09 18 ASP B N 1
ATOM 5068 C CA . ASP B 1 18 ? -27.516 15.82 -7.488 1 43.09 18 ASP B CA 1
ATOM 5069 C C . ASP B 1 18 ? -27.609 15.602 -5.98 1 43.09 18 ASP B C 1
ATOM 5071 O O . ASP B 1 18 ? -27.578 14.461 -5.512 1 43.09 18 ASP B O 1
ATOM 5075 N N . MET B 1 19 ? -27.703 16.719 -5.367 1 42.62 19 MET B N 1
ATOM 5076 C CA . MET B 1 19 ? -27.859 16.688 -3.918 1 42.62 19 MET B CA 1
ATOM 5077 C C . MET B 1 19 ? -29.172 16.016 -3.523 1 42.62 19 MET B C 1
ATOM 5079 O O . MET B 1 19 ? -29.266 15.43 -2.449 1 42.62 19 MET B O 1
ATOM 5083 N N . ASN B 1 20 ? -30.141 16.359 -4.312 1 41.56 20 ASN B N 1
ATOM 5084 C CA . ASN B 1 20 ? -31.422 15.742 -4.031 1 41.56 20 ASN B CA 1
ATOM 5085 C C . ASN B 1 20 ? -31.375 14.219 -4.164 1 41.56 20 ASN B C 1
ATOM 5087 O O . ASN B 1 20 ? -32.312 13.523 -3.762 1 41.56 20 ASN B O 1
ATOM 5091 N N . LEU B 1 21 ? -30.453 13.891 -4.836 1 42.88 21 LEU B N 1
ATOM 5092 C CA . LEU B 1 21 ? -30.359 12.453 -5.027 1 42.88 21 LEU B CA 1
ATOM 5093 C C . LEU B 1 21 ? -29.578 11.797 -3.887 1 42.88 21 LEU B C 1
ATOM 5095 O O . LEU B 1 21 ? -29.562 10.57 -3.77 1 42.88 21 LEU B O 1
ATOM 5099 N N . LEU B 1 22 ? -28.844 12.688 -3.174 1 46.34 22 LEU B N 1
ATOM 5100 C CA . LEU B 1 22 ? -27.969 12.016 -2.213 1 46.34 22 LEU B CA 1
ATOM 5101 C C . LEU B 1 22 ? -28.641 11.914 -0.85 1 46.34 22 LEU B C 1
ATOM 5103 O O . LEU B 1 22 ? -29.219 12.891 -0.356 1 46.34 22 LEU B O 1
ATOM 5107 N N . GLU B 1 23 ? -29.062 10.875 -0.404 1 48.78 23 GLU B N 1
ATOM 5108 C CA . GLU B 1 23 ? -29.516 10.578 0.949 1 48.78 23 GLU B CA 1
ATOM 5109 C C . GLU B 1 23 ? -28.531 11.094 1.993 1 48.78 23 GLU B C 1
ATOM 5111 O O . GLU B 1 23 ? -27.328 11.156 1.736 1 48.78 23 GLU B O 1
ATOM 5116 N N . PRO B 1 24 ? -29.125 11.797 2.934 1 51.38 24 PRO B N 1
ATOM 5117 C CA . PRO B 1 24 ? -28.266 12.211 4.043 1 51.38 24 PRO B CA 1
ATOM 5118 C C . PRO B 1 24 ? -27.297 11.117 4.484 1 51.38 24 PRO B C 1
ATOM 5120 O O . PRO B 1 24 ? -27.688 9.953 4.605 1 51.38 24 PRO B O 1
ATOM 5123 N N . LYS B 1 25 ? -26.078 11.531 4.469 1 62.69 25 LYS B N 1
ATOM 5124 C CA . LYS B 1 25 ? -25.062 10.523 4.762 1 62.69 25 LYS B CA 1
ATOM 5125 C C . LYS B 1 25 ? -25.109 10.117 6.23 1 62.69 25 LYS B C 1
ATOM 5127 O O . LYS B 1 25 ? -25.281 10.961 7.109 1 62.69 25 LYS B O 1
ATOM 5132 N N . ARG B 1 26 ? -25.188 8.906 6.48 1 73.31 26 ARG B N 1
ATOM 5133 C CA . ARG B 1 26 ? -25.109 8.273 7.793 1 73.31 26 ARG B CA 1
ATOM 5134 C C . ARG B 1 26 ? -23.672 8.062 8.219 1 73.31 26 ARG B C 1
ATOM 5136 O O . ARG B 1 26 ? -22.734 8.32 7.445 1 73.31 26 ARG B O 1
ATOM 5143 N N . SER B 1 27 ? -23.484 7.867 9.469 1 80.88 27 SER B N 1
ATOM 5144 C CA . SER B 1 27 ? -22.172 7.508 10 1 80.88 27 SER B CA 1
ATOM 5145 C C . SER B 1 27 ? -21.594 6.316 9.25 1 80.88 27 SER B C 1
ATOM 5147 O O . SER B 1 27 ? -22.312 5.566 8.594 1 80.88 27 SER B O 1
ATOM 5149 N N . VAL B 1 28 ? -20.328 6.328 9.156 1 85.38 28 VAL B N 1
ATOM 5150 C CA . VAL B 1 28 ? -19.656 5.254 8.43 1 85.38 28 VAL B CA 1
ATOM 5151 C C . VAL B 1 28 ? -18.672 4.539 9.352 1 85.38 28 VAL B C 1
ATOM 5153 O O . VAL B 1 28 ? -18.016 5.176 10.188 1 85.38 28 VAL B O 1
ATOM 5156 N N . SER B 1 29 ? -18.688 3.305 9.188 1 89.19 29 SER B N 1
ATOM 5157 C CA . SER B 1 29 ? -17.75 2.467 9.93 1 89.19 29 SER B CA 1
ATOM 5158 C C . SER B 1 29 ? -16.641 1.938 9.023 1 89.19 29 SER B C 1
ATOM 5160 O O . SER B 1 29 ? -16.906 1.491 7.902 1 89.19 29 SER B O 1
ATOM 5162 N N . ILE B 1 30 ? -15.438 2.082 9.445 1 91.94 30 ILE B N 1
ATOM 5163 C CA . ILE B 1 30 ? -14.281 1.628 8.68 1 91.94 30 ILE B CA 1
ATOM 5164 C C . ILE B 1 30 ? -13.406 0.727 9.539 1 91.94 30 ILE B C 1
ATOM 5166 O O . ILE B 1 30 ? -13.203 1.002 10.727 1 91.94 30 ILE B O 1
ATOM 5170 N N . GLN B 1 31 ? -12.969 -0.323 8.938 1 91.06 31 GLN B N 1
ATOM 5171 C CA . GLN B 1 31 ? -12.016 -1.188 9.633 1 91.06 31 GLN B CA 1
ATOM 5172 C C . GLN B 1 31 ? -10.578 -0.704 9.43 1 91.06 31 GLN B C 1
ATOM 5174 O O . GLN B 1 31 ? -10.062 -0.729 8.312 1 91.06 31 GLN B O 1
ATOM 5179 N N . ASP B 1 32 ? -9.969 -0.306 10.5 1 91.88 32 ASP B N 1
ATOM 5180 C CA . ASP B 1 32 ? -8.586 0.157 10.477 1 91.88 32 ASP B CA 1
ATOM 5181 C C . ASP B 1 32 ? -7.637 -0.919 11 1 91.88 32 ASP B C 1
ATOM 5183 O O . ASP B 1 32 ? -7.945 -1.604 11.977 1 91.88 32 ASP B O 1
ATOM 5187 N N . MET B 1 33 ? -6.531 -1.049 10.375 1 91.62 33 MET B N 1
ATOM 5188 C CA . MET B 1 33 ? -5.566 -2.094 10.695 1 91.62 33 MET B CA 1
ATOM 5189 C C . MET B 1 33 ? -5.035 -1.923 12.117 1 91.62 33 MET B C 1
ATOM 5191 O O . MET B 1 33 ? -4.707 -2.906 12.781 1 91.62 33 MET B O 1
ATOM 5195 N N . ILE B 1 34 ? -4.938 -0.748 12.609 1 91.75 34 ILE B N 1
ATOM 5196 C CA . ILE B 1 34 ? -4.316 -0.466 13.898 1 91.75 34 ILE B CA 1
ATOM 5197 C C . ILE B 1 34 ? -5.391 -0.327 14.969 1 91.75 34 ILE B C 1
ATOM 5199 O O . ILE B 1 34 ? -5.246 -0.861 16.078 1 91.75 34 ILE B O 1
ATOM 5203 N N . TYR B 1 35 ? -6.52 0.351 14.641 1 92.19 35 TYR B N 1
ATOM 5204 C CA . TYR B 1 35 ? -7.449 0.782 15.68 1 92.19 35 TYR B CA 1
ATOM 5205 C C . TYR B 1 35 ? -8.734 -0.031 15.633 1 92.19 35 TYR B C 1
ATOM 5207 O O . TYR B 1 35 ? -9.641 0.181 16.438 1 92.19 35 TYR B O 1
ATOM 5215 N N . GLY B 1 36 ? -8.844 -0.921 14.695 1 90.31 36 GLY B N 1
ATOM 5216 C CA . GLY B 1 36 ? -10.047 -1.727 14.594 1 90.31 36 GLY B CA 1
ATOM 5217 C C . GLY B 1 36 ? -11.195 -1.003 13.914 1 90.31 36 GLY B C 1
ATOM 5218 O O . GLY B 1 36 ? -10.984 -0.249 12.961 1 90.31 36 GLY B O 1
ATOM 5219 N N . GLN B 1 37 ? -12.383 -1.303 14.383 1 89.88 37 GLN B N 1
ATOM 5220 C CA . GLN B 1 37 ? -13.547 -0.655 13.789 1 89.88 37 GLN B CA 1
ATOM 5221 C C . GLN B 1 37 ? -13.703 0.773 14.305 1 89.88 37 GLN B C 1
ATOM 5223 O O . GLN B 1 37 ? -13.852 0.991 15.516 1 89.88 37 GLN B O 1
ATOM 5228 N N . VAL B 1 38 ? -13.617 1.633 13.422 1 93.19 38 VAL B N 1
ATOM 5229 C CA . VAL B 1 38 ? -13.711 3.049 13.766 1 93.19 38 VAL B CA 1
ATOM 5230 C C . VAL B 1 38 ? -14.969 3.648 13.133 1 93.19 38 VAL B C 1
ATOM 5232 O O . VAL B 1 38 ? -15.297 3.334 11.984 1 93.19 38 VAL B O 1
ATOM 5235 N N . GLU B 1 39 ? -15.617 4.5 13.914 1 91.19 39 GLU B N 1
ATOM 5236 C CA . GLU B 1 39 ? -16.828 5.152 13.438 1 91.19 39 GLU B CA 1
ATOM 5237 C C . GLU B 1 39 ? -16.594 6.637 13.18 1 91.19 39 GLU B C 1
ATOM 5239 O O . GLU B 1 39 ? -15.984 7.324 14 1 91.19 39 GLU B O 1
ATOM 5244 N N . PHE B 1 40 ? -17.047 7.082 12.039 1 95.31 40 PHE B N 1
ATOM 5245 C CA . PHE B 1 40 ? -16.922 8.492 11.68 1 95.31 40 PHE B CA 1
ATOM 5246 C C . PHE B 1 40 ? -18.297 9.125 11.484 1 95.31 40 PHE B C 1
ATOM 5248 O O . PHE B 1 40 ? -19.188 8.508 10.906 1 95.31 40 PHE B O 1
ATOM 5255 N N . PRO B 1 41 ? -18.484 10.352 12 1 94.5 41 PRO B N 1
ATOM 5256 C CA . PRO B 1 41 ? -19.75 11.062 11.805 1 94.5 41 PRO B CA 1
ATOM 5257 C C . PRO B 1 41 ? -20 11.445 10.352 1 94.5 41 PRO B C 1
ATOM 5259 O O . PRO B 1 41 ? -19.078 11.422 9.531 1 94.5 41 PRO B O 1
ATOM 5262 N N . PRO B 1 42 ? -21.172 11.844 10.016 1 93.56 42 PRO B N 1
ATOM 5263 C CA . PRO B 1 42 ? -21.562 12.109 8.625 1 93.56 42 PRO B CA 1
ATOM 5264 C C . PRO B 1 42 ? -20.734 13.211 7.98 1 93.56 42 PRO B C 1
ATOM 5266 O O . PRO B 1 42 ? -20.422 13.141 6.789 1 93.56 42 PRO B O 1
ATOM 5269 N N . VAL B 1 43 ? -20.406 14.203 8.75 1 95.31 43 VAL B N 1
ATOM 5270 C CA . VAL B 1 43 ? -19.656 15.312 8.172 1 95.31 43 VAL B CA 1
ATOM 5271 C C . VAL B 1 43 ? -18.281 14.836 7.711 1 95.31 43 VAL B C 1
ATOM 5273 O O . VAL B 1 43 ? -17.781 15.266 6.668 1 95.31 43 VAL B O 1
ATOM 5276 N N . ILE B 1 44 ? -17.656 13.93 8.516 1 96.81 44 ILE B N 1
ATOM 5277 C CA . ILE B 1 44 ? -16.359 13.375 8.141 1 96.81 44 ILE B CA 1
ATOM 5278 C C . ILE B 1 44 ? -16.5 12.5 6.898 1 96.81 44 ILE B C 1
ATOM 5280 O O . ILE B 1 44 ? -15.656 12.531 6.008 1 96.81 44 ILE B O 1
ATOM 5284 N N . ARG B 1 45 ? -17.547 11.742 6.82 1 94.38 45 ARG B N 1
ATOM 5285 C CA . ARG B 1 45 ? -17.828 10.922 5.645 1 94.38 45 ARG B CA 1
ATOM 5286 C C . ARG B 1 45 ? -17.953 11.781 4.395 1 94.38 45 ARG B C 1
ATOM 5288 O O . ARG B 1 45 ? -17.406 11.445 3.342 1 94.38 45 ARG B O 1
ATOM 5295 N N . LEU B 1 46 ? -18.688 12.844 4.543 1 94.5 46 LEU B N 1
ATOM 5296 C CA . LEU B 1 46 ? -18.891 13.766 3.436 1 94.5 46 LEU B CA 1
ATOM 5297 C C . LEU B 1 46 ? -17.547 14.227 2.861 1 94.5 46 LEU B C 1
ATOM 5299 O O . LEU B 1 46 ? -17.344 14.18 1.647 1 94.5 46 LEU B O 1
ATOM 5303 N N . LEU B 1 47 ? -16.672 14.617 3.697 1 96.75 47 LEU B N 1
ATOM 5304 C CA . LEU B 1 47 ? -15.398 15.164 3.266 1 96.75 47 LEU B CA 1
ATOM 5305 C C . LEU B 1 47 ? -14.469 14.062 2.77 1 96.75 47 LEU B C 1
ATOM 5307 O O . LEU B 1 47 ? -13.711 14.258 1.818 1 96.75 47 LEU B O 1
ATOM 5311 N N . THR B 1 48 ? -14.523 12.883 3.396 1 96.06 48 THR B N 1
ATOM 5312 C CA . THR B 1 48 ? -13.711 11.742 2.998 1 96.06 48 THR B CA 1
ATOM 5313 C C . THR B 1 48 ? -14.039 11.312 1.571 1 96.06 48 THR B C 1
ATOM 5315 O O . THR B 1 48 ? -13.164 10.844 0.842 1 96.06 48 THR B O 1
ATOM 5318 N N . ASP B 1 49 ? -15.258 11.516 1.15 1 93.81 49 ASP B N 1
ATOM 5319 C CA . ASP B 1 49 ? -15.727 11.055 -0.153 1 93.81 49 ASP B CA 1
ATOM 5320 C C . ASP B 1 49 ? -15.359 12.055 -1.252 1 93.81 49 ASP B C 1
ATOM 5322 O O . ASP B 1 49 ? -15.625 11.805 -2.432 1 93.81 49 ASP B O 1
ATOM 5326 N N . SER B 1 50 ? -14.672 13.125 -0.892 1 95 50 SER B N 1
ATOM 5327 C CA . SER B 1 50 ? -14.234 14.102 -1.877 1 95 50 SER B CA 1
ATOM 5328 C C . SER B 1 50 ? -12.984 13.633 -2.607 1 95 50 SER B C 1
ATOM 5330 O O . SER B 1 50 ? -12.109 13 -2.01 1 95 50 SER B O 1
ATOM 5332 N N . PRO B 1 51 ? -12.875 13.992 -3.92 1 94.12 51 PRO B N 1
ATOM 5333 C CA . PRO B 1 51 ? -11.68 13.625 -4.68 1 94.12 51 PRO B CA 1
ATOM 5334 C C . PRO B 1 51 ? -10.398 14.18 -4.062 1 94.12 51 PRO B C 1
ATOM 5336 O O . PRO B 1 51 ? -9.336 13.555 -4.164 1 94.12 51 PRO B O 1
ATOM 5339 N N . ILE B 1 52 ? -10.523 15.344 -3.379 1 96.56 52 ILE B N 1
ATOM 5340 C CA . ILE B 1 52 ? -9.359 15.969 -2.766 1 96.56 52 ILE B CA 1
ATOM 5341 C C . ILE B 1 52 ? -8.797 15.055 -1.678 1 96.56 52 ILE B C 1
ATOM 5343 O O . ILE B 1 52 ? -7.59 14.805 -1.628 1 96.56 52 ILE B O 1
ATOM 5347 N N . VAL B 1 53 ? -9.695 14.492 -0.858 1 97.75 53 VAL B N 1
ATOM 5348 C CA . VAL B 1 53 ? -9.258 13.617 0.223 1 97.75 53 VAL B CA 1
ATOM 5349 C C . VAL B 1 53 ? -8.914 12.242 -0.337 1 97.75 53 VAL B C 1
ATOM 5351 O O . VAL B 1 53 ? -7.926 11.625 0.073 1 97.75 53 VAL B O 1
ATOM 5354 N N . GLN B 1 54 ? -9.672 11.766 -1.355 1 96.69 54 GLN B N 1
ATOM 5355 C CA . GLN B 1 54 ? -9.453 10.453 -1.946 1 96.69 54 GLN B CA 1
ATOM 5356 C C . GLN B 1 54 ? -8.109 10.383 -2.664 1 96.69 54 GLN B C 1
ATOM 5358 O O . GLN B 1 54 ? -7.523 9.312 -2.803 1 96.69 54 GLN B O 1
ATOM 5363 N N . ARG B 1 55 ? -7.559 11.508 -3.074 1 96.25 55 ARG B N 1
ATOM 5364 C CA . ARG B 1 55 ? -6.242 11.586 -3.697 1 96.25 55 ARG B CA 1
ATOM 5365 C C . ARG B 1 55 ? -5.164 11.008 -2.787 1 96.25 55 ARG B C 1
ATOM 5367 O O . ARG B 1 55 ? -4.18 10.438 -3.266 1 96.25 55 ARG B O 1
ATOM 5374 N N . LEU B 1 56 ? -5.391 11.086 -1.497 1 97.12 56 LEU B N 1
ATOM 5375 C CA . LEU B 1 56 ? -4.41 10.641 -0.511 1 97.12 56 LEU B CA 1
ATOM 5376 C C . LEU B 1 56 ? -4.199 9.133 -0.599 1 97.12 56 LEU B C 1
ATOM 5378 O O . LEU B 1 56 ? -3.197 8.609 -0.104 1 97.12 56 LEU B O 1
ATOM 5382 N N . ARG B 1 57 ? -5.113 8.383 -1.269 1 96.38 57 ARG B N 1
ATOM 5383 C CA . ARG B 1 57 ? -4.973 6.941 -1.442 1 96.38 57 ARG B CA 1
ATOM 5384 C C . ARG B 1 57 ? -3.777 6.609 -2.33 1 96.38 57 ARG B C 1
ATOM 5386 O O . ARG B 1 57 ? -3.195 5.531 -2.217 1 96.38 57 ARG B O 1
ATOM 5393 N N . ASP B 1 58 ? -3.467 7.547 -3.158 1 95.94 58 ASP B N 1
ATOM 5394 C CA . ASP B 1 58 ? -2.4 7.312 -4.129 1 95.94 58 ASP B CA 1
ATOM 5395 C C . ASP B 1 58 ? -1.096 7.965 -3.678 1 95.94 58 ASP B C 1
ATOM 5397 O O . ASP B 1 58 ? -0.176 8.141 -4.48 1 95.94 58 ASP B O 1
ATOM 5401 N N . LEU B 1 59 ? -1.049 8.375 -2.457 1 96.38 59 LEU B N 1
ATOM 5402 C CA . LEU B 1 59 ? 0.172 8.914 -1.869 1 96.38 59 LEU B CA 1
ATOM 5403 C C . LEU B 1 59 ? 0.708 7.988 -0.782 1 96.38 59 LEU B C 1
ATOM 5405 O O . LEU B 1 59 ? 0.1 7.855 0.282 1 96.38 59 LEU B O 1
ATOM 5409 N N . LYS B 1 60 ? 1.837 7.375 -1.101 1 95.75 60 LYS B N 1
ATOM 5410 C CA . LYS B 1 60 ? 2.457 6.516 -0.097 1 95.75 60 LYS B CA 1
ATOM 5411 C C . LYS B 1 60 ? 2.973 7.332 1.084 1 95.75 60 LYS B C 1
ATOM 5413 O O . LYS B 1 60 ? 3.596 8.383 0.896 1 95.75 60 LYS B O 1
ATOM 5418 N N . GLN B 1 61 ? 2.766 6.824 2.307 1 95.62 61 GLN B N 1
ATOM 5419 C CA . GLN B 1 61 ? 3.146 7.531 3.525 1 95.62 61 GLN B CA 1
ATOM 5420 C C . GLN B 1 61 ? 4.664 7.629 3.65 1 95.62 61 GLN B C 1
ATOM 5422 O O . GLN B 1 61 ? 5.191 8.664 4.059 1 95.62 61 GLN B O 1
ATOM 5427 N N . LEU B 1 62 ? 5.332 6.574 3.248 1 94.5 62 LEU B N 1
ATOM 5428 C CA . LEU B 1 62 ? 6.773 6.527 3.463 1 94.5 62 LEU B CA 1
ATOM 5429 C C . LEU B 1 62 ? 7.523 6.633 2.139 1 94.5 62 LEU B C 1
ATOM 5431 O O . LEU B 1 62 ? 8.695 6.262 2.053 1 94.5 62 LEU B O 1
ATOM 5435 N N . GLY B 1 63 ? 6.836 7 1.151 1 92.62 63 GLY B N 1
ATOM 5436 C CA . GLY B 1 63 ? 7.449 7.285 -0.136 1 92.62 63 GLY B CA 1
ATOM 5437 C C . GLY B 1 63 ? 8.281 6.137 -0.669 1 92.62 63 GLY B C 1
ATOM 5438 O O . GLY B 1 63 ? 7.777 5.02 -0.827 1 92.62 63 GLY B O 1
ATOM 5439 N N . THR B 1 64 ? 9.625 6.363 -0.779 1 93.12 64 THR B N 1
ATOM 5440 C CA . THR B 1 64 ? 10.5 5.422 -1.461 1 93.12 64 THR B CA 1
ATOM 5441 C C . THR B 1 64 ? 10.984 4.34 -0.5 1 93.12 64 THR B C 1
ATOM 5443 O O . THR B 1 64 ? 11.656 3.391 -0.913 1 93.12 64 THR B O 1
ATOM 5446 N N . SER B 1 65 ? 10.602 4.426 0.761 1 93.69 65 SER B N 1
ATOM 5447 C CA . SER B 1 65 ? 11.016 3.41 1.727 1 93.69 65 SER B CA 1
ATOM 5448 C C . SER B 1 65 ? 10.445 2.041 1.363 1 93.69 65 SER B C 1
ATOM 5450 O O . SER B 1 65 ? 10.914 1.018 1.871 1 93.69 65 SER B O 1
ATOM 5452 N N . VAL B 1 66 ? 9.477 2.037 0.453 1 93.88 66 VAL B N 1
ATOM 5453 C CA . VAL B 1 66 ? 8.852 0.796 0.013 1 93.88 66 VAL B CA 1
ATOM 5454 C C . VAL B 1 66 ? 9.875 -0.073 -0.714 1 93.88 66 VAL B C 1
ATOM 5456 O O . VAL B 1 66 ? 9.734 -1.298 -0.758 1 93.88 66 VAL B O 1
ATOM 5459 N N . TYR B 1 67 ? 10.922 0.513 -1.227 1 94.06 67 TYR B N 1
ATOM 5460 C CA . TYR B 1 67 ? 11.945 -0.235 -1.946 1 94.06 67 TYR B CA 1
ATOM 5461 C C . TYR B 1 67 ? 12.875 -0.959 -0.978 1 94.06 67 TYR B C 1
ATOM 5463 O O . TYR B 1 67 ? 13.617 -1.861 -1.375 1 94.06 67 TYR B O 1
ATOM 5471 N N . VAL B 1 68 ? 12.898 -0.537 0.299 1 93.38 68 VAL B N 1
ATOM 5472 C CA . VAL B 1 68 ? 13.703 -1.173 1.342 1 93.38 68 VAL B CA 1
ATOM 5473 C C . VAL B 1 68 ? 12.812 -2.078 2.193 1 93.38 68 VAL B C 1
ATOM 5475 O O . VAL B 1 68 ? 13.203 -3.199 2.529 1 93.38 68 VAL B O 1
ATOM 5478 N N . TYR B 1 69 ? 11.695 -1.531 2.564 1 94.5 69 TYR B N 1
ATOM 5479 C CA . TYR B 1 69 ? 10.664 -2.268 3.281 1 94.5 69 TYR B CA 1
ATOM 5480 C C . TYR B 1 69 ? 9.461 -2.543 2.381 1 94.5 69 TYR B C 1
ATOM 5482 O O . TYR B 1 69 ? 8.531 -1.737 2.316 1 94.5 69 TYR B O 1
ATOM 5490 N N . PRO B 1 70 ? 9.367 -3.654 1.805 1 94.75 70 PRO B N 1
ATOM 5491 C CA . PRO B 1 70 ? 8.344 -3.922 0.786 1 94.75 70 PRO B CA 1
ATOM 5492 C C . PRO B 1 70 ? 6.922 -3.756 1.315 1 94.75 70 PRO B C 1
ATOM 5494 O O . PRO B 1 70 ? 6.004 -3.459 0.546 1 94.75 70 PRO B O 1
ATOM 5497 N N . SER B 1 71 ? 6.727 -3.877 2.609 1 94.25 71 SER B N 1
ATOM 5498 C CA . SER B 1 71 ? 5.387 -3.809 3.18 1 94.25 71 SER B CA 1
ATOM 5499 C C . SER B 1 71 ? 5.016 -2.375 3.547 1 94.25 71 SER B C 1
ATOM 5501 O O . SER B 1 71 ? 3.893 -2.109 3.979 1 94.25 71 SER B O 1
ATOM 5503 N N . ALA B 1 72 ? 5.91 -1.426 3.438 1 94.88 72 ALA B N 1
ATOM 5504 C CA . ALA B 1 72 ? 5.629 -0.025 3.744 1 94.88 72 ALA B CA 1
ATOM 5505 C C . ALA B 1 72 ? 4.809 0.625 2.637 1 94.88 72 ALA B C 1
ATOM 5507 O O . ALA B 1 72 ? 5.176 1.681 2.117 1 94.88 72 ALA B O 1
ATOM 5508 N N . THR B 1 73 ? 3.658 0.037 2.324 1 95.69 73 THR B N 1
ATOM 5509 C CA . THR B 1 73 ? 2.836 0.448 1.19 1 95.69 73 THR B CA 1
ATOM 5510 C C . THR B 1 73 ? 1.652 1.291 1.659 1 95.69 73 THR B C 1
ATOM 5512 O O . THR B 1 73 ? 0.873 1.784 0.841 1 95.69 73 THR B O 1
ATOM 5515 N N . HIS B 1 74 ? 1.525 1.483 2.982 1 95.75 74 HIS B N 1
ATOM 5516 C CA . HIS B 1 74 ? 0.38 2.221 3.504 1 95.75 74 HIS B CA 1
ATOM 5517 C C . HIS B 1 74 ? 0.36 3.652 2.98 1 95.75 74 HIS B C 1
ATOM 5519 O O . HIS B 1 74 ? 1.405 4.203 2.629 1 95.75 74 HIS B O 1
ATOM 5525 N N . SER B 1 75 ? -0.821 4.238 2.945 1 96.5 75 SER B N 1
ATOM 5526 C CA . SER B 1 75 ? -1.022 5.52 2.271 1 96.5 75 SER B CA 1
ATOM 5527 C C . SER B 1 75 ? -1.296 6.633 3.275 1 96.5 75 SER B C 1
ATOM 5529 O O . SER B 1 75 ? -1.551 6.367 4.453 1 96.5 75 SER B O 1
ATOM 5531 N N . ARG B 1 76 ? -1.261 7.84 2.748 1 97 76 ARG B N 1
ATOM 5532 C CA . ARG B 1 76 ? -1.597 8.992 3.574 1 97 76 ARG B CA 1
ATOM 5533 C C . ARG B 1 76 ? -3.09 9.031 3.881 1 97 76 ARG B C 1
ATOM 5535 O O . ARG B 1 76 ? -3.516 9.672 4.844 1 97 76 ARG B O 1
ATOM 5542 N N . PHE B 1 77 ? -3.912 8.344 3.117 1 97.88 77 PHE B N 1
ATOM 5543 C CA . PHE B 1 77 ? -5.34 8.25 3.398 1 97.88 77 PHE B CA 1
ATOM 5544 C C . PHE B 1 77 ? -5.59 7.516 4.711 1 97.88 77 PHE B C 1
ATOM 5546 O O . PHE B 1 77 ? -6.336 7.996 5.562 1 97.88 77 PHE B O 1
ATOM 5553 N N . GLU B 1 78 ? -4.883 6.41 4.871 1 96.12 78 GLU B N 1
ATOM 5554 C CA . GLU B 1 78 ? -4.965 5.648 6.113 1 96.12 78 GLU B CA 1
ATOM 5555 C C . GLU B 1 78 ? -4.516 6.484 7.309 1 96.12 78 GLU B C 1
ATOM 5557 O O . GLU B 1 78 ? -5.168 6.484 8.352 1 96.12 78 GLU B O 1
ATOM 5562 N N . HIS B 1 79 ? -3.447 7.066 7.074 1 97.75 79 HIS B N 1
ATOM 5563 C CA . HIS B 1 79 ? -2.873 7.895 8.125 1 97.75 79 HIS B CA 1
ATOM 5564 C C . HIS B 1 79 ? -3.834 9.008 8.539 1 97.75 79 HIS B C 1
ATOM 5566 O O . HIS B 1 79 ? -4.066 9.219 9.727 1 97.75 79 HIS B O 1
ATOM 5572 N N . SER B 1 80 ? -4.375 9.68 7.543 1 98.31 80 SER B N 1
ATOM 5573 C CA . SER B 1 80 ? -5.285 10.781 7.82 1 98.31 80 SER B CA 1
ATOM 5574 C C . SER B 1 80 ? -6.535 10.297 8.547 1 98.31 80 SER B C 1
ATOM 5576 O O . SER B 1 80 ? -7.031 10.977 9.453 1 98.31 80 SER B O 1
ATOM 5578 N N . LEU B 1 81 ? -7.07 9.148 8.188 1 98 81 LEU B N 1
ATOM 5579 C CA . LEU B 1 81 ? -8.211 8.57 8.883 1 98 81 LEU B CA 1
ATOM 5580 C C . LEU B 1 81 ? -7.859 8.25 10.336 1 98 81 LEU B C 1
ATOM 5582 O O . LEU B 1 81 ? -8.656 8.5 11.242 1 98 81 LEU B O 1
ATOM 5586 N N . GLY B 1 82 ? -6.691 7.664 10.492 1 97.75 82 GLY B N 1
ATOM 5587 C CA . GLY B 1 82 ? -6.238 7.367 11.836 1 97.75 82 GLY B CA 1
ATOM 5588 C C . GLY B 1 82 ? -6.094 8.602 12.711 1 97.75 82 GLY B C 1
ATOM 5589 O O . GLY B 1 82 ? -6.527 8.609 13.859 1 97.75 82 GLY B O 1
ATOM 5590 N N . VAL B 1 83 ? -5.535 9.641 12.148 1 98.56 83 VAL B N 1
ATOM 5591 C CA . VAL B 1 83 ? -5.355 10.883 12.891 1 98.56 83 VAL B CA 1
ATOM 5592 C C . VAL B 1 83 ? -6.715 11.492 13.219 1 98.56 83 VAL B C 1
ATOM 5594 O O . VAL B 1 83 ? -6.93 11.992 14.328 1 98.56 83 VAL B O 1
ATOM 5597 N N . CYS B 1 84 ? -7.629 11.5 12.25 1 98.56 84 CYS B N 1
ATOM 5598 C CA . CYS B 1 84 ? -8.992 11.969 12.461 1 98.56 84 CYS B CA 1
ATOM 5599 C C . CYS B 1 84 ? -9.641 11.258 13.641 1 98.56 84 CYS B C 1
ATOM 5601 O O . CYS B 1 84 ? -10.18 11.906 14.539 1 98.56 84 CYS B O 1
ATOM 5603 N N . TYR B 1 85 ? -9.523 10.023 13.711 1 97.62 85 TYR B N 1
ATOM 5604 C CA . TYR B 1 85 ? -10.117 9.211 14.766 1 97.62 85 TYR B CA 1
ATOM 5605 C C . TYR B 1 85 ? -9.477 9.523 16.109 1 97.62 85 TYR B C 1
ATOM 5607 O O . TYR B 1 85 ? -10.18 9.766 17.094 1 97.62 85 TYR B O 1
ATOM 5615 N N . LEU B 1 86 ? -8.141 9.484 16.156 1 97.94 86 LEU B N 1
ATOM 5616 C CA . LEU B 1 86 ? -7.414 9.711 17.406 1 97.94 86 LEU B CA 1
ATOM 5617 C C . LEU B 1 86 ? -7.68 11.109 17.938 1 97.94 86 LEU B C 1
ATOM 5619 O O . LEU B 1 86 ? -7.77 11.312 19.156 1 97.94 86 LEU B O 1
ATOM 5623 N N . ALA B 1 87 ? -7.742 12.039 17.031 1 98.69 87 ALA B N 1
ATOM 5624 C CA . ALA B 1 87 ? -7.996 13.414 17.438 1 98.69 87 ALA B CA 1
ATOM 5625 C C . ALA B 1 87 ? -9.352 13.539 18.141 1 98.69 87 ALA B C 1
ATOM 5627 O O . ALA B 1 87 ? -9.445 14.133 19.219 1 98.69 87 ALA B O 1
ATOM 5628 N N . MET B 1 88 ? -10.352 12.992 17.516 1 97.94 88 MET B N 1
ATOM 5629 C CA . MET B 1 88 ? -11.688 13.023 18.109 1 97.94 88 MET B CA 1
ATOM 5630 C C . MET B 1 88 ? -11.711 12.25 19.438 1 97.94 88 MET B C 1
ATOM 5632 O O . MET B 1 88 ? -12.312 12.711 20.406 1 97.94 88 MET B O 1
ATOM 5636 N N . GLU B 1 89 ? -11.016 11.172 19.453 1 96.62 89 GLU B N 1
ATOM 5637 C CA . GLU B 1 89 ? -10.992 10.336 20.656 1 96.62 89 GLU B CA 1
ATOM 5638 C C . GLU B 1 89 ? -10.273 11.039 21.797 1 96.62 89 GLU B C 1
ATOM 5640 O O . GLU B 1 89 ? -10.719 10.977 22.953 1 96.62 89 GLU B O 1
ATOM 5645 N N . LEU B 1 90 ? -9.125 11.625 21.562 1 97.62 90 LEU B N 1
ATOM 5646 C CA . LEU B 1 90 ? -8.391 12.344 22.594 1 97.62 90 LEU B CA 1
ATOM 5647 C C . LEU B 1 90 ? -9.227 13.469 23.188 1 97.62 90 LEU B C 1
ATOM 5649 O O . LEU B 1 90 ? -9.32 13.617 24.406 1 97.62 90 LEU B O 1
ATOM 5653 N N . TYR B 1 91 ? -9.844 14.266 22.344 1 98.19 91 TYR B N 1
ATOM 5654 C CA . TYR B 1 91 ? -10.688 15.359 22.797 1 98.19 91 TYR B CA 1
ATOM 5655 C C . TYR B 1 91 ? -11.836 14.844 23.656 1 98.19 91 TYR B C 1
ATOM 5657 O O . TYR B 1 91 ? -12.117 15.398 24.719 1 98.19 91 TYR B O 1
ATOM 5665 N N . ARG B 1 92 ? -12.5 13.82 23.141 1 96.19 92 ARG B N 1
ATOM 5666 C CA . ARG B 1 92 ? -13.594 13.211 23.891 1 96.19 92 ARG B CA 1
ATOM 5667 C C . ARG B 1 92 ? -13.133 12.75 25.266 1 96.19 92 ARG B C 1
ATOM 5669 O O . ARG B 1 92 ? -13.812 12.984 26.266 1 96.19 92 ARG B O 1
ATOM 5676 N N . CYS B 1 93 ? -12.031 12.094 25.328 1 95.06 93 CYS B N 1
ATOM 5677 C CA . CYS B 1 93 ? -11.5 11.586 26.578 1 95.06 93 CYS B CA 1
ATOM 5678 C C . CYS B 1 93 ? -11.203 12.727 27.547 1 95.06 93 CYS B C 1
ATOM 5680 O O . CYS B 1 93 ? -11.469 12.617 28.75 1 95.06 93 CYS B O 1
ATOM 5682 N N . ILE B 1 94 ? -10.648 13.797 27.062 1 96.06 94 ILE B N 1
ATOM 5683 C CA . ILE B 1 94 ? -10.328 14.945 27.906 1 96.06 94 ILE B CA 1
ATOM 5684 C C . ILE B 1 94 ? -11.609 15.508 28.516 1 96.06 94 ILE B C 1
ATOM 5686 O O . ILE B 1 94 ? -11.688 15.703 29.734 1 96.06 94 ILE B O 1
ATOM 5690 N N . ILE B 1 95 ? -12.594 15.734 27.672 1 95.38 95 ILE B N 1
ATOM 5691 C CA . ILE B 1 95 ? -13.852 16.297 28.125 1 95.38 95 ILE B CA 1
ATOM 5692 C C . ILE B 1 95 ? -14.5 15.367 29.141 1 95.38 95 ILE B C 1
ATOM 5694 O O . ILE B 1 95 ? -14.906 15.797 30.219 1 95.38 95 ILE B O 1
ATOM 5698 N N . ASP B 1 96 ? -14.57 14.117 28.75 1 93.19 96 ASP B N 1
ATOM 5699 C CA . ASP B 1 96 ? -15.219 13.125 29.609 1 93.19 96 ASP B CA 1
ATOM 5700 C C . ASP B 1 96 ? -14.492 12.992 30.938 1 93.19 96 ASP B C 1
ATOM 5702 O O . ASP B 1 96 ? -15.125 12.859 31.984 1 93.19 96 ASP B O 1
ATOM 5706 N N . SER B 1 97 ? -13.219 13.008 30.906 1 89.94 97 SER B N 1
ATOM 5707 C CA . SER B 1 97 ? -12.438 12.859 32.125 1 89.94 97 SER B CA 1
ATOM 5708 C C . SER B 1 97 ? -12.648 14.047 33.062 1 89.94 97 SER B C 1
ATOM 5710 O O . SER B 1 97 ? -12.758 13.875 34.281 1 89.94 97 SER B O 1
ATOM 5712 N N . HIS B 1 98 ? -12.688 15.266 32.594 1 91.94 98 HIS B N 1
ATOM 5713 C CA . HIS B 1 98 ? -12.961 16.438 33.406 1 91.94 98 HIS B CA 1
ATOM 5714 C C . HIS B 1 98 ? -14.359 16.391 34 1 91.94 98 HIS B C 1
ATOM 5716 O O . HIS B 1 98 ? -14.555 16.719 35.156 1 91.94 98 HIS B O 1
ATOM 5722 N N . ARG B 1 99 ? -15.258 15.984 33.25 1 90 99 ARG B N 1
ATOM 5723 C CA . ARG B 1 99 ? -16.641 15.914 33.719 1 90 99 ARG B CA 1
ATOM 5724 C C . ARG B 1 99 ? -16.797 14.828 34.781 1 90 99 ARG B C 1
ATOM 5726 O O . ARG B 1 99 ? -17.547 15 35.75 1 90 99 ARG B O 1
ATOM 5733 N N . GLU B 1 100 ? -16.156 13.758 34.531 1 88.75 100 GLU B N 1
ATOM 5734 C CA . GLU B 1 100 ? -16.25 12.633 35.469 1 88.75 100 GLU B CA 1
ATOM 5735 C C . GLU B 1 100 ? -15.594 12.969 36.812 1 88.75 100 GLU B C 1
ATOM 5737 O O . GLU B 1 100 ? -16.141 12.664 37.875 1 88.75 100 GLU B O 1
ATOM 5742 N N . ASP B 1 101 ? -14.43 13.578 36.781 1 84.44 101 ASP B N 1
ATOM 5743 C CA . ASP B 1 101 ? -13.695 13.828 38 1 84.44 101 ASP B CA 1
ATOM 5744 C C . ASP B 1 101 ? -14.094 15.164 38.625 1 84.44 101 ASP B C 1
ATOM 5746 O O . ASP B 1 101 ? -13.828 15.406 39.812 1 84.44 101 ASP B O 1
ATOM 5750 N N . GLY B 1 102 ? -14.68 16.016 37.875 1 84.69 102 GLY B N 1
ATOM 5751 C CA . GLY B 1 102 ? -15.133 17.297 38.375 1 84.69 102 GLY B CA 1
ATOM 5752 C C . GLY B 1 102 ? -14 18.281 38.656 1 84.69 102 GLY B C 1
ATOM 5753 O O . GLY B 1 102 ? -14.188 19.266 39.344 1 84.69 102 GLY B O 1
ATOM 5754 N N . ARG B 1 103 ? -12.828 17.984 38.25 1 84.56 103 ARG B N 1
ATOM 5755 C CA . ARG B 1 103 ? -11.656 18.844 38.438 1 84.56 103 ARG B CA 1
ATOM 5756 C C . ARG B 1 103 ? -11.383 19.688 37.188 1 84.56 103 ARG B C 1
ATOM 5758 O O . ARG B 1 103 ? -11.398 19.172 36.062 1 84.56 103 ARG B O 1
ATOM 5765 N N . ASP B 1 104 ? -11.141 21.016 37.312 1 83.75 104 ASP B N 1
ATOM 5766 C CA . ASP B 1 104 ? -11.016 21.875 36.156 1 83.75 104 ASP B CA 1
ATOM 5767 C C . ASP B 1 104 ? -9.578 22.375 36 1 83.75 104 ASP B C 1
ATOM 5769 O O . ASP B 1 104 ? -9.227 22.953 34.938 1 83.75 104 ASP B O 1
ATOM 5773 N N . PHE B 1 105 ? -8.719 22.141 37 1 81.5 105 PHE B N 1
ATOM 5774 C CA . PHE B 1 105 ? -7.305 22.484 36.969 1 81.5 105 PHE B CA 1
ATOM 5775 C C . PHE B 1 105 ? -7.117 23.938 36.531 1 81.5 105 PHE B C 1
ATOM 5777 O O . PHE B 1 105 ? -6.23 24.234 35.719 1 81.5 105 PHE B O 1
ATOM 5784 N N . GLY B 1 106 ? -8.023 24.828 36.844 1 84.25 106 GLY B N 1
ATOM 5785 C CA . GLY B 1 106 ? -7.922 26.25 36.562 1 84.25 106 GLY B CA 1
ATOM 5786 C C . GLY B 1 106 ? -8.641 26.672 35.312 1 84.25 106 GLY B C 1
ATOM 5787 O O . GLY B 1 106 ? -8.531 27.828 34.875 1 84.25 106 GLY B O 1
ATOM 5788 N N . VAL B 1 107 ? -9.305 25.797 34.656 1 91.25 107 VAL B N 1
ATOM 5789 C CA . VAL B 1 107 ? -10.062 26.094 33.469 1 91.25 107 VAL B CA 1
ATOM 5790 C C . VAL B 1 107 ? -11.531 25.734 33.656 1 91.25 107 VAL B C 1
ATOM 5792 O O . VAL B 1 107 ? -12.023 24.75 33.125 1 91.25 107 VAL B O 1
ATOM 5795 N N . PRO B 1 108 ? -12.281 26.562 34.312 1 91.44 108 PRO B N 1
ATOM 5796 C CA . PRO B 1 108 ? -13.656 26.234 34.688 1 91.44 108 PRO B CA 1
ATOM 5797 C C . PRO B 1 108 ? -14.555 26.047 33.469 1 91.44 108 PRO B C 1
ATOM 5799 O O . PRO B 1 108 ? -15.539 25.312 33.5 1 91.44 108 PRO B O 1
ATOM 5802 N N . GLU B 1 109 ? -14.195 26.656 32.375 1 92.56 109 GLU B N 1
ATOM 5803 C CA . GLU B 1 109 ? -14.992 26.609 31.141 1 92.56 109 GLU B CA 1
ATOM 5804 C C . GLU B 1 109 ? -15.148 25.172 30.656 1 92.56 109 GLU B C 1
ATOM 5806 O O . GLU B 1 109 ? -16.156 24.828 30.016 1 92.56 109 GLU B O 1
ATOM 5811 N N . ILE B 1 110 ? -14.195 24.297 30.984 1 92.19 110 ILE B N 1
ATOM 5812 C CA . ILE B 1 110 ? -14.172 22.938 30.469 1 92.19 110 ILE B CA 1
ATOM 5813 C C . ILE B 1 110 ? -15.352 22.156 31.062 1 92.19 110 ILE B C 1
ATOM 5815 O O . ILE B 1 110 ? -15.859 21.219 30.438 1 92.19 110 ILE B O 1
ATOM 5819 N N . LEU B 1 111 ? -15.828 22.531 32.219 1 90.88 111 LEU B N 1
ATOM 5820 C CA . LEU B 1 111 ? -16.922 21.859 32.906 1 90.88 111 LEU B CA 1
ATOM 5821 C C . LEU B 1 111 ? -18.266 22.453 32.5 1 90.88 111 LEU B C 1
ATOM 5823 O O . LEU B 1 111 ? -19.312 21.797 32.625 1 90.88 111 LEU B O 1
ATOM 5827 N N . THR B 1 112 ? -18.266 23.688 31.984 1 91.94 112 THR B N 1
ATOM 5828 C CA . THR B 1 112 ? -19.516 24.391 31.734 1 91.94 112 THR B CA 1
ATOM 5829 C C . THR B 1 112 ? -19.828 24.406 30.234 1 91.94 112 THR B C 1
ATOM 5831 O O . THR B 1 112 ? -20.938 24.781 29.844 1 91.94 112 THR B O 1
ATOM 5834 N N . VAL B 1 113 ? -18.953 24 29.438 1 93.19 113 VAL B N 1
ATOM 5835 C CA . VAL B 1 113 ? -19.156 24.031 27.984 1 93.19 113 VAL B CA 1
ATOM 5836 C C . VAL B 1 113 ? -20.328 23.125 27.609 1 93.19 113 VAL B C 1
ATOM 5838 O O . VAL B 1 113 ? -20.484 22.047 28.172 1 93.19 113 VAL B O 1
ATOM 5841 N N . SER B 1 114 ? -21.188 23.562 26.641 1 93.75 114 SER B N 1
ATOM 5842 C CA . SER B 1 114 ? -22.406 22.828 26.25 1 93.75 114 SER B CA 1
ATOM 5843 C C . SER B 1 114 ? -22.062 21.578 25.438 1 93.75 114 SER B C 1
ATOM 5845 O O . SER B 1 114 ? -20.984 21.516 24.828 1 93.75 114 SER B O 1
ATOM 5847 N N . ARG B 1 115 ? -22.953 20.656 25.391 1 92.12 115 ARG B N 1
ATOM 5848 C CA . ARG B 1 115 ? -22.781 19.422 24.641 1 92.12 115 ARG B CA 1
ATOM 5849 C C . ARG B 1 115 ? -22.703 19.703 23.141 1 92.12 115 ARG B C 1
ATOM 5851 O O . ARG B 1 115 ? -21.953 19.047 22.422 1 92.12 115 ARG B O 1
ATOM 5858 N N . GLU B 1 116 ? -23.438 20.641 22.734 1 92.75 116 GLU B N 1
ATOM 5859 C CA . GLU B 1 116 ? -23.453 21.016 21.312 1 92.75 116 GLU B CA 1
ATOM 5860 C C . GLU B 1 116 ? -22.109 21.609 20.891 1 92.75 116 GLU B C 1
ATOM 5862 O O . GLU B 1 116 ? -21.609 21.281 19.812 1 92.75 116 GLU B O 1
ATOM 5867 N N . ALA B 1 117 ? -21.625 22.422 21.75 1 94.25 117 ALA B N 1
ATOM 5868 C CA . ALA B 1 117 ? -20.328 23.031 21.453 1 94.25 117 ALA B CA 1
ATOM 5869 C C . ALA B 1 117 ? -19.219 21.984 21.438 1 94.25 117 ALA B C 1
ATOM 5871 O O . ALA B 1 117 ? -18.328 22.031 20.594 1 94.25 117 ALA B O 1
ATOM 5872 N N . VAL B 1 118 ? -19.312 21.062 22.375 1 95.19 118 VAL B N 1
ATOM 5873 C CA . VAL B 1 118 ? -18.328 19.984 22.453 1 95.19 118 VAL B CA 1
ATOM 5874 C C . VAL B 1 118 ? -18.391 19.141 21.188 1 95.19 118 VAL B C 1
ATOM 5876 O O . VAL B 1 118 ? -17.359 18.781 20.609 1 95.19 118 VAL B O 1
ATOM 5879 N N . GLN B 1 119 ? -19.562 18.844 20.734 1 95.19 119 GLN B N 1
ATOM 5880 C CA . GLN B 1 119 ? -19.734 18.016 19.547 1 95.19 119 GLN B CA 1
ATOM 5881 C C . GLN B 1 119 ? -19.203 18.719 18.312 1 95.19 119 GLN B C 1
ATOM 5883 O O . GLN B 1 119 ? -18.531 18.094 17.469 1 95.19 119 GLN B O 1
ATOM 5888 N N . LYS B 1 120 ? -19.531 19.938 18.188 1 96.19 120 LYS B N 1
ATOM 5889 C CA . LYS B 1 120 ? -19.062 20.719 17.047 1 96.19 120 LYS B CA 1
ATOM 5890 C C . LYS B 1 120 ? -17.531 20.812 17.031 1 96.19 120 LYS B C 1
ATOM 5892 O O . LYS B 1 120 ? -16.906 20.641 15.984 1 96.19 120 LYS B O 1
ATOM 5897 N N . ASP B 1 121 ? -16.969 21.094 18.188 1 97.62 121 ASP B N 1
ATOM 5898 C CA . ASP B 1 121 ? -15.516 21.172 18.281 1 97.62 121 ASP B CA 1
ATOM 5899 C C . ASP B 1 121 ? -14.875 19.812 17.984 1 97.62 121 ASP B C 1
ATOM 5901 O O . ASP B 1 121 ? -13.82 19.75 17.344 1 97.62 121 ASP B O 1
ATOM 5905 N N . MET B 1 122 ? -15.516 18.781 18.453 1 97.62 122 MET B N 1
ATOM 5906 C CA . MET B 1 122 ? -15.031 17.438 18.156 1 97.62 122 MET B CA 1
ATOM 5907 C C . MET B 1 122 ? -14.977 17.188 16.641 1 97.62 122 MET B C 1
ATOM 5909 O O . MET B 1 122 ? -13.992 16.656 16.141 1 97.62 122 MET B O 1
ATOM 5913 N N . TYR B 1 123 ? -15.984 17.641 15.945 1 97.75 123 TYR B N 1
ATOM 5914 C CA . TYR B 1 123 ? -16.031 17.469 14.5 1 97.75 123 TYR B CA 1
ATOM 5915 C C . TYR B 1 123 ? -14.992 18.344 13.812 1 97.75 123 TYR B C 1
ATOM 5917 O O . TYR B 1 123 ? -14.336 17.906 12.859 1 97.75 123 TYR B O 1
ATOM 5925 N N . CYS B 1 124 ? -14.836 19.562 14.312 1 98.56 124 CYS B N 1
ATOM 5926 C CA . CYS B 1 124 ? -13.805 20.438 13.758 1 98.56 124 CYS B CA 1
ATOM 5927 C C . CYS B 1 124 ? -12.422 19.828 13.938 1 98.56 124 CYS B C 1
ATOM 5929 O O . CYS B 1 124 ? -11.594 19.859 13.023 1 98.56 124 CYS B O 1
ATOM 5931 N N . ILE B 1 125 ? -12.18 19.281 15.102 1 98.75 125 ILE B N 1
ATOM 5932 C CA . ILE B 1 125 ? -10.906 18.625 15.398 1 98.75 125 ILE B CA 1
ATOM 5933 C C . ILE B 1 125 ? -10.727 17.406 14.5 1 98.75 125 ILE B C 1
ATOM 5935 O O . ILE B 1 125 ? -9.641 17.172 13.977 1 98.75 125 ILE B O 1
ATOM 5939 N N . GLY B 1 126 ? -11.812 16.656 14.297 1 98.62 126 GLY B N 1
ATOM 5940 C CA . GLY B 1 126 ? -11.789 15.539 13.367 1 98.62 126 GLY B CA 1
ATOM 5941 C C . GLY B 1 126 ? -11.469 15.961 11.938 1 98.62 126 GLY B C 1
ATOM 5942 O O . GLY B 1 126 ? -10.664 15.312 11.266 1 98.62 126 GLY B O 1
ATOM 5943 N N . ILE B 1 127 ? -12.078 17.031 11.5 1 98.69 127 ILE B N 1
ATOM 5944 C CA . ILE B 1 127 ? -11.836 17.547 10.164 1 98.69 127 ILE B CA 1
ATOM 5945 C C . ILE B 1 127 ? -10.375 17.969 10.023 1 98.69 127 ILE B C 1
ATOM 5947 O O . ILE B 1 127 ? -9.742 17.688 9 1 98.69 127 ILE B O 1
ATOM 5951 N N . ALA B 1 128 ? -9.844 18.562 11.062 1 98.81 128 ALA B N 1
ATOM 5952 C CA . ALA B 1 128 ? -8.438 18.953 11.039 1 98.81 128 ALA B CA 1
ATOM 5953 C C . ALA B 1 128 ? -7.531 17.734 10.906 1 98.81 128 ALA B C 1
ATOM 5955 O O . ALA B 1 128 ? -6.551 17.766 10.156 1 98.81 128 ALA B O 1
ATOM 5956 N N . GLY B 1 129 ? -7.832 16.734 11.641 1 98.69 129 GLY B N 1
ATOM 5957 C CA . GLY B 1 129 ? -7.066 15.5 11.523 1 98.69 129 GLY B CA 1
ATOM 5958 C C . GLY B 1 129 ? -7.145 14.883 10.141 1 98.69 129 GLY B C 1
ATOM 5959 O O . GLY B 1 129 ? -6.133 14.445 9.594 1 98.69 129 GLY B O 1
ATOM 5960 N N . LEU B 1 130 ? -8.297 14.867 9.508 1 98.56 130 LEU B N 1
ATOM 5961 C CA . LEU B 1 130 ? -8.531 14.297 8.18 1 98.56 130 LEU B CA 1
ATOM 5962 C C . LEU B 1 130 ? -7.777 15.078 7.113 1 98.56 130 LEU B C 1
ATOM 5964 O O . LEU B 1 130 ? -7.281 14.5 6.145 1 98.56 130 LEU B O 1
ATOM 5968 N N . CYS B 1 131 ? -7.59 16.406 7.363 1 98.56 131 CYS B N 1
ATOM 5969 C CA . CYS B 1 131 ? -7.191 17.281 6.266 1 98.56 131 CYS B CA 1
ATOM 5970 C C . CYS B 1 131 ? -5.77 17.797 6.461 1 98.56 131 CYS B C 1
ATOM 5972 O O . CYS B 1 131 ? -5.223 18.484 5.594 1 98.56 131 CYS B O 1
ATOM 5974 N N . HIS B 1 132 ? -5.117 17.469 7.551 1 98.25 132 HIS B N 1
ATOM 5975 C CA . HIS B 1 132 ? -3.84 18.094 7.902 1 98.25 132 HIS B CA 1
ATOM 5976 C C . HIS B 1 132 ? -2.766 17.75 6.871 1 98.25 132 HIS B C 1
ATOM 5978 O O . HIS B 1 132 ? -1.817 18.516 6.684 1 98.25 132 HIS B O 1
ATOM 5984 N N . ASP B 1 133 ? -2.945 16.625 6.148 1 96.38 133 ASP B N 1
ATOM 5985 C CA . ASP B 1 133 ? -1.907 16.141 5.246 1 96.38 133 ASP B CA 1
ATOM 5986 C C . ASP B 1 133 ? -2.354 16.25 3.789 1 96.38 133 ASP B C 1
ATOM 5988 O O . ASP B 1 133 ? -1.756 15.633 2.904 1 96.38 133 ASP B O 1
ATOM 5992 N N . LEU B 1 134 ? -3.359 17.031 3.449 1 97.19 134 LEU B N 1
ATOM 5993 C CA . LEU B 1 134 ? -3.908 17.141 2.102 1 97.19 134 LEU B CA 1
ATOM 5994 C C . LEU B 1 134 ? -2.852 17.625 1.12 1 97.19 134 LEU B C 1
ATOM 5996 O O . LEU B 1 134 ? -2.877 17.266 -0.06 1 97.19 134 LEU B O 1
ATOM 6000 N N . GLY B 1 135 ? -1.938 18.406 1.618 1 95.69 135 GLY B N 1
ATOM 6001 C CA . GLY B 1 135 ? -1.034 19.141 0.748 1 95.69 135 GLY B CA 1
ATOM 6002 C C . GLY B 1 135 ? 0.183 18.328 0.333 1 95.69 135 GLY B C 1
ATOM 6003 O O . GLY B 1 135 ? 0.973 18.781 -0.502 1 95.69 135 GLY B O 1
ATOM 6004 N N . HIS B 1 136 ? 0.331 17.141 0.821 1 94.94 136 HIS B N 1
ATOM 6005 C CA . HIS B 1 136 ? 1.477 16.328 0.436 1 94.94 136 HIS B CA 1
ATOM 6006 C C . HIS B 1 136 ? 1.424 15.961 -1.046 1 94.94 136 HIS B C 1
ATOM 6008 O O . HIS B 1 136 ? 0.351 15.68 -1.581 1 94.94 136 HIS B O 1
ATOM 6014 N N . GLY B 1 137 ? 2.557 16.062 -1.695 1 93.56 137 GLY B N 1
ATOM 6015 C CA . GLY B 1 137 ? 2.682 15.625 -3.078 1 93.56 137 GLY B CA 1
ATOM 6016 C C . GLY B 1 137 ? 3.221 14.219 -3.215 1 93.56 137 GLY B C 1
ATOM 6017 O O . GLY B 1 137 ? 3.287 13.477 -2.232 1 93.56 137 GLY B O 1
ATOM 6018 N N . PRO B 1 138 ? 3.561 13.883 -4.504 1 92.62 138 PRO B N 1
ATOM 6019 C CA . PRO B 1 138 ? 4.082 12.531 -4.742 1 92.62 138 PRO B CA 1
ATOM 6020 C C . PRO B 1 138 ? 5.316 12.219 -3.896 1 92.62 138 PRO B C 1
ATOM 6022 O O . PRO B 1 138 ? 6.227 13.047 -3.795 1 92.62 138 PRO B O 1
ATOM 6025 N N . LEU B 1 139 ? 5.293 11.055 -3.316 1 85.81 139 LEU B N 1
ATOM 6026 C CA . LEU B 1 139 ? 6.383 10.484 -2.533 1 85.81 139 LEU B CA 1
ATOM 6027 C C . LEU B 1 139 ? 6.789 11.414 -1.401 1 85.81 139 LEU B C 1
ATOM 6029 O O . LEU B 1 139 ? 7.969 11.484 -1.043 1 85.81 139 LEU B O 1
ATOM 6033 N N . SER B 1 140 ? 5.91 12.25 -0.944 1 78.19 140 SER B N 1
ATOM 6034 C CA . SER B 1 140 ? 5.887 12.984 0.321 1 78.19 140 SER B CA 1
ATOM 6035 C C . SER B 1 140 ? 6.953 14.07 0.354 1 78.19 140 SER B C 1
ATOM 6037 O O . SER B 1 140 ? 6.992 14.938 -0.521 1 78.19 140 SER B O 1
ATOM 6039 N N . HIS B 1 141 ? 7.977 13.953 1.266 1 76.38 141 HIS B N 1
ATOM 6040 C CA . HIS B 1 141 ? 8.906 15.031 1.573 1 76.38 141 HIS B CA 1
ATOM 6041 C C . HIS B 1 141 ? 9.867 15.281 0.415 1 76.38 141 HIS B C 1
ATOM 6043 O O . HIS B 1 141 ? 10.305 16.406 0.2 1 76.38 141 HIS B O 1
ATOM 6049 N N . MET B 1 142 ? 10.023 14.32 -0.323 1 79.75 142 MET B N 1
ATOM 6050 C CA . MET B 1 142 ? 10.891 14.461 -1.492 1 79.75 142 MET B CA 1
ATOM 6051 C C . MET B 1 142 ? 10.305 15.445 -2.492 1 79.75 142 MET B C 1
ATOM 6053 O O . MET B 1 142 ? 11.039 16.219 -3.109 1 79.75 142 MET B O 1
ATOM 6057 N N . PHE B 1 143 ? 9.07 15.531 -2.613 1 87.19 143 PHE B N 1
ATOM 6058 C CA . PHE B 1 143 ? 8.406 16.406 -3.566 1 87.19 143 PHE B CA 1
ATOM 6059 C C . PHE B 1 143 ? 8.602 17.875 -3.18 1 87.19 143 PHE B C 1
ATOM 6061 O O . PHE B 1 143 ? 8.68 18.75 -4.047 1 87.19 143 PHE B O 1
ATOM 6068 N N . GLU B 1 144 ? 8.656 18.094 -1.83 1 84 144 GLU B N 1
ATOM 6069 C CA . GLU B 1 144 ? 8.914 19.453 -1.362 1 84 144 GLU B CA 1
ATOM 6070 C C . GLU B 1 144 ? 10.25 19.969 -1.889 1 84 144 GLU B C 1
ATOM 6072 O O . GLU B 1 144 ? 10.352 21.141 -2.279 1 84 144 GLU B O 1
ATOM 6077 N N . SER B 1 145 ? 11.203 19.125 -1.892 1 82.69 145 SER B N 1
ATOM 6078 C CA . SER B 1 145 ? 12.508 19.484 -2.436 1 82.69 145 SER B CA 1
ATOM 6079 C C . SER B 1 145 ? 12.422 19.766 -3.932 1 82.69 145 SER B C 1
ATOM 6081 O O . SER B 1 145 ? 13.07 20.688 -4.43 1 82.69 145 SER B O 1
ATOM 6083 N N . PHE B 1 146 ? 11.656 19.094 -4.641 1 89.69 146 PHE B N 1
ATOM 6084 C CA . PHE B 1 146 ? 11.438 19.312 -6.066 1 89.69 146 PHE B CA 1
ATOM 6085 C C . PHE B 1 146 ? 10.781 20.672 -6.312 1 89.69 146 PHE B C 1
ATOM 6087 O O . PHE B 1 146 ? 11.234 21.438 -7.164 1 89.69 146 PHE B O 1
ATOM 6094 N N . VAL B 1 147 ? 9.75 20.938 -5.496 1 85.88 147 VAL B N 1
ATOM 6095 C CA . VAL B 1 147 ? 9.016 22.188 -5.66 1 85.88 147 VAL B CA 1
ATOM 6096 C C . VAL B 1 147 ? 9.938 23.359 -5.387 1 85.88 147 VAL B C 1
ATOM 6098 O O . VAL B 1 147 ? 9.977 24.328 -6.168 1 85.88 147 VAL B O 1
ATOM 6101 N N . ARG B 1 148 ? 10.695 23.25 -4.379 1 80.94 148 ARG B N 1
ATOM 6102 C CA . ARG B 1 148 ? 11.594 24.344 -4.02 1 80.94 148 ARG B CA 1
ATOM 6103 C C . ARG B 1 148 ? 12.672 24.547 -5.082 1 80.94 148 ARG B C 1
ATOM 6105 O O . ARG B 1 148 ? 13.07 25.672 -5.367 1 80.94 148 ARG B O 1
ATOM 6112 N N . SER B 1 149 ? 13.086 23.453 -5.648 1 78.94 149 SER B N 1
ATOM 6113 C CA . SER B 1 149 ? 14.094 23.531 -6.699 1 78.94 149 SER B CA 1
ATOM 6114 C C . SER B 1 149 ? 13.523 24.125 -7.98 1 78.94 149 SER B C 1
ATOM 6116 O O . SER B 1 149 ? 14.273 24.562 -8.859 1 78.94 149 SER B O 1
ATOM 6118 N N . SER B 1 150 ? 12.211 24.125 -8.031 1 77.56 150 SER B N 1
ATOM 6119 C CA . SER B 1 150 ? 11.531 24.641 -9.211 1 77.56 150 SER B CA 1
ATOM 6120 C C . SER B 1 150 ? 11.312 26.141 -9.117 1 77.56 150 SER B C 1
ATOM 6122 O O . SER B 1 150 ? 10.875 26.781 -10.078 1 77.56 150 SER B O 1
ATOM 6124 N N . ALA B 1 151 ? 11.672 26.641 -7.93 1 76.31 151 ALA B N 1
ATOM 6125 C CA . ALA B 1 151 ? 11.43 28.062 -7.715 1 76.31 151 ALA B CA 1
ATOM 6126 C C . ALA B 1 151 ? 12.43 28.922 -8.492 1 76.31 151 ALA B C 1
ATOM 6128 O O . ALA B 1 151 ? 13.641 28.672 -8.453 1 76.31 151 ALA B O 1
ATOM 6129 N N . GLY B 1 152 ? 11.828 29.719 -9.336 1 70.12 152 GLY B N 1
ATOM 6130 C CA . GLY B 1 152 ? 12.688 30.734 -9.922 1 70.12 152 GLY B CA 1
ATOM 6131 C C . GLY B 1 152 ? 13.203 31.734 -8.914 1 70.12 152 GLY B C 1
ATOM 6132 O O . GLY B 1 152 ? 12.797 31.719 -7.746 1 70.12 152 GLY B O 1
ATOM 6133 N N . GLU B 1 153 ? 14.125 32.594 -9.305 1 65.75 153 GLU B N 1
ATOM 6134 C CA . GLU B 1 153 ? 14.75 33.594 -8.422 1 65.75 153 GLU B CA 1
ATOM 6135 C C . GLU B 1 153 ? 13.711 34.469 -7.77 1 65.75 153 GLU B C 1
ATOM 6137 O O . GLU B 1 153 ? 13.844 34.875 -6.602 1 65.75 153 GLU B O 1
ATOM 6142 N N . GLU B 1 154 ? 12.648 34.656 -8.422 1 69.88 154 GLU B N 1
ATOM 6143 C CA . GLU B 1 154 ? 11.68 35.625 -7.898 1 69.88 154 GLU B CA 1
ATOM 6144 C C . GLU B 1 154 ? 10.406 34.938 -7.422 1 69.88 154 GLU B C 1
ATOM 6146 O O . GLU B 1 154 ? 9.414 35.594 -7.098 1 69.88 154 GLU B O 1
ATOM 6151 N N . ASP B 1 155 ? 10.477 33.688 -7.273 1 79.81 155 ASP B N 1
ATOM 6152 C CA . ASP B 1 155 ? 9.258 32.969 -6.91 1 79.81 155 ASP B CA 1
ATOM 6153 C C . ASP B 1 155 ? 9.281 32.562 -5.441 1 79.81 155 ASP B C 1
ATOM 6155 O O . ASP B 1 155 ? 9.656 31.438 -5.117 1 79.81 155 ASP B O 1
ATOM 6159 N N . ASP B 1 156 ? 8.805 33.406 -4.594 1 74.5 156 ASP B N 1
ATOM 6160 C CA . ASP B 1 156 ? 8.828 33.188 -3.15 1 74.5 156 ASP B CA 1
ATOM 6161 C C . ASP B 1 156 ? 7.844 32.094 -2.748 1 74.5 156 ASP B C 1
ATOM 6163 O O . ASP B 1 156 ? 8.094 31.344 -1.804 1 74.5 156 ASP B O 1
ATOM 6167 N N . PHE B 1 157 ? 6.887 32.062 -3.498 1 76.44 157 PHE B N 1
ATOM 6168 C CA . PHE B 1 157 ? 5.867 31.078 -3.146 1 76.44 157 PHE B CA 1
ATOM 6169 C C . PHE B 1 157 ? 6.43 29.672 -3.229 1 76.44 157 PHE B C 1
ATOM 6171 O O . PHE B 1 157 ? 6.309 28.891 -2.281 1 76.44 157 PHE B O 1
ATOM 6178 N N . LEU B 1 158 ? 7.035 29.438 -4.262 1 79.31 158 LEU B N 1
ATOM 6179 C CA . LEU B 1 158 ? 7.586 28.094 -4.457 1 79.31 158 LEU B CA 1
ATOM 6180 C C . LEU B 1 158 ? 8.781 27.859 -3.543 1 79.31 158 LEU B C 1
ATOM 6182 O O . LEU B 1 158 ? 9.008 26.734 -3.084 1 79.31 158 LEU B O 1
ATOM 6186 N N . ARG B 1 159 ? 9.477 28.844 -3.252 1 77.06 159 ARG B N 1
ATOM 6187 C CA . ARG B 1 159 ? 10.656 28.719 -2.408 1 77.06 159 ARG B CA 1
ATOM 6188 C C . ARG B 1 159 ? 10.281 28.359 -0.98 1 77.06 159 ARG B C 1
ATOM 6190 O O . ARG B 1 159 ? 11.016 27.641 -0.301 1 77.06 159 ARG B O 1
ATOM 6197 N N . LEU B 1 160 ? 9.141 28.859 -0.624 1 77.62 160 LEU B N 1
ATOM 6198 C CA . LEU B 1 160 ? 8.703 28.625 0.749 1 77.62 160 LEU B CA 1
ATOM 6199 C C . LEU B 1 160 ? 7.582 27.594 0.797 1 77.62 160 LEU B C 1
ATOM 6201 O O . LEU B 1 160 ? 6.891 27.469 1.811 1 77.62 160 LEU B O 1
ATOM 6205 N N . TRP B 1 161 ? 7.426 26.984 -0.251 1 79.88 161 TRP B N 1
ATOM 6206 C CA . TRP B 1 161 ? 6.328 26.031 -0.357 1 79.88 161 TRP B CA 1
ATOM 6207 C C . TRP B 1 161 ? 6.469 24.922 0.676 1 79.88 161 TRP B C 1
ATOM 6209 O O . TRP B 1 161 ? 7.578 24.438 0.927 1 79.88 161 TRP B O 1
ATOM 6219 N N . SER B 1 162 ? 5.43 24.594 1.332 1 84.81 162 SER B N 1
ATOM 6220 C CA . SER B 1 162 ? 5.371 23.484 2.266 1 84.81 162 SER B CA 1
ATOM 6221 C C . SER B 1 162 ? 4.059 22.719 2.125 1 84.81 162 SER B C 1
ATOM 6223 O O . SER B 1 162 ? 3.047 23.281 1.706 1 84.81 162 SER B O 1
ATOM 6225 N N . HIS B 1 163 ? 4.102 21.406 2.373 1 87 163 HIS B N 1
ATOM 6226 C CA . HIS B 1 163 ? 2.885 20.609 2.307 1 87 163 HIS B CA 1
ATOM 6227 C C . HIS B 1 163 ? 1.832 21.125 3.285 1 87 163 HIS B C 1
ATOM 6229 O O . HIS B 1 163 ? 0.631 20.984 3.039 1 87 163 HIS B O 1
ATOM 6235 N N . GLU B 1 164 ? 2.246 21.75 4.379 1 86.56 164 GLU B N 1
ATOM 6236 C CA . GLU B 1 164 ? 1.304 22.297 5.352 1 86.56 164 GLU B CA 1
ATOM 6237 C C . GLU B 1 164 ? 0.483 23.438 4.75 1 86.56 164 GLU B C 1
ATOM 6239 O O . GLU B 1 164 ? -0.741 23.469 4.891 1 86.56 164 GLU B O 1
ATOM 6244 N N . GLN B 1 165 ? 1.192 24.359 4.109 1 89 165 GLN B N 1
ATOM 6245 C CA . GLN B 1 165 ? 0.495 25.453 3.457 1 89 165 GLN B CA 1
ATOM 6246 C C . GLN B 1 165 ? -0.428 24.953 2.352 1 89 165 GLN B C 1
ATOM 6248 O O . GLN B 1 165 ? -1.54 25.453 2.186 1 89 165 GLN B O 1
ATOM 6253 N N . SER B 1 166 ? 0.071 24.031 1.599 1 92.56 166 SER B N 1
ATOM 6254 C CA . SER B 1 166 ? -0.745 23.438 0.539 1 92.56 166 SER B CA 1
ATOM 6255 C C . SER B 1 166 ? -1.965 22.734 1.109 1 92.56 166 SER B C 1
ATOM 6257 O O . SER B 1 166 ? -3.023 22.703 0.479 1 92.56 166 SER B O 1
ATOM 6259 N N . SER B 1 167 ? -1.8 22.109 2.299 1 96 167 SER B N 1
ATOM 6260 C CA . SER B 1 167 ? -2.93 21.469 2.957 1 96 167 SER B CA 1
ATOM 6261 C C . SER B 1 167 ? -4.035 22.469 3.271 1 96 167 SER B C 1
ATOM 6263 O O . SER B 1 167 ? -5.219 22.172 3.107 1 96 167 SER B O 1
ATOM 6265 N N . ILE B 1 168 ? -3.66 23.656 3.703 1 96.56 168 ILE B N 1
ATOM 6266 C CA . ILE B 1 168 ? -4.621 24.703 4.027 1 96.56 168 ILE B CA 1
ATOM 6267 C C . ILE B 1 168 ? -5.348 25.156 2.76 1 96.56 168 ILE B C 1
ATOM 6269 O O . ILE B 1 168 ? -6.566 25.328 2.764 1 96.56 168 ILE B O 1
ATOM 6273 N N . LEU B 1 169 ? -4.613 25.328 1.701 1 95.5 169 LEU B N 1
ATOM 6274 C CA . LEU B 1 169 ? -5.215 25.734 0.438 1 95.5 169 LEU B CA 1
ATOM 6275 C C . LEU B 1 169 ? -6.215 24.688 -0.052 1 95.5 169 LEU B C 1
ATOM 6277 O O . LEU B 1 169 ? -7.305 25.047 -0.511 1 95.5 169 LEU B O 1
ATOM 6281 N N . LEU B 1 170 ? -5.875 23.484 0.025 1 97 170 LEU B N 1
ATOM 6282 C CA . LEU B 1 170 ? -6.762 22.422 -0.418 1 97 170 LEU B CA 1
ATOM 6283 C C . LEU B 1 170 ? -7.969 22.297 0.508 1 97 170 LEU B C 1
ATOM 6285 O O . LEU B 1 170 ? -9.07 21.953 0.06 1 97 170 LEU B O 1
ATOM 6289 N N . LEU B 1 171 ? -7.758 22.5 1.825 1 97.88 171 LEU B N 1
ATOM 6290 C CA . LEU B 1 171 ? -8.883 22.547 2.754 1 97.88 171 LEU B CA 1
ATOM 6291 C C . LEU B 1 171 ? -9.883 23.625 2.354 1 97.88 171 LEU B C 1
ATOM 6293 O O . LEU B 1 171 ? -11.094 23.391 2.385 1 97.88 171 LEU B O 1
ATOM 6297 N N . ARG B 1 172 ? -9.391 24.812 2.02 1 97.12 172 ARG B N 1
ATOM 6298 C CA . ARG B 1 172 ? -10.266 25.906 1.604 1 97.12 172 ARG B CA 1
ATOM 6299 C C . ARG B 1 172 ? -11.07 25.516 0.368 1 97.12 172 ARG B C 1
ATOM 6301 O O . ARG B 1 172 ? -12.266 25.797 0.288 1 97.12 172 ARG B O 1
ATOM 6308 N N . GLN B 1 173 ? -10.367 24.891 -0.524 1 95.62 173 GLN B N 1
ATOM 6309 C CA . GLN B 1 173 ? -11.07 24.422 -1.712 1 95.62 173 GLN B CA 1
ATOM 6310 C C . GLN B 1 173 ? -12.109 23.359 -1.35 1 95.62 173 GLN B C 1
ATOM 6312 O O . GLN B 1 173 ? -13.234 23.391 -1.854 1 95.62 173 GLN B O 1
ATOM 6317 N N . LEU B 1 174 ? -11.719 22.438 -0.522 1 96.69 174 LEU B N 1
ATOM 6318 C CA . LEU B 1 174 ? -12.617 21.406 -0.055 1 96.69 174 LEU B CA 1
ATOM 6319 C C . LEU B 1 174 ? -13.852 22 0.61 1 96.69 174 LEU B C 1
ATOM 6321 O O . LEU B 1 174 ? -14.977 21.547 0.383 1 96.69 174 LEU B O 1
ATOM 6325 N N . TRP B 1 175 ? -13.617 22.984 1.468 1 96.69 175 TRP B N 1
ATOM 6326 C CA . TRP B 1 175 ? -14.695 23.672 2.17 1 96.69 175 TRP B CA 1
ATOM 6327 C C . TRP B 1 175 ? -15.633 24.359 1.185 1 96.69 175 TRP B C 1
ATOM 6329 O O . TRP B 1 175 ? -16.859 24.281 1.315 1 96.69 175 TRP B O 1
ATOM 6339 N N . THR B 1 176 ? -15.062 25 0.186 1 95.38 176 THR B N 1
ATOM 6340 C CA . THR B 1 176 ? -15.836 25.719 -0.824 1 95.38 176 THR B CA 1
ATOM 6341 C C . THR B 1 176 ? -16.688 24.75 -1.639 1 95.38 176 THR B C 1
ATOM 6343 O O . THR B 1 176 ? -17.875 25.016 -1.891 1 95.38 176 THR B O 1
ATOM 6346 N N . ASP B 1 177 ? -16.109 23.656 -2.008 1 92.38 177 ASP B N 1
ATOM 6347 C CA . ASP B 1 177 ? -16.797 22.656 -2.814 1 92.38 177 ASP B CA 1
ATOM 6348 C C . ASP B 1 177 ? -17.969 22.031 -2.049 1 92.38 177 ASP B C 1
ATOM 6350 O O . ASP B 1 177 ? -18.891 21.484 -2.652 1 92.38 177 ASP B O 1
ATOM 6354 N N . ASN B 1 178 ? -17.922 22.125 -0.716 1 94.5 178 ASN B N 1
ATOM 6355 C CA . ASN B 1 178 ? -18.938 21.484 0.102 1 94.5 178 ASN B CA 1
ATOM 6356 C C . ASN B 1 178 ? -19.672 22.484 0.992 1 94.5 178 ASN B C 1
ATOM 6358 O O . ASN B 1 178 ? -20.172 22.125 2.061 1 94.5 178 ASN B O 1
ATOM 6362 N N . THR B 1 179 ? -19.688 23.688 0.63 1 94.25 179 THR B N 1
ATOM 6363 C CA . THR B 1 179 ? -20.203 24.781 1.451 1 94.25 179 THR B CA 1
ATOM 6364 C C . THR B 1 179 ? -21.656 24.531 1.848 1 94.25 179 THR B C 1
ATOM 6366 O O . THR B 1 179 ? -22.016 24.688 3.014 1 94.25 179 THR B O 1
ATOM 6369 N N . VAL B 1 180 ? -22.484 24.094 0.923 1 93.38 180 VAL B N 1
ATOM 6370 C CA . VAL B 1 180 ? -23.922 23.906 1.169 1 93.38 180 VAL B CA 1
ATOM 6371 C C . VAL B 1 180 ? -24.109 22.75 2.152 1 93.38 180 VAL B C 1
ATOM 6373 O O . VAL B 1 180 ? -24.844 22.891 3.141 1 93.38 180 VAL B O 1
ATOM 6376 N N . ALA B 1 181 ? -23.5 21.672 1.879 1 92.19 181 ALA B N 1
ATOM 6377 C CA . ALA B 1 181 ? -23.641 20.516 2.748 1 92.19 181 ALA B CA 1
ATOM 6378 C C . ALA B 1 181 ? -23.094 20.797 4.145 1 92.19 181 ALA B C 1
ATOM 6380 O O . ALA B 1 181 ? -23.672 20.375 5.145 1 92.19 181 ALA B O 1
ATOM 6381 N N . LEU B 1 182 ? -22.016 21.516 4.262 1 95.38 182 LEU B N 1
ATOM 6382 C CA . LEU B 1 182 ? -21.406 21.844 5.547 1 95.38 182 LEU B CA 1
ATOM 6383 C C . LEU B 1 182 ? -22.312 22.781 6.344 1 95.38 182 LEU B C 1
ATOM 6385 O O . LEU B 1 182 ? -22.406 22.656 7.566 1 95.38 182 LEU B O 1
ATOM 6389 N N . ALA B 1 183 ? -22.922 23.688 5.637 1 94.31 183 ALA B N 1
ATOM 6390 C CA . ALA B 1 183 ? -23.859 24.578 6.297 1 94.31 183 ALA B CA 1
ATOM 6391 C C . ALA B 1 183 ? -25.031 23.812 6.898 1 94.31 183 ALA B C 1
ATOM 6393 O O . ALA B 1 183 ? -25.547 24.172 7.961 1 94.31 183 ALA B O 1
ATOM 6394 N N . GLU B 1 184 ? -25.453 22.797 6.199 1 92.25 184 GLU B N 1
ATOM 6395 C CA . GLU B 1 184 ? -26.531 21.953 6.703 1 92.25 184 GLU B CA 1
ATOM 6396 C C . GLU B 1 184 ? -26.109 21.234 7.984 1 92.25 184 GLU B C 1
ATOM 6398 O O . GLU B 1 184 ? -26.953 20.969 8.852 1 92.25 184 GLU B O 1
ATOM 6403 N N . PHE B 1 185 ? -24.828 21 8.109 1 91.81 185 PHE B N 1
ATOM 6404 C CA . PHE B 1 185 ? -24.312 20.359 9.312 1 91.81 185 PHE B CA 1
ATOM 6405 C C . PHE B 1 185 ? -24.016 21.375 10.391 1 91.81 185 PHE B C 1
ATOM 6407 O O . PHE B 1 185 ? -23.578 21.031 11.492 1 91.81 185 PHE B O 1
ATOM 6414 N N . GLY B 1 186 ? -24.156 22.672 10.055 1 93.56 186 GLY B N 1
ATOM 6415 C CA . GLY B 1 186 ? -24.016 23.719 11.055 1 93.56 186 GLY B CA 1
ATOM 6416 C C . GLY B 1 186 ? -22.625 24.344 11.07 1 93.56 186 GLY B C 1
ATOM 6417 O O . GLY B 1 186 ? -22.25 25.016 12.031 1 93.56 186 GLY B O 1
ATOM 6418 N N . PHE B 1 187 ? -21.922 24.156 10.023 1 96.44 187 PHE B N 1
ATOM 6419 C CA . PHE B 1 187 ? -20.578 24.703 9.969 1 96.44 187 PHE B CA 1
ATOM 6420 C C . PHE B 1 187 ? -20.547 26.016 9.172 1 96.44 187 PHE B C 1
ATOM 6422 O O . PHE B 1 187 ? -21.297 26.172 8.203 1 96.44 187 PHE B O 1
ATOM 6429 N N . ASN B 1 188 ? -19.719 26.906 9.602 1 95.94 188 ASN B N 1
ATOM 6430 C CA . ASN B 1 188 ? -19.594 28.203 8.953 1 95.94 188 ASN B CA 1
ATOM 6431 C C . ASN B 1 188 ? -18.125 28.578 8.734 1 95.94 188 ASN B C 1
ATOM 6433 O O . ASN B 1 188 ? -17.234 27.75 8.938 1 95.94 188 ASN B O 1
ATOM 6437 N N . GLU B 1 189 ? -17.891 29.797 8.352 1 96.12 189 GLU B N 1
ATOM 6438 C CA . GLU B 1 189 ? -16.547 30.25 8.008 1 96.12 189 GLU B CA 1
ATOM 6439 C C . GLU B 1 189 ? -15.648 30.328 9.242 1 96.12 189 GLU B C 1
ATOM 6441 O O . GLU B 1 189 ? -14.445 30.109 9.156 1 96.12 189 GLU B O 1
ATOM 6446 N N . THR B 1 190 ? -16.234 30.703 10.281 1 96.88 190 THR B N 1
ATOM 6447 C CA . THR B 1 190 ? -15.477 30.75 11.531 1 96.88 190 THR B CA 1
ATOM 6448 C C . THR B 1 190 ? -14.953 29.359 11.898 1 96.88 190 THR B C 1
ATOM 6450 O O . THR B 1 190 ? -13.844 29.234 12.414 1 96.88 190 THR B O 1
ATOM 6453 N N . ASP B 1 191 ? -15.789 28.359 11.633 1 97.81 191 ASP B N 1
ATOM 6454 C CA . ASP B 1 191 ? -15.359 26.984 11.891 1 97.81 191 ASP B CA 1
ATOM 6455 C C . ASP B 1 191 ? -14.203 26.594 10.969 1 97.81 191 ASP B C 1
ATOM 6457 O O . ASP B 1 191 ? -13.281 25.891 11.391 1 97.81 191 ASP B O 1
ATOM 6461 N N . ARG B 1 192 ? -14.273 27.016 9.75 1 97.94 192 ARG B N 1
ATOM 6462 C CA . ARG B 1 192 ? -13.18 26.734 8.82 1 97.94 192 ARG B CA 1
ATOM 6463 C C . ARG B 1 192 ? -11.867 27.312 9.336 1 97.94 192 ARG B C 1
ATOM 6465 O O . ARG B 1 192 ? -10.828 26.641 9.297 1 97.94 192 ARG B O 1
ATOM 6472 N N . ARG B 1 193 ? -11.891 28.547 9.766 1 98.25 193 ARG B N 1
ATOM 6473 C CA . ARG B 1 193 ? -10.695 29.203 10.289 1 98.25 193 ARG B CA 1
ATOM 6474 C C . ARG B 1 193 ? -10.188 28.484 11.531 1 98.25 193 ARG B C 1
ATOM 6476 O O . ARG B 1 193 ? -8.977 28.422 11.766 1 98.25 193 ARG B O 1
ATOM 6483 N N . TYR B 1 194 ? -11.125 28.047 12.352 1 98.44 194 TYR B N 1
ATOM 6484 C CA . TYR B 1 194 ? -10.742 27.266 13.523 1 98.44 194 TYR B CA 1
ATOM 6485 C C . TYR B 1 194 ? -10.023 25.984 13.109 1 98.44 194 TYR B C 1
ATOM 6487 O O . TYR B 1 194 ? -8.992 25.625 13.688 1 98.44 194 TYR B O 1
ATOM 6495 N N . VAL B 1 195 ? -10.547 25.281 12.086 1 98.62 195 VAL B N 1
ATOM 6496 C CA . VAL B 1 195 ? -9.93 24.047 11.578 1 98.62 195 VAL B CA 1
ATOM 6497 C C . VAL B 1 195 ? -8.523 24.359 11.062 1 98.62 195 VAL B C 1
ATOM 6499 O O . VAL B 1 195 ? -7.586 23.609 11.312 1 98.62 195 VAL B O 1
ATOM 6502 N N . GLU B 1 196 ? -8.367 25.484 10.352 1 98.31 196 GLU B N 1
ATOM 6503 C CA . GLU B 1 196 ? -7.055 25.906 9.875 1 98.31 196 GLU B CA 1
ATOM 6504 C C . GLU B 1 196 ? -6.082 26.109 11.031 1 98.31 196 GLU B C 1
ATOM 6506 O O . GLU B 1 196 ? -4.914 25.734 10.938 1 98.31 196 GLU B O 1
ATOM 6511 N N . LEU B 1 197 ? -6.559 26.719 12.07 1 98.06 197 LEU B N 1
ATOM 6512 C CA . LEU B 1 197 ? -5.75 26.969 13.258 1 98.06 197 LEU B CA 1
ATOM 6513 C C . LEU B 1 197 ? -5.285 25.656 13.875 1 98.06 197 LEU B C 1
ATOM 6515 O O . LEU B 1 197 ? -4.125 25.531 14.281 1 98.06 197 LEU B O 1
ATOM 6519 N N . LEU B 1 198 ? -6.184 24.703 13.953 1 98.38 198 LEU B N 1
ATOM 6520 C CA . LEU B 1 198 ? -5.883 23.406 14.531 1 98.38 198 LEU B CA 1
ATOM 6521 C C . LEU B 1 198 ? -4.812 22.688 13.711 1 98.38 198 LEU B C 1
ATOM 6523 O O . LEU B 1 198 ? -3.965 21.984 14.273 1 98.38 198 LEU B O 1
ATOM 6527 N N . ILE B 1 199 ? -4.844 22.797 12.367 1 97.94 199 ILE B N 1
ATOM 6528 C CA . ILE B 1 199 ? -3.873 22.156 11.484 1 97.94 199 ILE B CA 1
ATOM 6529 C C . ILE B 1 199 ? -2.504 22.812 11.664 1 97.94 199 ILE B C 1
ATOM 6531 O O . ILE B 1 199 ? -1.487 22.109 11.758 1 97.94 199 ILE B O 1
ATOM 6535 N N . ASN B 1 200 ? -2.502 24.062 11.812 1 96.19 200 ASN B N 1
ATOM 6536 C CA . ASN B 1 200 ? -1.254 24.812 11.898 1 96.19 200 ASN B CA 1
ATOM 6537 C C . ASN B 1 200 ? -0.641 24.734 13.297 1 96.19 200 ASN B C 1
ATOM 6539 O O . ASN B 1 200 ? 0.58 24.797 13.445 1 96.19 200 ASN B O 1
ATOM 6543 N N . GLY B 1 201 ? -1.44 24.547 14.258 1 95.5 201 GLY B N 1
ATOM 6544 C CA . GLY B 1 201 ? -0.974 24.688 15.625 1 95.5 201 GLY B CA 1
ATOM 6545 C C . GLY B 1 201 ? -0.718 26.125 16.016 1 95.5 201 GLY B C 1
ATOM 6546 O O . GLY B 1 201 ? -0.885 27.031 15.211 1 95.5 201 GLY B O 1
ATOM 6547 N N . LEU B 1 202 ? -0.417 26.312 17.297 1 95.44 202 LEU B N 1
ATOM 6548 C CA . LEU B 1 202 ? -0.129 27.641 17.828 1 95.44 202 LEU B CA 1
ATOM 6549 C C . LEU B 1 202 ? 1.031 27.594 18.812 1 95.44 202 LEU B C 1
ATOM 6551 O O . LEU B 1 202 ? 0.952 26.891 19.844 1 95.44 202 LEU B O 1
ATOM 6555 N N . LYS B 1 203 ? 2.039 28.297 18.531 1 93.06 203 LYS B N 1
ATOM 6556 C CA . LYS B 1 203 ? 3.211 28.312 19.406 1 93.06 203 LYS B CA 1
ATOM 6557 C C . LYS B 1 203 ? 2.885 28.953 20.75 1 93.06 203 LYS B C 1
ATOM 6559 O O . LYS B 1 203 ? 2.086 29.891 20.812 1 93.06 203 LYS B O 1
ATOM 6564 N N . PRO B 1 204 ? 3.588 28.453 21.812 1 89.75 204 PRO B N 1
ATOM 6565 C CA . PRO B 1 204 ? 3.398 29.109 23.109 1 89.75 204 PRO B CA 1
ATOM 6566 C C . PRO B 1 204 ? 3.725 30.609 23.047 1 89.75 204 PRO B C 1
ATOM 6568 O O . PRO B 1 204 ? 4.688 31 22.391 1 89.75 204 PRO B O 1
ATOM 6571 N N . GLY B 1 205 ? 2.941 31.359 23.703 1 90.94 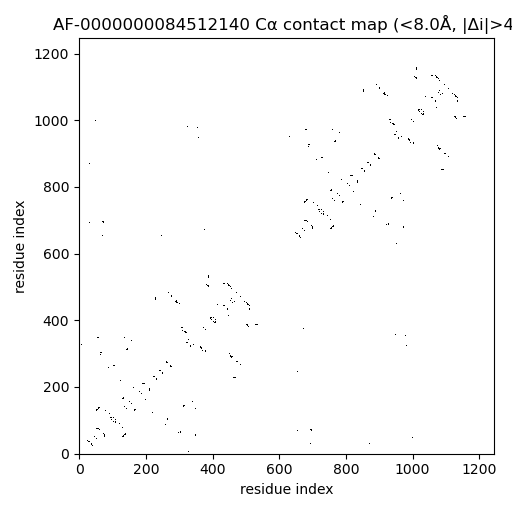205 GLY B N 1
ATOM 6572 C CA . GLY B 1 205 ? 3.186 32.812 23.75 1 90.94 205 GLY B CA 1
ATOM 6573 C C . GLY B 1 205 ? 2.479 33.562 22.656 1 90.94 205 GLY B C 1
ATOM 6574 O O . GLY B 1 205 ? 2.256 34.781 22.766 1 90.94 205 GLY B O 1
ATOM 6575 N N . LYS B 1 206 ? 2.152 32.938 21.547 1 94.69 206 LYS B N 1
ATOM 6576 C CA . LYS B 1 206 ? 1.417 33.594 20.484 1 94.69 206 LYS B CA 1
ATOM 6577 C C . LYS B 1 206 ? -0.022 33.875 20.906 1 94.69 206 LYS B C 1
ATOM 6579 O O . LYS B 1 206 ? -0.665 33.062 21.547 1 94.69 206 LYS B O 1
ATOM 6584 N N . PRO B 1 207 ? -0.503 35.031 20.516 1 95.44 207 PRO B N 1
ATOM 6585 C CA . PRO B 1 207 ? -1.861 35.375 20.938 1 95.44 207 PRO B CA 1
ATOM 6586 C C . PRO B 1 207 ? -2.93 34.5 20.281 1 95.44 207 PRO B C 1
ATOM 6588 O O . PRO B 1 207 ? -2.795 34.156 19.109 1 95.44 207 PRO B O 1
ATOM 6591 N N . TRP B 1 208 ? -4.023 34.219 21 1 96.12 208 TRP B N 1
ATOM 6592 C CA . TRP B 1 208 ? -5.176 33.469 20.469 1 96.12 208 TRP B CA 1
ATOM 6593 C C . TRP B 1 208 ? -5.93 34.312 19.453 1 96.12 208 TRP B C 1
ATOM 6595 O O . TRP B 1 208 ? -6.223 35.5 19.688 1 96.12 208 TRP B O 1
ATOM 6605 N N . PRO B 1 209 ? -6.273 33.781 18.328 1 96.12 209 PRO B N 1
ATOM 6606 C CA . PRO B 1 209 ? -6.965 34.562 17.297 1 96.12 209 PRO B CA 1
ATOM 6607 C C . PRO B 1 209 ? -8.398 34.906 17.688 1 96.12 209 PRO B C 1
ATOM 6609 O O . PRO B 1 209 ? -9.094 34.094 18.297 1 96.12 209 PRO B O 1
ATOM 6612 N N . ASN B 1 210 ? -8.938 36 17.234 1 93.12 210 ASN B N 1
ATOM 6613 C CA . ASN B 1 210 ? -10.273 36.469 17.594 1 93.12 210 ASN B CA 1
ATOM 6614 C C . ASN B 1 210 ? -11.305 36.094 16.547 1 93.12 210 ASN B C 1
ATOM 6616 O O . ASN B 1 210 ? -12.508 36.281 16.75 1 93.12 210 ASN B O 1
ATOM 6620 N N . ASP B 1 211 ? -10.922 35.438 15.508 1 95.25 211 ASP B N 1
ATOM 6621 C CA . ASP B 1 211 ? -11.844 35.219 14.391 1 95.25 211 ASP B CA 1
ATOM 6622 C C . ASP B 1 211 ? -12.125 33.719 14.227 1 95.25 211 ASP B C 1
ATOM 6624 O O . ASP B 1 211 ? -12.531 33.281 13.148 1 95.25 211 ASP B O 1
ATOM 6628 N N . VAL B 1 212 ? -11.852 32.938 15.281 1 96.69 212 VAL B N 1
ATOM 6629 C CA . VAL B 1 212 ? -12.016 31.484 15.125 1 96.69 212 VAL B CA 1
ATOM 6630 C C . VAL B 1 212 ? -13.281 31.031 15.844 1 96.69 212 VAL B C 1
ATOM 6632 O O . VAL B 1 212 ? -13.602 29.844 15.859 1 96.69 212 VAL B O 1
ATOM 6635 N N . GLY B 1 213 ? -14.055 31.875 16.484 1 94.5 213 GLY B N 1
ATOM 6636 C CA . GLY B 1 213 ? -15.352 31.578 17.078 1 94.5 213 GLY B CA 1
ATOM 6637 C C . GLY B 1 213 ? -15.25 30.844 18.406 1 94.5 213 GLY B C 1
ATOM 6638 O O . GLY B 1 213 ? -16.203 30.188 18.844 1 94.5 213 GLY B O 1
ATOM 6639 N N . ARG B 1 214 ? -14.078 30.766 19 1 96.25 214 ARG B N 1
ATOM 6640 C CA . ARG B 1 214 ? -13.82 30.156 20.297 1 96.25 214 ARG B CA 1
ATOM 6641 C C . ARG B 1 214 ? -13 31.094 21.188 1 96.25 214 ARG B C 1
ATOM 6643 O O . ARG B 1 214 ? -12.203 31.875 20.688 1 96.25 214 ARG B O 1
ATOM 6650 N N . GLU B 1 215 ? -13.203 30.938 22.453 1 95.06 215 GLU B N 1
ATOM 6651 C CA . GLU B 1 215 ? -12.445 31.75 23.406 1 95.06 215 GLU B CA 1
ATOM 6652 C C . GLU B 1 215 ? -11.062 31.156 23.656 1 95.06 215 GLU B C 1
ATOM 6654 O O . GLU B 1 215 ? -10.797 30.016 23.266 1 95.06 215 GLU B O 1
ATOM 6659 N N . SER B 1 216 ? -10.227 31.891 24.344 1 94.75 216 SER B N 1
ATOM 6660 C CA . SER B 1 216 ? -8.812 31.547 24.484 1 94.75 216 SER B CA 1
ATOM 6661 C C . SER B 1 216 ? -8.641 30.297 25.344 1 94.75 216 SER B C 1
ATOM 6663 O O . SER B 1 216 ? -7.609 29.625 25.266 1 94.75 216 SER B O 1
ATOM 6665 N N . TRP B 1 217 ? -9.617 29.984 26.172 1 94.5 217 TRP B N 1
ATOM 6666 C CA . TRP B 1 217 ? -9.492 28.781 26.984 1 94.5 217 TRP B CA 1
ATOM 6667 C C . TRP B 1 217 ? -9.414 27.531 26.109 1 94.5 217 TRP B C 1
ATOM 6669 O O . TRP B 1 217 ? -8.938 26.484 26.547 1 94.5 217 TRP B O 1
ATOM 6679 N N . ALA B 1 218 ? -9.883 27.641 24.828 1 96.5 218 ALA B N 1
ATOM 6680 C CA . ALA B 1 218 ? -9.875 26.516 23.906 1 96.5 218 ALA B CA 1
ATOM 6681 C C . ALA B 1 218 ? -8.492 26.312 23.281 1 96.5 218 ALA B C 1
ATOM 6683 O O . ALA B 1 218 ? -8.32 25.469 22.406 1 96.5 218 ALA B O 1
ATOM 6684 N N . ARG B 1 219 ? -7.496 26.984 23.75 1 96.88 219 ARG B N 1
ATOM 6685 C CA . ARG B 1 219 ? -6.152 26.984 23.172 1 96.88 219 ARG B CA 1
ATOM 6686 C C . ARG B 1 219 ? -5.547 25.578 23.188 1 96.88 219 ARG B C 1
ATOM 6688 O O . ARG B 1 219 ? -4.812 25.219 22.266 1 96.88 219 ARG B O 1
ATOM 6695 N N . PHE B 1 220 ? -5.883 24.75 24.203 1 96.44 220 PHE B N 1
ATOM 6696 C CA . PHE B 1 220 ? -5.305 23.422 24.328 1 96.44 220 PHE B CA 1
ATOM 6697 C C . PHE B 1 220 ? -5.621 22.562 23.109 1 96.44 220 PHE B C 1
ATOM 6699 O O . PHE B 1 220 ? -4.887 21.625 22.781 1 96.44 220 PHE B O 1
ATOM 6706 N N . THR B 1 221 ? -6.707 22.875 22.391 1 98.31 221 THR B N 1
ATOM 6707 C CA . THR B 1 221 ? -7.121 22.062 21.25 1 98.31 221 THR B CA 1
ATOM 6708 C C . THR B 1 221 ? -6.102 22.156 20.125 1 98.31 221 THR B C 1
ATOM 6710 O O . THR B 1 221 ? -6.008 21.25 19.281 1 98.31 221 THR B O 1
ATOM 6713 N N . THR B 1 222 ? -5.293 23.234 20.031 1 98 222 THR B N 1
ATOM 6714 C CA . THR B 1 222 ? -4.281 23.406 19 1 98 222 THR B CA 1
ATOM 6715 C C . THR B 1 222 ? -3.121 22.438 19.203 1 98 222 THR B C 1
ATOM 6717 O O . THR B 1 222 ? -2.289 22.25 18.312 1 98 222 THR B O 1
ATOM 6720 N N . GLU B 1 223 ? -3.078 21.797 20.328 1 96.88 223 GLU B N 1
ATOM 6721 C CA . GLU B 1 223 ? -1.996 20.859 20.656 1 96.88 223 GLU B CA 1
ATOM 6722 C C . GLU B 1 223 ? -2.371 19.422 20.281 1 96.88 223 GLU B C 1
ATOM 6724 O O . GLU B 1 223 ? -1.545 18.516 20.375 1 96.88 223 GLU B O 1
ATOM 6729 N N . ILE B 1 224 ? -3.588 19.234 19.812 1 98.31 224 ILE B N 1
ATOM 6730 C CA . ILE B 1 224 ? -4.086 17.891 19.578 1 98.31 224 ILE B CA 1
ATOM 6731 C C . ILE B 1 224 ? -3.506 17.344 18.281 1 98.31 224 ILE B C 1
ATOM 6733 O O . ILE B 1 224 ? -3.012 16.219 18.234 1 98.31 224 ILE B O 1
ATOM 6737 N N . ILE B 1 225 ? -3.506 18.172 17.203 1 98.12 225 ILE B N 1
ATOM 6738 C CA . ILE B 1 225 ? -3.043 17.719 15.898 1 98.12 225 ILE B CA 1
ATOM 6739 C C . ILE B 1 225 ? -1.59 18.141 15.695 1 98.12 225 ILE B C 1
ATOM 6741 O O . ILE B 1 225 ? -0.781 17.375 15.18 1 98.12 225 ILE B O 1
ATOM 6745 N N . ALA B 1 226 ? -1.309 19.344 16.047 1 96.69 226 ALA B N 1
ATOM 6746 C CA . ALA B 1 226 ? 0.023 19.922 15.883 1 96.69 226 ALA B CA 1
ATOM 6747 C C . ALA B 1 226 ? 0.483 20.625 17.172 1 96.69 226 ALA B C 1
ATOM 6749 O O . ALA B 1 226 ? 0.36 21.844 17.297 1 96.69 226 ALA B O 1
ATOM 6750 N N . ASN B 1 227 ? 1.143 19.875 17.984 1 95.06 227 ASN B N 1
ATOM 6751 C CA . ASN B 1 227 ? 1.603 20.406 19.266 1 95.06 227 ASN B CA 1
ATOM 6752 C C . ASN B 1 227 ? 2.945 21.125 19.125 1 95.06 227 ASN B C 1
ATOM 6754 O O . ASN B 1 227 ? 3.99 20.469 19.047 1 95.06 227 ASN B O 1
ATOM 6758 N N . LYS B 1 228 ? 2.908 22.422 19.141 1 91.38 228 LYS B N 1
ATOM 6759 C CA . LYS B 1 228 ? 4.113 23.219 18.969 1 91.38 228 LYS B CA 1
ATOM 6760 C C . LYS B 1 228 ? 4.867 23.391 20.281 1 91.38 228 LYS B C 1
ATOM 6762 O O . LYS B 1 228 ? 5.973 23.938 20.297 1 91.38 228 LYS B O 1
ATOM 6767 N N . ARG B 1 229 ? 4.312 22.906 21.359 1 85.31 229 ARG B N 1
ATOM 6768 C CA . ARG B 1 229 ? 4.922 23.047 22.672 1 85.31 229 ARG B CA 1
ATOM 6769 C C . ARG B 1 229 ? 5.891 21.906 22.953 1 85.31 229 ARG B C 1
ATOM 6771 O O . ARG B 1 229 ? 7.047 22.141 23.312 1 85.31 229 ARG B O 1
ATOM 6778 N N . ASN B 1 230 ? 5.418 20.625 22.797 1 84.06 230 ASN B N 1
ATOM 6779 C CA . ASN B 1 230 ? 6.246 19.484 23.172 1 84.06 230 ASN B CA 1
ATOM 6780 C C . ASN B 1 230 ? 6.293 18.438 22.062 1 84.06 230 ASN B C 1
ATOM 6782 O O . ASN B 1 230 ? 7.023 17.453 22.172 1 84.06 230 ASN B O 1
ATOM 6786 N N . GLY B 1 231 ? 5.523 18.609 21.047 1 89 231 GLY B N 1
ATOM 6787 C CA . GLY B 1 231 ? 5.59 17.703 19.906 1 89 231 GLY B CA 1
ATOM 6788 C C . GLY B 1 231 ? 4.742 16.469 20.062 1 89 231 GLY B C 1
ATOM 6789 O O . GLY B 1 231 ? 4.621 15.664 19.141 1 89 231 GLY B O 1
ATOM 6790 N N . LEU B 1 232 ? 4.121 16.234 21.234 1 90.31 232 LEU B N 1
ATOM 6791 C CA . LEU B 1 232 ? 3.268 15.078 21.453 1 90.31 232 LEU B CA 1
ATOM 6792 C C . LEU B 1 232 ? 1.861 15.336 20.922 1 90.31 232 LEU B C 1
ATOM 6794 O O . LEU B 1 232 ? 1.044 15.961 21.594 1 90.31 232 LEU B O 1
ATOM 6798 N N . ASP B 1 233 ? 1.597 14.883 19.812 1 95.31 233 ASP B N 1
ATOM 6799 C CA . ASP B 1 233 ? 0.288 15.062 19.188 1 95.31 233 ASP B CA 1
ATOM 6800 C C . ASP B 1 233 ? -0.171 13.781 18.5 1 95.31 233 ASP B C 1
ATOM 6802 O O . ASP B 1 233 ? 0.577 12.805 18.422 1 95.31 233 ASP B O 1
ATOM 6806 N N . VAL B 1 234 ? -1.394 13.758 18.047 1 97.56 234 VAL B N 1
ATOM 6807 C CA . VAL B 1 234 ? -1.996 12.531 17.531 1 97.56 234 VAL B CA 1
ATOM 6808 C C . VAL B 1 234 ? -1.439 12.211 16.156 1 97.56 234 VAL B C 1
ATOM 6810 O O . VAL B 1 234 ? -1.475 11.062 15.711 1 97.56 234 VAL B O 1
ATOM 6813 N N . ASP B 1 235 ? -0.989 13.219 15.391 1 96.94 235 ASP B N 1
ATOM 6814 C CA . ASP B 1 235 ? -0.292 12.953 14.133 1 96.94 235 ASP B CA 1
ATOM 6815 C C . ASP B 1 235 ? 0.892 12.016 14.352 1 96.94 235 ASP B C 1
ATOM 6817 O O . ASP B 1 235 ? 0.987 10.969 13.703 1 96.94 235 ASP B O 1
ATOM 6821 N N . LYS B 1 236 ? 1.705 12.367 15.305 1 94.81 236 LYS B N 1
ATOM 6822 C CA . LYS B 1 236 ? 2.889 11.57 15.609 1 94.81 236 LYS B CA 1
ATOM 6823 C C . LYS B 1 236 ? 2.504 10.219 16.188 1 94.81 236 LYS B C 1
ATOM 6825 O O . LYS B 1 236 ? 3.105 9.195 15.852 1 94.81 236 LYS B O 1
ATOM 6830 N N . ILE B 1 237 ? 1.581 10.227 17.047 1 94.69 237 ILE B N 1
ATOM 6831 C CA . ILE B 1 237 ? 1.158 8.977 17.672 1 94.69 237 ILE B CA 1
ATOM 6832 C C . ILE B 1 237 ? 0.711 7.988 16.594 1 94.69 237 ILE B C 1
ATOM 6834 O O . ILE B 1 237 ? 1.071 6.809 16.625 1 94.69 237 ILE B O 1
ATOM 6838 N N . ASP B 1 238 ? 0.006 8.461 15.625 1 96.56 238 ASP B N 1
ATOM 6839 C CA . ASP B 1 238 ? -0.503 7.57 14.586 1 96.56 238 ASP B CA 1
ATOM 6840 C C . ASP B 1 238 ? 0.629 7.066 13.695 1 96.56 238 ASP B C 1
ATOM 6842 O O . ASP B 1 238 ? 0.765 5.859 13.477 1 96.56 238 ASP B O 1
ATOM 6846 N N . TYR B 1 239 ? 1.438 8 13.086 1 95.69 239 TYR B N 1
ATOM 6847 C CA . TYR B 1 239 ? 2.393 7.523 12.094 1 95.69 239 TYR B CA 1
ATOM 6848 C C . TYR B 1 239 ? 3.465 6.656 12.742 1 95.69 239 TYR B C 1
ATOM 6850 O O . TYR B 1 239 ? 4.02 5.762 12.102 1 95.69 239 TYR B O 1
ATOM 6858 N N . ILE B 1 240 ? 3.77 6.906 14.023 1 94.19 240 ILE B N 1
ATOM 6859 C CA . ILE B 1 240 ? 4.734 6.051 14.703 1 94.19 240 ILE B CA 1
ATOM 6860 C C . ILE B 1 240 ? 4.203 4.621 14.773 1 94.19 240 ILE B C 1
ATOM 6862 O O . ILE B 1 240 ? 4.941 3.668 14.508 1 94.19 240 ILE B O 1
ATOM 6866 N N . GLN B 1 241 ? 2.957 4.48 15.086 1 94 241 GLN B N 1
ATOM 6867 C CA . GLN B 1 241 ? 2.355 3.152 15.172 1 94 241 GLN B CA 1
ATOM 6868 C C . GLN B 1 241 ? 2.221 2.521 13.789 1 94 241 GLN B C 1
ATOM 6870 O O . GLN B 1 241 ? 2.617 1.373 13.578 1 94 241 GLN B O 1
ATOM 6875 N N . ARG B 1 242 ? 1.696 3.266 12.867 1 95.38 242 ARG B N 1
ATOM 6876 C CA . ARG B 1 242 ? 1.414 2.758 11.531 1 95.38 242 ARG B CA 1
ATOM 6877 C C . ARG B 1 242 ? 2.703 2.42 10.789 1 95.38 242 ARG B C 1
ATOM 6879 O O . ARG B 1 242 ? 2.797 1.378 10.133 1 95.38 242 ARG B O 1
ATOM 6886 N N . ASP B 1 243 ? 3.678 3.307 10.844 1 95.88 243 ASP B N 1
ATOM 6887 C CA . ASP B 1 243 ? 4.965 3.061 10.203 1 95.88 243 ASP B CA 1
ATOM 6888 C C . ASP B 1 243 ? 5.66 1.843 10.805 1 95.88 243 ASP B C 1
ATOM 6890 O O . ASP B 1 243 ? 6.277 1.054 10.086 1 95.88 243 ASP B O 1
ATOM 6894 N N . SER B 1 244 ? 5.547 1.731 12.109 1 93.88 244 SER B N 1
ATOM 6895 C CA . SER B 1 244 ? 6.176 0.607 12.789 1 93.88 244 SER B CA 1
ATOM 6896 C C . SER B 1 244 ? 5.547 -0.717 12.375 1 93.88 244 SER B C 1
ATOM 6898 O O . SER B 1 244 ? 6.254 -1.69 12.102 1 93.88 244 SER B O 1
ATOM 6900 N N . VAL B 1 245 ? 4.289 -0.758 12.297 1 92.75 245 VAL B N 1
ATOM 6901 C CA . VAL B 1 245 ? 3.602 -1.985 11.914 1 92.75 245 VAL B CA 1
ATOM 6902 C C . VAL B 1 245 ? 3.922 -2.324 10.461 1 92.75 245 VAL B C 1
ATOM 6904 O O . VAL B 1 245 ? 4.211 -3.479 10.141 1 92.75 245 VAL B O 1
ATOM 6907 N N . SER B 1 246 ? 3.902 -1.392 9.641 1 93.69 246 SER B N 1
ATOM 6908 C CA . SER B 1 246 ? 4.125 -1.626 8.219 1 93.69 246 SER B CA 1
ATOM 6909 C C . SER B 1 246 ? 5.562 -2.066 7.945 1 93.69 246 SER B C 1
ATOM 6911 O O . SER B 1 246 ? 5.809 -2.9 7.074 1 93.69 246 SER B O 1
ATOM 6913 N N . CYS B 1 247 ? 6.48 -1.533 8.688 1 93.31 247 CYS B N 1
ATOM 6914 C CA . CYS B 1 247 ? 7.887 -1.824 8.43 1 93.31 247 CYS B CA 1
ATOM 6915 C C . CYS B 1 247 ? 8.336 -3.051 9.219 1 93.31 247 CYS B C 1
ATOM 6917 O O . CYS B 1 247 ? 9.117 -3.863 8.711 1 93.31 247 CYS B O 1
ATOM 6919 N N . PHE B 1 248 ? 7.777 -3.197 10.477 1 89.44 248 PHE B N 1
ATOM 6920 C CA . PHE B 1 248 ? 8.352 -4.203 11.367 1 89.44 248 PHE B CA 1
ATOM 6921 C C . PHE B 1 248 ? 7.305 -5.25 11.742 1 89.44 248 PHE B C 1
ATOM 6923 O O . PHE B 1 248 ? 7.637 -6.289 12.312 1 89.44 248 PHE B O 1
ATOM 6930 N N . GLY B 1 249 ? 6.066 -4.977 11.508 1 86.62 249 GLY B N 1
ATOM 6931 C CA . GLY B 1 249 ? 5.008 -5.918 11.828 1 86.62 249 GLY B CA 1
ATOM 6932 C C . GLY B 1 249 ? 4.52 -5.801 13.258 1 86.62 249 GLY B C 1
ATOM 6933 O O . GLY B 1 249 ? 3.654 -6.566 13.695 1 86.62 249 GLY B O 1
ATOM 6934 N N . THR B 1 250 ? 5.059 -4.887 13.938 1 82.88 250 THR B N 1
ATOM 6935 C CA . THR B 1 250 ? 4.699 -4.785 15.352 1 82.88 250 THR B CA 1
ATOM 6936 C C . THR B 1 250 ? 4.375 -3.344 15.727 1 82.88 250 THR B C 1
ATOM 6938 O O . THR B 1 250 ? 4.953 -2.408 15.164 1 82.88 250 THR B O 1
ATOM 6941 N N . ARG B 1 251 ? 3.471 -3.363 16.688 1 80.12 251 ARG B N 1
ATOM 6942 C CA . ARG B 1 251 ? 3.172 -2.047 17.25 1 80.12 251 ARG B CA 1
ATOM 6943 C C . ARG B 1 251 ? 4.242 -1.619 18.25 1 80.12 251 ARG B C 1
ATOM 6945 O O . ARG B 1 251 ? 4.84 -2.459 18.922 1 80.12 251 ARG B O 1
ATOM 6952 N N . THR B 1 252 ? 4.457 -0.439 18.328 1 75.38 252 THR B N 1
ATOM 6953 C CA . THR B 1 252 ? 5.535 0.069 19.172 1 75.38 252 THR B CA 1
ATOM 6954 C C . THR B 1 252 ? 5.059 0.257 20.609 1 75.38 252 THR B C 1
ATOM 6956 O O . THR B 1 252 ? 5.828 0.079 21.562 1 75.38 252 THR B O 1
ATOM 6959 N N . PHE B 1 253 ? 3.848 0.723 20.75 1 73 253 PHE B N 1
ATOM 6960 C CA . PHE B 1 253 ? 3.369 0.929 22.109 1 73 253 PHE B CA 1
ATOM 6961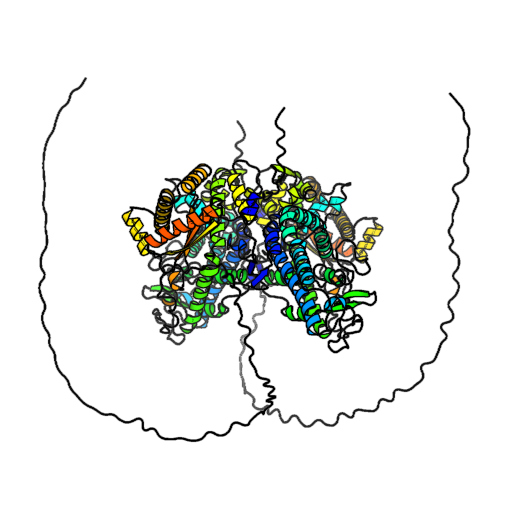 C C . PHE B 1 253 ? 1.876 0.636 22.219 1 73 253 PHE B C 1
ATOM 6963 O O . PHE B 1 253 ? 1.132 0.848 21.25 1 73 253 PHE B O 1
ATOM 6970 N N . THR B 1 254 ? 1.485 -0.007 23.375 1 66.75 254 THR B N 1
ATOM 6971 C CA . THR B 1 254 ? 0.12 -0.49 23.547 1 66.75 254 THR B CA 1
ATOM 6972 C C . THR B 1 254 ? -0.654 0.409 24.5 1 66.75 254 THR B C 1
ATOM 6974 O O . THR B 1 254 ? -1.865 0.254 24.672 1 66.75 254 THR B O 1
ATOM 6977 N N . SER B 1 255 ? -0.076 1.463 24.922 1 76 255 SER B N 1
ATOM 6978 C CA . SER B 1 255 ? -0.686 2.146 26.062 1 76 255 SER B CA 1
ATOM 6979 C C . SER B 1 255 ? -1.312 3.471 25.641 1 76 255 SER B C 1
ATOM 6981 O O . SER B 1 255 ? -1.377 4.414 26.422 1 76 255 SER B O 1
ATOM 6983 N N . MET B 1 256 ? -1.842 3.533 24.516 1 83.62 256 MET B N 1
ATOM 6984 C CA . MET B 1 256 ? -2.41 4.785 24.031 1 83.62 256 MET B CA 1
ATOM 6985 C C . MET B 1 256 ? -3.697 5.129 24.781 1 83.62 256 MET B C 1
ATOM 6987 O O . MET B 1 256 ? -3.943 6.293 25.094 1 83.62 256 MET B O 1
ATOM 6991 N N . ARG B 1 257 ? -4.395 4.176 25.047 1 85.5 257 ARG B N 1
ATOM 6992 C CA . ARG B 1 257 ? -5.648 4.387 25.766 1 85.5 257 ARG B CA 1
ATOM 6993 C C . ARG B 1 257 ? -5.406 5.008 27.125 1 85.5 257 ARG B C 1
ATOM 6995 O O . ARG B 1 257 ? -6.129 5.914 27.547 1 85.5 257 ARG B O 1
ATOM 7002 N N . ARG B 1 258 ? -4.41 4.512 27.797 1 88.69 258 ARG B N 1
ATOM 7003 C CA . ARG B 1 258 ? -4.055 5.047 29.109 1 88.69 258 ARG B CA 1
ATOM 7004 C C . ARG B 1 258 ? -3.613 6.504 29 1 88.69 258 ARG B C 1
ATOM 7006 O O . ARG B 1 258 ? -3.928 7.316 29.875 1 88.69 258 ARG B O 1
ATOM 7013 N N . LEU B 1 259 ? -2.893 6.762 28.016 1 90.81 259 LEU B N 1
ATOM 7014 C CA . LEU B 1 259 ? -2.428 8.125 27.781 1 90.81 259 LEU B CA 1
ATOM 7015 C C . LEU B 1 259 ? -3.604 9.07 27.562 1 90.81 259 LEU B C 1
ATOM 7017 O O . LEU B 1 259 ? -3.65 10.156 28.141 1 90.81 259 LEU B O 1
ATOM 7021 N N . PHE B 1 260 ? -4.605 8.648 26.766 1 95.19 260 PHE B N 1
ATOM 7022 C CA . PHE B 1 260 ? -5.762 9.484 26.453 1 95.19 260 PHE B CA 1
ATOM 7023 C C . PHE B 1 260 ? -6.652 9.664 27.672 1 95.19 260 PHE B C 1
ATOM 7025 O O . PHE B 1 260 ? -7.133 10.766 27.938 1 95.19 260 PHE B O 1
ATOM 7032 N N . GLN B 1 261 ? -6.742 8.641 28.438 1 91.06 261 GLN B N 1
ATOM 7033 C CA . GLN B 1 261 ? -7.586 8.695 29.625 1 91.06 261 GLN B CA 1
ATOM 7034 C C . GLN B 1 261 ? -6.965 9.586 30.703 1 91.06 261 GLN B C 1
ATOM 7036 O O . GLN B 1 261 ? -7.68 10.172 31.516 1 91.06 261 GLN B O 1
ATOM 7041 N N . GLY B 1 262 ? -5.707 9.695 30.672 1 90.44 262 GLY B N 1
ATOM 7042 C CA . GLY B 1 262 ? -5.004 10.5 31.656 1 90.44 262 GLY B CA 1
ATOM 7043 C C . GLY B 1 262 ? -4.898 11.961 31.266 1 90.44 262 GLY B C 1
ATOM 7044 O O . GLY B 1 262 ? -4.613 12.82 32.094 1 90.44 262 GLY B O 1
ATOM 7045 N N . ALA B 1 263 ? -5.211 12.328 30.078 1 93.44 263 ALA B N 1
ATOM 7046 C CA . ALA B 1 263 ? -5.039 13.688 29.562 1 93.44 263 ALA B CA 1
ATOM 7047 C C . ALA B 1 263 ? -6.031 14.648 30.219 1 93.44 263 ALA B C 1
ATOM 7049 O O . ALA B 1 263 ? -7.199 14.305 30.406 1 93.44 263 ALA B O 1
ATOM 7050 N N . ARG B 1 264 ? -5.512 15.836 30.672 1 92.06 264 ARG B N 1
ATOM 7051 C CA . ARG B 1 264 ? -6.32 16.922 31.234 1 92.06 264 ARG B CA 1
ATOM 7052 C C . ARG B 1 264 ? -5.918 18.266 30.656 1 92.06 264 ARG B C 1
ATOM 7054 O O . ARG B 1 264 ? -4.816 18.406 30.109 1 92.06 264 ARG B O 1
ATOM 7061 N N . VAL B 1 265 ? -6.879 19.172 30.656 1 94.19 265 VAL B N 1
ATOM 7062 C CA . VAL B 1 265 ? -6.539 20.547 30.344 1 94.19 265 VAL B CA 1
ATOM 7063 C C . VAL B 1 265 ? -6.035 21.266 31.609 1 94.19 265 VAL B C 1
ATOM 7065 O O . VAL B 1 265 ? -6.68 21.203 32.656 1 94.19 265 VAL B O 1
ATOM 7068 N N . VAL B 1 266 ? -4.891 21.844 31.484 1 89.62 266 VAL B N 1
ATOM 7069 C CA . VAL B 1 266 ? -4.297 22.547 32.625 1 89.62 266 VAL B CA 1
ATOM 7070 C C . VAL B 1 266 ? -3.984 23.984 32.25 1 89.62 266 VAL B C 1
ATOM 7072 O O . VAL B 1 266 ? -3.803 24.297 31.062 1 89.62 266 VAL B O 1
ATOM 7075 N N . MET B 1 267 ? -4.023 24.797 33.188 1 89.12 267 MET B N 1
ATOM 7076 C CA . MET B 1 267 ? -3.637 26.203 33 1 89.12 267 MET B CA 1
ATOM 7077 C C . MET B 1 267 ? -2.18 26.406 33.406 1 89.12 267 MET B C 1
ATOM 7079 O O . MET B 1 267 ? -1.771 26.047 34.5 1 89.12 267 MET B O 1
ATOM 7083 N N . ASP B 1 268 ? -1.465 26.906 32.438 1 79.06 268 ASP B N 1
ATOM 7084 C CA . ASP B 1 268 ? -0.055 27.125 32.75 1 79.06 268 ASP B CA 1
ATOM 7085 C C . ASP B 1 268 ? 0.159 28.484 33.438 1 79.06 268 ASP B C 1
ATOM 7087 O O . ASP B 1 268 ? -0.802 29.203 33.688 1 79.06 268 ASP B O 1
ATOM 7091 N N . ALA B 1 269 ? 1.42 28.797 33.75 1 75.12 269 ALA B N 1
ATOM 7092 C CA . ALA B 1 269 ? 1.773 30 34.469 1 75.12 269 ALA B CA 1
ATOM 7093 C C . ALA B 1 269 ? 1.457 31.25 33.656 1 75.12 269 ALA B C 1
ATOM 7095 O O . ALA B 1 269 ? 1.162 32.312 34.25 1 75.12 269 ALA B O 1
ATOM 7096 N N . GLU B 1 270 ? 1.458 31.172 32.375 1 80.56 270 GLU B N 1
ATOM 7097 C CA . GLU B 1 270 ? 1.185 32.312 31.5 1 80.56 270 GLU B CA 1
ATOM 7098 C C . GLU B 1 270 ? -0.301 32.375 31.172 1 80.56 270 GLU B C 1
ATOM 7100 O O . GLU B 1 270 ? -0.694 33.125 30.266 1 80.56 270 GLU B O 1
ATOM 7105 N N . LYS B 1 271 ? -1.137 31.641 31.859 1 85.94 271 LYS B N 1
ATOM 7106 C CA . LYS B 1 271 ? -2.59 31.609 31.719 1 85.94 271 LYS B CA 1
ATOM 7107 C C . LYS B 1 271 ? -2.998 31.062 30.344 1 85.94 271 LYS B C 1
ATOM 7109 O O . LYS B 1 271 ? -3.918 31.578 29.719 1 85.94 271 LYS B O 1
ATOM 7114 N N . GLU B 1 272 ? -2.205 30.266 29.828 1 91.44 272 GLU B N 1
ATOM 7115 C CA . GLU B 1 272 ? -2.537 29.516 28.609 1 91.44 272 GLU B CA 1
ATOM 7116 C C . GLU B 1 272 ? -2.934 28.078 28.953 1 91.44 272 GLU B C 1
ATOM 7118 O O . GLU B 1 272 ? -2.355 27.453 29.844 1 91.44 272 GLU B O 1
ATOM 7123 N N . THR B 1 273 ? -3.965 27.609 28.281 1 94.25 273 THR B N 1
ATOM 7124 C CA . THR B 1 273 ? -4.383 26.234 28.516 1 94.25 273 THR B CA 1
ATOM 7125 C C . THR B 1 273 ? -3.521 25.266 27.703 1 94.25 273 THR B C 1
ATOM 7127 O O . THR B 1 273 ? -3.115 25.578 26.578 1 94.25 273 THR B O 1
ATOM 7130 N N . SER B 1 274 ? -3.199 24.141 28.281 1 92.81 274 SER B N 1
ATOM 7131 C CA . SER B 1 274 ? -2.4 23.094 27.641 1 92.81 274 SER B CA 1
ATOM 7132 C C . SER B 1 274 ? -2.861 21.703 28.078 1 92.81 274 SER B C 1
ATOM 7134 O O . SER B 1 274 ? -3.611 21.562 29.047 1 92.81 274 SER B O 1
ATOM 7136 N N . ILE B 1 275 ? -2.494 20.734 27.297 1 93.44 275 ILE B N 1
ATOM 7137 C CA . ILE B 1 275 ? -2.795 19.359 27.672 1 93.44 275 ILE B CA 1
ATOM 7138 C C . ILE B 1 275 ? -1.738 18.859 28.656 1 93.44 275 ILE B C 1
ATOM 7140 O O . ILE B 1 275 ? -0.539 18.953 28.375 1 93.44 275 ILE B O 1
ATOM 7144 N N . GLY B 1 276 ? -2.174 18.406 29.766 1 89.19 276 GLY B N 1
ATOM 7145 C CA . GLY B 1 276 ? -1.299 17.844 30.781 1 89.19 276 GLY B CA 1
ATOM 7146 C C . GLY B 1 276 ? -1.625 16.391 31.094 1 89.19 276 GLY B C 1
ATOM 7147 O O . GLY B 1 276 ? -2.684 15.891 30.719 1 89.19 276 GLY B O 1
ATOM 7148 N N . PHE B 1 277 ? -0.63 15.695 31.734 1 87.94 277 PHE B N 1
ATOM 7149 C CA . PHE B 1 277 ? -0.777 14.281 32.062 1 87.94 277 PHE B CA 1
ATOM 7150 C C . PHE B 1 277 ? -0.352 14.016 33.5 1 87.94 277 PHE B C 1
ATOM 7152 O O . PHE B 1 277 ? 0.453 14.766 34.062 1 87.94 277 PHE B O 1
ATOM 7159 N N . PRO B 1 278 ? -0.898 12.992 34.094 1 84.25 278 PRO B N 1
ATOM 7160 C CA . PRO B 1 278 ? -0.376 12.57 35.375 1 84.25 278 PRO B CA 1
ATOM 7161 C C . PRO B 1 278 ? 1.097 12.164 35.312 1 84.25 278 PRO B C 1
ATOM 7163 O O . PRO B 1 278 ? 1.539 11.57 34.344 1 84.25 278 PRO B O 1
ATOM 7166 N N . ASP B 1 279 ? 1.808 12.32 36.375 1 79.88 279 ASP B N 1
ATOM 7167 C CA . ASP B 1 279 ? 3.246 12.078 36.438 1 79.88 279 ASP B CA 1
ATOM 7168 C C . ASP B 1 279 ? 3.568 10.609 36.156 1 79.88 279 ASP B C 1
ATOM 7170 O O . ASP B 1 279 ? 4.629 10.297 35.625 1 79.88 279 ASP B O 1
ATOM 7174 N N . LYS B 1 280 ? 2.721 9.734 36.469 1 78.88 280 LYS B N 1
ATOM 7175 C CA . LYS B 1 280 ? 2.951 8.305 36.281 1 78.88 280 LYS B CA 1
ATOM 7176 C C . LYS B 1 280 ? 3.006 7.922 34.812 1 78.88 280 LYS B C 1
ATOM 7178 O O . LYS B 1 280 ? 3.443 6.824 34.469 1 78.88 280 LYS B O 1
ATOM 7183 N N . LEU B 1 281 ? 2.535 8.812 33.969 1 82.62 281 LEU B N 1
ATOM 7184 C CA . LEU B 1 281 ? 2.479 8.492 32.531 1 82.62 281 LEU B CA 1
ATOM 7185 C C . LEU B 1 281 ? 3.738 8.961 31.828 1 82.62 281 LEU B C 1
ATOM 7187 O O . LEU B 1 281 ? 3.832 8.875 30.594 1 82.62 281 LEU B O 1
ATOM 7191 N N . ASP B 1 282 ? 4.691 9.461 32.531 1 80.44 282 ASP B N 1
ATOM 7192 C CA . ASP B 1 282 ? 5.938 9.961 31.969 1 80.44 282 ASP B CA 1
ATOM 7193 C C . ASP B 1 282 ? 6.66 8.867 31.172 1 80.44 282 ASP B C 1
ATOM 7195 O O . ASP B 1 282 ? 7.211 9.125 30.109 1 80.44 282 ASP B O 1
ATOM 7199 N N . GLY B 1 283 ? 6.602 7.637 31.688 1 78.12 283 GLY B N 1
ATOM 7200 C CA . GLY B 1 283 ? 7.234 6.52 31 1 78.12 283 GLY B CA 1
ATOM 7201 C C . GLY B 1 283 ? 6.637 6.246 29.641 1 78.12 283 GLY B C 1
ATOM 7202 O O . GLY B 1 283 ? 7.359 5.922 28.688 1 78.12 283 GLY B O 1
ATOM 7203 N N . ILE B 1 284 ? 5.367 6.406 29.516 1 82.62 284 ILE B N 1
ATOM 7204 C CA . ILE B 1 284 ? 4.68 6.156 28.25 1 82.62 284 ILE B CA 1
ATOM 7205 C C . ILE B 1 284 ? 5.098 7.203 27.219 1 82.62 284 ILE B C 1
ATOM 7207 O O . ILE B 1 284 ? 5.336 6.875 26.047 1 82.62 284 ILE B O 1
ATOM 7211 N N . ILE B 1 285 ? 5.18 8.453 27.625 1 83.75 285 ILE B N 1
ATOM 7212 C CA . ILE B 1 285 ? 5.57 9.539 26.719 1 83.75 285 ILE B CA 1
ATOM 7213 C C . ILE B 1 285 ? 7.004 9.328 26.25 1 83.75 285 ILE B C 1
ATOM 7215 O O . ILE B 1 285 ? 7.309 9.5 25.062 1 83.75 285 ILE B O 1
ATOM 7219 N N . GLU B 1 286 ? 7.836 8.914 27.125 1 80.69 286 GLU B N 1
ATOM 7220 C CA . GLU B 1 286 ? 9.219 8.609 26.75 1 80.69 286 GLU B CA 1
ATOM 7221 C C . GLU B 1 286 ? 9.281 7.488 25.719 1 80.69 286 GLU B C 1
ATOM 7223 O O . GLU B 1 286 ? 10.07 7.551 24.781 1 80.69 286 GLU B O 1
ATOM 7228 N N . GLU B 1 287 ? 8.461 6.484 25.938 1 82 287 GLU B N 1
ATOM 7229 C CA . GLU B 1 287 ? 8.422 5.352 25.016 1 82 287 GLU B CA 1
ATOM 7230 C C . GLU B 1 287 ? 8.031 5.797 23.609 1 82 287 GLU B C 1
ATOM 7232 O O . GLU B 1 287 ? 8.562 5.277 22.625 1 82 287 GLU B O 1
ATOM 7237 N N . ILE B 1 288 ? 7.164 6.699 23.547 1 86.31 288 ILE B N 1
ATOM 7238 C CA . ILE B 1 288 ? 6.695 7.195 22.25 1 86.31 288 ILE B CA 1
ATOM 7239 C C . ILE B 1 288 ? 7.836 7.895 21.531 1 86.31 288 ILE B C 1
ATOM 7241 O O . ILE B 1 288 ? 8.07 7.645 20.344 1 86.31 288 ILE B O 1
ATOM 7245 N N . PHE B 1 289 ? 8.531 8.703 22.156 1 82.81 289 PHE B N 1
ATOM 7246 C CA . PHE B 1 289 ? 9.594 9.461 21.5 1 82.81 289 PHE B CA 1
ATOM 7247 C C . PHE B 1 289 ? 10.789 8.57 21.203 1 82.81 289 PHE B C 1
ATOM 7249 O O . PHE B 1 289 ? 11.508 8.789 20.219 1 82.81 289 PHE B O 1
ATOM 7256 N N . LEU B 1 290 ? 11.023 7.547 22.016 1 81.12 290 LEU B N 1
ATOM 7257 C CA . LEU B 1 290 ? 12.055 6.562 21.703 1 81.12 290 LEU B CA 1
ATOM 7258 C C . LEU B 1 290 ? 11.703 5.797 20.438 1 81.12 290 LEU B C 1
ATOM 7260 O O . LEU B 1 290 ? 12.57 5.512 19.609 1 81.12 290 LEU B O 1
ATOM 7264 N N . ALA B 1 291 ? 10.422 5.473 20.344 1 86.19 291 ALA B N 1
ATOM 7265 C CA . ALA B 1 291 ? 9.953 4.789 19.141 1 86.19 291 ALA B CA 1
ATOM 7266 C C . ALA B 1 291 ? 10.164 5.664 17.906 1 86.19 291 ALA B C 1
ATOM 7268 O O . ALA B 1 291 ? 10.547 5.168 16.844 1 86.19 291 ALA B O 1
ATOM 7269 N N . ARG B 1 292 ? 9.898 6.918 18.031 1 88.06 292 ARG B N 1
ATOM 7270 C CA . ARG B 1 292 ? 10.109 7.859 16.938 1 88.06 292 ARG B CA 1
ATOM 7271 C C . ARG B 1 292 ? 11.586 7.914 16.547 1 88.06 292 ARG B C 1
ATOM 7273 O O . ARG B 1 292 ? 11.914 7.914 15.352 1 88.06 292 ARG B O 1
ATOM 7280 N N . ALA B 1 293 ? 12.406 7.977 17.531 1 81.5 293 ALA B N 1
ATOM 7281 C CA . ALA B 1 293 ? 13.844 8.016 17.281 1 81.5 293 ALA B CA 1
ATOM 7282 C C . ALA B 1 293 ? 14.312 6.762 16.547 1 81.5 293 ALA B C 1
ATOM 7284 O O . ALA B 1 293 ? 15.164 6.828 15.656 1 81.5 293 ALA B O 1
ATOM 7285 N N . HIS B 1 294 ? 13.734 5.703 16.922 1 83.31 294 HIS B N 1
ATOM 7286 C CA . HIS B 1 294 ? 14.07 4.43 16.297 1 83.31 294 HIS B CA 1
ATOM 7287 C C . HIS B 1 294 ? 13.68 4.426 14.82 1 83.31 294 HIS B C 1
ATOM 7289 O O . HIS B 1 294 ? 14.469 4.004 13.969 1 83.31 294 HIS B O 1
ATOM 7295 N N . LEU B 1 295 ? 12.508 4.863 14.555 1 89.38 295 LEU B N 1
ATOM 7296 C CA . LEU B 1 295 ? 12.039 4.934 13.18 1 89.38 295 LEU B CA 1
ATOM 7297 C C . LEU B 1 295 ? 12.914 5.871 12.352 1 89.38 295 LEU B C 1
ATOM 7299 O O . LEU B 1 295 ? 13.234 5.57 11.203 1 89.38 295 LEU B O 1
ATOM 7303 N N . HIS B 1 296 ? 13.242 6.965 12.906 1 86 296 HIS B N 1
ATOM 7304 C CA . HIS B 1 296 ? 14.086 7.918 12.203 1 86 296 HIS B CA 1
ATOM 7305 C C . HIS B 1 296 ? 15.438 7.301 11.844 1 86 296 HIS B C 1
ATOM 7307 O O . HIS B 1 296 ? 15.93 7.492 10.727 1 86 296 HIS B O 1
ATOM 7313 N N . ARG B 1 297 ? 15.93 6.547 12.711 1 78.19 297 ARG B N 1
ATOM 7314 C CA . ARG B 1 297 ? 17.25 5.957 12.523 1 78.19 297 ARG B CA 1
ATOM 7315 C C . ARG B 1 297 ? 17.219 4.836 11.5 1 78.19 297 ARG B C 1
ATOM 7317 O O . ARG B 1 297 ? 18.047 4.777 10.602 1 78.19 297 ARG B O 1
ATOM 7324 N N . ILE B 1 298 ? 16.25 4.023 11.586 1 84.69 298 ILE B N 1
ATOM 7325 C CA . ILE B 1 298 ? 16.297 2.758 10.859 1 84.69 298 ILE B CA 1
ATOM 7326 C C . ILE B 1 298 ? 15.5 2.871 9.562 1 84.69 298 ILE B C 1
ATOM 7328 O O . ILE B 1 298 ? 15.844 2.238 8.562 1 84.69 298 ILE B O 1
ATOM 7332 N N . VAL B 1 299 ? 14.477 3.732 9.547 1 91.56 299 VAL B N 1
ATOM 7333 C CA . VAL B 1 299 ? 13.586 3.748 8.398 1 91.56 299 VAL B CA 1
ATOM 7334 C C . VAL B 1 299 ? 13.781 5.039 7.605 1 91.56 299 VAL B C 1
ATOM 7336 O O . VAL B 1 299 ? 14.203 5.008 6.445 1 91.56 299 VAL B O 1
ATOM 7339 N N . TYR B 1 300 ? 13.633 6.18 8.266 1 88.12 300 TYR B N 1
ATOM 7340 C CA . TYR B 1 300 ? 13.562 7.457 7.566 1 88.12 300 TYR B CA 1
ATOM 7341 C C . TYR B 1 300 ? 14.93 7.844 7.004 1 88.12 300 TYR B C 1
ATOM 7343 O O . TYR B 1 300 ? 15.016 8.508 5.965 1 88.12 300 TYR B O 1
ATOM 7351 N N . GLN B 1 301 ? 15.992 7.41 7.648 1 82.88 301 GLN B N 1
ATOM 7352 C CA . GLN B 1 301 ? 17.344 7.805 7.254 1 82.88 301 GLN B CA 1
ATOM 7353 C C . GLN B 1 301 ? 18.094 6.641 6.609 1 82.88 301 GLN B C 1
ATOM 7355 O O . GLN B 1 301 ? 19.312 6.695 6.445 1 82.88 301 GLN B O 1
ATOM 7360 N N . HIS B 1 302 ? 17.359 5.613 6.285 1 86.69 302 HIS B N 1
ATOM 7361 C CA . HIS B 1 302 ? 18.016 4.473 5.648 1 86.69 302 HIS B CA 1
ATOM 7362 C C . HIS B 1 302 ? 18.734 4.891 4.367 1 86.69 302 HIS B C 1
ATOM 7364 O O . HIS B 1 302 ? 18.156 5.59 3.531 1 86.69 302 HIS B O 1
ATOM 7370 N N . ARG B 1 303 ? 19.906 4.488 4.211 1 83.38 303 ARG B N 1
ATOM 7371 C CA . ARG B 1 303 ? 20.797 4.93 3.135 1 83.38 303 ARG B CA 1
ATOM 7372 C C . ARG B 1 303 ? 20.172 4.656 1.769 1 83.38 303 ARG B C 1
ATOM 7374 O O . ARG B 1 303 ? 20.188 5.523 0.891 1 83.38 303 ARG B O 1
ATOM 7381 N N . VAL B 1 304 ? 19.656 3.453 1.564 1 89.38 304 VAL B N 1
ATOM 7382 C CA . VAL B 1 304 ? 19.109 3.059 0.267 1 89.38 304 VAL B CA 1
ATOM 7383 C C . VAL B 1 304 ? 17.891 3.912 -0.067 1 89.38 304 VAL B C 1
ATOM 7385 O O . VAL B 1 304 ? 17.719 4.332 -1.213 1 89.38 304 VAL B O 1
ATOM 7388 N N . SER B 1 305 ? 17.062 4.176 0.917 1 90.44 305 SER B N 1
ATOM 7389 C CA . SER B 1 305 ? 15.906 5.043 0.715 1 90.44 305 SER B CA 1
ATOM 7390 C C . SER B 1 305 ? 16.328 6.449 0.317 1 90.44 305 SER B C 1
ATOM 7392 O O . SER B 1 305 ? 15.719 7.066 -0.556 1 90.44 305 SER B O 1
ATOM 7394 N N . LYS B 1 306 ? 17.344 6.949 0.956 1 89.12 306 LYS B N 1
ATOM 7395 C CA . LYS B 1 306 ? 17.844 8.289 0.646 1 89.12 306 LYS B CA 1
ATOM 7396 C C . LYS B 1 306 ? 18.375 8.359 -0.781 1 89.12 306 LYS B C 1
ATOM 7398 O O . LYS B 1 306 ? 18.203 9.367 -1.465 1 89.12 306 LYS B O 1
ATOM 7403 N N . ILE B 1 307 ? 19.047 7.305 -1.184 1 91.5 307 ILE B N 1
ATOM 7404 C CA . ILE B 1 307 ? 19.594 7.254 -2.535 1 91.5 307 ILE B CA 1
ATOM 7405 C C . ILE B 1 307 ? 18.453 7.234 -3.553 1 91.5 307 ILE B C 1
ATOM 7407 O O . ILE B 1 307 ? 18.484 7.98 -4.535 1 91.5 307 ILE B O 1
ATOM 7411 N N . ILE B 1 308 ? 17.484 6.426 -3.312 1 94.56 308 ILE B N 1
ATOM 7412 C CA . ILE B 1 308 ? 16.359 6.332 -4.238 1 94.56 308 ILE B CA 1
ATOM 7413 C C . ILE B 1 308 ? 15.586 7.648 -4.246 1 94.56 308 ILE B C 1
ATOM 7415 O O . ILE B 1 308 ? 15.094 8.078 -5.289 1 94.56 308 ILE B O 1
ATOM 7419 N N . ASN B 1 309 ? 15.492 8.305 -3.082 1 93.31 309 ASN B N 1
ATOM 7420 C CA . ASN B 1 309 ? 14.898 9.633 -3.025 1 93.31 309 ASN B CA 1
ATOM 7421 C C . ASN B 1 309 ? 15.641 10.617 -3.928 1 93.31 309 ASN B C 1
ATOM 7423 O O . ASN B 1 309 ? 15.016 11.391 -4.66 1 93.31 309 ASN B O 1
ATOM 7427 N N . LEU B 1 310 ? 16.922 10.586 -3.848 1 92 310 LEU B N 1
ATOM 7428 C CA . LEU B 1 310 ? 17.734 11.469 -4.688 1 92 310 LEU B CA 1
ATOM 7429 C C . LEU B 1 310 ? 17.516 11.164 -6.164 1 92 310 LEU B C 1
ATOM 7431 O O . LEU B 1 310 ? 17.359 12.078 -6.973 1 92 310 LEU B O 1
ATOM 7435 N N . MET B 1 311 ? 17.531 9.906 -6.496 1 94.75 311 MET B N 1
ATOM 7436 C CA . MET B 1 311 ? 17.312 9.492 -7.879 1 94.75 311 MET B CA 1
ATOM 7437 C C . MET B 1 311 ? 15.945 9.938 -8.375 1 94.75 311 MET B C 1
ATOM 7439 O O . MET B 1 311 ? 15.82 10.453 -9.484 1 94.75 311 MET B O 1
ATOM 7443 N N . THR B 1 312 ? 14.953 9.758 -7.543 1 95.94 312 THR B N 1
ATOM 7444 C CA . THR B 1 312 ? 13.602 10.164 -7.906 1 95.94 312 THR B CA 1
ATOM 7445 C C . THR B 1 312 ? 13.516 11.68 -8.055 1 95.94 312 THR B C 1
ATOM 7447 O O . THR B 1 312 ? 12.836 12.188 -8.953 1 95.94 312 THR B O 1
ATOM 7450 N N . LEU B 1 313 ? 14.164 12.391 -7.133 1 93.5 313 LEU B N 1
ATOM 7451 C CA . LEU B 1 313 ? 14.227 13.844 -7.23 1 93.5 313 LEU B CA 1
ATOM 7452 C C . LEU B 1 313 ? 14.844 14.273 -8.555 1 93.5 313 LEU B C 1
ATOM 7454 O O . LEU B 1 313 ? 14.32 15.172 -9.227 1 93.5 313 LEU B O 1
ATOM 7458 N N . ASP B 1 314 ? 15.961 13.648 -8.922 1 93.81 314 ASP B N 1
ATOM 7459 C CA . ASP B 1 314 ? 16.625 13.953 -10.195 1 93.81 314 ASP B CA 1
ATOM 7460 C C . ASP B 1 314 ? 15.695 13.664 -11.375 1 93.81 314 ASP B C 1
ATOM 7462 O O . ASP B 1 314 ? 15.664 14.414 -12.344 1 93.81 314 ASP B O 1
ATOM 7466 N N . ALA B 1 315 ? 14.938 12.586 -11.273 1 95.75 315 ALA B N 1
ATOM 7467 C CA . ALA B 1 315 ? 13.992 12.234 -12.336 1 95.75 315 ALA B CA 1
ATOM 7468 C C . ALA B 1 315 ? 12.891 13.281 -12.461 1 95.75 315 ALA B C 1
ATOM 7470 O O . ALA B 1 315 ? 12.539 13.695 -13.57 1 95.75 315 ALA B O 1
ATOM 7471 N N . LEU B 1 316 ? 12.344 13.75 -11.359 1 95.19 316 LEU B N 1
ATOM 7472 C CA . LEU B 1 316 ? 11.281 14.75 -11.375 1 95.19 316 LEU B CA 1
ATOM 7473 C C . LEU B 1 316 ? 11.789 16.078 -11.906 1 95.19 316 LEU B C 1
ATOM 7475 O O . LEU B 1 316 ? 11.078 16.781 -12.625 1 95.19 316 LEU B O 1
ATOM 7479 N N . ARG B 1 317 ? 13.008 16.406 -11.531 1 93.19 317 ARG B N 1
ATOM 7480 C CA . ARG B 1 317 ? 13.602 17.641 -12.047 1 93.19 317 ARG B CA 1
ATOM 7481 C C . ARG B 1 317 ? 13.742 17.594 -13.562 1 93.19 317 ARG B C 1
ATOM 7483 O O . ARG B 1 317 ? 13.453 18.578 -14.25 1 93.19 317 ARG B O 1
ATOM 7490 N N . ALA B 1 318 ? 14.172 16.438 -14.023 1 93.44 318 ALA B N 1
ATOM 7491 C CA . ALA B 1 318 ? 14.328 16.266 -15.469 1 93.44 318 ALA B CA 1
ATOM 7492 C C . ALA B 1 318 ? 12.977 16.281 -16.172 1 93.44 318 ALA B C 1
ATOM 7494 O O . ALA B 1 318 ? 12.875 16.734 -17.312 1 93.44 318 ALA B O 1
ATOM 7495 N N . ALA B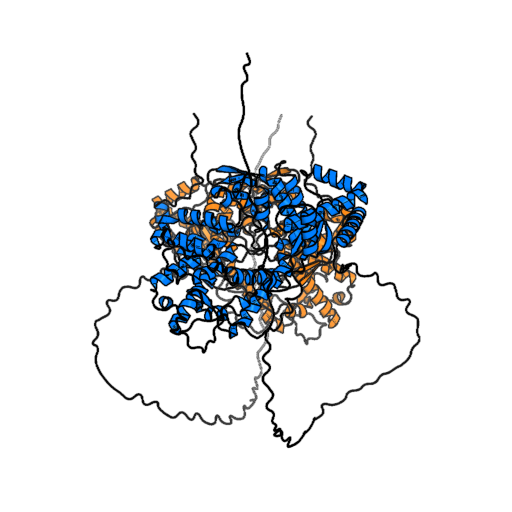 1 319 ? 11.891 15.898 -15.461 1 95.44 319 ALA B N 1
ATOM 7496 C CA . ALA B 1 319 ? 10.57 15.773 -16.078 1 95.44 319 ALA B CA 1
ATOM 7497 C C . ALA B 1 319 ? 9.742 17.031 -15.852 1 95.44 319 ALA B C 1
ATOM 7499 O O . ALA B 1 319 ? 8.703 17.219 -16.5 1 95.44 319 ALA B O 1
ATOM 7500 N N . GLY B 1 320 ? 10.164 17.906 -15.016 1 94.06 320 GLY B N 1
ATOM 7501 C CA . GLY B 1 320 ? 9.359 18.984 -14.469 1 94.06 320 GLY B CA 1
ATOM 7502 C C . GLY B 1 320 ? 8.734 19.859 -15.539 1 94.06 320 GLY B C 1
ATOM 7503 O O . GLY B 1 320 ? 7.574 20.266 -15.414 1 94.06 320 GLY B O 1
ATOM 7504 N N . ASN B 1 321 ? 9.422 20.109 -16.609 1 93.44 321 ASN B N 1
ATOM 7505 C CA . ASN B 1 321 ? 8.93 21 -17.656 1 93.44 321 ASN B CA 1
ATOM 7506 C C . ASN B 1 321 ? 8.219 20.219 -18.766 1 93.44 321 ASN B C 1
ATOM 7508 O O . ASN B 1 321 ? 7.418 20.797 -19.516 1 93.44 321 ASN B O 1
ATOM 7512 N N . ALA B 1 322 ? 8.508 18.984 -18.844 1 95.06 322 ALA B N 1
ATOM 7513 C CA . ALA B 1 322 ? 8.039 18.219 -19.984 1 95.06 322 ALA B CA 1
ATOM 7514 C C . ALA B 1 322 ? 6.773 17.438 -19.641 1 95.06 322 ALA B C 1
ATOM 7516 O O . ALA B 1 322 ? 5.922 17.203 -20.5 1 95.06 322 ALA B O 1
ATOM 7517 N N . PHE B 1 323 ? 6.641 17.031 -18.422 1 95.81 323 PHE B N 1
ATOM 7518 C CA . PHE B 1 323 ? 5.465 16.25 -18.031 1 95.81 323 PHE B CA 1
ATOM 7519 C C . PHE B 1 323 ? 4.273 17.172 -17.797 1 95.81 323 PHE B C 1
ATOM 7521 O O . PHE B 1 323 ? 4.312 18.047 -16.922 1 95.81 323 PHE B O 1
ATOM 7528 N N . MET B 1 324 ? 3.244 16.906 -18.469 1 95.19 324 MET B N 1
ATOM 7529 C CA . MET B 1 324 ? 2.076 17.781 -18.422 1 95.19 324 MET B CA 1
ATOM 7530 C C . MET B 1 324 ? 0.975 17.156 -17.562 1 95.19 324 MET B C 1
ATOM 7532 O O . MET B 1 324 ? 0.718 15.953 -17.641 1 95.19 324 MET B O 1
ATOM 7536 N N . VAL B 1 325 ? 0.385 17.984 -16.75 1 95.38 325 VAL B N 1
ATOM 7537 C CA . VAL B 1 325 ? -0.755 17.594 -15.93 1 95.38 325 VAL B CA 1
ATOM 7538 C C . VAL B 1 325 ? -2.02 18.281 -16.438 1 95.38 325 VAL B C 1
ATOM 7540 O O . VAL B 1 325 ? -1.99 19.469 -16.781 1 95.38 325 VAL B O 1
ATOM 7543 N N . THR B 1 326 ? -3.064 17.547 -16.531 1 93.69 326 THR B N 1
ATOM 7544 C CA . THR B 1 326 ? -4.332 18.062 -17.031 1 93.69 326 THR B CA 1
ATOM 7545 C C . THR B 1 326 ? -5.332 18.234 -15.891 1 93.69 326 THR B C 1
ATOM 7547 O O . THR B 1 326 ? -5.508 17.328 -15.07 1 93.69 326 THR B O 1
ATOM 7550 N N . ASN B 1 327 ? -5.941 19.391 -15.852 1 92.31 327 ASN B N 1
ATOM 7551 C CA . ASN B 1 327 ? -6.957 19.594 -14.828 1 92.31 327 ASN B CA 1
ATOM 7552 C C . ASN B 1 327 ? -8.336 19.156 -15.312 1 92.31 327 ASN B C 1
ATOM 7554 O O . ASN B 1 327 ? -8.461 18.531 -16.375 1 92.31 327 ASN B O 1
ATOM 7558 N N . SER B 1 328 ? -9.383 19.328 -14.539 1 85 328 SER B N 1
ATOM 7559 C CA . SER B 1 328 ? -10.734 18.859 -14.828 1 85 328 SER B CA 1
ATOM 7560 C C . SER B 1 328 ? -11.32 19.578 -16.047 1 85 328 SER B C 1
ATOM 7562 O O . SER B 1 328 ? -12.203 19.047 -16.719 1 85 328 SER B O 1
ATOM 7564 N N . ASN B 1 329 ? -10.789 20.781 -16.375 1 86.62 329 ASN B N 1
ATOM 7565 C CA . ASN B 1 329 ? -11.289 21.562 -17.5 1 86.62 329 ASN B CA 1
ATOM 7566 C C . ASN B 1 329 ? -10.539 21.219 -18.781 1 86.62 329 ASN B C 1
ATOM 7568 O O . ASN B 1 329 ? -10.797 21.812 -19.828 1 86.62 329 ASN B O 1
ATOM 7572 N N . GLY B 1 330 ? -9.562 20.391 -18.688 1 87.81 330 GLY B N 1
ATOM 7573 C CA . GLY B 1 330 ? -8.812 19.984 -19.875 1 87.81 330 GLY B CA 1
ATOM 7574 C C . GLY B 1 330 ? -7.582 20.828 -20.109 1 87.81 330 GLY B C 1
ATOM 7575 O O . GLY B 1 330 ? -6.875 20.625 -21.109 1 87.81 330 GLY B O 1
ATOM 7576 N N . GLU B 1 331 ? -7.367 21.781 -19.281 1 93.25 331 GLU B N 1
ATOM 7577 C CA . GLU B 1 331 ? -6.16 22.594 -19.391 1 93.25 331 GLU B CA 1
ATOM 7578 C C . GLU B 1 331 ? -4.926 21.828 -18.938 1 93.25 331 GLU B C 1
ATOM 7580 O O . GLU B 1 331 ? -5.023 20.891 -18.141 1 93.25 331 GLU B O 1
ATOM 7585 N N . GLN B 1 332 ? -3.805 22.219 -19.516 1 94.69 332 GLN B N 1
ATOM 7586 C CA . GLN B 1 332 ? -2.57 21.516 -19.188 1 94.69 332 GLN B CA 1
ATOM 7587 C C . GLN B 1 332 ? -1.521 22.469 -18.625 1 94.69 332 GLN B C 1
ATOM 7589 O O . GLN B 1 332 ? -1.426 23.609 -19.062 1 94.69 332 GLN B O 1
ATOM 7594 N N . LEU B 1 333 ? -0.806 22.047 -17.656 1 95.62 333 LEU B N 1
ATOM 7595 C CA . LEU B 1 333 ? 0.318 22.75 -17.047 1 95.62 333 LEU B CA 1
ATOM 7596 C C . LEU B 1 333 ? 1.479 21.797 -16.781 1 95.62 333 LEU B C 1
ATOM 7598 O O . LEU B 1 333 ? 1.267 20.625 -16.438 1 95.62 333 LEU B O 1
ATOM 7602 N N . PRO B 1 334 ? 2.719 22.312 -16.953 1 95.5 334 PRO B N 1
ATOM 7603 C CA . PRO B 1 334 ? 3.85 21.453 -16.594 1 95.5 334 PRO B CA 1
ATOM 7604 C C . PRO B 1 334 ? 3.871 21.109 -15.102 1 95.5 334 PRO B C 1
ATOM 7606 O O . PRO B 1 334 ? 3.408 21.906 -14.281 1 95.5 334 PRO B O 1
ATOM 7609 N N . LEU B 1 335 ? 4.414 20.016 -14.805 1 95.25 335 LEU B N 1
ATOM 7610 C CA . LEU B 1 335 ? 4.461 19.516 -13.438 1 95.25 335 LEU B CA 1
ATOM 7611 C C . LEU B 1 335 ? 5.055 20.547 -12.492 1 95.25 335 LEU B C 1
ATOM 7613 O O . LEU B 1 335 ? 4.562 20.734 -11.375 1 95.25 335 LEU B O 1
ATOM 7617 N N . ARG B 1 336 ? 6.066 21.297 -12.875 1 92.44 336 ARG B N 1
ATOM 7618 C CA . ARG B 1 336 ? 6.781 22.266 -12.047 1 92.44 336 ARG B CA 1
ATOM 7619 C C . ARG B 1 336 ? 5.855 23.391 -11.617 1 92.44 336 ARG B C 1
ATOM 7621 O O . ARG B 1 336 ? 6.059 24 -10.562 1 92.44 336 ARG B O 1
ATOM 7628 N N . ALA B 1 337 ? 4.832 23.641 -12.328 1 91.94 337 ALA B N 1
ATOM 7629 C CA . ALA B 1 337 ? 3.951 24.766 -12.07 1 91.94 337 ALA B CA 1
ATOM 7630 C C . ALA B 1 337 ? 2.711 24.344 -11.289 1 91.94 337 ALA B C 1
ATOM 7632 O O . ALA B 1 337 ? 1.988 25.188 -10.75 1 91.94 337 ALA B O 1
ATOM 7633 N N . CYS B 1 338 ? 2.502 23.125 -11.117 1 92.5 338 CYS B N 1
ATOM 7634 C CA . CYS B 1 338 ? 1.258 22.578 -10.586 1 92.5 338 CYS B CA 1
ATOM 7635 C C . CYS B 1 338 ? 1.082 22.969 -9.117 1 92.5 338 CYS B C 1
ATOM 7637 O O . CYS B 1 338 ? -0.031 23.25 -8.68 1 92.5 338 CYS B O 1
ATOM 7639 N N . PRO B 1 339 ? 2.156 23.031 -8.32 1 90.75 339 PRO B N 1
ATOM 7640 C CA . PRO B 1 339 ? 1.983 23.328 -6.895 1 90.75 339 PRO B CA 1
ATOM 7641 C C . PRO B 1 339 ? 1.381 24.719 -6.648 1 90.75 339 PRO B C 1
ATOM 7643 O O . PRO B 1 339 ? 0.809 24.953 -5.582 1 90.75 339 PRO B O 1
ATOM 7646 N N . SER B 1 340 ? 1.446 25.578 -7.57 1 88.81 340 SER B N 1
ATOM 7647 C CA . SER B 1 340 ? 0.934 26.938 -7.414 1 88.81 340 SER B CA 1
ATOM 7648 C C . SER B 1 340 ? -0.547 27 -7.77 1 88.81 340 SER B C 1
ATOM 7650 O O . SER B 1 340 ? -1.203 28.016 -7.504 1 88.81 340 SER B O 1
ATOM 7652 N N . ARG B 1 341 ? -1.022 25.984 -8.312 1 91.62 341 ARG B N 1
ATOM 7653 C CA . ARG B 1 341 ? -2.412 25.938 -8.758 1 91.62 341 ARG B CA 1
ATOM 7654 C C . ARG B 1 341 ? -3.113 24.703 -8.203 1 91.62 341 ARG B C 1
ATOM 7656 O O . ARG B 1 341 ? -2.934 23.594 -8.719 1 91.62 341 ARG B O 1
ATOM 7663 N N . THR B 1 342 ? -4.07 24.969 -7.371 1 91.69 342 THR B N 1
ATOM 7664 C CA . THR B 1 342 ? -4.73 23.875 -6.664 1 91.69 342 THR B CA 1
ATOM 7665 C C . THR B 1 342 ? -5.52 23 -7.633 1 91.69 342 THR B C 1
ATOM 7667 O O . THR B 1 342 ? -5.621 21.797 -7.441 1 91.69 342 THR B O 1
ATOM 7670 N N . ASP B 1 343 ? -6.121 23.625 -8.688 1 93.12 343 ASP B N 1
ATOM 7671 C CA . ASP B 1 343 ? -6.949 22.875 -9.633 1 93.12 343 ASP B CA 1
ATOM 7672 C C . ASP B 1 343 ? -6.109 21.906 -10.445 1 93.12 343 ASP B C 1
ATOM 7674 O O . ASP B 1 343 ? -6.648 20.969 -11.055 1 93.12 343 ASP B O 1
ATOM 7678 N N . PHE B 1 344 ? -4.785 22.078 -10.469 1 94.62 344 PHE B N 1
ATOM 7679 C CA . PHE B 1 344 ? -3.867 21.141 -11.102 1 94.62 344 PHE B CA 1
ATOM 7680 C C . PHE B 1 344 ? -3.258 20.203 -10.07 1 94.62 344 PHE B C 1
ATOM 7682 O O . PHE B 1 344 ? -3.143 19 -10.312 1 94.62 344 PHE B O 1
ATOM 7689 N N . TYR B 1 345 ? -2.934 20.781 -8.93 1 94.69 345 TYR B N 1
ATOM 7690 C CA . TYR B 1 345 ? -2.199 20.047 -7.906 1 94.69 345 TYR B CA 1
ATOM 7691 C C . TYR B 1 345 ? -3 18.844 -7.418 1 94.69 345 TYR B C 1
ATOM 7693 O O . TYR B 1 345 ? -2.428 17.812 -7.07 1 94.69 345 TYR B O 1
ATOM 7701 N N . VAL B 1 346 ? -4.324 18.906 -7.457 1 94.19 346 VAL B N 1
ATOM 7702 C CA . VAL B 1 346 ? -5.195 17.844 -6.973 1 94.19 346 VAL B CA 1
ATOM 7703 C C . VAL B 1 346 ? -5.086 16.625 -7.891 1 94.19 346 VAL B C 1
ATOM 7705 O O . VAL B 1 346 ? -5.496 15.516 -7.523 1 94.19 346 VAL B O 1
ATOM 7708 N N . HIS B 1 347 ? -4.445 16.781 -9.031 1 94.94 347 HIS B N 1
ATOM 7709 C CA . HIS B 1 347 ? -4.301 15.68 -9.977 1 94.94 347 HIS B CA 1
ATOM 7710 C C . HIS B 1 347 ? -2.895 15.086 -9.93 1 94.94 347 HIS B C 1
ATOM 7712 O O . HIS B 1 347 ? -2.545 14.234 -10.75 1 94.94 347 HIS B O 1
ATOM 7718 N N . VAL B 1 348 ? -2.129 15.562 -9.016 1 95.75 348 VAL B N 1
ATOM 7719 C CA . VAL B 1 348 ? -0.744 15.117 -8.914 1 95.75 348 VAL B CA 1
ATOM 7720 C C . VAL B 1 348 ? -0.585 14.195 -7.707 1 95.75 348 VAL B C 1
ATOM 7722 O O . VAL B 1 348 ? -0.805 14.609 -6.566 1 95.75 348 VAL B O 1
ATOM 7725 N N . SER B 1 349 ? -0.337 13 -7.934 1 95.81 349 SER B N 1
ATOM 7726 C CA . SER B 1 349 ? -0.048 12.008 -6.898 1 95.81 349 SER B CA 1
ATOM 7727 C C . SER B 1 349 ? 1.036 11.039 -7.352 1 95.81 349 SER B C 1
ATOM 7729 O O . SER B 1 349 ? 1.744 11.297 -8.328 1 95.81 349 SER B O 1
ATOM 7731 N N . ASP B 1 350 ? 1.271 9.922 -6.734 1 96.12 350 ASP B N 1
ATOM 7732 C CA . ASP B 1 350 ? 2.389 9.023 -6.992 1 96.12 350 ASP B CA 1
ATOM 7733 C C . ASP B 1 350 ? 2.312 8.438 -8.398 1 96.12 350 ASP B C 1
ATOM 7735 O O . ASP B 1 350 ? 3.322 7.992 -8.945 1 96.12 350 ASP B O 1
ATOM 7739 N N . TRP B 1 351 ? 1.159 8.492 -9.023 1 95.25 351 TRP B N 1
ATOM 7740 C CA . TRP B 1 351 ? 0.97 7.867 -10.328 1 95.25 351 TRP B CA 1
ATOM 7741 C C . TRP B 1 351 ? 1.881 8.508 -11.367 1 95.25 351 TRP B C 1
ATOM 7743 O O . TRP B 1 351 ? 2.221 7.879 -12.375 1 95.25 351 TRP B O 1
ATOM 7753 N N . ILE B 1 352 ? 2.332 9.695 -11.164 1 96.12 352 ILE B N 1
ATOM 7754 C CA . ILE B 1 352 ? 3.117 10.406 -12.172 1 96.12 352 ILE B CA 1
ATOM 7755 C C . ILE B 1 352 ? 4.453 9.695 -12.375 1 96.12 352 ILE B C 1
ATOM 7757 O O . ILE B 1 352 ? 5.035 9.758 -13.461 1 96.12 352 ILE B O 1
ATOM 7761 N N . ILE B 1 353 ? 4.93 9 -11.312 1 96.38 353 ILE B N 1
ATOM 7762 C CA . ILE B 1 353 ? 6.199 8.289 -11.414 1 96.38 353 ILE B CA 1
ATOM 7763 C C . ILE B 1 353 ? 6.082 7.184 -12.461 1 96.38 353 ILE B C 1
ATOM 7765 O O . ILE B 1 353 ? 6.941 7.059 -13.344 1 96.38 353 ILE B O 1
ATOM 7769 N N . GLN B 1 354 ? 5.004 6.441 -12.383 1 95.25 354 GLN B N 1
ATOM 7770 C CA . GLN B 1 354 ? 4.785 5.367 -13.352 1 95.25 354 GLN B CA 1
ATOM 7771 C C . GLN B 1 354 ? 4.457 5.93 -14.734 1 95.25 354 GLN B C 1
ATOM 7773 O O . GLN B 1 354 ? 4.863 5.367 -15.75 1 95.25 354 GLN B O 1
ATOM 7778 N N . ALA B 1 355 ? 3.725 7.008 -14.727 1 95.25 355 ALA B N 1
ATOM 7779 C CA . ALA B 1 355 ? 3.387 7.633 -16 1 95.25 355 ALA B CA 1
ATOM 7780 C C . ALA B 1 355 ? 4.645 8.086 -16.75 1 95.25 355 ALA B C 1
ATOM 7782 O O . ALA B 1 355 ? 4.746 7.922 -17.969 1 95.25 355 ALA B O 1
ATOM 7783 N N . ILE B 1 356 ? 5.566 8.641 -16.016 1 95.94 356 ILE B N 1
ATOM 7784 C CA . ILE B 1 356 ? 6.828 9.062 -16.594 1 95.94 356 ILE B CA 1
ATOM 7785 C C . ILE B 1 356 ? 7.633 7.84 -17.031 1 95.94 356 ILE B C 1
ATOM 7787 O O . ILE B 1 356 ? 8.156 7.801 -18.156 1 95.94 356 ILE B O 1
ATOM 7791 N N . LEU B 1 357 ? 7.703 6.848 -16.172 1 95.44 357 LEU B N 1
ATOM 7792 C CA . LEU B 1 357 ? 8.461 5.625 -16.422 1 95.44 357 LEU B CA 1
ATOM 7793 C C . LEU B 1 357 ? 8 4.961 -17.719 1 95.44 357 LEU B C 1
ATOM 7795 O O . LEU B 1 357 ? 8.828 4.453 -18.484 1 95.44 357 LEU B O 1
ATOM 7799 N N . HIS B 1 358 ? 6.688 5.012 -17.984 1 93.44 358 HIS B N 1
ATOM 7800 C CA . HIS B 1 358 ? 6.141 4.273 -19.125 1 93.44 358 HIS B CA 1
ATOM 7801 C C . HIS B 1 358 ? 5.785 5.207 -20.266 1 93.44 358 HIS B C 1
ATOM 7803 O O . HIS B 1 358 ? 5.074 4.816 -21.203 1 93.44 358 HIS B O 1
ATOM 7809 N N . SER B 1 359 ? 6.309 6.398 -20.203 1 91.69 359 SER B N 1
ATOM 7810 C CA . SER B 1 359 ? 6.062 7.379 -21.25 1 91.69 359 SER B CA 1
ATOM 7811 C C . SER B 1 359 ? 6.945 7.117 -22.469 1 91.69 359 SER B C 1
ATOM 7813 O O . SER B 1 359 ? 7.91 6.355 -22.391 1 91.69 359 SER B O 1
ATOM 7815 N N . HIS B 1 360 ? 6.57 7.77 -23.594 1 88.75 360 HIS B N 1
ATOM 7816 C CA . HIS B 1 360 ? 7.363 7.66 -24.828 1 88.75 360 HIS B CA 1
ATOM 7817 C C . HIS B 1 360 ? 7.832 9.031 -25.297 1 88.75 360 HIS B C 1
ATOM 7819 O O . HIS B 1 360 ? 8.555 9.133 -26.297 1 88.75 360 HIS B O 1
ATOM 7825 N N . ASN B 1 361 ? 7.488 10.047 -24.609 1 90 361 ASN B N 1
ATOM 7826 C CA . ASN B 1 361 ? 7.926 11.398 -24.938 1 90 361 ASN B CA 1
ATOM 7827 C C . ASN B 1 361 ? 9.438 11.547 -24.797 1 90 361 ASN B C 1
ATOM 7829 O O . ASN B 1 361 ? 9.992 11.305 -23.719 1 90 361 ASN B O 1
ATOM 7833 N N . GLU B 1 362 ? 10.109 11.977 -25.812 1 92 362 GLU B N 1
ATOM 7834 C CA . GLU B 1 362 ? 11.562 12.086 -25.828 1 92 362 GLU B CA 1
ATOM 7835 C C . GLU B 1 362 ? 12.055 13.094 -24.797 1 92 362 GLU B C 1
ATOM 7837 O O . GLU B 1 362 ? 13.148 12.953 -24.25 1 92 362 GLU B O 1
ATOM 7842 N N . GLU B 1 363 ? 11.25 14.039 -24.531 1 94.06 363 GLU B N 1
ATOM 7843 C CA . GLU B 1 363 ? 11.625 15.047 -23.547 1 94.06 363 GLU B CA 1
ATOM 7844 C C . GLU B 1 363 ? 11.68 14.453 -22.141 1 94.06 363 GLU B C 1
ATOM 7846 O O . GLU B 1 363 ? 12.258 15.047 -21.234 1 94.06 363 GLU B O 1
ATOM 7851 N N . LEU B 1 364 ? 11.141 13.297 -22 1 95.06 364 LEU B N 1
ATOM 7852 C CA . LEU B 1 364 ? 11.117 12.641 -20.688 1 95.06 364 LEU B CA 1
ATOM 7853 C C . LEU B 1 364 ? 12.141 11.516 -20.625 1 95.06 364 LEU B C 1
ATOM 7855 O O . LEU B 1 364 ? 12.156 10.734 -19.672 1 95.06 364 LEU B O 1
ATOM 7859 N N . ALA B 1 365 ? 13 11.414 -21.609 1 93.81 365 ALA B N 1
ATOM 7860 C CA . ALA B 1 365 ? 13.922 10.289 -21.75 1 93.81 365 ALA B CA 1
ATOM 7861 C C . ALA B 1 365 ? 14.875 10.211 -20.562 1 93.81 365 ALA B C 1
ATOM 7863 O O . ALA B 1 365 ? 15.141 9.125 -20.047 1 93.81 365 ALA B O 1
ATOM 7864 N N . GLU B 1 366 ? 15.398 11.336 -20.203 1 93.31 366 GLU B N 1
ATOM 7865 C CA . GLU B 1 366 ? 16.328 11.344 -19.078 1 93.31 366 GLU B CA 1
ATOM 7866 C C . GLU B 1 366 ? 15.648 10.883 -17.797 1 93.31 366 GLU B C 1
ATOM 7868 O O . GLU B 1 366 ? 16.203 10.055 -17.062 1 93.31 366 GLU B O 1
ATOM 7873 N N . ALA B 1 367 ? 14.5 11.469 -17.5 1 95.75 367 ALA B N 1
ATOM 7874 C CA . ALA B 1 367 ? 13.734 11.062 -16.328 1 95.75 367 ALA B CA 1
ATOM 7875 C C . ALA B 1 367 ? 13.398 9.578 -16.375 1 95.75 367 ALA B C 1
ATOM 7877 O O . ALA B 1 367 ? 13.555 8.867 -15.375 1 95.75 367 ALA B O 1
ATOM 7878 N N . ARG B 1 368 ? 12.984 9.109 -17.484 1 95.5 368 ARG B N 1
ATOM 7879 C CA . ARG B 1 368 ? 12.633 7.707 -17.688 1 95.5 368 ARG B CA 1
ATOM 7880 C C . ARG B 1 368 ? 13.836 6.801 -17.422 1 95.5 368 ARG B C 1
ATOM 7882 O O . ARG B 1 368 ? 13.695 5.754 -16.781 1 95.5 368 ARG B O 1
ATOM 7889 N N . SER B 1 369 ? 14.992 7.203 -17.875 1 93.5 369 SER B N 1
ATOM 7890 C CA . SER B 1 369 ? 16.203 6.414 -17.703 1 93.5 369 SER B CA 1
ATOM 7891 C C . SER B 1 369 ? 16.531 6.242 -16.219 1 93.5 369 SER B C 1
ATOM 7893 O O . SER B 1 369 ? 16.906 5.152 -15.781 1 93.5 369 SER B O 1
ATOM 7895 N N . ILE B 1 370 ? 16.422 7.277 -15.469 1 94.81 370 ILE B N 1
ATOM 7896 C CA . ILE B 1 370 ? 16.703 7.23 -14.047 1 94.81 370 ILE B CA 1
ATOM 7897 C C . ILE B 1 370 ? 15.719 6.301 -13.344 1 94.81 370 ILE B C 1
ATOM 7899 O O . ILE B 1 370 ? 16.109 5.469 -12.523 1 94.81 370 ILE B O 1
ATOM 7903 N N . LEU B 1 371 ? 14.438 6.441 -13.68 1 96.19 371 LEU B N 1
ATOM 7904 C CA . LEU B 1 371 ? 13.414 5.613 -13.062 1 96.19 371 LEU B CA 1
ATOM 7905 C C . LEU B 1 371 ? 13.586 4.148 -13.438 1 96.19 371 LEU B C 1
ATOM 7907 O O . LEU B 1 371 ? 13.32 3.258 -12.625 1 96.19 371 LEU B O 1
ATOM 7911 N N . GLN B 1 372 ? 14.023 3.889 -14.641 1 94.31 372 GLN B N 1
ATOM 7912 C CA . GLN B 1 372 ? 14.312 2.523 -15.062 1 94.31 372 GLN B CA 1
ATOM 7913 C C . GLN B 1 372 ? 15.461 1.926 -14.242 1 94.31 372 GLN B C 1
ATOM 7915 O O . GLN B 1 372 ? 15.438 0.736 -13.922 1 94.31 372 GLN B O 1
ATOM 7920 N N . ARG B 1 373 ? 16.422 2.752 -13.945 1 94.38 373 ARG B N 1
ATOM 7921 C CA . ARG B 1 373 ? 17.516 2.301 -13.086 1 94.38 373 ARG B CA 1
ATOM 7922 C C . ARG B 1 373 ? 17 1.896 -11.711 1 94.38 373 ARG B C 1
ATOM 7924 O O . ARG B 1 373 ? 17.438 0.882 -11.156 1 94.38 373 ARG B O 1
ATOM 7931 N N . ILE B 1 374 ? 16.125 2.676 -11.18 1 95.06 374 ILE B N 1
ATOM 7932 C CA . ILE B 1 374 ? 15.531 2.344 -9.891 1 95.06 374 ILE B CA 1
ATOM 7933 C C . ILE B 1 374 ? 14.805 1.006 -9.984 1 95.06 374 ILE B C 1
ATOM 7935 O O . ILE B 1 374 ? 14.969 0.141 -9.117 1 95.06 374 ILE B O 1
ATOM 7939 N N . GLN B 1 375 ? 14.023 0.81 -11.023 1 92.75 375 GLN B N 1
ATOM 7940 C CA . GLN B 1 375 ? 13.242 -0.405 -11.219 1 92.75 375 GLN B CA 1
ATOM 7941 C C . GLN B 1 375 ? 14.141 -1.628 -11.352 1 92.75 375 GLN B C 1
ATOM 7943 O O . GLN B 1 375 ? 13.742 -2.74 -11 1 92.75 375 GLN B O 1
ATOM 7948 N N . SER B 1 376 ? 15.328 -1.407 -11.844 1 91.25 376 SER B N 1
ATOM 7949 C CA . SER B 1 376 ? 16.266 -2.51 -12.031 1 91.25 376 SER B CA 1
ATOM 7950 C C . SER B 1 376 ? 17.281 -2.578 -10.898 1 91.25 376 SER B C 1
ATOM 7952 O O . SER B 1 376 ? 18.281 -3.299 -10.984 1 91.25 376 SER B O 1
ATOM 7954 N N . ARG B 1 377 ? 17.109 -1.757 -9.938 1 90.69 377 ARG B N 1
ATOM 7955 C CA .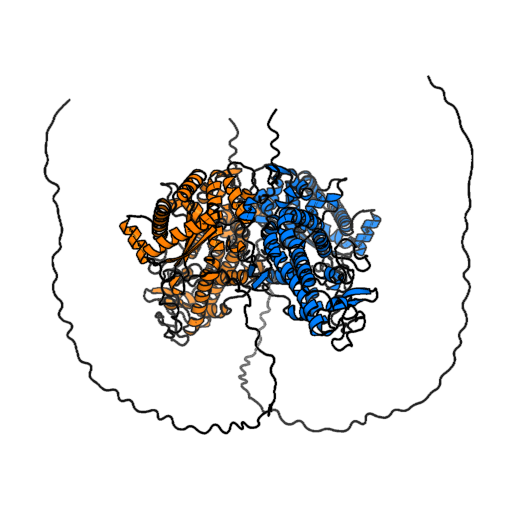 ARG B 1 377 ? 17.938 -1.688 -8.742 1 90.69 377 ARG B CA 1
ATOM 7956 C C . ARG B 1 377 ? 19.391 -1.329 -9.102 1 90.69 377 ARG B C 1
ATOM 7958 O O . ARG B 1 377 ? 20.328 -1.865 -8.516 1 90.69 377 ARG B O 1
ATOM 7965 N N . GLN B 1 378 ? 19.516 -0.589 -10.148 1 91.06 378 GLN B N 1
ATOM 7966 C CA . GLN B 1 378 ? 20.797 0.032 -10.469 1 91.06 378 GLN B CA 1
ATOM 7967 C C . GLN B 1 378 ? 20.891 1.43 -9.867 1 91.06 378 GLN B C 1
ATOM 7969 O O . GLN B 1 378 ? 20.75 2.43 -10.578 1 91.06 378 GLN B O 1
ATOM 7974 N N . LEU B 1 379 ? 21.266 1.407 -8.602 1 92.62 379 LEU B N 1
ATOM 7975 C CA . LEU B 1 379 ? 21.188 2.635 -7.82 1 92.62 379 LEU B CA 1
ATOM 7976 C C . LEU B 1 379 ? 22.484 3.422 -7.91 1 92.62 379 LEU B C 1
ATOM 7978 O O . LEU B 1 379 ? 23.5 2.891 -8.352 1 92.62 379 LEU B O 1
ATOM 7982 N N . TYR B 1 380 ? 22.344 4.742 -7.582 1 92.62 380 TYR B N 1
ATOM 7983 C CA . TYR B 1 380 ? 23.562 5.543 -7.465 1 92.62 380 TYR B CA 1
ATOM 7984 C C . TYR B 1 380 ? 24.562 4.883 -6.523 1 92.62 380 TYR B C 1
ATOM 7986 O O . TYR B 1 380 ? 24.172 4.293 -5.508 1 92.62 380 TYR B O 1
ATOM 7994 N N . THR B 1 381 ? 25.781 4.977 -6.793 1 87.94 381 THR B N 1
ATOM 7995 C CA . THR B 1 381 ? 26.812 4.25 -6.066 1 87.94 381 THR B CA 1
ATOM 7996 C C . THR B 1 381 ? 27.172 4.969 -4.77 1 87.94 381 THR B C 1
ATOM 7998 O O . THR B 1 381 ? 27.453 6.172 -4.773 1 87.94 381 THR B O 1
ATOM 8001 N N . THR B 1 382 ? 27.141 4.152 -3.697 1 84.69 382 THR B N 1
ATOM 8002 C CA . THR B 1 382 ? 27.594 4.676 -2.412 1 84.69 382 THR B CA 1
ATOM 8003 C C . THR B 1 382 ? 29.109 4.59 -2.301 1 84.69 382 THR B C 1
ATOM 8005 O O . THR B 1 382 ? 29.703 3.525 -2.498 1 84.69 382 THR B O 1
ATOM 8008 N N . LEU B 1 383 ? 29.734 5.625 -1.981 1 77.12 383 LEU B N 1
ATOM 8009 C CA . LEU B 1 383 ? 31.188 5.676 -1.909 1 77.12 383 LEU B CA 1
ATOM 8010 C C . LEU B 1 383 ? 31.656 5.574 -0.464 1 77.12 383 LEU B C 1
ATOM 8012 O O . LEU B 1 383 ? 32.75 5.074 -0.202 1 77.12 383 LEU B O 1
ATOM 8016 N N . GLY B 1 384 ? 30.859 6.027 0.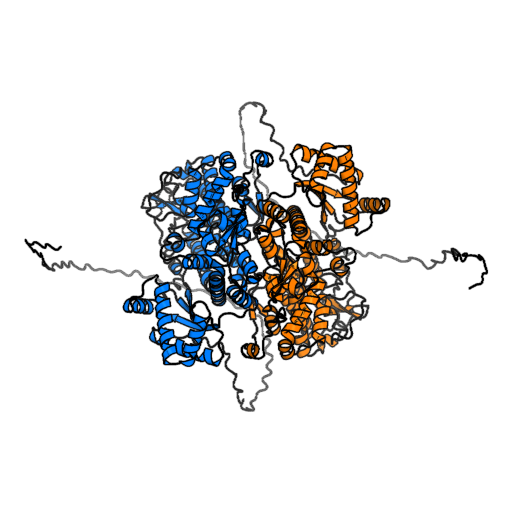433 1 72.12 384 GLY B N 1
ATOM 8017 C CA . GLY B 1 384 ? 31.234 5.949 1.835 1 72.12 384 GLY B CA 1
ATOM 8018 C C . GLY B 1 384 ? 30.297 6.719 2.75 1 72.12 384 GLY B C 1
ATOM 8019 O O . GLY B 1 384 ? 29.422 7.434 2.279 1 72.12 384 GLY B O 1
ATOM 8020 N N . THR B 1 385 ? 30.469 6.293 3.941 1 70.62 385 THR B N 1
ATOM 8021 C CA . THR B 1 385 ? 29.734 6.992 4.996 1 70.62 385 THR B CA 1
ATOM 8022 C C . THR B 1 385 ? 30.703 7.602 6.008 1 70.62 385 THR B C 1
ATOM 8024 O O . THR B 1 385 ? 31.734 7 6.332 1 70.62 385 THR B O 1
ATOM 8027 N N . TYR B 1 386 ? 30.438 8.875 6.273 1 66.94 386 TYR B N 1
ATOM 8028 C CA . TYR B 1 386 ? 31.328 9.523 7.219 1 66.94 386 TYR B CA 1
ATOM 8029 C C . TYR B 1 386 ? 30.547 10.312 8.266 1 66.94 386 TYR B C 1
ATOM 8031 O O . TYR B 1 386 ? 29.516 10.906 7.957 1 66.94 386 TYR B O 1
ATOM 8039 N N . ARG B 1 387 ? 31.031 10.18 9.461 1 64.75 387 ARG B N 1
ATOM 8040 C CA . ARG B 1 387 ? 30.5 10.977 10.555 1 64.75 387 ARG B CA 1
ATOM 8041 C C . ARG B 1 387 ? 31.266 12.289 10.703 1 64.75 387 ARG B C 1
ATOM 8043 O O . ARG B 1 387 ? 32.5 12.305 10.625 1 64.75 387 ARG B O 1
ATOM 8050 N N . TYR B 1 388 ? 30.5 13.391 10.562 1 64.56 388 TYR B N 1
ATOM 8051 C CA . TYR B 1 388 ? 31.188 14.664 10.609 1 64.56 388 TYR B CA 1
ATOM 8052 C C . TYR B 1 388 ? 30.781 15.469 11.836 1 64.56 388 TYR B C 1
ATOM 8054 O O . TYR B 1 388 ? 29.734 15.195 12.445 1 64.56 388 TYR B O 1
ATOM 8062 N N . ASN B 1 389 ? 31.719 16.344 12.203 1 61.94 389 ASN B N 1
ATOM 8063 C CA . ASN B 1 389 ? 31.438 17.359 13.211 1 61.94 389 ASN B CA 1
ATOM 8064 C C . ASN B 1 389 ? 30.766 18.578 12.602 1 61.94 389 ASN B C 1
ATOM 8066 O O . ASN B 1 389 ? 31.344 19.266 11.758 1 61.94 389 ASN B O 1
ATOM 8070 N N . GLU B 1 390 ? 29.578 18.906 12.93 1 67.69 390 GLU B N 1
ATOM 8071 C CA . GLU B 1 390 ? 28.797 20 12.359 1 67.69 390 GLU B CA 1
ATOM 8072 C C . GLU B 1 390 ? 29.5 21.344 12.531 1 67.69 390 GLU B C 1
ATOM 8074 O O . GLU B 1 390 ? 29.453 22.188 11.633 1 67.69 390 GLU B O 1
ATOM 8079 N N . ALA B 1 391 ? 30.172 21.547 13.633 1 67.88 391 ALA B N 1
ATOM 8080 C CA . ALA B 1 391 ? 30.797 22.828 13.938 1 67.88 391 ALA B CA 1
ATOM 8081 C C . ALA B 1 391 ? 31.938 23.125 12.961 1 67.88 391 ALA B C 1
ATOM 8083 O O . ALA B 1 391 ? 32.094 24.266 12.516 1 67.88 391 ALA B O 1
ATOM 8084 N N . THR B 1 392 ? 32.656 22.125 12.594 1 70.94 392 THR B N 1
ATOM 8085 C CA . THR B 1 392 ? 33.781 22.297 11.688 1 70.94 392 THR B CA 1
ATOM 8086 C C . THR B 1 392 ? 33.312 22.688 10.297 1 70.94 392 THR B C 1
ATOM 8088 O O . THR B 1 392 ? 33.906 23.547 9.648 1 70.94 392 THR B O 1
ATOM 8091 N N . LEU B 1 393 ? 32.312 22.109 9.883 1 75.12 393 LEU B N 1
ATOM 8092 C CA . LEU B 1 393 ? 31.781 22.375 8.547 1 75.12 393 LEU B CA 1
ATOM 8093 C C . LEU B 1 393 ? 31.141 23.766 8.477 1 75.12 393 LEU B C 1
ATOM 8095 O O . LEU B 1 393 ? 31.266 24.453 7.461 1 75.12 393 LEU B O 1
ATOM 8099 N N . ILE B 1 394 ? 30.5 24.125 9.539 1 78.38 394 ILE B N 1
ATOM 8100 C CA . ILE B 1 394 ? 29.859 25.438 9.57 1 78.38 394 ILE B CA 1
ATOM 8101 C C . ILE B 1 394 ? 30.922 26.531 9.609 1 78.38 394 ILE B C 1
ATOM 8103 O O . ILE B 1 394 ? 30.766 27.562 8.969 1 78.38 394 ILE B O 1
ATOM 8107 N N . GLU B 1 395 ? 31.938 26.266 10.312 1 78.75 395 GLU B N 1
ATOM 8108 C CA . GLU B 1 395 ? 33.031 27.219 10.359 1 78.75 395 GLU B CA 1
ATOM 8109 C C . GLU B 1 395 ? 33.688 27.359 8.992 1 78.75 395 GLU B C 1
ATOM 8111 O O . GLU B 1 395 ? 34.062 28.469 8.586 1 78.75 395 GLU B O 1
ATOM 8116 N N . ALA B 1 396 ? 33.844 26.266 8.383 1 77.19 396 ALA B N 1
ATOM 8117 C CA . ALA B 1 396 ? 34.406 26.297 7.039 1 77.19 396 ALA B CA 1
ATOM 8118 C C . ALA B 1 396 ? 33.531 27.078 6.086 1 77.19 396 ALA B C 1
ATOM 8120 O O . ALA B 1 396 ? 34 27.812 5.215 1 77.19 396 ALA B O 1
ATOM 8121 N N . ALA B 1 397 ? 32.281 26.922 6.203 1 78.69 397 ALA B N 1
ATOM 8122 C CA . ALA B 1 397 ? 31.312 27.641 5.367 1 78.69 397 ALA B CA 1
ATOM 8123 C C . ALA B 1 397 ? 31.391 29.141 5.605 1 78.69 397 ALA B C 1
ATOM 8125 O O . ALA B 1 397 ? 31.281 29.922 4.668 1 78.69 397 ALA B O 1
ATOM 8126 N N . HIS B 1 398 ? 31.562 29.484 6.816 1 79.94 398 HIS B N 1
ATOM 8127 C CA . HIS B 1 398 ? 31.688 30.906 7.164 1 79.94 398 HIS B CA 1
ATOM 8128 C C . HIS B 1 398 ? 32.938 31.516 6.562 1 79.94 398 HIS B C 1
ATOM 8130 O O . HIS B 1 398 ? 32.906 32.625 6.027 1 79.94 398 HIS B O 1
ATOM 8136 N N . THR B 1 399 ? 33.969 30.766 6.68 1 78.88 399 THR B N 1
ATOM 8137 C CA . THR B 1 399 ? 35.25 31.234 6.168 1 78.88 399 THR B CA 1
ATOM 8138 C C . THR B 1 399 ? 35.188 31.422 4.656 1 78.88 399 THR B C 1
ATOM 8140 O O . THR B 1 399 ? 35.812 32.344 4.113 1 78.88 399 THR B O 1
ATOM 8143 N N . ARG B 1 400 ? 34.344 30.625 4.078 1 81 400 ARG B N 1
ATOM 8144 C CA . ARG B 1 400 ? 34.25 30.641 2.621 1 81 400 ARG B CA 1
ATOM 8145 C C . ARG B 1 400 ? 33.062 31.469 2.148 1 81 400 ARG B C 1
ATOM 8147 O O . ARG B 1 400 ? 32.75 31.5 0.955 1 81 400 ARG B O 1
ATOM 8154 N N . SER B 1 401 ? 32.312 32.094 3.053 1 79.75 401 SER B N 1
ATOM 8155 C CA . SER B 1 401 ? 31.172 32.969 2.773 1 79.75 401 SER B CA 1
ATOM 8156 C C . SER B 1 401 ? 30.094 32.219 2.004 1 79.75 401 SER B C 1
ATOM 8158 O O . SER B 1 401 ? 29.578 32.719 1.008 1 79.75 401 SER B O 1
ATOM 8160 N N . VAL B 1 402 ? 29.938 31 2.338 1 75.81 402 VAL B N 1
ATOM 8161 C CA . VAL B 1 402 ? 28.859 30.234 1.748 1 75.81 402 VAL B CA 1
ATOM 8162 C C . VAL B 1 402 ? 27.531 30.578 2.441 1 75.81 402 VAL B C 1
ATOM 8164 O O . VAL B 1 402 ? 27.453 30.562 3.672 1 75.81 402 VAL B O 1
ATOM 8167 N N . PHE B 1 403 ? 26.562 31.016 1.65 1 70.5 403 PHE B N 1
ATOM 8168 C CA . PHE B 1 403 ? 25.266 31.438 2.193 1 70.5 403 PHE B CA 1
ATOM 8169 C C . PHE B 1 403 ? 24.234 30.328 2.021 1 70.5 403 PHE B C 1
ATOM 8171 O O . PHE B 1 403 ? 24.391 29.453 1.165 1 70.5 403 PHE B O 1
ATOM 8178 N N . GLY B 1 404 ? 23.234 30.203 2.91 1 67.12 404 GLY B N 1
ATOM 8179 C CA . GLY B 1 404 ? 22.141 29.25 2.846 1 67.12 404 GLY B CA 1
ATOM 8180 C C . GLY B 1 404 ? 21.844 28.594 4.184 1 67.12 404 GLY B C 1
ATOM 8181 O O . GLY B 1 404 ? 22.312 29.047 5.223 1 67.12 404 GLY B O 1
ATOM 8182 N N . SER B 1 405 ? 21 27.641 4.105 1 67.56 405 SER B N 1
ATOM 8183 C CA . SER B 1 405 ? 20.719 26.859 5.309 1 67.56 405 SER B CA 1
ATOM 8184 C C . SER B 1 405 ? 21.938 26.078 5.77 1 67.56 405 SER B C 1
ATOM 8186 O O . SER B 1 405 ? 22.906 25.922 5.012 1 67.56 405 SER B O 1
ATOM 8188 N N . SER B 1 406 ? 21.891 25.766 6.965 1 69.69 406 SER B N 1
ATOM 8189 C CA . SER B 1 406 ? 23 24.984 7.512 1 69.69 406 SER B CA 1
ATOM 8190 C C . SER B 1 406 ? 23.297 23.766 6.656 1 69.69 406 SER B C 1
ATOM 8192 O O . SER B 1 406 ? 24.453 23.438 6.402 1 69.69 406 SER B O 1
ATOM 8194 N N . GLN B 1 407 ? 22.25 23.156 6.156 1 69.94 407 GLN B N 1
ATOM 8195 C CA . GLN B 1 407 ? 22.422 21.953 5.352 1 69.94 407 GLN B CA 1
ATOM 8196 C C . GLN B 1 407 ? 23.031 22.297 3.994 1 69.94 407 GLN B C 1
ATOM 8198 O O . GLN B 1 407 ? 23.891 21.547 3.502 1 69.94 407 GLN B O 1
ATOM 8203 N N . GLN B 1 408 ? 22.703 23.375 3.523 1 73.06 408 GLN B N 1
ATOM 8204 C CA . GLN B 1 408 ? 23.234 23.797 2.225 1 73.06 408 GLN B CA 1
ATOM 8205 C C . GLN B 1 408 ? 24.703 24.172 2.316 1 73.06 408 GLN B C 1
ATOM 8207 O O . GLN B 1 408 ? 25.484 23.875 1.415 1 73.06 408 GLN B O 1
ATOM 8212 N N . LYS B 1 409 ? 24.984 24.875 3.4 1 75.31 409 LYS B N 1
ATOM 8213 C CA . LYS B 1 409 ? 26.359 25.312 3.607 1 75.31 409 LYS B CA 1
ATOM 8214 C C . LYS B 1 409 ? 27.312 24.125 3.734 1 75.31 409 LYS B C 1
ATOM 8216 O O . LYS B 1 409 ? 28.359 24.094 3.086 1 75.31 409 LYS B O 1
ATOM 8221 N N . LYS B 1 410 ? 26.875 23.219 4.504 1 74.56 410 LYS B N 1
ATOM 8222 C CA . LYS B 1 410 ? 27.703 22.031 4.727 1 74.56 410 LYS B CA 1
ATOM 8223 C C . LYS B 1 410 ? 27.906 21.25 3.434 1 74.56 410 LYS B C 1
ATOM 8225 O O . LYS B 1 410 ? 29.016 20.844 3.113 1 74.56 410 LYS B O 1
ATOM 8230 N N . ARG B 1 411 ? 26.859 21.094 2.771 1 78.56 411 ARG B N 1
ATOM 8231 C CA . ARG B 1 411 ? 26.875 20.375 1.507 1 78.56 411 ARG B CA 1
ATOM 8232 C C . ARG B 1 411 ? 27.812 21.047 0.5 1 78.56 411 ARG B C 1
ATOM 8234 O O . ARG B 1 411 ? 28.609 20.375 -0.15 1 78.56 411 ARG B O 1
ATOM 8241 N N . LYS B 1 412 ? 27.688 22.297 0.422 1 81.12 412 LYS B N 1
ATOM 8242 C CA . LYS B 1 412 ? 28.484 23.031 -0.56 1 81.12 412 LYS B CA 1
ATOM 8243 C C . LYS B 1 412 ? 29.969 22.953 -0.234 1 81.12 412 LYS B C 1
ATOM 8245 O O . LYS B 1 412 ? 30.797 22.75 -1.127 1 81.12 412 LYS B O 1
ATOM 8250 N N . VAL B 1 413 ? 30.281 23.109 0.982 1 80.94 413 VAL B N 1
ATOM 8251 C CA . VAL B 1 413 ? 31.672 23.062 1.405 1 80.94 413 VAL B CA 1
ATOM 8252 C C . VAL B 1 413 ? 32.25 21.688 1.091 1 80.94 413 VAL B C 1
ATOM 8254 O O . VAL B 1 413 ? 33.344 21.578 0.541 1 80.94 413 VAL B O 1
ATOM 8257 N N . MET B 1 414 ? 31.516 20.719 1.377 1 80 414 MET B N 1
ATOM 8258 C CA . MET B 1 414 ? 32 19.344 1.19 1 80 414 MET B CA 1
ATOM 8259 C C . MET B 1 414 ? 32.156 19.031 -0.292 1 80 414 MET B C 1
ATOM 8261 O O . MET B 1 414 ? 33.156 18.406 -0.696 1 80 414 MET B O 1
ATOM 8265 N N . LEU B 1 415 ? 31.25 19.422 -1.007 1 84.69 415 LEU B N 1
ATOM 8266 C CA . LEU B 1 415 ? 31.266 19.141 -2.439 1 84.69 415 LEU B CA 1
ATOM 8267 C C . LEU B 1 415 ? 32.406 19.891 -3.115 1 84.69 415 LEU B C 1
ATOM 8269 O O . LEU B 1 415 ? 33.094 19.328 -3.971 1 84.69 415 LEU B O 1
ATOM 8273 N N . ASP B 1 416 ? 32.562 21.094 -2.668 1 84.94 416 ASP B N 1
ATOM 8274 C CA . ASP B 1 416 ? 33.625 21.906 -3.254 1 84.94 416 ASP B CA 1
ATOM 8275 C C . ASP B 1 416 ? 35 21.328 -2.91 1 84.94 416 ASP B C 1
ATOM 8277 O O . ASP B 1 416 ? 35.875 21.219 -3.777 1 84.94 416 ASP B O 1
ATOM 8281 N N . ASP B 1 417 ? 35.156 20.938 -1.741 1 85.12 417 ASP B N 1
ATOM 8282 C CA . ASP B 1 417 ? 36.438 20.359 -1.307 1 85.12 417 ASP B CA 1
ATOM 8283 C C . ASP B 1 417 ? 36.719 19.047 -2.023 1 85.12 417 ASP B C 1
ATOM 8285 O O . ASP B 1 417 ? 37.875 18.766 -2.387 1 85.12 417 ASP B O 1
ATOM 8289 N N . LEU B 1 418 ? 35.719 18.312 -2.178 1 86.38 418 LEU B N 1
ATOM 8290 C CA . LEU B 1 418 ? 35.906 17.016 -2.834 1 86.38 418 LEU B CA 1
ATOM 8291 C C . LEU B 1 418 ? 36.219 17.203 -4.312 1 86.38 418 LEU B C 1
ATOM 8293 O O . LEU B 1 418 ? 37.094 16.5 -4.852 1 86.38 418 LEU B O 1
ATOM 8297 N N . GLU B 1 419 ? 35.531 18.062 -4.898 1 87.12 419 GLU B N 1
ATOM 8298 C CA . GLU B 1 419 ? 35.812 18.344 -6.309 1 87.12 419 GLU B CA 1
ATOM 8299 C C . GLU B 1 419 ? 37.219 18.875 -6.516 1 87.12 419 GLU B C 1
ATOM 8301 O O . GLU B 1 419 ? 37.875 18.516 -7.488 1 87.12 419 GLU B O 1
ATOM 8306 N N . ASP B 1 420 ? 37.594 19.719 -5.617 1 88.12 420 ASP B N 1
ATOM 8307 C CA . ASP B 1 420 ? 38.969 20.25 -5.68 1 88.12 420 ASP B CA 1
ATOM 8308 C C . ASP B 1 420 ? 40 19.141 -5.512 1 88.12 420 ASP B C 1
ATOM 8310 O O . ASP B 1 420 ? 41 19.109 -6.223 1 88.12 420 ASP B O 1
ATOM 8314 N N . GLU B 1 421 ? 39.719 18.344 -4.582 1 89.25 421 GLU B N 1
ATOM 8315 C CA . GLU B 1 421 ? 40.625 17.219 -4.32 1 89.25 421 GLU B CA 1
ATOM 8316 C C . GLU B 1 421 ? 40.719 16.297 -5.523 1 89.25 421 GLU B C 1
ATOM 8318 O O . GLU B 1 421 ? 41.781 15.844 -5.887 1 89.25 421 GLU B O 1
ATOM 8323 N N . ILE B 1 422 ? 39.625 15.984 -6.164 1 90.31 422 ILE B N 1
ATOM 8324 C CA . ILE B 1 422 ? 39.594 15.086 -7.316 1 90.31 422 ILE B CA 1
ATOM 8325 C C . ILE B 1 422 ? 40.344 15.719 -8.492 1 90.31 422 ILE B C 1
ATOM 8327 O O . ILE B 1 422 ? 41 15.023 -9.258 1 90.31 422 ILE B O 1
ATOM 8331 N N . GLN B 1 423 ? 40.188 17 -8.594 1 90.06 423 GLN B N 1
ATOM 8332 C CA . GLN B 1 423 ? 40.844 17.719 -9.68 1 90.06 423 GLN B CA 1
ATOM 8333 C C . GLN B 1 423 ? 42.375 17.641 -9.547 1 90.06 423 GLN B C 1
ATOM 8335 O O . GLN B 1 423 ? 43.094 17.594 -10.547 1 90.06 423 GLN B O 1
ATOM 8340 N N . VAL B 1 424 ? 42.781 17.578 -8.336 1 89.62 424 VAL B N 1
ATOM 8341 C CA . VAL B 1 424 ? 44.219 17.578 -8.07 1 89.62 424 VAL B CA 1
ATOM 8342 C C . VAL B 1 424 ? 44.75 16.141 -8.117 1 89.62 424 VAL B C 1
ATOM 8344 O O . VAL B 1 424 ? 45.844 15.898 -8.68 1 89.62 424 VAL B O 1
ATOM 8347 N N . THR B 1 425 ? 44.031 15.18 -7.586 1 89.44 425 THR B N 1
ATOM 8348 C CA . THR B 1 425 ? 44.562 13.828 -7.387 1 89.44 425 THR B CA 1
ATOM 8349 C C . THR B 1 425 ? 44.125 12.914 -8.539 1 89.44 425 THR B C 1
ATOM 8351 O O . THR B 1 425 ? 44.844 11.945 -8.844 1 89.44 425 THR B O 1
ATOM 8354 N N . GLU B 1 426 ? 42.969 13.133 -9.109 1 90.56 426 GLU B N 1
ATOM 8355 C CA . GLU B 1 426 ? 42.406 12.266 -10.133 1 90.56 426 GLU B CA 1
ATOM 8356 C C . GLU B 1 426 ? 41.875 13.07 -11.328 1 90.56 426 GLU B C 1
ATOM 8358 O O . GLU B 1 426 ? 40.688 13.094 -11.594 1 90.56 426 GLU B O 1
ATOM 8363 N N . ARG B 1 427 ? 42.781 13.477 -12.195 1 90 427 ARG B N 1
ATOM 8364 C CA . ARG B 1 427 ? 42.469 14.422 -13.266 1 90 427 ARG B CA 1
ATOM 8365 C C . ARG B 1 427 ? 41.562 13.773 -14.305 1 90 427 ARG B C 1
ATOM 8367 O O . ARG B 1 427 ? 40.625 14.414 -14.812 1 90 427 ARG B O 1
ATOM 8374 N N . GLN B 1 428 ? 41.844 12.57 -14.578 1 90.81 428 GLN B N 1
ATOM 8375 C CA . GLN B 1 428 ? 41.031 11.883 -15.578 1 90.81 428 GLN B CA 1
ATOM 8376 C C . GLN B 1 428 ? 39.594 11.695 -15.086 1 90.81 428 GLN B C 1
ATOM 8378 O O . GLN B 1 428 ? 38.656 11.852 -15.859 1 90.81 428 GLN B O 1
ATOM 8383 N N . LEU B 1 429 ? 39.5 11.352 -13.875 1 90.94 429 LEU B N 1
ATOM 8384 C CA . LEU B 1 429 ? 38.188 11.18 -13.289 1 90.94 429 LEU B CA 1
ATOM 8385 C C . LEU B 1 429 ? 37.469 12.516 -13.203 1 90.94 429 LEU B C 1
ATOM 8387 O O . LEU B 1 429 ? 36.25 12.57 -13.414 1 90.94 429 LEU B O 1
ATOM 8391 N N . ALA B 1 430 ? 38.125 13.523 -12.93 1 91.88 430 ALA B N 1
ATOM 8392 C CA . ALA B 1 430 ? 37.531 14.859 -12.867 1 91.88 430 ALA B CA 1
ATOM 8393 C C . ALA B 1 430 ? 36.969 15.273 -14.219 1 91.88 430 ALA B C 1
ATOM 8395 O O . ALA B 1 430 ? 35.875 15.859 -14.289 1 91.88 430 ALA B O 1
ATOM 8396 N N . ASP B 1 431 ? 37.688 14.945 -15.219 1 92.69 431 ASP B N 1
ATOM 8397 C CA . ASP B 1 431 ? 37.25 15.266 -16.562 1 92.69 431 ASP B CA 1
ATOM 8398 C C . ASP B 1 431 ? 36 14.461 -16.938 1 92.69 431 ASP B C 1
ATOM 8400 O O . ASP B 1 431 ? 35.094 14.977 -17.578 1 92.69 431 ASP B O 1
ATOM 8404 N N . LYS B 1 432 ? 36.031 13.281 -16.562 1 91.88 432 LYS B N 1
ATOM 8405 C CA . LYS B 1 432 ? 34.906 12.422 -16.828 1 91.88 432 LYS B CA 1
ATOM 8406 C C . LYS B 1 432 ? 33.656 12.93 -16.094 1 91.88 432 LYS B C 1
ATOM 8408 O O . LYS B 1 432 ? 32.562 12.93 -16.656 1 91.88 432 LYS B O 1
ATOM 8413 N N . LEU B 1 433 ? 33.844 13.32 -14.906 1 90.94 433 LEU B N 1
ATOM 8414 C CA . LEU B 1 433 ? 32.75 13.852 -14.109 1 90.94 433 LEU B CA 1
ATOM 8415 C C . LEU B 1 433 ? 32.219 15.141 -14.719 1 90.94 433 LEU B C 1
ATOM 8417 O O . LEU B 1 433 ? 31 15.359 -14.734 1 90.94 433 LEU B O 1
ATOM 8421 N N . ARG B 1 434 ? 33.062 15.922 -15.219 1 90.62 434 ARG B N 1
ATOM 8422 C CA . ARG B 1 434 ? 32.656 17.188 -15.844 1 90.62 434 ARG B CA 1
ATOM 8423 C C . ARG B 1 434 ? 31.844 16.938 -17.109 1 90.62 434 ARG B C 1
ATOM 8425 O O . ARG B 1 434 ? 30.812 17.562 -17.328 1 90.62 434 ARG B O 1
ATOM 8432 N N . LYS B 1 435 ? 32.344 16.078 -17.891 1 91.81 435 LYS B N 1
ATOM 8433 C CA . LYS B 1 435 ? 31.641 15.742 -19.141 1 91.81 435 LYS B CA 1
ATOM 8434 C C . LYS B 1 435 ? 30.266 15.156 -18.844 1 91.81 435 LYS B C 1
ATOM 8436 O O . LYS B 1 435 ? 29.297 15.445 -19.562 1 91.81 435 LYS B O 1
ATOM 8441 N N . TRP B 1 436 ? 30.234 14.328 -17.844 1 90.44 436 TRP B N 1
ATOM 8442 C CA . TRP B 1 436 ? 28.953 13.742 -17.453 1 90.44 436 TRP B CA 1
ATOM 8443 C C . TRP B 1 436 ? 27.984 14.82 -17 1 90.44 436 TRP B C 1
ATOM 8445 O O . TRP B 1 436 ? 26.797 14.789 -17.359 1 90.44 436 TRP B O 1
ATOM 8455 N N . SER B 1 437 ? 28.453 15.734 -16.219 1 89.56 437 SER B N 1
ATOM 8456 C CA . SER B 1 437 ? 27.625 16.828 -15.711 1 89.56 437 SER B CA 1
ATOM 8457 C C . SER B 1 437 ? 27.078 17.672 -16.844 1 89.56 437 SER B C 1
ATOM 8459 O O . SER B 1 437 ? 25.906 18.062 -16.844 1 89.56 437 SER B O 1
ATOM 8461 N N . GLU B 1 438 ? 27.875 17.938 -17.812 1 89.25 438 GLU B N 1
ATOM 8462 C CA . GLU B 1 438 ? 27.469 18.734 -18.969 1 89.25 438 GLU B CA 1
ATOM 8463 C C . GLU B 1 438 ? 26.391 18.016 -19.766 1 89.25 438 GLU B C 1
ATOM 8465 O O . GLU B 1 438 ? 25.469 18.656 -20.281 1 89.25 438 GLU B O 1
ATOM 8470 N N . ALA B 1 439 ? 26.5 16.781 -19.781 1 86.69 439 ALA B N 1
ATOM 8471 C CA . ALA B 1 439 ? 25.547 15.984 -20.547 1 86.69 439 ALA B CA 1
ATOM 8472 C C . ALA B 1 439 ? 24.219 15.844 -19.797 1 86.69 439 ALA B C 1
ATOM 8474 O O . ALA B 1 439 ? 23.203 15.492 -20.406 1 86.69 439 ALA B O 1
ATOM 8475 N N . HIS B 1 440 ? 24.297 16.141 -18.547 1 86.06 440 HIS B N 1
ATOM 8476 C CA . HIS B 1 440 ? 23.109 15.953 -17.734 1 86.06 440 HIS B CA 1
ATOM 8477 C C . HIS B 1 440 ? 22.656 17.281 -17.125 1 86.06 440 HIS B C 1
ATOM 8479 O O . HIS B 1 440 ? 22.438 17.359 -15.914 1 86.06 440 HIS B O 1
ATOM 8485 N N . ASP B 1 441 ? 22.516 18.297 -17.906 1 80.5 441 ASP B N 1
ATOM 8486 C CA . ASP B 1 441 ? 21.984 19.609 -17.562 1 80.5 441 ASP B CA 1
ATOM 8487 C C . ASP B 1 441 ? 22.75 20.234 -16.391 1 80.5 441 ASP B C 1
ATOM 8489 O O . ASP B 1 441 ? 22.156 20.828 -15.5 1 80.5 441 ASP B O 1
ATOM 8493 N N . ASN B 1 442 ? 24.047 19.828 -16.25 1 80.69 442 ASN B N 1
ATOM 8494 C CA . ASN B 1 442 ? 24.984 20.422 -15.289 1 80.69 442 ASN B CA 1
ATOM 8495 C C . ASN B 1 442 ? 24.688 19.938 -13.867 1 80.69 442 ASN B C 1
ATOM 8497 O O . ASN B 1 442 ? 24.938 20.641 -12.898 1 80.69 442 ASN B O 1
ATOM 8501 N N . LEU B 1 443 ? 24.062 18.828 -13.836 1 84.44 443 LEU B N 1
ATOM 8502 C CA . LEU B 1 443 ? 23.906 18.156 -12.555 1 84.44 443 LEU B CA 1
ATOM 8503 C C . LEU B 1 443 ? 25.234 17.641 -12.039 1 84.44 443 LEU B C 1
ATOM 8505 O O . LEU B 1 443 ? 25.984 17 -12.789 1 84.44 443 LEU B O 1
ATOM 8509 N N . ARG B 1 444 ? 25.531 17.891 -10.828 1 85.19 444 ARG B N 1
ATOM 8510 C CA . ARG B 1 444 ? 26.797 17.406 -10.266 1 85.19 444 ARG B CA 1
ATOM 8511 C C . ARG B 1 444 ? 26.797 15.891 -10.18 1 85.19 444 ARG B C 1
ATOM 8513 O O . ARG B 1 444 ? 25.797 15.281 -9.789 1 85.19 444 ARG B O 1
ATOM 8520 N N . GLY B 1 445 ? 27.844 15.312 -10.531 1 86.31 445 GLY B N 1
ATOM 8521 C CA . GLY B 1 445 ? 27.984 13.867 -10.547 1 86.31 445 GLY B CA 1
ATOM 8522 C C . GLY B 1 445 ? 28.047 13.258 -9.156 1 86.31 445 GLY B C 1
ATOM 8523 O O . GLY B 1 445 ? 27.734 12.078 -8.977 1 86.31 445 GLY B O 1
ATOM 8524 N N . ILE B 1 446 ? 28.453 14.086 -8.25 1 85.5 446 ILE B N 1
ATOM 8525 C CA . ILE B 1 446 ? 28.609 13.609 -6.879 1 85.5 446 ILE B CA 1
ATOM 8526 C C . ILE B 1 446 ? 27.672 14.383 -5.957 1 85.5 446 ILE B C 1
ATOM 8528 O O . ILE B 1 446 ? 27.391 15.562 -6.188 1 85.5 446 ILE B O 1
ATOM 8532 N N . GLU B 1 447 ? 27.125 13.609 -5.023 1 84.44 447 GLU B N 1
ATOM 8533 C CA . GLU B 1 447 ? 26.203 14.242 -4.078 1 84.44 447 GLU B CA 1
ATOM 8534 C C . GLU B 1 447 ? 26.406 13.695 -2.668 1 84.44 447 GLU B C 1
ATOM 8536 O O . GLU B 1 447 ? 26.844 12.562 -2.492 1 84.44 447 GLU B O 1
ATOM 8541 N N . PHE B 1 448 ? 26.234 14.602 -1.716 1 76.75 448 PHE B N 1
ATOM 8542 C CA . PHE B 1 448 ? 26.25 14.219 -0.31 1 76.75 448 PHE B CA 1
ATOM 8543 C C . PHE B 1 448 ? 24.828 14.109 0.236 1 76.75 448 PHE B C 1
ATOM 8545 O O . PHE B 1 448 ? 24.016 15.031 0.063 1 76.75 448 PHE B O 1
ATOM 8552 N N . LEU B 1 449 ? 24.562 12.961 0.799 1 74.88 449 LEU B N 1
ATOM 8553 C CA . LEU B 1 449 ? 23.281 12.758 1.461 1 74.88 449 LEU B CA 1
ATOM 8554 C C . LEU B 1 449 ? 23.438 12.773 2.977 1 74.88 449 LEU B C 1
ATOM 8556 O O . LEU B 1 449 ? 24.281 12.055 3.523 1 74.88 449 LEU B O 1
ATOM 8560 N N . GLN B 1 450 ? 22.719 13.641 3.6 1 70.12 450 GLN B N 1
ATOM 8561 C CA . GLN B 1 450 ? 22.766 13.734 5.055 1 70.12 450 GLN B CA 1
ATOM 8562 C C . GLN B 1 450 ? 21.812 12.734 5.707 1 70.12 450 GLN B C 1
ATOM 8564 O O . GLN B 1 450 ? 20.656 12.641 5.316 1 70.12 450 GLN B O 1
ATOM 8569 N N . ALA B 1 451 ? 22.375 11.836 6.438 1 63.06 451 ALA B N 1
ATOM 8570 C CA . ALA B 1 451 ? 21.594 10.961 7.297 1 63.06 451 ALA B CA 1
ATOM 8571 C C . ALA B 1 451 ? 21.703 11.375 8.766 1 63.06 451 ALA B C 1
ATOM 8573 O O . ALA B 1 451 ? 22.781 11.281 9.359 1 63.06 451 ALA B O 1
ATOM 8574 N N . GLU B 1 452 ? 20.594 12.094 9.266 1 59.22 452 GLU B N 1
ATOM 8575 C CA . GLU B 1 452 ? 20.594 12.547 10.648 1 59.22 452 GLU B CA 1
ATOM 8576 C C . GLU B 1 452 ? 20.125 11.453 11.594 1 59.22 452 GLU B C 1
ATOM 8578 O O . GLU B 1 452 ? 19 10.961 11.469 1 59.22 452 GLU B O 1
ATOM 8583 N N . ILE B 1 453 ? 21.078 10.852 12.25 1 48.44 453 ILE B N 1
ATOM 8584 C CA . ILE B 1 453 ? 20.703 9.828 13.227 1 48.44 453 ILE B CA 1
ATOM 8585 C C . ILE B 1 453 ? 20.594 10.453 14.609 1 48.44 453 ILE B C 1
ATOM 8587 O O . ILE B 1 453 ? 21.562 11.016 15.133 1 48.44 453 ILE B O 1
ATOM 8591 N N . THR B 1 454 ? 19.344 10.859 14.93 1 48.09 454 THR B N 1
ATOM 8592 C CA . THR B 1 454 ? 19.125 11.438 16.25 1 48.09 454 THR B CA 1
ATOM 8593 C C . THR B 1 454 ? 19.156 10.359 17.328 1 48.09 454 THR B C 1
ATOM 8595 O O . THR B 1 454 ? 18.562 9.297 17.156 1 48.09 454 THR B O 1
ATOM 8598 N N . GLN B 1 455 ? 20.156 10.242 18.156 1 42.28 455 GLN B N 1
ATOM 8599 C CA . GLN B 1 455 ? 20.297 9.219 19.188 1 42.28 455 GLN B CA 1
ATOM 8600 C C . GLN B 1 455 ? 19.25 9.406 20.297 1 42.28 455 GLN B C 1
ATOM 8602 O O . GLN B 1 455 ? 18.906 8.453 21 1 42.28 455 GLN B O 1
ATOM 8607 N N . SER B 1 456 ? 18.906 10.703 20.516 1 42.44 456 SER B N 1
ATOM 8608 C CA . SER B 1 456 ? 18.016 10.859 21.656 1 42.44 456 SER B CA 1
ATOM 8609 C C . SER B 1 456 ? 16.703 11.5 21.25 1 42.44 456 SER B C 1
ATOM 8611 O O . SER B 1 456 ? 16.609 12.141 20.188 1 42.44 456 SER B O 1
ATOM 8613 N N . ALA B 1 457 ? 15.609 11.18 21.969 1 42.12 457 ALA B N 1
ATOM 8614 C CA . ALA B 1 457 ? 14.289 11.797 21.797 1 42.12 457 ALA B CA 1
ATOM 8615 C C . ALA B 1 457 ? 14.406 13.312 21.703 1 42.12 457 ALA B C 1
ATOM 8617 O O . ALA B 1 457 ? 13.617 13.953 21 1 42.12 457 ALA B O 1
ATOM 8618 N N . ALA B 1 458 ? 15.352 13.852 22.359 1 37.53 458 ALA B N 1
ATOM 8619 C CA . ALA B 1 458 ? 15.5 15.297 22.453 1 37.53 458 ALA B CA 1
ATOM 8620 C C . ALA B 1 458 ? 16.062 15.883 21.172 1 37.53 458 ALA B C 1
ATOM 8622 O O . ALA B 1 458 ? 15.773 17.031 20.828 1 37.53 458 ALA B O 1
ATOM 8623 N N . ASP B 1 459 ? 16.797 15.102 20.469 1 40.84 459 ASP B N 1
ATOM 8624 C CA . ASP B 1 459 ? 17.562 15.625 19.328 1 40.84 459 ASP B CA 1
ATOM 8625 C C . ASP B 1 459 ? 16.688 15.789 18.094 1 40.84 459 ASP B C 1
ATOM 8627 O O . ASP B 1 459 ? 17.062 16.469 17.141 1 40.84 459 ASP B O 1
ATOM 8631 N N . MET B 1 460 ? 15.664 15.109 17.984 1 42.72 460 MET B N 1
ATOM 8632 C CA . MET B 1 460 ? 14.93 15.047 16.734 1 42.72 460 MET B CA 1
ATOM 8633 C C . MET B 1 460 ? 14.297 16.391 16.391 1 42.72 460 MET B C 1
ATOM 8635 O O . MET B 1 460 ? 14.195 16.766 15.227 1 42.72 460 MET B O 1
ATOM 8639 N N . ASP B 1 461 ? 13.539 17.062 17.328 1 42.44 461 ASP B N 1
ATOM 8640 C CA . ASP B 1 461 ? 12.844 18.297 17 1 42.44 461 ASP B CA 1
ATOM 8641 C C . ASP B 1 461 ? 13.641 19.516 17.469 1 42.44 461 ASP B C 1
ATOM 8643 O O . ASP B 1 461 ? 13.086 20.609 17.609 1 42.44 461 ASP B O 1
ATOM 8647 N N . LYS B 1 462 ? 15.023 19.484 17.203 1 45.06 462 LYS B N 1
ATOM 8648 C CA . LYS B 1 462 ? 15.805 20.641 17.641 1 45.06 462 LYS B CA 1
ATOM 8649 C C . LYS B 1 462 ? 15.211 21.25 18.922 1 45.06 462 LYS B C 1
ATOM 8651 O O . LYS B 1 462 ? 15.5 22.391 19.266 1 45.06 462 LYS B O 1
ATOM 8656 N N . MET B 1 463 ? 14.133 20.609 19.359 1 46.5 463 MET B N 1
ATOM 8657 C CA . MET B 1 463 ? 13.367 21.156 20.469 1 46.5 463 MET B CA 1
ATOM 8658 C C . MET B 1 463 ? 13.789 20.516 21.797 1 46.5 463 MET B C 1
ATOM 8660 O O . MET B 1 463 ? 14.492 19.516 21.797 1 46.5 463 MET B O 1
ATOM 8664 N N . MET B 1 464 ? 13.344 21.156 22.859 1 46.22 464 MET B N 1
ATOM 8665 C CA . MET B 1 464 ? 13.406 20.734 24.25 1 46.22 464 MET B CA 1
ATOM 8666 C C . MET B 1 464 ? 12.945 19.281 24.391 1 46.22 464 MET B C 1
ATOM 8668 O O . MET B 1 464 ? 12.172 18.797 23.578 1 46.22 464 MET B O 1
ATOM 8672 N N . ASN B 1 465 ? 13.594 18.484 25.172 1 50.81 465 ASN B N 1
ATOM 8673 C CA . ASN B 1 465 ? 13.156 17.156 25.578 1 50.81 465 ASN B CA 1
ATOM 8674 C C . ASN B 1 465 ? 11.641 17.094 25.75 1 50.81 465 ASN B C 1
ATOM 8676 O O . ASN B 1 465 ? 11.078 17.812 26.594 1 50.81 465 ASN B O 1
ATOM 8680 N N . PRO B 1 466 ? 10.922 16.453 24.922 1 55.06 466 PRO B N 1
ATOM 8681 C CA . PRO B 1 466 ? 9.461 16.438 25 1 55.06 466 PRO B CA 1
ATOM 8682 C C . PRO B 1 466 ? 8.938 16.141 26.406 1 55.06 466 PRO B C 1
ATOM 8684 O O . PRO B 1 466 ? 7.91 16.688 26.812 1 55.06 466 PRO B O 1
ATOM 8687 N N . VAL B 1 467 ? 9.555 15.305 27.109 1 53.31 467 VAL B N 1
ATOM 8688 C CA . VAL B 1 467 ? 9.125 14.984 28.469 1 53.31 467 VAL B CA 1
ATOM 8689 C C . VAL B 1 467 ? 9.219 16.219 29.344 1 53.31 467 VAL B C 1
ATOM 8691 O O . VAL B 1 467 ? 8.312 16.516 30.125 1 53.31 467 VAL B O 1
ATOM 8694 N N . GLU B 1 468 ? 10.281 16.938 29.078 1 55.78 468 GLU B N 1
ATOM 8695 C CA . GLU B 1 468 ? 10.477 18.156 29.859 1 55.78 468 GLU B CA 1
ATOM 8696 C C . GLU B 1 468 ? 9.477 19.234 29.469 1 55.78 468 GLU B C 1
ATOM 8698 O O . GLU B 1 468 ? 9.102 20.078 30.297 1 55.78 468 GLU B O 1
ATOM 8703 N N . ALA B 1 469 ? 9.016 19.109 28.297 1 56.12 469 ALA B N 1
ATOM 8704 C CA . ALA B 1 469 ? 8.102 20.125 27.797 1 56.12 469 ALA B CA 1
ATOM 8705 C C . ALA B 1 469 ? 6.648 19.75 28.062 1 56.12 469 ALA B C 1
ATOM 8707 O O . ALA B 1 469 ? 5.723 20.438 27.641 1 56.12 469 ALA B O 1
ATOM 8708 N N . THR B 1 470 ? 6.402 18.672 28.734 1 52.44 470 THR B N 1
ATOM 8709 C CA . THR B 1 470 ? 5.062 18.188 29.047 1 52.44 470 THR B CA 1
ATOM 8710 C C . THR B 1 470 ? 4.695 18.5 30.5 1 52.44 470 THR B C 1
ATOM 8712 O O . THR B 1 470 ? 5.531 18.391 31.391 1 52.44 470 THR B O 1
ATOM 8715 N N . TYR B 1 471 ? 3.504 19.016 30.766 1 59.06 471 TYR B N 1
ATOM 8716 C CA . TYR B 1 471 ? 3.029 19.25 32.125 1 59.06 471 TYR B CA 1
ATOM 8717 C C . TYR B 1 471 ? 2.545 17.953 32.75 1 59.06 471 TYR B C 1
ATOM 8719 O O . TYR B 1 471 ? 1.704 17.25 32.188 1 59.06 471 TYR B O 1
ATOM 8727 N N . PHE B 1 472 ? 3.23 17.641 33.844 1 57.25 472 PHE B N 1
ATOM 8728 C CA . PHE B 1 472 ? 2.82 16.484 34.625 1 57.25 472 PHE B CA 1
ATOM 8729 C C . PHE B 1 472 ? 2.141 16.938 35.906 1 57.25 472 PHE B C 1
ATOM 8731 O O . PHE B 1 472 ? 2.479 17.969 36.469 1 57.25 472 PHE B O 1
ATOM 8738 N N . PHE B 1 473 ? 1.051 16.391 36.312 1 58.53 473 PHE B N 1
ATOM 8739 C CA . PHE B 1 473 ? 0.408 16.672 37.594 1 58.53 473 PHE B CA 1
ATOM 8740 C C . PHE B 1 473 ? 0.247 15.406 38.406 1 58.53 473 PHE B C 1
ATOM 8742 O O . PHE B 1 473 ? 0.287 14.297 37.875 1 58.53 473 PHE B O 1
ATOM 8749 N N . ASN B 1 474 ? 0.324 15.492 39.844 1 50.66 474 ASN B N 1
ATOM 8750 C CA . ASN B 1 474 ? 0.027 14.383 40.719 1 50.66 474 ASN B CA 1
ATOM 8751 C C . ASN B 1 474 ? -1.465 14.062 40.75 1 50.66 474 ASN B C 1
ATOM 8753 O O . ASN B 1 474 ? -2.287 14.938 41.031 1 50.66 474 ASN B O 1
ATOM 8757 N N . ALA B 1 475 ? -1.796 12.969 40.375 1 58.12 475 ALA B N 1
ATOM 8758 C CA . ALA B 1 475 ? -3.191 12.555 40.25 1 58.12 475 ALA B CA 1
ATOM 8759 C C . ALA B 1 475 ? -3.945 12.789 41.562 1 58.12 475 ALA B C 1
ATOM 8761 O O . ALA B 1 475 ? -5.172 12.922 41.562 1 58.12 475 ALA B O 1
ATOM 8762 N N . ARG B 1 476 ? -3.189 12.844 42.656 1 52.59 476 ARG B N 1
ATOM 8763 C CA . ARG B 1 476 ? -3.807 13 43.969 1 52.59 476 ARG B CA 1
ATOM 8764 C C . ARG B 1 476 ? -3.822 14.461 44.406 1 52.59 476 ARG B C 1
ATOM 8766 O O . ARG B 1 476 ? -4.324 14.797 45.469 1 52.59 476 ARG B O 1
ATOM 8773 N N . GLN B 1 477 ? -3.232 15.273 43.562 1 50.56 477 GLN B N 1
ATOM 8774 C CA . GLN B 1 477 ? -3.133 16.672 43.969 1 50.56 477 GLN B CA 1
ATOM 8775 C C . GLN B 1 477 ? -4.477 17.391 43.812 1 50.56 477 GLN B C 1
ATOM 8777 O O . GLN B 1 477 ? -5.309 16.984 43 1 50.56 477 GLN B O 1
ATOM 8782 N N . SER B 1 478 ? -4.707 18.266 44.781 1 48.44 478 SER B N 1
ATOM 8783 C CA . SER B 1 478 ? -5.93 19.062 44.812 1 48.44 478 SER B CA 1
ATOM 8784 C C . SER B 1 478 ? -6.09 19.859 43.5 1 48.44 478 SER B C 1
ATOM 8786 O O . SER B 1 478 ? -5.109 20.391 42.969 1 48.44 478 SER B O 1
ATOM 8788 N N . ALA B 1 479 ? -6.934 19.609 42.656 1 54.41 479 ALA B N 1
ATOM 8789 C CA . ALA B 1 479 ? -7.305 19.828 41.25 1 54.41 479 ALA B CA 1
ATOM 8790 C C . ALA B 1 479 ? -7.547 21.312 40.969 1 54.41 479 ALA B C 1
ATOM 8792 O O . ALA B 1 479 ? -8.164 21.672 39.969 1 54.41 479 ALA B O 1
ATOM 8793 N N . LYS B 1 480 ? -7.449 22.203 42 1 49.31 480 LYS B N 1
ATOM 8794 C CA . LYS B 1 480 ? -7.812 23.578 41.719 1 49.31 480 LYS B CA 1
ATOM 8795 C C . LYS B 1 480 ? -6.594 24.391 41.281 1 49.31 480 LYS B C 1
ATOM 8797 O O . LYS B 1 480 ? -6.73 25.531 40.812 1 49.31 480 LYS B O 1
ATOM 8802 N N . TYR B 1 481 ? -5.332 23.719 41.469 1 47.69 481 TYR B N 1
ATOM 8803 C CA . TYR B 1 481 ? -4.168 24.578 41.312 1 47.69 481 TYR B CA 1
ATOM 8804 C C . TYR B 1 481 ? -3.467 24.312 39.969 1 47.69 481 TYR B C 1
ATOM 8806 O O . TYR B 1 481 ? -3.631 23.234 39.375 1 47.69 481 TYR B O 1
ATOM 8814 N N . ARG B 1 482 ? -2.672 25.297 39.531 1 47.22 482 ARG B N 1
ATOM 8815 C CA . ARG B 1 482 ? -1.828 25.328 38.344 1 47.22 482 ARG B CA 1
ATOM 8816 C C . ARG B 1 482 ? -0.78 24.219 38.375 1 47.22 482 ARG B C 1
ATOM 8818 O O . ARG B 1 482 ? -0.236 23.906 39.438 1 47.22 482 ARG B O 1
ATOM 8825 N N . VAL B 1 483 ? -0.758 23.453 37.375 1 49.59 483 VAL B N 1
ATOM 8826 C CA . VAL B 1 483 ? 0.247 22.406 37.312 1 49.59 483 VAL B CA 1
ATOM 8827 C C . VAL B 1 483 ? 1.573 22.984 36.812 1 49.59 483 VAL B C 1
ATOM 8829 O O . VAL B 1 483 ? 1.604 23.781 35.875 1 49.59 483 VAL B O 1
ATOM 8832 N N . GLU B 1 484 ? 2.625 22.953 37.719 1 44.28 484 GLU B N 1
ATOM 8833 C CA . GLU B 1 484 ? 3.967 23.344 37.281 1 44.28 484 GLU B CA 1
ATOM 8834 C C . GLU B 1 484 ? 4.633 22.219 36.5 1 44.28 484 GLU B C 1
ATOM 8836 O O . GLU B 1 484 ? 4.336 21.047 36.688 1 44.28 484 GLU B O 1
ATOM 8841 N N . PRO B 1 485 ? 5.172 22.578 35.5 1 45.62 485 PRO B N 1
ATOM 8842 C CA . PRO B 1 485 ? 5.898 21.562 34.75 1 45.62 485 PRO B CA 1
ATOM 8843 C C . PRO B 1 485 ? 6.758 20.656 35.625 1 45.62 485 PRO B C 1
ATOM 8845 O O . PRO B 1 485 ? 7.418 21.141 36.531 1 45.62 485 PRO B O 1
ATOM 8848 N N . HIS B 1 486 ? 6.312 19.547 35.969 1 41.16 486 HIS B N 1
ATOM 8849 C CA . HIS B 1 486 ? 7.074 18.594 36.781 1 41.16 486 HIS B CA 1
ATOM 8850 C C . HIS B 1 486 ? 8.273 18.062 36.031 1 41.16 486 HIS B C 1
ATOM 8852 O O . HIS B 1 486 ? 8.148 17.641 34.875 1 41.16 486 HIS B O 1
ATOM 8858 N N . PHE B 1 487 ? 9.453 18.516 36.438 1 36.03 487 PHE B N 1
ATOM 8859 C CA . PHE B 1 487 ? 10.68 17.828 36.031 1 36.03 487 PHE B CA 1
ATOM 8860 C C . PHE B 1 487 ? 10.719 16.422 36.625 1 36.03 487 PHE B C 1
ATOM 8862 O O . PHE B 1 487 ? 10.641 16.25 37.844 1 36.03 487 PHE B O 1
ATOM 8869 N N . THR B 1 488 ? 10.039 15.555 36.062 1 35.12 488 THR B N 1
ATOM 8870 C CA . THR B 1 488 ? 10.086 14.188 36.562 1 35.12 488 THR B CA 1
ATOM 8871 C C . THR B 1 488 ? 11.508 13.82 37 1 35.12 488 THR B C 1
ATOM 8873 O O . THR B 1 488 ? 12.477 14.203 36.344 1 35.12 488 THR B O 1
ATOM 8876 N N . CYS B 1 489 ? 11.789 13.594 38.25 1 30.39 489 CYS B N 1
ATOM 8877 C CA . CYS B 1 489 ? 13.008 13.117 38.906 1 30.39 489 CYS B CA 1
ATOM 8878 C C . CYS B 1 489 ? 13.555 11.883 38.188 1 30.39 489 CYS B C 1
ATOM 8880 O O . CYS B 1 489 ? 14.625 11.383 38.562 1 30.39 489 CYS B O 1
ATOM 8882 N N . ASN B 1 490 ? 12.758 10.992 37.719 1 29.02 490 ASN B N 1
ATOM 8883 C CA . ASN B 1 490 ? 13.422 9.805 37.188 1 29.02 490 ASN B CA 1
ATOM 8884 C C . ASN B 1 490 ? 14.297 10.141 35.969 1 29.02 490 ASN B C 1
ATOM 8886 O O . ASN B 1 490 ? 13.797 10.281 34.844 1 29.02 490 ASN B O 1
ATOM 8890 N N . THR B 1 491 ? 15.312 10.922 36.094 1 30.75 491 THR B N 1
ATOM 8891 C CA . THR B 1 491 ? 16.438 11.164 35.219 1 30.75 491 THR B CA 1
ATOM 8892 C C . THR B 1 491 ? 16.938 9.852 34.625 1 30.75 491 THR B C 1
ATOM 8894 O O . THR B 1 491 ? 17.969 9.32 35.062 1 30.75 491 THR B O 1
ATOM 8897 N N . THR B 1 492 ? 16.391 8.734 34.781 1 29.38 492 THR B N 1
ATOM 8898 C CA . THR B 1 492 ? 17.141 7.582 34.312 1 29.38 492 THR B CA 1
ATOM 8899 C C . THR B 1 492 ? 17.812 7.887 32.969 1 29.38 492 THR B C 1
ATOM 8901 O O . THR B 1 492 ? 19.016 7.727 32.844 1 29.38 492 THR B O 1
ATOM 8904 N N . THR B 1 493 ? 17.406 7.074 31.828 1 29.91 493 THR B N 1
ATOM 8905 C CA . THR B 1 493 ? 18.188 6.652 30.672 1 29.91 493 THR B CA 1
ATOM 8906 C C . THR B 1 493 ? 18.5 7.836 29.75 1 29.91 493 THR B C 1
ATOM 8908 O O . THR B 1 493 ? 17.688 8.18 28.891 1 29.91 493 THR B O 1
ATOM 8911 N N . SER B 1 494 ? 18.938 8.898 30.312 1 31.16 494 SER B N 1
ATOM 8912 C CA . SER B 1 494 ? 19.688 9.891 29.547 1 31.16 494 SER B CA 1
ATOM 8913 C C . SER B 1 494 ? 20.766 9.227 28.688 1 31.16 494 SER B C 1
ATOM 8915 O O . SER B 1 494 ? 21.953 9.43 28.922 1 31.16 494 SER B O 1
ATOM 8917 N N . LEU B 1 495 ? 20.859 8.023 28.688 1 31.89 495 LEU B N 1
ATOM 8918 C CA . LEU B 1 495 ? 21.875 7.523 27.781 1 31.89 495 LEU B CA 1
ATOM 8919 C C . LEU B 1 495 ? 21.953 8.375 26.516 1 31.89 495 LEU B C 1
ATOM 8921 O O . LEU B 1 495 ? 22.859 8.211 25.703 1 31.89 495 LEU B O 1
ATOM 8925 N N . ALA B 1 496 ? 20.875 8.844 26.188 1 35.69 496 ALA B N 1
ATOM 8926 C CA . ALA B 1 496 ? 20.828 9.406 24.844 1 35.69 496 ALA B CA 1
ATOM 8927 C C . ALA B 1 496 ? 21.594 10.727 24.781 1 35.69 496 ALA B C 1
ATOM 8929 O O . ALA B 1 496 ? 21.812 11.273 23.688 1 35.69 496 ALA B O 1
ATOM 8930 N N . SER B 1 497 ? 21.734 11.477 25.906 1 34.97 497 SER B N 1
ATOM 8931 C CA . SER B 1 497 ? 21.922 12.914 25.75 1 34.97 497 SER B CA 1
ATOM 8932 C C . SER B 1 497 ? 23.328 13.234 25.219 1 34.97 497 SER B C 1
ATOM 8934 O O . SER B 1 497 ? 23.562 14.32 24.688 1 34.97 497 SER B O 1
ATOM 8936 N N . GLN B 1 498 ? 24.234 12.656 25.828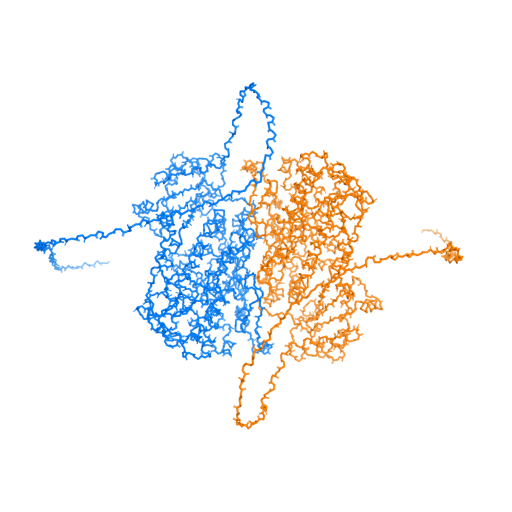 1 34.88 498 GLN B N 1
ATOM 8937 C CA . GLN B 1 498 ? 25.469 13.43 25.688 1 34.88 498 GLN B CA 1
ATOM 8938 C C . GLN B 1 498 ? 25.906 13.484 24.234 1 34.88 498 GLN B C 1
ATOM 8940 O O . GLN B 1 498 ? 26.781 14.273 23.875 1 34.88 498 GLN B O 1
ATOM 8945 N N . GLN B 1 499 ? 25.844 12.383 23.516 1 38.03 499 GLN B N 1
ATOM 8946 C CA . GLN B 1 499 ? 26.531 12.539 22.234 1 38.03 499 GLN B CA 1
ATOM 8947 C C . GLN B 1 499 ? 25.625 13.18 21.203 1 38.03 499 GLN B C 1
ATOM 8949 O O . GLN B 1 499 ? 24.469 12.773 21.031 1 38.03 499 GLN B O 1
ATOM 8954 N N . GLY B 1 500 ? 25.641 14.484 20.922 1 43 500 GLY B N 1
ATOM 8955 C CA . GLY B 1 500 ? 25.016 15.266 19.875 1 43 500 GLY B CA 1
ATOM 8956 C C . GLY B 1 500 ? 24.547 14.43 18.703 1 43 500 GLY B C 1
ATOM 8957 O O . GLY B 1 500 ? 24.844 13.234 18.625 1 43 500 GLY B O 1
ATOM 8958 N N . PRO B 1 501 ? 23.609 14.938 17.969 1 49.91 501 PRO B N 1
ATOM 8959 C CA . PRO B 1 501 ? 23.203 14.219 16.75 1 49.91 501 PRO B CA 1
ATOM 8960 C C . PRO B 1 501 ? 24.391 13.719 15.945 1 49.91 501 PRO B C 1
ATOM 8962 O O . PRO B 1 501 ? 25.359 14.445 15.75 1 49.91 501 PRO B O 1
ATOM 8965 N N . VAL B 1 502 ? 24.672 12.453 15.984 1 52.59 502 VAL B N 1
ATOM 8966 C CA . VAL B 1 502 ? 25.672 11.898 15.07 1 52.59 502 VAL B CA 1
ATOM 8967 C C . VAL B 1 502 ? 25.109 11.875 13.648 1 52.59 502 VAL B C 1
ATOM 8969 O O . VAL B 1 502 ? 24.062 11.258 13.398 1 52.59 502 VAL B O 1
ATOM 8972 N N . SER B 1 503 ? 25.406 13.008 12.953 1 62.03 503 SER B N 1
ATOM 8973 C CA . SER B 1 503 ? 25.016 13.039 11.547 1 62.03 503 SER B CA 1
ATOM 8974 C C . SER B 1 503 ? 26.016 12.281 10.68 1 62.03 503 SER B C 1
ATOM 8976 O O . SER B 1 503 ? 27.219 12.305 10.945 1 62.03 503 SER B O 1
ATOM 8978 N N . SER B 1 504 ? 25.438 11.328 10.023 1 68.19 504 SER B N 1
ATOM 8979 C CA . SER B 1 504 ? 26.25 10.641 9.031 1 68.19 504 SER B CA 1
ATOM 8980 C C . SER B 1 504 ? 25.953 11.148 7.625 1 68.19 504 SER B C 1
ATOM 8982 O O . SER B 1 504 ? 24.844 11.602 7.344 1 68.19 504 SER B O 1
ATOM 8984 N N . ILE B 1 505 ? 27.062 11.359 6.945 1 72.38 505 ILE B N 1
ATOM 8985 C CA . ILE B 1 505 ? 26.938 11.773 5.551 1 72.38 505 ILE B CA 1
ATOM 8986 C C . ILE B 1 505 ? 27.266 10.594 4.637 1 72.38 505 ILE B C 1
ATOM 8988 O O . ILE B 1 505 ? 28.203 9.836 4.91 1 72.38 505 ILE B O 1
ATOM 8992 N N . VAL B 1 506 ? 26.375 10.469 3.701 1 76.44 506 VAL B N 1
ATOM 8993 C CA . VAL B 1 506 ? 26.594 9.438 2.693 1 76.44 506 VAL B CA 1
ATOM 8994 C C . VAL B 1 506 ? 27 10.086 1.37 1 76.44 506 VAL B C 1
ATOM 8996 O O . VAL B 1 506 ? 26.297 10.961 0.863 1 76.44 506 VAL B O 1
ATOM 8999 N N . LEU B 1 507 ? 28.156 9.711 0.93 1 81.12 507 LEU B N 1
ATOM 9000 C CA . LEU B 1 507 ? 28.609 10.172 -0.377 1 81.12 507 LEU B CA 1
ATOM 9001 C C . LEU B 1 507 ? 28.125 9.242 -1.481 1 81.12 507 LEU B C 1
ATOM 9003 O O . LEU B 1 507 ? 28.297 8.023 -1.39 1 81.12 507 LEU B O 1
ATOM 9007 N N . VAL B 1 508 ? 27.469 9.906 -2.465 1 87.81 508 VAL B N 1
ATOM 9008 C CA . VAL B 1 508 ? 26.922 9.109 -3.553 1 87.81 508 VAL B CA 1
ATOM 9009 C C . VAL B 1 508 ? 27.359 9.68 -4.895 1 87.81 508 VAL B C 1
ATOM 9011 O O . VAL B 1 508 ? 27.578 10.891 -5.023 1 87.81 508 VAL B O 1
ATOM 9014 N N . CYS B 1 509 ? 27.594 8.828 -5.793 1 89.75 509 CYS B N 1
ATOM 9015 C CA . CYS B 1 509 ? 27.938 9.242 -7.145 1 89.75 509 CYS B CA 1
ATOM 9016 C C . CYS B 1 509 ? 26.844 8.859 -8.133 1 89.75 509 CYS B C 1
ATOM 9018 O O . CYS B 1 509 ? 26.422 7.703 -8.18 1 89.75 509 CYS B O 1
ATOM 9020 N N . ARG B 1 510 ? 26.422 9.82 -8.938 1 91 510 ARG B N 1
ATOM 9021 C CA . ARG B 1 510 ? 25.375 9.633 -9.938 1 91 510 ARG B CA 1
ATOM 9022 C C . ARG B 1 510 ? 25.906 8.891 -11.156 1 91 510 ARG B C 1
ATOM 9024 O O . ARG B 1 510 ? 25.188 8.109 -11.781 1 91 510 ARG B O 1
ATOM 9031 N N . MET B 1 511 ? 27.125 9.172 -11.414 1 88.44 511 MET B N 1
ATOM 9032 C CA . MET B 1 511 ? 27.766 8.625 -12.609 1 88.44 511 MET B CA 1
ATOM 9033 C C . MET B 1 511 ? 28.188 7.176 -12.383 1 88.44 511 MET B C 1
ATOM 9035 O O . MET B 1 511 ? 28.688 6.828 -11.32 1 88.44 511 MET B O 1
ATOM 9039 N N . PRO B 1 512 ? 27.875 6.336 -13.375 1 85.12 512 PRO B N 1
ATOM 9040 C CA . PRO B 1 512 ? 28.406 4.977 -13.258 1 85.12 512 PRO B CA 1
ATOM 9041 C C . PRO B 1 512 ? 29.922 4.941 -13.188 1 85.12 512 PRO B C 1
ATOM 9043 O O . PRO B 1 512 ? 30.594 5.676 -13.922 1 85.12 512 PRO B O 1
ATOM 9046 N N . LEU B 1 513 ? 30.469 4.121 -12.25 1 86.75 513 LEU B N 1
ATOM 9047 C CA . LEU B 1 513 ? 31.906 4.078 -11.992 1 86.75 513 LEU B CA 1
ATOM 9048 C C . LEU B 1 513 ? 32.469 2.676 -12.234 1 86.75 513 LEU B C 1
ATOM 9050 O O . LEU B 1 513 ? 31.797 1.682 -11.914 1 86.75 513 LEU B O 1
ATOM 9054 N N . THR B 1 514 ? 33.562 2.678 -12.836 1 84.56 514 THR B N 1
ATOM 9055 C CA . THR B 1 514 ? 34.344 1.438 -12.805 1 84.56 514 THR B CA 1
ATOM 9056 C C . THR B 1 514 ? 34.906 1.179 -11.406 1 84.56 514 THR B C 1
ATOM 9058 O O . THR B 1 514 ? 34.938 2.086 -10.578 1 84.56 514 THR B O 1
ATOM 9061 N N . PRO B 1 515 ? 35.25 -0.063 -11.172 1 82.88 515 PRO B N 1
ATOM 9062 C CA . PRO B 1 515 ? 35.812 -0.349 -9.852 1 82.88 515 PRO B CA 1
ATOM 9063 C C . PRO B 1 515 ? 37.031 0.521 -9.516 1 82.88 515 PRO B C 1
ATOM 9065 O O . PRO B 1 515 ? 37.188 0.948 -8.367 1 82.88 515 PRO B O 1
ATOM 9068 N N . GLY B 1 516 ? 37.812 0.754 -10.508 1 85.19 516 GLY B N 1
ATOM 9069 C CA . GLY B 1 516 ? 38.969 1.61 -10.297 1 85.19 516 GLY B CA 1
ATOM 9070 C C . GLY B 1 516 ? 38.594 3.045 -9.977 1 85.19 516 GLY B C 1
ATOM 9071 O O . GLY B 1 516 ? 39.188 3.666 -9.094 1 85.19 516 GLY B O 1
ATOM 9072 N N . GLU B 1 517 ? 37.656 3.545 -10.664 1 87.94 517 GLU B N 1
ATOM 9073 C CA . GLU B 1 517 ? 37.188 4.906 -10.422 1 87.94 517 GLU B CA 1
ATOM 9074 C C . GLU B 1 517 ? 36.531 5.031 -9.055 1 87.94 517 GLU B C 1
ATOM 9076 O O . GLU B 1 517 ? 36.656 6.059 -8.383 1 87.94 517 GLU B O 1
ATOM 9081 N N . LYS B 1 518 ? 35.812 4.035 -8.617 1 86.44 518 LYS B N 1
ATOM 9082 C CA . LYS B 1 518 ? 35.188 4.008 -7.305 1 86.44 518 LYS B CA 1
ATOM 9083 C C . LYS B 1 518 ? 36.219 4.121 -6.188 1 86.44 518 LYS B C 1
ATOM 9085 O O . LYS B 1 518 ? 36.031 4.891 -5.242 1 86.44 518 LYS B O 1
ATOM 9090 N N . GLU B 1 519 ? 37.25 3.387 -6.391 1 86 519 GLU B N 1
ATOM 9091 C CA . GLU B 1 519 ? 38.281 3.412 -5.387 1 86 519 GLU B CA 1
ATOM 9092 C C . GLU B 1 519 ? 39 4.762 -5.367 1 86 519 GLU B C 1
ATOM 9094 O O . GLU B 1 519 ? 39.406 5.25 -4.305 1 86 519 GLU B O 1
ATOM 9099 N N . ALA B 1 520 ? 39.156 5.289 -6.512 1 87.81 520 ALA B N 1
ATOM 9100 C CA . ALA B 1 520 ? 39.812 6.602 -6.609 1 87.81 520 ALA B CA 1
ATOM 9101 C C . ALA B 1 520 ? 38.969 7.664 -5.902 1 87.81 520 ALA B C 1
ATOM 9103 O O . ALA B 1 520 ? 39.5 8.508 -5.18 1 87.81 520 ALA B O 1
ATOM 9104 N N . LEU B 1 521 ? 37.75 7.648 -6.078 1 86.56 521 LEU B N 1
ATOM 9105 C CA . LEU B 1 521 ? 36.844 8.609 -5.457 1 86.56 521 LEU B CA 1
ATOM 9106 C C . LEU B 1 521 ? 36.812 8.414 -3.943 1 86.56 521 LEU B C 1
ATOM 9108 O O . LEU B 1 521 ? 36.719 9.383 -3.189 1 86.56 521 LEU B O 1
ATOM 9112 N N . ARG B 1 522 ? 36.812 7.188 -3.553 1 84.88 522 ARG B N 1
ATOM 9113 C CA . ARG B 1 522 ? 36.812 6.887 -2.125 1 84.88 522 ARG B CA 1
ATOM 9114 C C . ARG B 1 522 ? 38.062 7.453 -1.456 1 84.88 522 ARG B C 1
ATOM 9116 O O . ARG B 1 522 ? 38 7.969 -0.338 1 84.88 522 ARG B O 1
ATOM 9123 N N . ARG B 1 523 ? 39.125 7.285 -2.16 1 84.88 523 ARG B N 1
ATOM 9124 C CA . ARG B 1 523 ? 40.375 7.816 -1.629 1 84.88 523 ARG B CA 1
ATOM 9125 C C . ARG B 1 523 ? 40.312 9.336 -1.484 1 84.88 523 ARG B C 1
ATOM 9127 O O . ARG B 1 523 ? 40.719 9.883 -0.455 1 84.88 523 ARG B O 1
ATOM 9134 N N . SER B 1 524 ? 39.875 9.953 -2.541 1 85.5 524 SER B N 1
ATOM 9135 C CA . SER B 1 524 ? 39.719 11.406 -2.496 1 85.5 524 SER B CA 1
ATOM 9136 C C . SER B 1 524 ? 38.781 11.836 -1.379 1 85.5 524 SER B C 1
ATOM 9138 O O . SER B 1 524 ? 39 12.852 -0.723 1 85.5 524 SER B O 1
ATOM 9140 N N . PHE B 1 525 ? 37.75 11.117 -1.206 1 83.06 525 PHE B N 1
ATOM 9141 C CA . PHE B 1 525 ? 36.781 11.422 -0.17 1 83.06 525 PHE B CA 1
ATOM 9142 C C . PHE B 1 525 ? 37.375 11.273 1.217 1 83.06 525 PHE B C 1
ATOM 9144 O O . PHE B 1 525 ? 37.125 12.094 2.102 1 83.06 525 PHE B O 1
ATOM 9151 N N . ASN B 1 526 ? 38.094 10.266 1.316 1 78.44 526 ASN B N 1
ATOM 9152 C CA . ASN B 1 526 ? 38.75 10.039 2.609 1 78.44 526 ASN B CA 1
ATOM 9153 C C . ASN B 1 526 ? 39.688 11.18 2.971 1 78.44 526 ASN B C 1
ATOM 9155 O O . ASN B 1 526 ? 39.781 11.562 4.137 1 78.44 526 ASN B O 1
ATOM 9159 N N . VAL B 1 527 ? 40.344 11.641 2.033 1 82.31 527 VAL B N 1
ATOM 9160 C CA . VAL B 1 527 ? 41.281 12.75 2.248 1 82.31 527 VAL B CA 1
ATOM 9161 C C . VAL B 1 527 ? 40.5 13.984 2.711 1 82.31 527 VAL B C 1
ATOM 9163 O O . VAL B 1 527 ? 40.938 14.664 3.65 1 82.31 527 VAL B O 1
ATOM 9166 N N . VAL B 1 528 ? 39.438 14.273 2.072 1 81.19 528 VAL B N 1
ATOM 9167 C CA . VAL B 1 528 ? 38.625 15.438 2.402 1 81.19 528 VAL B CA 1
ATOM 9168 C C . VAL B 1 528 ? 38 15.258 3.779 1 81.19 528 VAL B C 1
ATOM 9170 O O . VAL B 1 528 ? 37.938 16.203 4.562 1 81.19 528 VAL B O 1
ATOM 9173 N N . ALA B 1 529 ? 37.531 14.07 4.027 1 74.75 529 ALA B N 1
ATOM 9174 C CA . ALA B 1 529 ? 36.906 13.773 5.312 1 74.75 529 ALA B CA 1
ATOM 9175 C C . ALA B 1 529 ? 37.875 13.961 6.461 1 74.75 529 ALA B C 1
ATOM 9177 O O . ALA B 1 529 ? 37.5 14.453 7.527 1 74.75 529 ALA B O 1
ATOM 9178 N N . ASP B 1 530 ? 39.062 13.562 6.211 1 73.12 530 ASP B N 1
ATOM 9179 C CA . ASP B 1 530 ? 40.125 13.711 7.223 1 73.12 530 ASP B CA 1
ATOM 9180 C C . ASP B 1 530 ? 40.406 15.188 7.484 1 73.12 530 ASP B C 1
ATOM 9182 O O . ASP B 1 530 ? 40.656 15.578 8.625 1 73.12 530 ASP B O 1
ATOM 9186 N N . ARG B 1 531 ? 40.438 15.922 6.477 1 73.69 531 ARG B N 1
ATOM 9187 C CA . ARG B 1 531 ? 40.75 17.344 6.582 1 73.69 531 ARG B CA 1
ATOM 9188 C C . ARG B 1 531 ? 39.625 18.078 7.344 1 73.69 531 ARG B C 1
ATOM 9190 O O . ARG B 1 531 ? 39.906 19.016 8.086 1 73.69 531 ARG B O 1
ATOM 9197 N N . LEU B 1 532 ? 38.469 17.734 7.031 1 69.44 532 LEU B N 1
ATOM 9198 C CA . LEU B 1 532 ? 37.344 18.438 7.629 1 69.44 532 LEU B CA 1
ATOM 9199 C C . LEU B 1 532 ? 37.031 17.891 9.031 1 69.44 532 LEU B C 1
ATOM 9201 O O . LEU B 1 532 ? 36.25 18.484 9.766 1 69.44 532 LEU B O 1
ATOM 9205 N N . GLY B 1 533 ? 37.812 17.031 9.703 1 58.25 533 GLY B N 1
ATOM 9206 C CA . GLY B 1 533 ? 37.781 16.594 11.086 1 58.25 533 GLY B CA 1
ATOM 9207 C C . GLY B 1 533 ? 36.938 15.344 11.297 1 58.25 533 GLY B C 1
ATOM 9208 O O . GLY B 1 533 ? 35.812 15.422 11.75 1 58.25 533 GLY B O 1
ATOM 9209 N N . THR B 1 534 ? 37.125 14.25 10.641 1 51.94 534 THR B N 1
ATOM 9210 C CA . THR B 1 534 ? 36.406 12.992 10.82 1 51.94 534 THR B CA 1
ATOM 9211 C C . THR B 1 534 ? 36.625 12.445 12.227 1 51.94 534 THR B C 1
ATOM 9213 O O . THR B 1 534 ? 37.719 12.523 12.766 1 51.94 534 THR B O 1
ATOM 9216 N N . THR B 1 535 ? 35.719 12.492 13.141 1 43.62 535 THR B N 1
ATOM 9217 C CA . THR B 1 535 ? 35.906 11.469 14.164 1 43.62 535 THR B CA 1
ATOM 9218 C C . THR B 1 535 ? 36.188 10.109 13.523 1 43.62 535 THR B C 1
ATOM 9220 O O . THR B 1 535 ? 35.906 9.906 12.344 1 43.62 535 THR B O 1
ATOM 9223 N N . ASP B 1 536 ? 36.656 8.969 14.336 1 34.09 536 ASP B N 1
ATOM 9224 C CA . ASP B 1 536 ? 37.094 7.621 13.992 1 34.09 536 ASP B CA 1
ATOM 9225 C C . ASP B 1 536 ? 36.219 7.012 12.898 1 34.09 536 ASP B C 1
ATOM 9227 O O . ASP B 1 536 ? 35 7.02 13.008 1 34.09 536 ASP B O 1
ATOM 9231 N N . MET B 1 537 ? 36.688 6.934 11.664 1 36.19 537 MET B N 1
ATOM 9232 C CA . MET B 1 537 ? 36.219 6.148 10.531 1 36.19 537 MET B CA 1
ATOM 9233 C C . MET B 1 537 ? 35.75 4.77 10.992 1 36.19 537 MET B C 1
ATOM 9235 O O . MET B 1 537 ? 36.562 3.926 11.367 1 36.19 537 MET B O 1
ATOM 9239 N N . ASN B 1 538 ? 34.844 4.508 11.742 1 32.31 538 ASN B N 1
ATOM 9240 C CA . ASN B 1 538 ? 34.531 3.088 11.852 1 32.31 538 ASN B CA 1
ATOM 9241 C C . ASN B 1 538 ? 34.469 2.42 10.484 1 32.31 538 ASN B C 1
ATOM 9243 O O . ASN B 1 538 ? 33.75 2.873 9.594 1 32.31 538 ASN B O 1
ATOM 9247 N N . THR B 1 539 ? 35.656 1.831 10 1 30.84 539 THR B N 1
ATOM 9248 C CA . THR B 1 539 ? 35.781 0.884 8.891 1 30.84 539 THR B CA 1
ATOM 9249 C C . THR B 1 539 ? 34.594 -0.063 8.852 1 30.84 539 THR B C 1
ATOM 9251 O O . THR B 1 539 ? 34.531 -1.036 9.609 1 30.84 539 THR B O 1
ATOM 9254 N N . PHE B 1 540 ? 33.5 0.266 8.789 1 29.41 540 PHE B N 1
ATOM 9255 C CA . PHE B 1 540 ? 32.531 -0.798 8.523 1 29.41 540 PHE B CA 1
ATOM 9256 C C . PHE B 1 540 ? 32.875 -1.511 7.215 1 29.41 540 PHE B C 1
ATOM 9258 O O . PHE B 1 540 ? 32.531 -1.021 6.133 1 29.41 540 PHE B O 1
ATOM 9265 N N . SER B 1 541 ? 34.125 -2.08 7.082 1 28.48 541 SER B N 1
ATOM 9266 C CA . SER B 1 541 ? 34.469 -3.064 6.055 1 28.48 541 SER B CA 1
ATOM 9267 C C . SER B 1 541 ? 33.375 -4.137 5.949 1 28.48 541 SER B C 1
ATOM 9269 O O . SER B 1 541 ? 33.156 -4.91 6.887 1 28.48 541 SER B O 1
ATOM 9271 N N . SER B 1 542 ? 32.438 -3.951 5.332 1 28.3 542 SER B N 1
ATOM 9272 C CA . SER B 1 542 ? 31.5 -5.051 5.074 1 28.3 542 SER B CA 1
ATOM 9273 C C . SER B 1 542 ? 32.219 -6.223 4.406 1 28.3 542 SER B C 1
ATOM 9275 O O . SER B 1 542 ? 31.562 -7.125 3.873 1 28.3 542 SER B O 1
ATOM 9277 N N . SER B 1 543 ? 33.5 -6.066 3.941 1 26.3 543 SER B N 1
ATOM 9278 C CA . SER B 1 543 ? 33.906 -7.281 3.238 1 26.3 543 SER B CA 1
ATOM 9279 C C . SER B 1 543 ? 34.125 -8.438 4.211 1 26.3 543 SER B C 1
ATOM 9281 O O . SER B 1 543 ? 34.844 -8.305 5.195 1 26.3 543 SER B O 1
ATOM 9283 N N . PRO B 1 544 ? 33.344 -9.453 4.246 1 26.3 544 PRO B N 1
ATOM 9284 C CA . PRO B 1 544 ? 33.812 -10.57 5.074 1 26.3 544 PRO B CA 1
ATOM 9285 C C . PRO B 1 544 ? 35.219 -11 4.758 1 26.3 544 PRO B C 1
ATOM 9287 O O . PRO B 1 544 ? 35.688 -10.852 3.623 1 26.3 544 PRO B O 1
ATOM 9290 N N . PRO B 1 545 ? 36.219 -10.961 5.645 1 24.2 545 PRO B N 1
ATOM 9291 C CA . PRO B 1 545 ? 37.594 -11.445 5.398 1 24.2 545 PRO B CA 1
ATOM 9292 C C . PRO B 1 545 ? 37.594 -12.789 4.668 1 24.2 545 PRO B C 1
ATOM 9294 O O . PRO B 1 545 ? 36.719 -13.633 4.891 1 24.2 545 PRO B O 1
ATOM 9297 N N . ALA B 1 546 ? 38.156 -12.93 3.428 1 24.67 546 ALA B N 1
ATOM 9298 C CA . ALA B 1 546 ? 38.5 -14.188 2.764 1 24.67 546 ALA B CA 1
ATOM 9299 C C . ALA B 1 546 ? 39.188 -15.148 3.727 1 24.67 546 ALA B C 1
ATOM 9301 O O . ALA B 1 546 ? 40.188 -14.789 4.363 1 24.67 546 ALA B O 1
ATOM 9302 N N . THR B 1 547 ? 38.5 -16.156 4.324 1 23.09 547 THR B N 1
ATOM 9303 C CA . THR B 1 547 ? 39.062 -17.266 5.09 1 23.09 547 THR B CA 1
ATOM 9304 C C . THR B 1 547 ? 40.312 -17.812 4.406 1 23.09 547 THR B C 1
ATOM 9306 O O . THR B 1 547 ? 40.25 -18.219 3.248 1 23.09 547 THR B O 1
ATOM 9309 N N . GLN B 1 548 ? 41.531 -17.328 4.68 1 21.64 548 GLN B N 1
ATOM 9310 C CA . GLN B 1 548 ? 42.781 -18 4.469 1 21.64 548 GLN B CA 1
ATOM 9311 C C . GLN B 1 548 ? 42.688 -19.484 4.805 1 21.64 548 GLN B C 1
ATOM 9313 O O . GLN B 1 548 ? 42.062 -19.859 5.797 1 21.64 548 GLN B O 1
ATOM 9318 N N . GLY B 1 549 ? 42.938 -20.375 3.771 1 19.88 549 GLY B N 1
ATOM 9319 C CA . GLY B 1 549 ? 43.062 -21.828 3.77 1 19.88 549 GLY B CA 1
ATOM 9320 C C . GLY B 1 549 ? 43.844 -22.359 4.961 1 19.88 549 GLY B C 1
ATOM 9321 O O . GLY B 1 549 ? 44.562 -21.609 5.633 1 19.88 549 GLY B O 1
ATOM 9322 N N . ARG B 1 550 ? 43.688 -23.625 5.277 1 22.06 550 ARG B N 1
ATOM 9323 C CA . ARG B 1 550 ? 44.031 -24.656 6.242 1 22.06 550 ARG B CA 1
ATOM 9324 C C . ARG B 1 550 ? 45.531 -24.828 6.355 1 22.06 550 ARG B C 1
ATOM 9326 O O . ARG B 1 550 ? 46.125 -25.734 5.754 1 22.06 550 ARG B O 1
ATOM 9333 N N . ASP B 1 551 ? 46.406 -24.031 6.414 1 18.72 551 ASP B N 1
ATOM 9334 C CA . ASP B 1 551 ? 47.625 -24.828 6.512 1 18.72 551 ASP B CA 1
ATOM 9335 C C . ASP B 1 551 ? 47.656 -25.625 7.812 1 18.72 551 ASP B C 1
ATOM 9337 O O . ASP B 1 551 ? 48.719 -26 8.297 1 18.72 551 ASP B O 1
ATOM 9341 N N . ALA B 1 552 ? 46.438 -25.734 8.484 1 19.52 552 ALA B N 1
ATOM 9342 C CA . ALA B 1 552 ? 46.75 -26.406 9.75 1 19.52 552 ALA B CA 1
ATOM 9343 C C . ALA B 1 552 ? 47.594 -27.641 9.516 1 19.52 552 ALA B C 1
ATOM 9345 O O . ALA B 1 552 ? 47.438 -28.359 8.523 1 19.52 552 ALA B O 1
ATOM 9346 N N . LYS B 1 553 ? 48.531 -27.922 10.57 1 20.66 553 LYS B N 1
ATOM 9347 C CA . LYS B 1 553 ? 49.469 -28.891 11.117 1 20.66 553 LYS B CA 1
ATOM 9348 C C . LYS B 1 553 ? 48.812 -30.266 11.258 1 20.66 553 LYS B C 1
ATOM 9350 O O . LYS B 1 553 ? 47.625 -30.359 11.586 1 20.66 553 LYS B O 1
ATOM 9355 N N . LEU B 1 554 ? 49.344 -31.438 10.953 1 18.61 554 LEU B N 1
ATOM 9356 C CA . LEU B 1 554 ? 49.312 -32.906 10.961 1 18.61 554 LEU B CA 1
ATOM 9357 C C . LEU B 1 554 ? 49.188 -33.438 12.383 1 18.61 554 LEU B C 1
ATOM 9359 O O . LEU B 1 554 ? 49.406 -34.625 12.625 1 18.61 554 LEU B O 1
ATOM 9363 N N . SER B 1 555 ? 48.781 -32.594 13.5 1 18 555 SER B N 1
ATOM 9364 C CA . SER B 1 555 ? 49.125 -33.312 14.734 1 18 555 SER B CA 1
ATOM 9365 C C . SER B 1 555 ? 48.531 -34.719 14.75 1 18 555 SER B C 1
ATOM 9367 O O . SER B 1 555 ? 47.562 -34.969 14.078 1 18 555 SER B O 1
ATOM 9369 N N . GLN B 1 556 ? 49.219 -35.719 15.57 1 19.25 556 GLN B N 1
ATOM 9370 C CA . GLN B 1 556 ? 49.438 -37.094 16.031 1 19.25 556 GLN B CA 1
ATOM 9371 C C . GLN B 1 556 ? 48.25 -37.594 16.859 1 19.25 556 GLN B C 1
ATOM 9373 O O . GLN B 1 556 ? 47.656 -36.812 17.625 1 19.25 556 GLN B O 1
ATOM 9378 N N . HIS B 1 557 ? 47.594 -38.688 16.5 1 18.3 557 HIS B N 1
ATOM 9379 C CA . HIS B 1 557 ? 46.438 -39.531 16.859 1 18.3 557 HIS B CA 1
ATOM 9380 C C . HIS B 1 557 ? 46.562 -40.031 18.281 1 18.3 557 HIS B C 1
ATOM 9382 O O . HIS B 1 557 ? 45.812 -40.938 18.688 1 18.3 557 HIS B O 1
ATOM 9388 N N . ASP B 1 558 ? 47.406 -39.469 19.219 1 17.36 558 ASP B N 1
ATOM 9389 C CA . ASP B 1 558 ? 47.688 -40.5 20.203 1 17.36 558 ASP B CA 1
ATOM 9390 C C . ASP B 1 558 ? 46.406 -40.969 20.891 1 17.36 558 ASP B C 1
ATOM 9392 O O . ASP B 1 558 ? 45.406 -40.281 20.828 1 17.36 558 ASP B O 1
ATOM 9396 N N . SER B 1 559 ? 46.562 -41.531 22.156 1 17.7 559 SER B N 1
ATOM 9397 C CA . SER B 1 559 ? 46.25 -42.719 22.969 1 17.7 559 SER B CA 1
ATOM 9398 C C . SER B 1 559 ? 44.938 -42.5 23.766 1 17.7 559 SER B C 1
ATOM 9400 O O . SER B 1 559 ? 44.031 -43.312 23.703 1 17.7 559 SER B O 1
ATOM 9402 N N . ALA B 1 560 ? 45.062 -42.188 25.109 1 17.66 560 ALA B N 1
ATOM 9403 C CA . ALA B 1 560 ? 44.781 -43.062 26.25 1 17.66 560 ALA B CA 1
ATOM 9404 C C . ALA B 1 560 ? 43.344 -42.875 26.75 1 17.66 560 ALA B C 1
ATOM 9406 O O . ALA B 1 560 ? 42.625 -42.031 26.234 1 17.66 560 ALA B O 1
ATOM 9407 N N . THR B 1 561 ? 43.094 -42.562 28.109 1 17.66 561 THR B N 1
ATOM 9408 C CA . THR B 1 561 ? 42.656 -43.344 29.25 1 17.66 561 THR B CA 1
ATOM 9409 C C . THR B 1 561 ? 41.25 -42.906 29.688 1 17.66 561 THR B C 1
ATOM 9411 O O . THR B 1 561 ? 40.344 -43.75 29.781 1 17.66 561 THR B O 1
ATOM 9414 N N . GLN B 1 562 ? 41.094 -42.125 30.859 1 16.88 562 GLN B N 1
ATOM 9415 C CA . GLN B 1 562 ? 40.625 -42.5 32.188 1 16.88 562 GLN B CA 1
ATOM 9416 C C . GLN B 1 562 ? 39.156 -42.125 32.406 1 16.88 562 GLN B C 1
ATOM 9418 O O . GLN B 1 562 ? 38.594 -41.344 31.625 1 16.88 562 GLN B O 1
ATOM 9423 N N . ASP B 1 563 ? 38.656 -41.719 33.719 1 18.09 563 ASP B N 1
ATOM 9424 C CA . ASP B 1 563 ? 37.906 -42.094 34.906 1 18.09 563 ASP B CA 1
ATOM 9425 C C . ASP B 1 563 ? 36.719 -41.156 35.094 1 18.09 563 ASP B C 1
ATOM 9427 O O . ASP B 1 563 ? 36.906 -40 35.469 1 18.09 563 ASP B O 1
ATOM 9431 N N . ALA B 1 564 ? 35.719 -41.031 34.312 1 18.91 564 ALA B N 1
ATOM 9432 C CA . ALA B 1 564 ? 34.844 -39.844 34.406 1 18.91 564 ALA B CA 1
ATOM 9433 C C . ALA B 1 564 ? 34 -39.906 35.656 1 18.91 564 ALA B C 1
ATOM 9435 O O . ALA B 1 564 ? 32.906 -40.5 35.656 1 18.91 564 ALA B O 1
ATOM 9436 N N . GLN B 1 565 ? 34.594 -40.031 36.781 1 17.8 565 GLN B N 1
ATOM 9437 C CA . GLN B 1 565 ? 33.75 -40.281 37.938 1 17.8 565 GLN B CA 1
ATOM 9438 C C . GLN B 1 565 ? 32.812 -39.125 38.188 1 17.8 565 GLN B C 1
ATOM 9440 O O . GLN B 1 565 ? 33.219 -37.969 38.188 1 17.8 565 GLN B O 1
ATOM 9445 N N . ALA B 1 566 ? 31.5 -39.312 38.031 1 20.12 566 ALA B N 1
ATOM 9446 C CA . ALA B 1 566 ? 30.344 -38.406 38.062 1 20.12 566 ALA B CA 1
ATOM 9447 C C . ALA B 1 566 ? 30.125 -37.812 39.438 1 20.12 566 ALA B C 1
ATOM 9449 O O . ALA B 1 566 ? 29.781 -38.531 40.375 1 20.12 566 ALA B O 1
ATOM 9450 N N . PRO B 1 567 ? 31.094 -36.938 39.969 1 17.05 567 PRO B N 1
ATOM 9451 C CA . PRO B 1 567 ? 31.031 -36.719 41.406 1 17.05 567 PRO B CA 1
ATOM 9452 C C . PRO B 1 567 ? 29.656 -36.312 41.906 1 17.05 567 PRO B C 1
ATOM 9454 O O . PRO B 1 567 ? 28.828 -35.844 41.125 1 17.05 567 PRO B O 1
ATOM 9457 N N . PRO B 1 568 ? 29.359 -36.344 43.281 1 18.03 568 PRO B N 1
ATOM 9458 C CA . PRO B 1 568 ? 28.438 -36.562 44.406 1 18.03 568 PRO B CA 1
ATOM 9459 C C . PRO B 1 568 ? 27.516 -35.344 44.625 1 18.03 568 PRO B C 1
ATOM 9461 O O . PRO B 1 568 ? 26.297 -35.5 44.688 1 18.03 568 PRO B O 1
ATOM 9464 N N . GLN B 1 569 ? 28.016 -34.188 45.312 1 15.77 569 GLN B N 1
ATOM 9465 C CA . GLN B 1 569 ? 27.703 -33.906 46.719 1 15.77 569 GLN B CA 1
ATOM 9466 C C . GLN B 1 569 ? 26.672 -32.781 46.844 1 15.77 569 GLN B C 1
ATOM 9468 O O . GLN B 1 569 ? 25.859 -32.781 47.75 1 15.77 569 GLN B O 1
ATOM 9473 N N . ALA B 1 570 ? 26.469 -31.609 46 1 16.33 570 ALA B N 1
ATOM 9474 C CA . ALA B 1 570 ? 26.562 -30.422 46.844 1 16.33 570 ALA B CA 1
ATOM 9475 C C . ALA B 1 570 ? 25.219 -30.141 47.531 1 16.33 570 ALA B C 1
ATOM 9477 O O . ALA B 1 570 ? 24.188 -30.031 46.875 1 16.33 570 ALA B O 1
ATOM 9478 N N . VAL B 1 571 ? 24.969 -30.172 48.844 1 17.88 571 VAL B N 1
ATOM 9479 C CA . VAL B 1 571 ? 23.984 -30.078 49.938 1 17.88 571 VAL B CA 1
ATOM 9480 C C . VAL B 1 571 ? 23.609 -28.609 50.156 1 17.88 571 VAL B C 1
ATOM 9482 O O . VAL B 1 571 ? 24.172 -27.953 51.062 1 17.88 571 VAL B O 1
ATOM 9485 N N . ILE B 1 572 ? 23.5 -27.609 49.219 1 17.27 572 ILE B N 1
ATOM 9486 C CA . ILE B 1 572 ? 23.547 -26.25 49.719 1 17.27 572 ILE B CA 1
ATOM 9487 C C . ILE B 1 572 ? 22.375 -26.016 50.688 1 17.27 572 ILE B C 1
ATOM 9489 O O . ILE B 1 572 ? 21.219 -26.219 50.344 1 17.27 572 ILE B O 1
ATOM 9493 N N . SER B 1 573 ? 22.641 -25.703 52 1 17.16 573 SER B N 1
ATOM 9494 C CA . SER B 1 573 ? 22.141 -25.484 53.344 1 17.16 573 SER B CA 1
ATOM 9495 C C . SER B 1 573 ? 21.219 -24.281 53.406 1 17.16 573 SER B C 1
ATOM 9497 O O . SER B 1 573 ? 21.188 -23.469 52.469 1 17.16 573 SER B O 1
ATOM 9499 N N . ASP B 1 574 ? 20.922 -23.625 54.625 1 17.52 574 ASP B N 1
ATOM 9500 C CA . ASP B 1 574 ? 19.938 -23.125 55.594 1 17.52 574 ASP B CA 1
ATOM 9501 C C . ASP B 1 574 ? 19.891 -21.594 55.562 1 17.52 574 ASP B C 1
ATOM 9503 O O . ASP B 1 574 ? 20.828 -20.938 56 1 17.52 574 ASP B O 1
ATOM 9507 N N . TRP B 1 575 ? 19.766 -20.75 54.531 1 16.98 575 TRP B N 1
ATOM 9508 C CA . TRP B 1 575 ? 20.141 -19.344 54.688 1 16.98 575 TRP B CA 1
ATOM 9509 C C . TRP B 1 575 ? 19.344 -18.688 55.812 1 16.98 575 TRP B C 1
ATOM 9511 O O . TRP B 1 575 ? 18.109 -18.734 55.812 1 16.98 575 TRP B O 1
ATOM 9521 N N . PRO B 1 576 ? 20.047 -18.234 56.906 1 17.38 576 PRO B N 1
ATOM 9522 C CA . PRO B 1 576 ? 19.703 -17.734 58.25 1 17.38 576 PRO B CA 1
ATOM 9523 C C . PRO B 1 576 ? 18.906 -16.438 58.188 1 17.38 576 PRO B C 1
ATOM 9525 O O . PRO B 1 576 ? 18.828 -15.797 57.125 1 17.38 576 PRO B O 1
ATOM 9528 N N . SER B 1 577 ? 18.891 -15.578 59.375 1 17.39 577 SER B N 1
ATOM 9529 C CA . SER B 1 577 ? 18.172 -14.797 60.375 1 17.39 577 SER B CA 1
ATOM 9530 C C . SER B 1 577 ? 18.375 -13.305 60.156 1 17.39 577 SER B C 1
ATOM 9532 O O . SER B 1 577 ? 17.859 -12.484 60.938 1 17.39 577 SER B O 1
ATOM 9534 N N . SER B 1 578 ? 19.047 -12.625 59.125 1 16.91 578 SER B N 1
ATOM 9535 C CA . SER B 1 578 ? 19.812 -11.469 59.562 1 16.91 578 SER B CA 1
ATOM 9536 C C . SER B 1 578 ? 18.891 -10.383 60.125 1 16.91 578 SER B C 1
ATOM 9538 O O . SER B 1 578 ? 17.812 -10.141 59.594 1 16.91 578 SER B O 1
ATOM 9540 N N . PRO B 1 579 ? 19.312 -9.641 61.25 1 18.12 579 PRO B N 1
ATOM 9541 C CA . PRO B 1 579 ? 18.812 -8.789 62.344 1 18.12 579 PRO B CA 1
ATOM 9542 C C . PRO B 1 579 ? 18.359 -7.418 61.844 1 18.12 579 PRO B C 1
ATOM 9544 O O . PRO B 1 579 ? 18.609 -7.051 60.688 1 18.12 579 PRO B O 1
ATOM 9547 N N . ALA B 1 580 ? 18.516 -6.27 62.719 1 18.78 580 ALA B N 1
ATOM 9548 C CA . ALA B 1 580 ? 17.891 -5.152 63.406 1 18.78 580 ALA B CA 1
ATOM 9549 C C . ALA B 1 580 ? 18.266 -3.822 62.75 1 18.78 580 ALA B C 1
ATOM 9551 O O . ALA B 1 580 ? 19.422 -3.387 62.844 1 18.78 580 ALA B O 1
ATOM 9552 N N . ALA B 1 581 ? 18 -3.432 61.469 1 17.84 581 ALA B N 1
ATOM 9553 C CA . ALA B 1 581 ? 18.609 -2.244 60.875 1 17.84 581 ALA B CA 1
ATOM 9554 C C . ALA B 1 581 ? 18.234 -0.986 61.656 1 17.84 581 ALA B C 1
ATOM 9556 O O . ALA B 1 581 ? 17.047 -0.627 61.719 1 17.84 581 ALA B O 1
ATOM 9557 N N . LYS B 1 582 ? 19.047 -0.516 62.625 1 17.62 582 LYS B N 1
ATOM 9558 C CA . LYS B 1 582 ? 18.953 0.617 63.531 1 17.62 582 LYS B CA 1
ATOM 9559 C C . LYS B 1 582 ? 18.953 1.94 62.781 1 17.62 582 LYS B C 1
ATOM 9561 O O . LYS B 1 582 ? 19.828 2.188 61.969 1 17.62 582 LYS B O 1
ATOM 9566 N N . ARG B 1 583 ? 17.828 2.67 62.688 1 18.86 583 ARG B N 1
ATOM 9567 C CA . ARG B 1 583 ? 17.312 3.926 62.188 1 18.86 583 ARG B CA 1
ATOM 9568 C C . ARG B 1 583 ? 18.078 5.117 62.75 1 18.86 583 ARG B C 1
ATOM 9570 O O . ARG B 1 583 ? 17.797 5.57 63.844 1 18.86 583 ARG B O 1
ATOM 9577 N N . LEU B 1 584 ? 19.5 5.094 62.594 1 16.53 584 LEU B N 1
ATOM 9578 C CA . LEU B 1 584 ? 20.172 6.094 63.406 1 16.53 584 LEU B CA 1
ATOM 9579 C C . LEU B 1 584 ? 19.719 7.5 63.031 1 16.53 584 LEU B C 1
ATOM 9581 O O . LEU B 1 584 ? 19.266 7.727 61.906 1 16.53 584 LEU B O 1
ATOM 9585 N N . ARG B 1 585 ? 20.141 8.586 63.844 1 17.45 585 ARG B N 1
ATOM 9586 C CA . ARG B 1 585 ? 19.844 9.867 64.5 1 17.45 585 ARG B CA 1
ATOM 9587 C C . ARG B 1 585 ? 20.422 11.031 63.688 1 17.45 585 ARG B C 1
ATOM 9589 O O . ARG B 1 585 ? 20.344 12.18 64.125 1 17.45 585 ARG B O 1
ATOM 9596 N N . PHE B 1 586 ? 20.547 11.164 62.312 1 16.84 586 PHE B N 1
ATOM 9597 C CA . PHE B 1 586 ? 21.547 12.156 61.969 1 16.84 586 PHE B CA 1
ATOM 9598 C C . PHE B 1 586 ? 21.062 13.562 62.312 1 16.84 586 PHE B C 1
ATOM 9600 O O . PHE B 1 586 ? 19.953 13.953 61.938 1 16.84 586 PHE B O 1
ATOM 9607 N N . GLU B 1 587 ? 21.781 14.391 63.125 1 17.61 587 GLU B N 1
ATOM 9608 C CA . GLU B 1 587 ? 21.656 15.688 63.781 1 17.61 587 GLU B CA 1
ATOM 9609 C C . GLU B 1 587 ? 22.062 16.828 62.844 1 17.61 587 GLU B C 1
ATOM 9611 O O . GLU B 1 587 ? 22.062 17.984 63.25 1 17.61 587 GLU B O 1
ATOM 9616 N N . PRO B 1 588 ? 21.953 16.812 61.594 1 17.03 588 PRO B N 1
ATOM 9617 C CA . PRO B 1 588 ? 22.844 17.797 60.969 1 17.03 588 PRO B CA 1
ATOM 9618 C C . PRO B 1 588 ? 22.484 19.234 61.375 1 17.03 588 PRO B C 1
ATOM 9620 O O . PRO B 1 588 ? 21.312 19.609 61.344 1 17.03 588 PRO B O 1
ATOM 9623 N N . GLU B 1 589 ? 23.375 20.016 61.906 1 17.48 589 GLU B N 1
ATOM 9624 C CA . GLU B 1 589 ? 23.484 21.328 62.562 1 17.48 589 GLU B CA 1
ATOM 9625 C C . GLU B 1 589 ? 23.281 22.453 61.531 1 17.48 589 GLU B C 1
ATOM 9627 O O . GLU B 1 589 ? 23.328 22.219 60.344 1 17.48 589 GLU B O 1
ATOM 9632 N N . GLY B 1 590 ? 23.922 23.703 61.781 1 16.41 590 GLY B N 1
ATOM 9633 C CA . GLY B 1 590 ? 23.594 25.109 62 1 16.41 590 GLY B CA 1
ATOM 9634 C C . GLY B 1 590 ? 23.734 25.938 60.719 1 16.41 590 GLY B C 1
ATOM 9635 O O . GLY B 1 590 ? 22.781 26.578 60.281 1 16.41 590 GLY B O 1
ATOM 9636 N N . CYS B 1 591 ? 24.938 26.625 60.344 1 16.73 591 CYS B N 1
ATOM 9637 C CA . CYS B 1 591 ? 25.125 28.062 60.469 1 16.73 591 CYS B CA 1
ATOM 9638 C C . CYS B 1 591 ? 25.172 28.75 59.094 1 16.73 591 CYS B C 1
ATOM 9640 O O . CYS B 1 591 ? 25.594 29.891 59 1 16.73 591 CYS B O 1
ATOM 9642 N N . LEU B 1 592 ? 24.766 28.297 58 1 17.42 592 LEU B N 1
ATOM 9643 C CA . LEU B 1 592 ? 25.516 28.906 56.875 1 17.42 592 LEU B CA 1
ATOM 9644 C C . LEU B 1 592 ? 25.156 30.375 56.75 1 17.42 592 LEU B C 1
ATOM 9646 O O . LEU B 1 592 ? 23.984 30.719 56.656 1 17.42 592 LEU B O 1
ATOM 9650 N N . PRO B 1 593 ? 26.188 31.312 56.875 1 17.67 593 PRO B N 1
ATOM 9651 C CA . PRO B 1 593 ? 26.141 32.781 57 1 17.67 593 PRO B CA 1
ATOM 9652 C C . PRO B 1 593 ? 25.656 33.469 55.719 1 17.67 593 PRO B C 1
ATOM 9654 O O . PRO B 1 593 ? 25.594 32.844 54.656 1 17.67 593 PRO B O 1
ATOM 9657 N N . GLY B 1 594 ? 25.625 34.906 55.75 1 16.88 594 GLY B N 1
ATOM 9658 C CA . GLY B 1 594 ? 24.891 36.062 55.312 1 16.88 594 GLY B CA 1
ATOM 9659 C C . GLY B 1 594 ? 25.141 36.438 53.844 1 16.88 594 GLY B C 1
ATOM 9660 O O . GLY B 1 594 ? 25.969 35.812 53.188 1 16.88 594 GLY B O 1
ATOM 9661 N N . ALA B 1 595 ? 25.266 37.844 53.531 1 17.05 595 ALA B N 1
ATOM 9662 C CA . ALA B 1 595 ? 24.562 38.906 52.781 1 17.05 595 ALA B CA 1
ATOM 9663 C C . ALA B 1 595 ? 25.281 39.219 51.469 1 17.05 595 ALA B C 1
ATOM 9665 O O . ALA B 1 595 ? 24.625 39.375 50.438 1 17.05 595 ALA B O 1
ATOM 9666 N N . THR B 1 596 ? 26.656 39.469 51.375 1 16.2 596 THR B N 1
ATOM 9667 C CA . THR B 1 596 ? 27.031 40.812 51 1 16.2 596 THR B CA 1
ATOM 9668 C C . THR B 1 596 ? 27.219 40.906 49.469 1 16.2 596 THR B C 1
ATOM 9670 O O . THR B 1 596 ? 27.75 41.906 48.969 1 16.2 596 THR B O 1
ATOM 9673 N N . LEU B 1 597 ? 26.484 40.406 48.594 1 16.19 597 LEU B N 1
ATOM 9674 C CA . LEU B 1 597 ? 27.094 40.375 47.25 1 16.19 597 LEU B CA 1
ATOM 9675 C C . LEU B 1 597 ? 27.141 41.781 46.656 1 16.19 597 LEU B C 1
ATOM 9677 O O . LEU B 1 597 ? 26.125 42.312 46.188 1 16.19 597 LEU B O 1
ATOM 9681 N N . ASN B 1 598 ? 27.812 42.844 47.219 1 16.09 598 ASN B N 1
ATOM 9682 C CA . ASN B 1 598 ? 27.75 44.25 46.812 1 16.09 598 ASN B CA 1
ATOM 9683 C C . ASN B 1 598 ? 28.234 44.406 45.375 1 16.09 598 ASN B C 1
ATOM 9685 O O . ASN B 1 598 ? 27.844 45.375 44.688 1 16.09 598 ASN B O 1
ATOM 9689 N N . ASP B 1 599 ? 29.453 43.938 44.938 1 15.52 599 ASP B N 1
ATOM 9690 C CA . ASP B 1 599 ? 30.422 44.906 44.406 1 15.52 599 ASP B CA 1
ATOM 9691 C C . ASP B 1 599 ? 30.078 45.281 42.969 1 15.52 599 ASP B C 1
ATOM 9693 O O . ASP B 1 599 ? 30.406 46.375 42.531 1 15.52 599 ASP B O 1
ATOM 9697 N N . VAL B 1 600 ? 29.953 44.344 42.031 1 16.89 600 VAL B N 1
ATOM 9698 C CA . VAL B 1 600 ? 30.828 44.688 40.906 1 16.89 600 VAL B CA 1
ATOM 9699 C C . VAL B 1 600 ? 30.266 45.844 40.125 1 16.89 600 VAL B C 1
ATOM 9701 O O . VAL B 1 600 ? 29.047 45.938 39.906 1 16.89 600 VAL B O 1
ATOM 9704 N N . ALA B 1 601 ? 31.172 46.812 39.625 1 16.34 601 ALA B N 1
ATOM 9705 C CA . ALA B 1 601 ? 31.484 48.125 39.094 1 16.34 601 ALA B CA 1
ATOM 9706 C C . ALA B 1 601 ? 30.766 48.375 37.75 1 16.34 601 ALA B C 1
ATOM 9708 O O . ALA B 1 601 ? 30.297 47.438 37.125 1 16.34 601 ALA B O 1
ATOM 9709 N N . ASP B 1 602 ? 31.172 49.469 36.969 1 15.53 602 ASP B N 1
ATOM 9710 C CA . ASP B 1 602 ? 30.844 50.719 36.281 1 15.53 602 ASP B CA 1
ATOM 9711 C C . ASP B 1 602 ? 30.766 50.531 34.781 1 15.53 602 ASP B C 1
ATOM 9713 O O . ASP B 1 602 ? 30.359 51.406 34.031 1 15.53 602 ASP B O 1
ATOM 9717 N N . ARG B 1 603 ? 31.344 49.406 34.156 1 15.82 603 ARG B N 1
ATOM 9718 C CA . ARG B 1 603 ? 31.969 49.844 32.906 1 15.82 603 ARG B CA 1
ATOM 9719 C C . ARG B 1 603 ? 30.953 50.531 32 1 15.82 603 ARG B C 1
ATOM 9721 O O . ARG B 1 603 ? 29.891 49.969 31.719 1 15.82 603 ARG B O 1
ATOM 9728 N N . SER B 1 604 ? 31.172 51.875 31.516 1 15.83 604 SER B N 1
ATOM 9729 C CA . SER B 1 604 ? 30.75 53.125 30.891 1 15.83 604 SER B CA 1
ATOM 9730 C C . SER B 1 604 ? 30.312 52.906 29.453 1 15.83 604 SER B C 1
ATOM 9732 O O . SER B 1 604 ? 29.203 53.281 29.078 1 15.83 604 SER B O 1
ATOM 9734 N N . GLY B 1 605 ? 31.25 53.188 28.312 1 15.85 605 GLY B N 1
ATOM 9735 C CA . GLY B 1 605 ? 31.281 54.312 27.375 1 15.85 605 GLY B CA 1
ATOM 9736 C C . GLY B 1 605 ? 30.594 54 26.062 1 15.85 605 GLY B C 1
ATOM 9737 O O . GLY B 1 605 ? 30.266 54.906 25.297 1 15.85 605 GLY B O 1
ATOM 9738 N N . LEU B 1 606 ? 30.781 52.781 25.359 1 15.64 606 LEU B N 1
ATOM 9739 C CA . LEU B 1 606 ? 31.125 52.969 23.953 1 15.64 606 LEU B CA 1
ATOM 9740 C C . LEU B 1 606 ? 29.938 53.469 23.156 1 15.64 606 LEU B C 1
ATOM 9742 O O . LEU B 1 606 ? 28.938 52.75 23 1 15.64 606 LEU B O 1
ATOM 9746 N N . LEU B 1 607 ? 29.625 54.844 23.031 1 15.5 607 LEU B N 1
ATOM 9747 C CA . LEU B 1 607 ? 28.688 55.719 22.312 1 15.5 607 LEU B CA 1
ATOM 9748 C C . LEU B 1 607 ? 28.906 55.625 20.797 1 15.5 607 LEU B C 1
ATOM 9750 O O . LEU B 1 607 ? 28.234 56.312 20.031 1 15.5 607 LEU B O 1
ATOM 9754 N N . VAL B 1 608 ? 29.484 54.781 20.031 1 15.38 608 VAL B N 1
ATOM 9755 C CA . VAL B 1 608 ? 30.016 55.312 18.781 1 15.38 608 VAL B CA 1
ATOM 9756 C C . VAL B 1 608 ? 28.875 55.875 17.938 1 15.38 608 VAL B C 1
ATOM 9758 O O . VAL B 1 608 ? 27.984 55.125 17.516 1 15.38 608 VAL B O 1
ATOM 9761 N N . ASP B 1 609 ? 28.438 57.312 17.938 1 15.09 609 ASP B N 1
ATOM 9762 C CA . ASP B 1 609 ? 27.547 58.219 17.219 1 15.09 609 ASP B CA 1
ATOM 9763 C C . ASP B 1 609 ? 28.047 58.469 15.789 1 15.09 609 ASP B C 1
ATOM 9765 O O . ASP B 1 609 ? 27.406 59.156 15.008 1 15.09 609 ASP B O 1
ATOM 9769 N N . GLU B 1 610 ? 29.094 58.094 15.133 1 15.6 610 GLU B N 1
ATOM 9770 C CA . GLU B 1 610 ? 29.703 59 14.164 1 15.6 610 GLU B CA 1
ATOM 9771 C C . GLU B 1 610 ? 28.703 59.406 13.07 1 15.6 610 GLU B C 1
ATOM 9773 O O . GLU B 1 610 ? 28.109 58.531 12.43 1 15.6 610 GLU B O 1
ATOM 9778 N N . SER B 1 611 ? 28.219 60.906 12.922 1 15.65 611 SER B N 1
ATOM 9779 C CA . SER B 1 611 ? 27.609 62.031 12.227 1 15.65 611 SER B CA 1
ATOM 9780 C C . SER B 1 611 ? 28.219 62.219 10.836 1 15.65 611 SER B C 1
ATOM 9782 O O . SER B 1 611 ? 27.75 63.062 10.047 1 15.65 611 SER B O 1
ATOM 9784 N N . ALA B 1 612 ? 29.359 62 10.18 1 15.98 612 ALA B N 1
ATOM 9785 C CA . ALA B 1 612 ? 30.156 62.969 9.469 1 15.98 612 ALA B CA 1
ATOM 9786 C C . ALA B 1 612 ? 29.625 63.188 8.055 1 15.98 612 ALA B C 1
ATOM 9788 O O . ALA B 1 612 ? 30.297 63.812 7.223 1 15.98 612 ALA B O 1
ATOM 9789 N N . ALA B 1 613 ? 28.562 62.781 7.387 1 17.36 613 ALA B N 1
ATOM 9790 C CA . ALA B 1 613 ? 28.734 63.25 6.016 1 17.36 613 ALA B CA 1
ATOM 9791 C C . ALA B 1 613 ? 28.594 64.75 5.938 1 17.36 613 ALA B C 1
ATOM 9793 O O . ALA B 1 613 ? 27.594 65.312 6.402 1 17.36 613 ALA B O 1
ATOM 9794 N N . ALA B 1 614 ? 29.578 65.812 5.41 1 16.02 614 ALA B N 1
ATOM 9795 C CA . ALA B 1 614 ? 30.094 67.125 4.988 1 16.02 614 ALA B CA 1
ATOM 9796 C C . ALA B 1 614 ? 29.297 67.625 3.809 1 16.02 614 ALA B C 1
ATOM 9798 O O . ALA B 1 614 ? 28.656 66.875 3.072 1 16.02 614 ALA B O 1
ATOM 9799 N N . GLU B 1 615 ? 29.594 69 3.207 1 14.96 615 GLU B N 1
ATOM 9800 C CA . GLU B 1 615 ? 29.406 70.312 2.643 1 14.96 615 GLU B CA 1
ATOM 9801 C C . GLU B 1 615 ? 29.531 70.312 1.122 1 14.96 615 GLU B C 1
ATOM 9803 O O . GLU B 1 615 ? 29.516 71.312 0.476 1 14.96 615 GLU B O 1
ATOM 9808 N N . LYS B 1 616 ? 29.688 69.5 0.185 1 16.48 616 LYS B N 1
ATOM 9809 C CA . LYS B 1 616 ? 30.125 70.188 -1.001 1 16.48 616 LYS B CA 1
ATOM 9810 C C . LYS B 1 616 ? 29.031 71.125 -1.546 1 16.48 616 LYS B C 1
ATOM 9812 O O . LYS B 1 616 ? 27.844 70.875 -1.311 1 16.48 616 LYS B O 1
ATOM 9817 N N . ASN B 1 617 ? 29.047 71.75 -2.812 1 15.77 617 ASN B N 1
ATOM 9818 C CA . ASN B 1 617 ? 29.078 73 -3.586 1 15.77 617 ASN B CA 1
ATOM 9819 C C . ASN B 1 617 ? 27.719 73.312 -4.211 1 15.77 617 ASN B C 1
ATOM 9821 O O . ASN B 1 617 ? 26.844 72.438 -4.238 1 15.77 617 ASN B O 1
ATOM 9825 N N . GLU B 1 618 ? 27.578 73.688 -5.68 1 17.36 618 GLU B N 1
ATOM 9826 C CA . GLU B 1 618 ? 27.422 75 -6.352 1 17.36 618 GLU B CA 1
ATOM 9827 C C . GLU B 1 618 ? 25.969 75.188 -6.758 1 17.36 618 GLU B C 1
ATOM 9829 O O . GLU B 1 618 ? 25.156 74.312 -6.727 1 17.36 618 GLU B O 1
ATOM 9834 N N . GLU B 1 619 ? 25.703 76.125 -8.016 1 17.53 619 GLU B N 1
ATOM 9835 C CA . GLU B 1 619 ? 25.25 77.312 -8.742 1 17.53 619 GLU B CA 1
ATOM 9836 C C . GLU B 1 619 ? 24.094 76.938 -9.68 1 17.53 619 GLU B C 1
ATOM 9838 O O . GLU B 1 619 ? 23.062 77.625 -9.664 1 17.53 619 GLU B O 1
ATOM 9843 N N . GLY B 1 620 ? 24.312 76.625 -11.07 1 18.66 620 GLY B N 1
ATOM 9844 C CA . GLY B 1 620 ? 24.047 77.438 -12.234 1 18.66 620 GLY B CA 1
ATOM 9845 C C . GLY B 1 620 ? 22.578 77.375 -12.656 1 18.66 620 GLY B C 1
ATOM 9846 O O . GLY B 1 620 ? 21.828 76.5 -12.242 1 18.66 620 GLY B O 1
ATOM 9847 N N . GLU B 1 621 ? 22.188 78.125 -13.82 1 18.52 621 GLU B N 1
ATOM 9848 C CA . GLU B 1 621 ? 21.281 79.062 -14.547 1 18.52 621 GLU B CA 1
ATOM 9849 C C . GLU B 1 621 ? 20.109 78.25 -15.125 1 18.52 621 GLU B C 1
ATOM 9851 O O . GLU B 1 621 ? 18.953 78.625 -14.898 1 18.52 621 GLU B O 1
ATOM 9856 N N . ILE B 1 622 ? 20.297 78 -16.531 1 18.84 622 ILE B N 1
ATOM 9857 C CA . ILE B 1 622 ? 19.703 78.688 -17.672 1 18.84 622 ILE B CA 1
ATOM 9858 C C . ILE B 1 622 ? 18.328 78.062 -17.953 1 18.84 622 ILE B C 1
ATOM 9860 O O . ILE B 1 622 ? 18.047 76.938 -17.562 1 18.84 622 ILE B O 1
ATOM 9864 N N . VAL B 1 623 ? 18.172 78.062 -19.344 1 17.98 623 VAL B N 1
ATOM 9865 C CA . VAL B 1 623 ? 17.594 78.188 -20.688 1 17.98 623 VAL B CA 1
ATOM 9866 C C . VAL B 1 623 ? 17 76.812 -21.094 1 17.98 623 VAL B C 1
ATOM 9868 O O . VAL B 1 623 ? 17.609 75.75 -20.859 1 17.98 623 VAL B O 1
#